Protein AF-A0A3D1DI20-F1 (afdb_monomer)

Secondary structure (DSSP, 8-state):
---SSSTTHHHHHHHHHHHTTS-------PPPPPPPPSS-EEEE-SSSSEEEEEEEEEEESSEEEEEE-TTS-EEEEETTTTEEEEEETTEE-SS-BTTPPP---SSTT-SEEEEEEETTEEEEEEEEEEEEEEETTEEEEEEEEEEEEEETTEEEEEEEEEE-SS-B-S-----EEE-TTSPEEEEE----GGGT-GGGGT-TTS-TTEEEEE-TTSPPPTT-TTTT-TTS-TTEEEE--S-EEEEEE-TTT-PEEEEE--SBS-EEEEEEPTT-B--TTTS-SPBPTTS-BS-S-S--TTSPPPSEEESS---EEEEEE---TT-GGGTT-EEEEES-STT-TT--EEEEEEE-TTS-EEEEEEESGGG-PPEEEEEE-TTS-EEEEE-STTEEEEEEEE--SSPPPTTS----S--SS-SSPPPPGGG--HHHHHHHHHH-TTS--HHHHHHHTTSHHHHHHHHHHHHIIIIISSS-HHHHHHHHHHHHHHTT-HHHHHHHHT-STT---HHHHHHHHH-S-TTS-HHHHHHHHHHHHHHHHSS--HHHHHHHHHH--HHHHHHHHHHHHHHHHHHHHHHHHTPPPPTT-GGGS--TTSPP----PPPPPPPSS-SSPPPSSSS-HHHHHHTTSHHHHHHHTSSTHHHH-HHHH---HHHHHHHHHHHHHHTT-HHHHHHHHTTTT-GGGGT--HHHHHHGGG-TT--HHHHHHHHHHHHHHHTSS--HHHHHHHHTTS-HHHHHHHHHHHHHHHHHHHHHHHHTPPPPTTS--PPP-TT-

Radius of gyration: 34.39 Å; Cα contacts (8 Å, |Δi|>4): 1717; chains: 1; bounding box: 82×86×96 Å

Foldseek 3Di:
DPPPPPPPPVVVVVVVVVVVVVVPPDPCPADDADDFDPAWAWDQWDPQGIWIKGFLDWQAAQWFEWEADPQGKIWIARFQVQFIWIQDPSDTDPDTAPDGDDADRPDPAFGWHYWYAQPVGRQWIKTKGFDWDADPNDIFTWIWIWIFGHDPRYTHPIDTLDTWDDTAPRHAHWDWDAAPVSKIKIQTARQDVVVVNQCVLVQQRTRYQFIFTAHPSRHADPPAQCCVPPSHDRRGFEGAHHHWAEWEAQPPPRWIWIWHFDAFWFTAIAGRHGHFHQCTPVATPDDHPVRHRSYPHNDDPRHDDGLDTDVGTQRWHYKYQACAPQCPVRHRWIKIWGQHGRPRQLQTFIKTFDADPVRHTDDIITHPRVSSFHWHYWDQDPNRWIWTWTRHSTITIMTMGRQPLAFAFALPDDDQDAQPDFLQWFADPVRDDPLLVVLCCVQPVVPDSAGLSSRQSVQSLRSLQQRLLVSCLCPPAPDQNQLLLLLLLLLLLSLVFLASNLVSLPDPRNPDDLVRSLVSQQADDPVDDPLSNLLSLLLLCCLGQLAHDPVSVVSCVVVDDPSVVLSSLLSSLSSLLSSLLCSARSRDHDPPSSVSRDHPPHDHDRDHDDHDPFDPDFLFFFADDDDDRLLRRCVVNVVSSCSNCRSVCQLVPCVNQVDDLQLLLLLLLLLLLNSVQFASNLCLVPDPSVNVVNVHDLLCSSSQPVRPPDDPLSNLLSQLLSCCRHNSYRDPVSLVVNCVPDPPSNSSSSSNSSSVSSSSSSSCRHRSRDDDPPGDGHDDDTHD

Structure (mmCIF, N/CA/C/O backbone):
data_AF-A0A3D1DI20-F1
#
_entry.id   AF-A0A3D1DI20-F1
#
loop_
_atom_site.group_PDB
_atom_site.id
_atom_site.type_symbol
_atom_site.label_atom_id
_atom_site.label_alt_id
_atom_site.label_comp_id
_atom_site.label_asym_id
_atom_site.label_entity_id
_atom_site.label_seq_id
_atom_site.pdbx_PDB_ins_code
_atom_site.Cartn_x
_atom_site.Cartn_y
_atom_site.Cartn_z
_atom_site.occupancy
_atom_site.B_iso_or_equiv
_atom_site.auth_seq_id
_atom_site.auth_comp_id
_atom_site.auth_asym_id
_atom_site.auth_atom_id
_atom_site.pdbx_PDB_model_num
ATOM 1 N N . MET A 1 1 ? 41.743 65.115 -45.110 1.00 44.12 1 MET A N 1
ATOM 2 C CA . MET A 1 1 ? 41.429 63.903 -45.901 1.00 44.12 1 MET A CA 1
ATOM 3 C C . MET A 1 1 ? 41.792 62.646 -45.101 1.00 44.12 1 MET A C 1
ATOM 5 O O . MET A 1 1 ? 42.600 61.843 -45.530 1.00 44.12 1 MET A O 1
ATOM 9 N N . ASN A 1 2 ? 41.222 62.527 -43.894 1.00 44.56 2 ASN A N 1
ATOM 10 C CA . ASN A 1 2 ? 41.562 61.512 -42.883 1.00 44.56 2 ASN A CA 1
ATOM 11 C C . ASN A 1 2 ? 40.300 61.101 -42.086 1.00 44.56 2 ASN A C 1
ATOM 13 O O . ASN A 1 2 ? 40.341 60.917 -40.876 1.00 44.56 2 ASN A O 1
ATOM 17 N N . HIS A 1 3 ? 39.143 61.034 -42.761 1.00 37.62 3 HIS A N 1
ATOM 18 C CA . HIS A 1 3 ? 37.835 60.875 -42.105 1.00 37.62 3 HIS A CA 1
ATOM 19 C C . HIS A 1 3 ? 36.893 59.829 -42.733 1.00 37.62 3 HIS A C 1
ATOM 21 O O . HIS A 1 3 ? 35.755 59.722 -42.297 1.00 37.62 3 HIS A O 1
ATOM 27 N N . LEU A 1 4 ? 37.345 59.008 -43.692 1.00 42.44 4 LEU A N 1
ATOM 28 C CA . LEU A 1 4 ? 36.479 58.023 -44.373 1.00 42.44 4 LEU A CA 1
ATOM 29 C C . LEU A 1 4 ? 36.834 56.540 -44.140 1.00 42.44 4 LEU A C 1
ATOM 31 O O . LEU A 1 4 ? 36.123 55.674 -44.633 1.00 42.44 4 LEU A O 1
ATOM 35 N N . LEU A 1 5 ? 37.855 56.222 -43.331 1.00 41.06 5 LEU A N 1
ATOM 36 C CA . LEU A 1 5 ? 38.215 54.828 -42.997 1.00 41.06 5 LEU A CA 1
ATOM 37 C C . LEU A 1 5 ? 37.898 54.391 -41.557 1.00 41.06 5 LEU A C 1
ATOM 39 O O . LEU A 1 5 ? 38.027 53.212 -41.246 1.00 41.06 5 LEU A O 1
ATOM 43 N N . ARG A 1 6 ? 37.423 55.287 -40.679 1.00 40.22 6 ARG A N 1
ATOM 44 C CA . ARG A 1 6 ? 37.055 54.920 -39.293 1.00 40.22 6 ARG A CA 1
ATOM 45 C C . ARG A 1 6 ? 35.578 54.559 -39.091 1.00 40.22 6 ARG A C 1
ATOM 47 O O . ARG A 1 6 ? 35.247 53.983 -38.063 1.00 40.22 6 ARG A O 1
ATOM 54 N N . SER A 1 7 ? 34.709 54.792 -40.077 1.00 42.09 7 SER A N 1
ATOM 55 C CA . SER A 1 7 ? 33.257 54.590 -39.918 1.00 42.09 7 SER A CA 1
ATOM 56 C C . SER A 1 7 ? 32.727 53.230 -40.396 1.00 42.09 7 SER A C 1
ATOM 58 O O . SER A 1 7 ? 31.540 52.969 -40.244 1.00 42.09 7 SER A O 1
ATOM 60 N N . ARG A 1 8 ? 33.570 52.337 -40.943 1.00 41.53 8 ARG A N 1
ATOM 61 C CA . ARG A 1 8 ? 33.153 50.975 -41.354 1.00 41.53 8 ARG A CA 1
ATOM 62 C C . ARG A 1 8 ? 33.627 49.842 -40.438 1.00 41.53 8 ARG A C 1
ATOM 64 O O . ARG A 1 8 ? 33.111 48.740 -40.552 1.00 41.53 8 ARG A O 1
ATOM 71 N N . VAL A 1 9 ? 34.528 50.108 -39.490 1.00 43.03 9 VAL A N 1
ATOM 72 C CA . VAL A 1 9 ? 35.001 49.086 -38.531 1.00 43.03 9 VAL A CA 1
ATOM 73 C C . VAL A 1 9 ? 34.168 49.077 -37.241 1.00 43.03 9 VAL A C 1
ATOM 75 O O . VAL A 1 9 ? 33.996 48.031 -36.627 1.00 43.03 9 VAL A O 1
ATOM 78 N N . VAL A 1 10 ? 33.548 50.201 -36.866 1.00 43.88 10 VAL A N 1
ATOM 79 C CA . VAL A 1 10 ? 32.717 50.280 -35.648 1.00 43.88 10 VAL A CA 1
ATOM 80 C C . VAL A 1 10 ? 31.307 49.704 -35.864 1.00 43.88 10 VAL A C 1
ATOM 82 O O . VAL A 1 10 ? 30.733 49.139 -34.940 1.00 43.88 10 VAL A O 1
ATOM 85 N N . ALA A 1 11 ? 30.771 49.747 -37.090 1.00 40.41 11 ALA A N 1
ATOM 86 C CA . ALA A 1 11 ? 29.442 49.205 -37.387 1.00 40.41 11 ALA A CA 1
ATOM 87 C C . ALA A 1 11 ? 29.400 47.664 -37.447 1.00 40.41 11 ALA A C 1
ATOM 89 O O . ALA A 1 11 ? 28.376 47.092 -37.100 1.00 40.41 11 ALA A O 1
ATOM 90 N N . LEU A 1 12 ? 30.501 46.988 -37.817 1.00 39.25 12 LEU A N 1
ATOM 91 C CA . LEU A 1 12 ? 30.545 45.517 -37.880 1.00 39.25 12 LEU A CA 1
ATOM 92 C C . LEU A 1 12 ? 30.776 44.866 -36.503 1.00 39.25 12 LEU A C 1
ATOM 94 O O . LEU A 1 12 ? 30.282 43.772 -36.244 1.00 39.25 12 LEU A O 1
ATOM 98 N N . ALA A 1 13 ? 31.480 45.553 -35.595 1.00 39.97 13 ALA A N 1
ATOM 99 C CA . ALA A 1 13 ? 31.712 45.071 -34.232 1.00 39.97 13 ALA A CA 1
ATOM 100 C C . ALA A 1 13 ? 30.465 45.207 -33.333 1.00 39.97 13 ALA A C 1
ATOM 102 O O . ALA A 1 13 ? 30.234 44.362 -32.472 1.00 39.97 13 ALA A O 1
ATOM 103 N N . LEU A 1 14 ? 29.619 46.219 -33.565 1.00 38.59 14 LEU A N 1
ATOM 104 C CA . LEU A 1 14 ? 28.371 46.422 -32.813 1.00 38.59 14 LEU A CA 1
ATOM 105 C C . LEU A 1 14 ? 27.227 45.492 -33.253 1.00 38.59 14 LEU A C 1
ATOM 107 O O . LEU A 1 14 ? 26.369 45.173 -32.434 1.00 38.59 14 LEU A O 1
ATOM 111 N N . SER A 1 15 ? 27.243 44.974 -34.485 1.00 38.16 15 SER A N 1
ATOM 112 C CA . SER A 1 15 ? 26.304 43.932 -34.931 1.00 38.16 15 SER A CA 1
ATOM 113 C C . SER A 1 15 ? 26.666 42.527 -34.427 1.00 38.16 15 SER A C 1
ATOM 115 O O . SER A 1 15 ? 25.765 41.733 -34.176 1.00 38.16 15 SER A O 1
ATOM 117 N N . CYS A 1 16 ? 27.947 42.222 -34.177 1.00 38.12 16 CYS A N 1
ATOM 118 C CA . CYS A 1 16 ? 28.342 40.948 -33.553 1.00 38.12 16 CYS A CA 1
ATOM 119 C C . CYS A 1 16 ? 28.128 40.924 -32.026 1.00 38.12 16 CYS A C 1
ATOM 121 O O . CYS A 1 16 ? 27.987 39.852 -31.445 1.00 38.12 16 CYS A O 1
ATOM 123 N N . LEU A 1 17 ? 28.039 42.090 -31.373 1.00 36.94 17 LEU A N 1
ATOM 124 C CA . LEU A 1 17 ? 27.764 42.204 -29.932 1.00 36.94 17 LEU A CA 1
ATOM 125 C C . LEU A 1 17 ? 26.266 42.204 -29.576 1.00 36.94 17 LEU A C 1
ATOM 127 O O . LEU A 1 17 ? 25.921 41.918 -28.429 1.00 36.94 17 LEU A O 1
ATOM 131 N N . PHE A 1 18 ? 25.373 42.454 -30.541 1.00 36.50 18 PHE A N 1
ATOM 132 C CA . PHE A 1 18 ? 23.921 42.352 -30.332 1.00 36.50 18 PHE A CA 1
ATOM 133 C C . PHE A 1 18 ? 23.324 40.983 -30.692 1.00 36.50 18 PHE A C 1
ATOM 135 O O . PHE A 1 18 ? 22.277 40.636 -30.155 1.00 36.50 18 PHE A O 1
ATOM 142 N N . VAL A 1 19 ? 24.003 40.157 -31.499 1.00 36.94 19 VAL A N 1
ATOM 143 C CA . VAL A 1 19 ? 23.597 38.749 -31.709 1.00 36.94 19 VAL A CA 1
ATOM 144 C C . VAL A 1 19 ? 24.068 37.849 -30.556 1.00 36.94 19 VAL A C 1
ATOM 146 O O . VAL A 1 19 ? 23.410 36.867 -30.231 1.00 36.94 19 VAL A O 1
ATOM 149 N N . ALA A 1 20 ? 25.137 38.230 -29.847 1.00 36.00 20 ALA A N 1
ATOM 150 C CA . ALA A 1 20 ? 25.608 37.503 -28.666 1.00 36.00 20 ALA A CA 1
ATOM 151 C C . ALA A 1 20 ? 24.758 37.733 -27.396 1.00 36.00 20 ALA A C 1
ATOM 153 O O . ALA A 1 20 ? 24.883 36.973 -26.443 1.00 36.00 20 ALA A O 1
ATOM 154 N N . ASN A 1 21 ? 23.881 38.748 -27.365 1.00 34.69 21 ASN A N 1
ATOM 155 C CA . ASN A 1 21 ? 23.138 39.136 -26.154 1.00 34.69 21 ASN A CA 1
ATOM 156 C C . ASN A 1 21 ? 21.649 38.753 -26.136 1.00 34.69 21 ASN A C 1
ATOM 158 O O . ASN A 1 21 ? 20.987 38.980 -25.129 1.00 34.69 21 ASN A O 1
ATOM 162 N N . VAL A 1 22 ? 21.121 38.115 -27.186 1.00 35.81 22 VAL A N 1
ATOM 163 C CA . VAL A 1 22 ? 19.807 37.431 -27.114 1.00 35.81 22 VAL A CA 1
ATOM 164 C C . VAL A 1 22 ? 19.975 35.935 -26.797 1.00 35.81 22 VAL A C 1
ATOM 166 O O . VAL A 1 22 ? 19.027 35.266 -26.406 1.00 35.81 22 VAL A O 1
ATOM 169 N N . ALA A 1 23 ? 21.211 35.422 -26.848 1.00 37.50 23 ALA A N 1
ATOM 170 C CA . ALA A 1 23 ? 21.582 34.106 -26.326 1.00 37.50 23 ALA A CA 1
ATOM 171 C C . ALA A 1 23 ? 21.849 34.104 -24.807 1.00 37.50 23 ALA A C 1
ATOM 173 O O . ALA A 1 23 ? 22.234 33.079 -24.255 1.00 37.50 23 ALA A O 1
ATOM 174 N N . ALA A 1 24 ? 21.551 35.202 -24.101 1.00 38.09 24 ALA A N 1
ATOM 175 C CA . ALA A 1 24 ? 21.168 35.133 -22.691 1.00 38.09 24 ALA A CA 1
ATOM 176 C C . ALA A 1 24 ? 19.728 34.584 -22.584 1.00 38.09 24 ALA A C 1
ATOM 178 O O . ALA A 1 24 ? 18.853 35.180 -21.958 1.00 38.09 24 ALA A O 1
ATOM 179 N N . ALA A 1 25 ? 19.471 33.453 -23.247 1.00 37.66 25 ALA A N 1
ATOM 180 C CA . ALA A 1 25 ? 18.323 32.618 -22.961 1.00 37.66 25 ALA A CA 1
ATOM 181 C C . ALA A 1 25 ? 18.480 32.204 -21.501 1.00 37.66 25 ALA A C 1
ATOM 183 O O . ALA A 1 25 ? 19.489 31.587 -21.174 1.00 37.66 25 ALA A O 1
ATOM 184 N N . GLN A 1 26 ? 17.547 32.665 -20.660 1.00 41.59 26 GLN A N 1
ATOM 185 C CA . GLN A 1 26 ? 17.330 32.296 -19.259 1.00 41.59 26 GLN A CA 1
ATOM 186 C C . GLN A 1 26 ? 18.540 31.641 -18.591 1.00 41.59 26 GLN A C 1
ATOM 188 O O . GLN A 1 26 ? 18.824 30.469 -18.838 1.00 41.59 26 GLN A O 1
ATOM 193 N N . ARG A 1 27 ? 19.185 32.354 -17.657 1.00 38.81 27 ARG A N 1
ATOM 194 C CA . ARG A 1 27 ? 19.888 31.672 -16.563 1.00 38.81 27 ARG A CA 1
ATOM 195 C C . ARG A 1 27 ? 18.949 30.581 -16.052 1.00 38.81 27 ARG A C 1
ATOM 197 O O . ARG A 1 27 ? 17.922 30.885 -15.453 1.00 38.81 27 ARG A O 1
ATOM 204 N N . ARG A 1 28 ? 19.244 29.331 -16.404 1.00 49.53 28 ARG A N 1
ATOM 205 C CA . ARG A 1 28 ? 18.557 28.172 -15.863 1.00 49.53 28 ARG A CA 1
ATOM 206 C C . ARG A 1 28 ? 19.102 28.058 -14.456 1.00 49.53 28 ARG A C 1
ATOM 208 O O . ARG A 1 28 ? 20.153 27.461 -14.250 1.00 49.53 28 ARG A O 1
ATOM 215 N N . ASP A 1 29 ? 18.429 28.703 -13.516 1.00 45.91 29 ASP A N 1
ATOM 216 C CA . ASP A 1 29 ? 18.506 28.287 -12.127 1.00 45.91 29 ASP A CA 1
ATOM 217 C C . ASP A 1 29 ? 17.924 26.866 -12.122 1.00 45.91 29 ASP A C 1
ATOM 219 O O . ASP A 1 29 ? 16.711 26.666 -12.118 1.00 45.91 29 ASP A O 1
ATOM 223 N N . PHE A 1 30 ? 18.785 25.868 -12.334 1.00 56.38 30 PHE A N 1
ATOM 224 C CA . PHE A 1 30 ? 18.369 24.474 -12.334 1.00 56.38 30 PHE A CA 1
ATOM 225 C C . PHE A 1 30 ? 17.888 24.124 -10.926 1.00 56.38 30 PHE A C 1
ATOM 227 O O . PHE A 1 30 ? 18.507 24.522 -9.939 1.00 56.38 30 PHE A O 1
ATOM 234 N N . ILE A 1 31 ? 16.794 23.366 -10.837 1.00 59.44 31 ILE A N 1
ATOM 235 C CA . ILE A 1 31 ? 16.375 22.742 -9.580 1.00 59.44 31 ILE A CA 1
ATOM 236 C C . ILE A 1 31 ? 17.560 21.887 -9.096 1.00 59.44 31 ILE A C 1
ATOM 238 O O . ILE A 1 31 ? 18.041 21.056 -9.878 1.00 59.44 31 ILE A O 1
ATOM 242 N N . PRO A 1 32 ? 18.079 22.104 -7.871 1.00 61.34 32 PRO A N 1
ATOM 243 C CA . PRO A 1 32 ? 19.210 21.336 -7.367 1.00 61.34 32 PRO A CA 1
ATOM 244 C C . PRO A 1 32 ? 18.864 19.838 -7.331 1.00 61.34 32 PRO A C 1
ATOM 246 O O . PRO A 1 32 ? 17.700 19.492 -7.115 1.00 61.34 32 PRO A O 1
ATOM 249 N N . PRO A 1 33 ? 19.842 18.941 -7.564 1.00 62.22 33 PRO A N 1
ATOM 250 C CA . PRO A 1 33 ? 19.612 17.507 -7.439 1.00 62.22 33 PRO A CA 1
ATOM 251 C C . PRO A 1 33 ? 19.156 17.180 -6.012 1.00 62.22 33 PRO A C 1
ATOM 253 O O . PRO A 1 33 ? 19.761 17.642 -5.045 1.00 62.22 33 PRO A O 1
ATOM 256 N N . VAL A 1 34 ? 18.079 16.404 -5.897 1.00 71.62 34 VAL A N 1
ATOM 257 C CA . VAL A 1 34 ? 17.616 15.840 -4.626 1.00 71.62 34 VAL A CA 1
ATOM 258 C C . VAL A 1 34 ? 18.154 14.414 -4.572 1.00 71.62 34 VAL A C 1
ATOM 260 O O . VAL A 1 34 ? 17.860 13.663 -5.503 1.00 71.62 34 VAL A O 1
ATOM 263 N N . PRO A 1 35 ? 18.948 14.043 -3.553 1.00 77.44 35 PRO A N 1
ATOM 264 C CA . PRO A 1 35 ? 19.383 12.664 -3.379 1.00 77.44 35 PRO A CA 1
ATOM 265 C C . PRO A 1 35 ? 18.182 11.722 -3.330 1.00 77.44 35 PRO A C 1
ATOM 267 O O . PRO A 1 35 ? 17.119 12.084 -2.818 1.00 77.44 35 PRO A O 1
ATOM 270 N N . ALA A 1 36 ? 18.353 10.512 -3.852 1.00 78.31 36 ALA A N 1
ATOM 271 C CA . ALA A 1 36 ? 17.376 9.460 -3.628 1.00 78.31 36 ALA A CA 1
ATOM 272 C C . ALA A 1 36 ? 17.195 9.212 -2.112 1.00 78.31 36 ALA A C 1
ATOM 274 O O . ALA A 1 36 ? 18.121 9.461 -1.335 1.00 78.31 36 ALA A O 1
ATOM 275 N N . PRO A 1 37 ? 16.012 8.742 -1.676 1.00 82.94 37 PRO A N 1
ATOM 276 C CA . PRO A 1 37 ? 15.775 8.447 -0.268 1.00 82.94 37 PRO A CA 1
ATOM 277 C C . PRO A 1 37 ? 16.760 7.379 0.230 1.00 82.94 37 PRO A C 1
ATOM 279 O O . PRO A 1 37 ? 16.959 6.357 -0.426 1.00 82.94 37 PRO A O 1
ATOM 282 N N . ASP A 1 38 ? 17.369 7.622 1.391 1.00 85.44 38 ASP A N 1
ATOM 283 C CA . ASP A 1 38 ? 18.313 6.726 2.076 1.00 85.44 38 ASP A CA 1
ATOM 284 C C . ASP A 1 38 ? 17.617 5.758 3.050 1.00 85.44 38 ASP A C 1
ATOM 286 O O . ASP A 1 38 ? 18.175 4.727 3.426 1.00 85.44 38 ASP A O 1
ATOM 290 N N . ALA A 1 39 ? 16.370 6.059 3.406 1.00 87.88 39 ALA A N 1
ATOM 291 C CA . ALA A 1 39 ? 15.469 5.223 4.184 1.00 87.88 39 ALA A CA 1
ATOM 292 C C . ALA A 1 39 ? 14.115 5.076 3.467 1.00 87.88 39 ALA A C 1
ATOM 294 O O . ALA A 1 39 ? 13.813 5.842 2.548 1.00 87.88 39 ALA A O 1
ATOM 295 N N . PRO A 1 40 ? 13.272 4.101 3.855 1.00 90.62 40 PRO A N 1
ATOM 296 C CA . PRO A 1 40 ? 11.938 3.985 3.287 1.00 90.62 40 PRO A CA 1
ATOM 297 C C . PRO A 1 40 ? 11.114 5.264 3.474 1.00 90.62 40 PRO A C 1
ATOM 299 O O . PRO A 1 40 ? 11.232 5.930 4.499 1.00 90.62 40 PRO A O 1
ATOM 302 N N . VAL A 1 41 ? 10.255 5.584 2.508 1.00 90.31 41 VAL A N 1
ATOM 303 C CA . VAL A 1 41 ? 9.333 6.729 2.586 1.00 90.31 41 VAL A CA 1
ATOM 304 C C . VAL A 1 41 ? 7.911 6.301 2.249 1.00 90.31 41 VAL A C 1
ATOM 306 O O . VAL A 1 41 ? 7.708 5.486 1.351 1.00 90.31 41 VAL A O 1
ATOM 309 N N . VAL A 1 42 ? 6.920 6.856 2.948 1.00 89.94 42 VAL A N 1
ATOM 310 C CA . VAL A 1 42 ? 5.502 6.667 2.614 1.00 89.94 42 VAL A CA 1
ATOM 311 C C . VAL A 1 42 ? 5.049 7.784 1.685 1.00 89.94 42 VAL A C 1
ATOM 313 O O . VAL A 1 42 ? 5.200 8.962 2.004 1.00 89.94 42 VAL A O 1
ATOM 316 N N . LEU A 1 43 ? 4.478 7.408 0.544 1.00 90.06 43 LEU A N 1
ATOM 317 C CA . LEU A 1 43 ? 3.899 8.321 -0.436 1.00 90.06 43 LEU A CA 1
ATOM 318 C C . LEU A 1 43 ? 2.414 8.017 -0.621 1.00 90.06 43 LEU A C 1
ATOM 320 O O . LEU A 1 43 ? 1.977 6.878 -0.450 1.00 90.06 43 LEU A O 1
ATOM 324 N N . TYR A 1 44 ? 1.646 9.040 -0.983 1.00 85.88 44 TYR A N 1
ATOM 325 C CA . TYR A 1 44 ? 0.208 8.926 -1.207 1.00 85.88 44 TYR A CA 1
ATOM 326 C C . TYR A 1 44 ? -0.099 8.670 -2.682 1.00 85.88 44 TYR A C 1
ATOM 328 O O . TYR A 1 44 ? 0.612 9.159 -3.559 1.00 85.88 44 TYR A O 1
ATOM 336 N N . THR A 1 45 ? -1.167 7.920 -2.952 1.00 87.69 45 THR A N 1
ATOM 337 C CA . THR A 1 45 ? -1.684 7.696 -4.315 1.00 87.69 45 THR A CA 1
ATOM 338 C C . THR A 1 45 ? -3.199 7.919 -4.345 1.00 87.69 45 THR A C 1
ATOM 340 O O . THR A 1 45 ? -3.844 8.060 -3.306 1.00 87.69 45 THR A O 1
ATOM 343 N N . GLY A 1 46 ? -3.783 7.975 -5.536 1.00 80.44 46 GLY A N 1
ATOM 344 C CA . GLY A 1 46 ? -5.186 8.276 -5.781 1.00 80.44 46 GLY A CA 1
ATOM 345 C C . GLY A 1 46 ? -6.142 7.107 -5.547 1.00 80.44 46 GLY A C 1
ATOM 346 O O . GLY A 1 46 ? -7.319 7.354 -5.307 1.00 80.44 46 GLY A O 1
ATOM 347 N N . GLU A 1 47 ? -5.679 5.851 -5.605 1.00 74.81 47 GLU A N 1
ATOM 348 C CA . GLU A 1 47 ? -6.521 4.665 -5.322 1.00 74.81 47 GLU A CA 1
ATOM 349 C C . GLU A 1 47 ? -5.999 3.811 -4.166 1.00 74.81 47 GLU A C 1
ATOM 351 O O . GLU A 1 47 ? -6.787 3.319 -3.363 1.00 74.81 47 GLU A O 1
ATOM 356 N N . VAL A 1 48 ? -4.681 3.640 -4.054 1.00 75.00 48 VAL A N 1
ATOM 357 C CA . VAL A 1 48 ? -4.059 3.003 -2.888 1.00 75.00 48 VAL A CA 1
ATOM 358 C C . VAL A 1 48 ? -3.588 4.127 -1.980 1.00 75.00 48 VAL A C 1
ATOM 360 O O . VAL A 1 48 ? -2.604 4.785 -2.303 1.00 75.00 48 VAL A O 1
ATOM 363 N N . GLN A 1 49 ? -4.286 4.373 -0.869 1.00 71.81 49 GLN A N 1
ATOM 364 C CA . GLN A 1 49 ? -4.059 5.564 -0.036 1.00 71.81 49 GLN A CA 1
ATOM 365 C C . GLN A 1 49 ? -2.575 5.848 0.212 1.00 71.81 49 GLN A C 1
ATOM 367 O O . GLN A 1 49 ? -2.140 6.988 0.064 1.00 71.81 49 GLN A O 1
ATOM 372 N N . ARG A 1 50 ? -1.799 4.808 0.553 1.00 87.38 50 ARG A N 1
ATOM 373 C CA . ARG A 1 50 ? -0.379 4.915 0.889 1.00 87.38 50 ARG A CA 1
ATOM 374 C C . ARG A 1 50 ? 0.430 3.745 0.329 1.00 87.38 50 ARG A C 1
ATOM 376 O O . ARG A 1 50 ? 0.052 2.583 0.475 1.00 87.38 50 ARG A O 1
ATOM 383 N N . ILE A 1 51 ? 1.580 4.066 -0.252 1.00 92.00 51 ILE A N 1
ATOM 384 C CA . ILE A 1 51 ? 2.624 3.115 -0.645 1.00 92.00 51 ILE A CA 1
ATOM 385 C C . ILE A 1 51 ? 3.906 3.425 0.116 1.00 92.00 51 ILE A C 1
ATOM 387 O O . ILE A 1 51 ? 4.207 4.583 0.394 1.00 92.00 51 ILE A O 1
ATOM 391 N N . ARG A 1 52 ? 4.684 2.395 0.425 1.00 92.06 52 ARG A N 1
ATOM 392 C CA . ARG A 1 52 ? 6.025 2.517 0.983 1.00 92.06 52 ARG A CA 1
ATOM 393 C C . ARG A 1 52 ? 7.045 2.296 -0.123 1.00 92.06 52 ARG A C 1
ATOM 395 O O . ARG A 1 52 ? 7.038 1.269 -0.796 1.00 92.06 52 ARG A O 1
ATOM 402 N N . VAL A 1 53 ? 7.941 3.252 -0.302 1.00 94.50 53 VAL A N 1
ATOM 403 C CA . VAL A 1 53 ? 9.039 3.186 -1.267 1.00 94.50 53 VAL A CA 1
ATOM 404 C C . VAL A 1 53 ? 10.313 2.893 -0.502 1.00 94.50 53 VAL A C 1
ATOM 406 O O . VAL A 1 53 ? 10.776 3.716 0.282 1.00 94.50 53 VAL A O 1
ATOM 409 N N . VAL A 1 54 ? 10.861 1.702 -0.707 1.00 94.62 54 VAL A N 1
ATOM 410 C CA . VAL A 1 54 ? 12.011 1.174 0.025 1.00 94.62 54 VAL A CA 1
ATOM 411 C C . VAL A 1 54 ? 13.255 1.254 -0.864 1.00 94.62 54 VAL A C 1
ATOM 413 O O . VAL A 1 54 ? 13.288 0.568 -1.890 1.00 94.62 54 VAL A O 1
ATOM 416 N N . PRO A 1 55 ? 14.294 2.029 -0.502 1.00 95.56 55 PRO A N 1
ATOM 417 C CA . PRO A 1 55 ? 15.590 1.910 -1.156 1.00 95.56 55 PRO A CA 1
ATOM 418 C C . PRO A 1 55 ? 16.201 0.546 -0.821 1.00 95.56 55 PRO A C 1
ATOM 420 O O . PRO A 1 55 ? 16.364 0.188 0.343 1.00 95.56 55 PRO A O 1
ATOM 423 N N . VAL A 1 56 ? 16.490 -0.250 -1.851 1.00 96.75 56 VAL A N 1
ATOM 424 C CA . VAL A 1 56 ? 17.080 -1.588 -1.705 1.00 96.75 56 VAL A CA 1
ATOM 425 C C . VAL A 1 56 ? 18.600 -1.483 -1.730 1.00 96.75 56 VAL A C 1
ATOM 427 O O . VAL A 1 56 ? 19.263 -1.959 -0.816 1.00 96.75 56 VAL A O 1
ATOM 430 N N . VAL A 1 57 ? 19.150 -0.853 -2.770 1.00 96.88 57 VAL A N 1
ATOM 431 C CA . VAL A 1 57 ? 20.585 -0.558 -2.906 1.00 96.88 57 VAL A CA 1
ATOM 432 C C . VAL A 1 57 ? 20.776 0.767 -3.645 1.00 96.88 57 VAL A C 1
ATOM 434 O O . VAL A 1 57 ? 19.951 1.119 -4.489 1.00 96.88 57 VAL A O 1
ATOM 437 N N . GLY A 1 58 ? 21.866 1.476 -3.348 1.00 95.25 58 GLY A N 1
ATOM 438 C CA . GLY A 1 58 ? 22.301 2.676 -4.069 1.00 95.25 58 GLY A CA 1
ATOM 439 C C . GLY A 1 58 ? 23.664 2.503 -4.736 1.00 95.25 58 GLY A C 1
ATOM 440 O O . GLY A 1 58 ? 24.127 1.375 -4.922 1.00 95.25 58 GLY A O 1
ATOM 441 N N . ASP A 1 59 ? 24.296 3.628 -5.078 1.00 93.00 59 ASP A N 1
ATOM 442 C CA . ASP A 1 59 ? 25.619 3.707 -5.717 1.00 93.00 59 ASP A CA 1
ATOM 443 C C . ASP A 1 59 ? 25.721 2.954 -7.061 1.00 93.00 59 ASP A C 1
ATOM 445 O O . ASP A 1 59 ? 26.775 2.409 -7.422 1.00 93.00 59 ASP A O 1
ATOM 449 N N . LEU A 1 60 ? 24.621 2.918 -7.820 1.00 96.00 60 LEU A N 1
ATOM 450 C CA . LEU A 1 60 ? 24.585 2.373 -9.176 1.00 96.00 60 LEU A CA 1
ATOM 451 C C . LEU A 1 60 ? 24.826 3.492 -10.195 1.00 96.00 60 LEU A C 1
ATOM 453 O O . LEU A 1 60 ? 24.105 4.480 -10.220 1.00 96.00 60 LEU A O 1
ATOM 457 N N . SER A 1 61 ? 25.799 3.327 -11.087 1.00 94.19 61 SER A N 1
ATOM 458 C CA . SER A 1 61 ? 26.100 4.327 -12.116 1.00 94.19 61 SER A CA 1
ATOM 459 C C . SER A 1 61 ? 25.198 4.146 -13.333 1.00 94.19 61 SER A C 1
ATOM 461 O O . SER A 1 61 ? 25.408 3.226 -14.129 1.00 94.19 61 SER A O 1
ATOM 463 N N . HIS A 1 62 ? 24.185 5.011 -13.456 1.00 95.88 62 HIS A N 1
ATOM 464 C CA . HIS A 1 62 ? 23.176 4.983 -14.518 1.00 95.88 62 HIS A CA 1
ATOM 465 C C . HIS A 1 62 ? 22.673 3.556 -14.817 1.00 95.88 62 HIS A C 1
ATOM 467 O O . HIS A 1 62 ? 22.883 3.041 -15.926 1.00 95.88 62 HIS A O 1
ATOM 473 N N . PRO A 1 63 ? 22.064 2.870 -13.828 1.00 97.88 63 PRO A N 1
ATOM 474 C CA . PRO A 1 63 ? 21.616 1.497 -14.005 1.00 97.88 63 PRO A CA 1
ATOM 475 C C . PRO A 1 63 ? 20.554 1.423 -15.103 1.00 97.88 63 PRO A C 1
ATOM 477 O O . PRO A 1 63 ? 19.623 2.219 -15.070 1.00 97.88 63 PRO A O 1
ATOM 480 N N . TRP A 1 64 ? 20.667 0.497 -16.064 1.00 98.12 64 TRP A N 1
ATOM 481 C CA . TRP A 1 64 ? 19.839 0.506 -17.284 1.00 98.12 64 TRP A CA 1
ATOM 482 C C . TRP A 1 64 ? 18.782 -0.599 -17.360 1.00 98.12 64 TRP A C 1
ATOM 484 O O . TRP A 1 64 ? 17.629 -0.346 -17.721 1.00 98.12 64 TRP A O 1
ATOM 494 N N . GLY A 1 65 ? 19.159 -1.834 -17.046 1.00 98.06 65 GLY A N 1
ATOM 495 C CA . GLY A 1 65 ? 18.269 -2.990 -17.064 1.00 98.06 65 GLY A CA 1
ATOM 496 C C . GLY A 1 65 ? 18.446 -3.860 -15.834 1.00 98.06 65 GLY A C 1
ATOM 497 O O . GLY A 1 65 ? 19.514 -3.875 -15.218 1.00 98.06 65 GLY A O 1
ATOM 498 N N . MET A 1 66 ? 17.389 -4.596 -15.490 1.00 98.62 66 MET A N 1
ATOM 499 C CA . MET A 1 66 ? 17.420 -5.591 -14.423 1.00 98.62 66 MET A CA 1
ATOM 500 C C . MET A 1 66 ? 16.790 -6.922 -14.831 1.00 98.62 66 MET A C 1
ATOM 502 O O . MET A 1 66 ? 15.806 -6.955 -15.571 1.00 98.62 66 MET A O 1
ATOM 506 N N . ALA A 1 67 ? 17.322 -8.017 -14.285 1.00 98.44 67 ALA A N 1
ATOM 507 C CA . ALA A 1 67 ? 16.773 -9.360 -14.453 1.00 98.44 67 ALA A CA 1
ATOM 508 C C . ALA A 1 67 ? 16.765 -10.132 -13.128 1.00 98.44 67 ALA A C 1
ATOM 510 O O . ALA A 1 67 ? 17.787 -10.230 -12.445 1.00 98.44 67 ALA A O 1
ATOM 511 N N . PHE A 1 68 ? 15.617 -10.720 -12.789 1.00 98.25 68 PHE A N 1
ATOM 512 C CA . PHE A 1 68 ? 15.465 -11.586 -11.621 1.00 98.25 68 PHE A CA 1
ATOM 513 C C . PHE A 1 68 ? 15.926 -13.007 -11.939 1.00 98.25 68 PHE A C 1
ATOM 515 O O . PHE A 1 68 ? 15.532 -13.591 -12.950 1.00 98.25 68 PHE A O 1
ATOM 522 N N . ARG A 1 69 ? 16.741 -13.578 -11.054 1.00 97.06 69 ARG A N 1
ATOM 523 C CA . ARG A 1 69 ? 17.193 -14.969 -11.128 1.00 97.06 69 ARG A CA 1
ATOM 524 C C . ARG A 1 69 ? 16.324 -15.869 -10.254 1.00 97.06 69 ARG A C 1
ATOM 526 O O . ARG A 1 69 ? 15.734 -15.427 -9.270 1.00 97.06 69 ARG A O 1
ATOM 533 N N . GLN A 1 70 ? 16.287 -17.159 -10.576 1.00 94.88 70 GLN A N 1
ATOM 534 C CA . GLN A 1 70 ? 15.492 -18.162 -9.858 1.00 94.88 70 GLN A CA 1
ATOM 535 C C . GLN A 1 70 ? 15.971 -18.357 -8.413 1.00 94.88 70 GLN A C 1
ATOM 537 O O . GLN A 1 70 ? 15.207 -18.790 -7.557 1.00 94.88 70 GLN A O 1
ATOM 542 N N . ASN A 1 71 ? 17.232 -18.022 -8.126 1.00 93.69 71 ASN A N 1
ATOM 543 C CA . ASN A 1 71 ? 17.798 -18.062 -6.778 1.00 93.69 71 ASN A CA 1
ATOM 544 C C . ASN A 1 71 ? 17.504 -16.803 -5.934 1.00 93.69 71 ASN A C 1
ATOM 546 O O . ASN A 1 71 ? 18.002 -16.717 -4.813 1.00 93.69 71 ASN A O 1
ATOM 550 N N . GLY A 1 72 ? 16.749 -15.834 -6.465 1.00 94.81 72 GLY A N 1
ATOM 551 C CA . GLY A 1 72 ? 16.414 -14.572 -5.799 1.00 94.81 72 GLY A CA 1
ATOM 552 C C . GLY A 1 72 ? 17.429 -13.438 -5.991 1.00 94.81 72 GLY A C 1
ATOM 553 O O . GLY A 1 72 ? 17.188 -12.336 -5.502 1.00 94.81 72 GLY A O 1
ATOM 554 N N . ASP A 1 73 ? 18.541 -13.668 -6.701 1.00 97.50 73 ASP A N 1
ATOM 555 C CA . ASP A 1 73 ? 19.465 -12.589 -7.069 1.00 97.50 73 ASP A CA 1
ATOM 556 C C . ASP A 1 73 ? 18.834 -11.673 -8.135 1.00 97.50 73 ASP A C 1
ATOM 558 O O . ASP A 1 73 ? 18.108 -12.134 -9.021 1.00 97.50 73 ASP A O 1
ATOM 562 N N . ILE A 1 74 ? 19.183 -10.386 -8.108 1.00 98.62 74 ILE A N 1
ATOM 563 C CA . ILE A 1 74 ? 18.844 -9.421 -9.163 1.00 98.62 74 ILE A CA 1
ATOM 564 C C . ILE A 1 74 ? 20.133 -9.034 -9.886 1.00 98.62 74 ILE A C 1
ATOM 566 O O . ILE A 1 74 ? 21.085 -8.571 -9.255 1.00 98.62 74 ILE A O 1
ATOM 570 N N . LEU A 1 75 ? 20.176 -9.231 -11.203 1.00 98.75 75 LEU A N 1
ATOM 571 C CA . LEU A 1 75 ? 21.238 -8.708 -12.062 1.00 98.75 75 LEU A CA 1
ATOM 572 C C . LEU A 1 75 ? 20.892 -7.282 -12.483 1.00 98.75 75 LEU A C 1
ATOM 574 O O . LEU A 1 75 ? 19.746 -7.046 -12.854 1.00 98.75 75 LEU A O 1
ATOM 578 N N . ILE A 1 76 ? 21.861 -6.365 -12.453 1.00 98.88 76 ILE A N 1
ATOM 579 C CA . ILE A 1 76 ? 21.687 -4.964 -12.874 1.00 98.88 76 ILE A CA 1
ATOM 580 C C . ILE A 1 76 ? 22.853 -4.551 -13.770 1.00 98.88 76 ILE A C 1
ATOM 582 O O . ILE A 1 76 ? 24.008 -4.760 -13.403 1.00 98.88 76 ILE A O 1
ATOM 586 N N . THR A 1 77 ? 22.577 -3.946 -14.919 1.00 98.75 77 THR A N 1
ATOM 587 C CA . THR A 1 77 ? 23.600 -3.336 -15.783 1.00 98.75 77 THR A CA 1
ATOM 588 C C . THR A 1 77 ? 23.835 -1.879 -15.395 1.00 98.75 77 THR A C 1
ATOM 590 O O . THR A 1 77 ? 22.877 -1.130 -15.240 1.00 98.75 77 THR A O 1
ATOM 593 N N . GLU A 1 78 ? 25.092 -1.457 -15.249 1.00 97.69 78 GLU A N 1
ATOM 594 C CA . GLU A 1 78 ? 25.483 -0.042 -15.131 1.00 97.69 78 GLU A CA 1
ATOM 595 C C . GLU A 1 78 ? 25.944 0.451 -16.510 1.00 97.69 78 GLU A C 1
ATOM 597 O O . GLU A 1 78 ? 26.960 -0.030 -17.027 1.00 97.69 78 GLU A O 1
ATOM 602 N N . ARG A 1 79 ? 25.204 1.393 -17.113 1.00 96.94 79 ARG A N 1
ATOM 603 C CA . ARG A 1 79 ? 25.412 1.802 -18.512 1.00 96.94 79 ARG A CA 1
ATOM 604 C C . ARG A 1 79 ? 26.816 2.335 -18.748 1.00 96.94 79 ARG A C 1
ATOM 606 O O . ARG A 1 79 ? 27.560 1.775 -19.550 1.00 96.94 79 ARG A O 1
ATOM 613 N N . ASP A 1 80 ? 27.172 3.381 -18.016 1.00 91.56 80 ASP A N 1
ATOM 614 C CA . ASP A 1 80 ? 28.359 4.185 -18.302 1.00 91.56 80 ASP A CA 1
ATOM 615 C C . ASP A 1 80 ? 29.654 3.478 -17.873 1.00 91.56 80 ASP A C 1
ATOM 617 O O . ASP A 1 80 ? 30.700 3.638 -18.499 1.00 91.56 80 ASP A O 1
ATOM 621 N N . LYS A 1 81 ? 29.589 2.649 -16.821 1.00 93.81 81 LYS A N 1
ATOM 622 C CA . LYS A 1 81 ? 30.723 1.816 -16.386 1.00 93.81 81 LYS A CA 1
ATOM 623 C C . LYS A 1 81 ? 30.889 0.549 -17.221 1.00 93.81 81 LYS A C 1
ATOM 625 O O . LYS A 1 81 ? 31.962 -0.051 -17.195 1.00 93.81 81 LYS A O 1
ATOM 630 N N . GLY A 1 82 ? 29.841 0.120 -17.922 1.00 96.06 82 GLY A N 1
ATOM 631 C CA . GLY A 1 82 ? 29.840 -1.133 -18.665 1.00 96.06 82 GLY A CA 1
ATOM 632 C C . GLY A 1 82 ? 29.883 -2.377 -17.774 1.00 96.06 82 GLY A C 1
ATOM 633 O O . GLY A 1 82 ? 30.393 -3.405 -18.208 1.00 96.06 82 GLY A O 1
ATOM 634 N N . THR A 1 83 ? 29.400 -2.296 -16.531 1.00 97.31 83 THR A N 1
ATOM 635 C CA . THR A 1 83 ? 29.524 -3.359 -15.517 1.00 97.31 83 THR A CA 1
ATOM 636 C C . THR A 1 83 ? 28.201 -4.077 -15.265 1.00 97.31 83 THR A C 1
ATOM 638 O O . THR A 1 83 ? 27.121 -3.493 -15.347 1.00 97.31 83 THR A O 1
ATOM 641 N N . LEU A 1 84 ? 28.279 -5.364 -14.911 1.00 98.62 84 LEU A N 1
ATOM 642 C CA . LEU A 1 84 ? 27.131 -6.169 -14.489 1.00 98.62 84 LEU A CA 1
ATOM 643 C C . LEU A 1 84 ? 27.206 -6.422 -12.978 1.00 98.62 84 LEU A C 1
ATOM 645 O O . LEU A 1 84 ? 28.153 -7.035 -12.484 1.00 98.62 84 LEU A O 1
ATOM 649 N N . ARG A 1 85 ? 26.207 -5.954 -12.237 1.00 98.38 85 ARG A N 1
ATOM 650 C CA . ARG A 1 85 ? 26.121 -6.022 -10.774 1.00 98.38 85 ARG A CA 1
ATOM 651 C C . ARG A 1 85 ? 25.122 -7.072 -10.311 1.00 98.38 85 ARG A C 1
ATOM 653 O O . ARG A 1 85 ? 24.249 -7.497 -11.064 1.00 98.38 85 ARG A O 1
ATOM 660 N N . VAL A 1 86 ? 25.262 -7.481 -9.050 1.00 98.38 86 VAL A N 1
ATOM 661 C CA . VAL A 1 86 ? 24.382 -8.452 -8.394 1.00 98.38 86 VAL A CA 1
ATOM 662 C C . VAL A 1 86 ? 23.879 -7.872 -7.085 1.00 98.38 86 VAL A C 1
ATOM 664 O O . VAL A 1 86 ? 24.680 -7.494 -6.228 1.00 98.38 86 VAL A O 1
ATOM 667 N N . VAL A 1 87 ? 22.562 -7.868 -6.912 1.00 98.50 87 VAL A N 1
ATOM 668 C CA . VAL A 1 87 ? 21.915 -7.664 -5.617 1.00 98.50 87 VAL A CA 1
ATOM 669 C C . VAL A 1 87 ? 21.499 -9.024 -5.077 1.00 98.50 87 VAL A C 1
ATOM 671 O O . VAL A 1 87 ? 20.766 -9.761 -5.736 1.00 98.50 87 VAL A O 1
ATOM 674 N N . ARG A 1 88 ? 21.964 -9.357 -3.873 1.00 96.56 88 ARG A N 1
ATOM 675 C CA . ARG A 1 88 ? 21.657 -10.606 -3.172 1.00 96.56 88 ARG A CA 1
ATOM 676 C C . ARG A 1 88 ? 21.149 -10.288 -1.781 1.00 96.56 88 ARG A C 1
ATOM 678 O O . ARG A 1 88 ? 21.816 -9.580 -1.036 1.00 96.56 88 ARG A O 1
ATOM 685 N N . ASN A 1 89 ? 19.988 -10.830 -1.416 1.00 93.75 89 ASN A N 1
ATOM 686 C CA . ASN A 1 89 ? 19.372 -10.602 -0.102 1.00 93.75 89 ASN A CA 1
ATOM 687 C C . ASN A 1 89 ? 19.259 -9.105 0.258 1.00 93.75 89 ASN A C 1
ATOM 689 O O . ASN A 1 89 ? 19.479 -8.718 1.402 1.00 93.75 89 ASN A O 1
ATOM 693 N N . GLY A 1 90 ? 18.960 -8.259 -0.734 1.00 93.75 90 GLY A N 1
ATOM 694 C CA . GLY A 1 90 ? 18.862 -6.807 -0.557 1.00 93.75 90 GLY A CA 1
ATOM 695 C C . GLY A 1 90 ? 20.200 -6.075 -0.417 1.00 93.75 90 GLY A C 1
ATOM 696 O O . GLY A 1 90 ? 20.197 -4.907 -0.061 1.00 93.75 90 GLY A O 1
ATOM 697 N N . GLN A 1 91 ? 21.335 -6.725 -0.686 1.00 96.56 91 GLN A N 1
ATOM 698 C CA . GLN A 1 91 ? 22.661 -6.105 -0.628 1.00 96.56 91 GLN A CA 1
ATOM 699 C C . GLN A 1 91 ? 23.355 -6.159 -1.986 1.00 96.56 91 GLN A C 1
ATOM 701 O O . GLN A 1 91 ? 23.342 -7.190 -2.661 1.00 96.56 91 GLN A O 1
ATOM 706 N N . LEU A 1 92 ? 23.992 -5.055 -2.373 1.00 97.31 92 LEU A N 1
ATOM 707 C CA . LEU A 1 92 ? 24.822 -4.980 -3.570 1.00 97.31 92 LEU A CA 1
ATOM 708 C C . LEU A 1 92 ? 26.156 -5.675 -3.292 1.00 97.31 92 LEU A C 1
ATOM 710 O O . LEU A 1 92 ? 26.842 -5.341 -2.326 1.00 97.31 92 LEU A O 1
ATOM 714 N N . LEU A 1 93 ? 26.539 -6.638 -4.130 1.00 96.81 93 LEU A N 1
ATOM 715 C CA . LEU A 1 93 ? 27.851 -7.265 -3.996 1.00 96.81 93 LEU A CA 1
ATOM 716 C C . LEU A 1 93 ? 28.965 -6.259 -4.333 1.00 96.81 93 LEU A C 1
ATOM 718 O O . LEU A 1 93 ? 28.853 -5.464 -5.272 1.00 96.81 93 LEU A O 1
ATOM 722 N N . GLU A 1 94 ? 30.056 -6.329 -3.565 1.00 94.75 94 GLU A N 1
ATOM 723 C CA . GLU A 1 94 ? 31.217 -5.440 -3.706 1.00 94.75 94 GLU A CA 1
ATOM 724 C C . GLU A 1 94 ? 31.861 -5.565 -5.092 1.00 94.75 94 GLU A C 1
ATOM 726 O O . GLU A 1 94 ? 32.173 -4.561 -5.728 1.00 94.75 94 GLU A O 1
ATOM 731 N N . ARG A 1 95 ? 32.014 -6.801 -5.585 1.00 95.44 95 ARG A N 1
ATOM 732 C CA . ARG A 1 95 ? 32.581 -7.084 -6.907 1.00 95.44 95 ARG A CA 1
ATOM 733 C C . ARG A 1 95 ? 31.486 -7.172 -7.966 1.00 95.44 95 ARG A C 1
ATOM 735 O O . ARG A 1 95 ? 30.486 -7.866 -7.774 1.00 95.44 95 ARG A O 1
ATOM 742 N N . ASP A 1 96 ? 31.718 -6.532 -9.102 1.00 96.50 96 ASP A N 1
ATOM 743 C CA . ASP A 1 96 ? 30.977 -6.757 -10.338 1.00 96.50 96 ASP A CA 1
ATOM 744 C C . ASP A 1 96 ? 31.267 -8.150 -10.938 1.00 96.50 96 ASP A C 1
ATOM 746 O O . ASP A 1 96 ? 32.181 -8.878 -10.523 1.00 96.50 96 ASP A O 1
ATOM 750 N N . ILE A 1 97 ? 30.437 -8.561 -11.899 1.00 97.88 97 ILE A N 1
ATOM 751 C CA . ILE A 1 97 ? 30.626 -9.790 -12.669 1.00 97.88 97 ILE A CA 1
ATOM 752 C C . ILE A 1 97 ? 31.602 -9.489 -13.819 1.00 97.88 97 ILE A C 1
ATOM 754 O O . ILE A 1 97 ? 31.226 -8.795 -14.766 1.00 97.88 97 ILE A O 1
ATOM 758 N N . PRO A 1 98 ? 32.830 -10.041 -13.803 1.00 97.44 98 PRO A N 1
ATOM 759 C CA . PRO A 1 98 ? 33.764 -9.882 -14.909 1.00 97.44 98 PRO A CA 1
ATOM 760 C C . PRO A 1 98 ? 33.351 -10.738 -16.112 1.00 97.44 98 PRO A C 1
ATOM 762 O O . PRO A 1 98 ? 32.617 -11.720 -15.979 1.00 97.44 98 PRO A O 1
ATOM 765 N N . GLY A 1 99 ? 33.896 -10.399 -17.282 1.00 96.50 99 GLY A N 1
ATOM 766 C CA . GLY A 1 99 ? 33.661 -11.116 -18.541 1.00 96.50 99 GLY A CA 1
ATOM 767 C C . GLY A 1 99 ? 32.587 -10.493 -19.433 1.00 96.50 99 GLY A C 1
ATOM 768 O O . GLY A 1 99 ? 32.334 -11.011 -20.515 1.00 96.50 99 GLY A O 1
ATOM 769 N N . VAL A 1 100 ? 31.981 -9.378 -19.016 1.00 97.00 100 VAL A N 1
ATOM 770 C CA . VAL A 1 100 ? 31.118 -8.551 -19.875 1.00 97.00 100 VAL A CA 1
ATOM 771 C C . VAL A 1 100 ? 31.861 -8.082 -21.145 1.00 97.00 100 VAL A C 1
ATOM 773 O O . VAL A 1 100 ? 33.086 -7.917 -21.103 1.00 97.00 100 VAL A O 1
ATOM 776 N N . PRO A 1 101 ? 31.165 -7.890 -22.286 1.00 96.44 101 PRO A N 1
ATOM 777 C CA . PRO A 1 101 ? 31.780 -7.400 -23.521 1.00 96.44 101 PRO A CA 1
ATOM 778 C C . PRO A 1 101 ? 32.434 -6.021 -23.368 1.00 96.44 101 PRO A C 1
ATOM 780 O O . PRO A 1 101 ? 32.056 -5.232 -22.506 1.00 96.44 101 PRO A O 1
ATOM 783 N N . VAL A 1 102 ? 33.379 -5.701 -24.256 1.00 94.50 102 VAL A N 1
ATOM 784 C CA . VAL A 1 102 ? 33.913 -4.335 -24.368 1.00 94.50 102 VAL A CA 1
ATOM 785 C C . VAL A 1 102 ? 32.827 -3.429 -24.942 1.00 94.50 102 VAL A C 1
ATOM 787 O O . VAL A 1 102 ? 32.363 -3.658 -26.061 1.00 94.50 102 VAL A O 1
ATOM 790 N N . VAL A 1 103 ? 32.451 -2.397 -24.190 1.00 95.00 103 VAL A N 1
ATOM 791 C CA . VAL A 1 103 ? 31.404 -1.443 -24.571 1.00 95.00 103 VAL A CA 1
ATOM 792 C C . VAL A 1 103 ? 32.000 -0.105 -25.009 1.00 95.00 103 VAL A C 1
ATOM 794 O O . VAL A 1 103 ? 33.020 0.333 -24.479 1.00 95.00 103 VAL A O 1
ATOM 797 N N . ALA A 1 104 ? 31.352 0.542 -25.974 1.00 93.31 104 ALA A N 1
ATOM 798 C CA . ALA A 1 104 ? 31.535 1.954 -26.280 1.00 93.31 104 ALA A CA 1
ATOM 799 C C . ALA A 1 104 ? 30.688 2.765 -25.289 1.00 93.31 104 ALA A C 1
ATOM 801 O O . ALA A 1 104 ? 29.490 2.515 -25.160 1.00 93.31 104 ALA A O 1
ATOM 802 N N . ALA A 1 105 ? 31.308 3.701 -24.578 1.00 86.00 105 ALA A N 1
ATOM 803 C CA . ALA A 1 105 ? 30.683 4.492 -23.509 1.00 86.00 105 ALA A CA 1
ATOM 804 C C . ALA A 1 105 ? 31.058 5.984 -23.603 1.00 86.00 105 ALA A C 1
ATOM 806 O O . ALA A 1 105 ? 30.994 6.729 -22.630 1.00 86.00 105 ALA A O 1
ATOM 807 N N . GLU A 1 106 ? 31.494 6.435 -24.781 1.00 80.31 106 GLU A N 1
ATOM 808 C CA . GLU A 1 106 ? 31.930 7.813 -25.019 1.00 80.31 106 GLU A CA 1
ATOM 809 C C . GLU A 1 106 ? 30.755 8.805 -25.125 1.00 80.31 106 GLU A C 1
ATOM 811 O O . GLU A 1 106 ? 30.957 10.011 -24.982 1.00 80.31 106 GLU A O 1
ATOM 816 N N . SER A 1 107 ? 29.536 8.310 -25.375 1.00 81.62 107 SER A N 1
ATOM 817 C CA . SER A 1 107 ? 28.293 9.094 -25.381 1.00 81.62 107 SER A CA 1
ATOM 818 C C . SER A 1 107 ? 27.499 8.865 -24.097 1.00 81.62 107 SER A C 1
ATOM 820 O O . SER A 1 107 ? 27.445 7.749 -23.594 1.00 81.62 107 SER A O 1
ATOM 822 N N . ASP A 1 108 ? 26.762 9.884 -23.654 1.00 80.69 108 ASP A N 1
ATOM 823 C CA . ASP A 1 108 ? 25.902 9.899 -22.452 1.00 80.69 108 ASP A CA 1
ATOM 824 C C . ASP A 1 108 ? 24.730 8.889 -22.456 1.00 80.69 108 ASP A C 1
ATOM 826 O O . ASP A 1 108 ? 23.941 8.830 -21.514 1.00 80.69 108 ASP A O 1
ATOM 830 N N . ARG A 1 109 ? 24.572 8.110 -23.529 1.00 87.69 109 ARG A N 1
ATOM 831 C CA . ARG A 1 109 ? 23.523 7.089 -23.700 1.00 87.69 109 ARG A CA 1
ATOM 832 C C . ARG A 1 109 ? 24.053 5.781 -24.285 1.00 87.69 109 ARG A C 1
ATOM 834 O O . ARG A 1 109 ? 23.250 4.881 -24.524 1.00 87.69 109 ARG A O 1
ATOM 841 N N . ALA A 1 110 ? 25.361 5.693 -24.517 1.00 93.19 110 ALA A N 1
ATOM 842 C CA . ALA A 1 110 ? 26.028 4.482 -24.966 1.00 93.19 110 ALA A CA 1
ATOM 843 C C . ALA A 1 110 ? 26.517 3.693 -23.751 1.00 93.19 110 ALA A C 1
ATOM 845 O O . ALA A 1 110 ? 26.820 4.279 -22.714 1.00 93.19 110 ALA A O 1
ATOM 846 N N . GLY A 1 111 ? 26.618 2.374 -23.878 1.00 96.75 111 GLY A N 1
ATOM 847 C CA . GLY A 1 111 ? 27.225 1.542 -22.843 1.00 96.75 111 GLY A CA 1
ATOM 848 C C . GLY A 1 111 ? 26.650 0.137 -22.789 1.00 96.75 111 GLY A C 1
ATOM 849 O O . GLY A 1 111 ? 26.204 -0.404 -23.805 1.00 96.75 111 GLY A O 1
ATOM 850 N N . LEU A 1 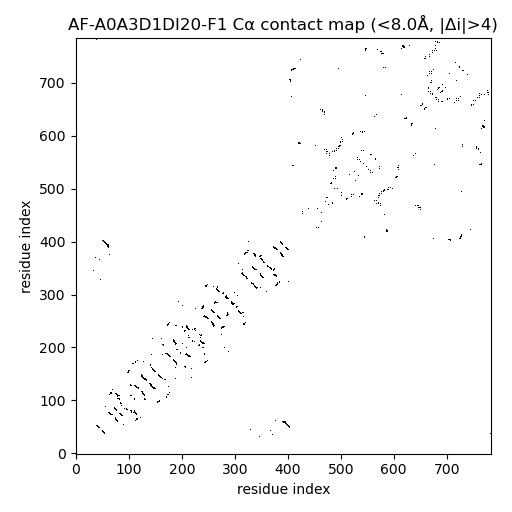112 ? 26.667 -0.458 -21.595 1.00 98.00 112 LEU A N 1
ATOM 851 C CA . LEU A 1 112 ? 25.987 -1.726 -21.326 1.00 98.00 112 LEU A CA 1
ATOM 852 C C . LEU A 1 112 ? 24.502 -1.462 -21.054 1.00 98.00 112 LEU A C 1
ATOM 854 O O . LEU A 1 112 ? 24.149 -0.792 -20.089 1.00 98.00 112 LEU A O 1
ATOM 858 N N . MET A 1 113 ? 23.632 -1.975 -21.915 1.00 97.88 113 MET A N 1
ATOM 859 C CA . MET A 1 113 ? 22.216 -1.625 -21.929 1.00 97.88 113 MET A CA 1
ATOM 860 C C . MET A 1 113 ? 21.415 -2.664 -21.150 1.00 97.88 113 MET A C 1
ATOM 862 O O . MET A 1 113 ? 21.398 -2.623 -19.925 1.00 97.88 113 MET A O 1
ATOM 866 N N . ASP A 1 114 ? 20.734 -3.598 -21.805 1.00 98.69 114 ASP A N 1
ATOM 867 C CA . ASP A 1 114 ? 19.837 -4.524 -21.123 1.00 98.69 114 ASP A CA 1
ATOM 868 C C . ASP A 1 114 ? 20.508 -5.806 -20.646 1.00 98.69 114 ASP A C 1
ATOM 870 O O . ASP A 1 114 ? 21.535 -6.232 -21.177 1.00 98.69 114 ASP A O 1
ATOM 874 N N . VAL A 1 115 ? 19.845 -6.466 -19.698 1.00 98.75 115 VAL A N 1
ATOM 875 C CA . VAL A 1 115 ? 20.130 -7.831 -19.273 1.00 98.75 115 VAL A CA 1
ATOM 876 C C . VAL A 1 115 ? 18.855 -8.670 -19.278 1.00 98.75 115 VAL A C 1
ATOM 878 O O . VAL A 1 115 ? 17.821 -8.271 -18.752 1.00 98.75 115 VAL A O 1
ATOM 881 N N . ALA A 1 116 ? 18.945 -9.878 -19.828 1.00 98.56 116 ALA A N 1
ATOM 882 C CA . ALA A 1 116 ? 17.918 -10.906 -19.691 1.00 98.56 116 ALA A CA 1
ATOM 883 C C . ALA A 1 116 ? 18.562 -12.254 -19.350 1.00 98.56 116 ALA A C 1
ATOM 885 O O . ALA A 1 116 ? 19.691 -12.540 -19.748 1.00 98.56 116 ALA A O 1
ATOM 886 N N . VAL A 1 117 ? 17.838 -13.108 -18.629 1.00 98.44 117 VAL A N 1
ATOM 887 C CA . VAL A 1 117 ? 18.249 -14.494 -18.357 1.00 98.44 117 VAL A CA 1
ATOM 888 C C . VAL A 1 117 ? 17.423 -15.455 -19.202 1.00 98.44 117 VAL A C 1
ATOM 890 O O . VAL A 1 117 ? 16.270 -15.163 -19.518 1.00 98.44 117 VAL A O 1
ATOM 893 N N . HIS A 1 118 ? 17.997 -16.586 -19.603 1.00 98.12 118 HIS A N 1
ATOM 894 C CA . HIS A 1 118 ? 17.262 -17.593 -20.367 1.00 98.12 118 HIS A CA 1
ATOM 895 C C . HIS A 1 118 ? 16.132 -18.209 -19.516 1.00 98.12 118 HIS A C 1
ATOM 897 O O . HIS A 1 118 ? 16.393 -18.576 -18.366 1.00 98.12 118 HIS A O 1
ATOM 903 N N . PRO A 1 119 ? 14.913 -18.418 -20.056 1.00 95.81 119 PRO A N 1
ATOM 904 C CA . PRO A 1 119 ? 13.765 -18.880 -19.268 1.00 95.81 119 PRO A CA 1
ATOM 905 C C . PRO A 1 119 ? 13.965 -20.248 -18.599 1.00 95.81 119 PRO A C 1
ATOM 907 O O . PRO A 1 119 ? 13.422 -20.504 -17.528 1.00 95.81 119 PRO A O 1
ATOM 910 N N . THR A 1 120 ? 14.753 -21.135 -19.219 1.00 95.56 120 THR A N 1
ATOM 911 C CA . THR A 1 120 ? 14.963 -22.516 -18.737 1.00 95.56 120 THR A CA 1
ATOM 912 C C . THR A 1 120 ? 16.300 -22.760 -18.027 1.00 95.56 120 THR A C 1
ATOM 914 O O . THR A 1 120 ? 16.471 -23.813 -17.421 1.00 95.56 120 THR A O 1
ATOM 917 N N . ASP A 1 121 ? 17.266 -21.841 -18.121 1.00 97.00 121 ASP A N 1
ATOM 918 C CA . ASP A 1 121 ? 18.564 -21.931 -17.429 1.00 97.00 121 ASP A CA 1
ATOM 919 C C . ASP A 1 121 ? 19.057 -20.511 -17.153 1.00 97.00 121 ASP A C 1
ATOM 921 O O . ASP A 1 121 ? 19.719 -19.901 -17.991 1.00 97.00 121 ASP A O 1
ATOM 925 N N . ASP A 1 122 ? 18.751 -19.988 -15.966 1.00 96.75 122 ASP A N 1
ATOM 926 C CA . ASP A 1 122 ? 19.035 -18.597 -15.585 1.00 96.75 122 ASP A CA 1
ATOM 927 C C . ASP A 1 122 ? 20.536 -18.256 -15.452 1.00 96.75 122 ASP A C 1
ATOM 929 O O . ASP A 1 122 ? 20.907 -17.133 -15.094 1.00 96.75 122 ASP A O 1
ATOM 933 N N . ARG A 1 123 ? 21.408 -19.238 -15.716 1.00 97.50 123 ARG A N 1
ATOM 934 C CA . ARG A 1 123 ? 22.853 -19.056 -15.884 1.00 97.50 123 ARG A CA 1
ATOM 935 C C . ARG A 1 123 ? 23.212 -18.591 -17.284 1.00 97.50 123 ARG A C 1
ATOM 937 O O . ARG A 1 123 ? 24.317 -18.105 -17.474 1.00 97.50 123 ARG A O 1
ATOM 944 N N . ILE A 1 124 ? 22.349 -18.769 -18.277 1.00 98.50 124 ILE A N 1
ATOM 945 C CA . ILE A 1 124 ? 22.565 -18.214 -19.612 1.00 98.50 124 ILE A CA 1
ATOM 946 C C . ILE A 1 124 ? 22.047 -16.775 -19.584 1.00 98.50 124 ILE A C 1
ATOM 948 O O . ILE A 1 124 ? 20.856 -16.545 -19.377 1.00 98.50 124 ILE A O 1
ATOM 952 N N . VAL A 1 125 ? 22.953 -15.819 -19.771 1.00 98.62 125 VAL A N 1
ATOM 953 C CA . VAL A 1 125 ? 22.690 -14.380 -19.665 1.00 98.62 125 VAL A CA 1
ATOM 954 C C . VAL A 1 125 ? 22.880 -13.728 -21.028 1.00 98.62 125 VAL A C 1
ATOM 956 O O . VAL A 1 125 ? 23.833 -14.034 -21.748 1.00 98.62 125 VAL A O 1
ATOM 959 N N . TYR A 1 126 ? 21.972 -12.819 -21.356 1.00 98.88 126 TYR A N 1
ATOM 960 C CA . TYR A 1 126 ? 21.941 -12.025 -22.574 1.00 98.88 126 TYR A CA 1
ATOM 961 C C . TYR A 1 126 ? 22.175 -10.567 -22.210 1.00 98.88 126 TYR A C 1
ATOM 963 O O . TYR A 1 126 ? 21.564 -10.077 -21.261 1.00 98.88 126 TYR A O 1
ATOM 971 N N . LEU A 1 127 ? 23.056 -9.896 -22.947 1.00 98.88 127 LEU A N 1
ATOM 972 C CA . LEU A 1 127 ? 23.421 -8.501 -22.721 1.00 98.88 127 LEU A CA 1
ATOM 973 C C . LEU A 1 127 ? 23.349 -7.733 -24.034 1.00 98.88 127 LEU A C 1
ATOM 975 O O . LEU A 1 127 ? 23.999 -8.129 -25.005 1.00 98.88 127 LEU A O 1
ATOM 979 N N . THR A 1 128 ? 22.607 -6.630 -24.063 1.00 98.81 128 THR A N 1
ATOM 980 C CA . THR A 1 128 ? 22.700 -5.670 -25.170 1.00 98.81 128 THR A CA 1
ATOM 981 C C . THR A 1 128 ? 23.676 -4.564 -24.817 1.00 98.81 128 THR A C 1
ATOM 983 O O . THR A 1 128 ? 23.811 -4.179 -23.656 1.00 98.81 128 THR A O 1
ATOM 986 N N . TYR A 1 129 ? 24.408 -4.065 -25.808 1.00 98.38 129 TYR A N 1
ATOM 987 C CA . TYR A 1 129 ? 25.398 -3.021 -25.576 1.00 98.38 129 TYR A CA 1
ATOM 988 C C . TYR A 1 129 ? 25.714 -2.225 -26.841 1.00 98.38 129 TYR A C 1
ATOM 990 O O . TYR A 1 129 ? 25.511 -2.690 -27.969 1.00 98.38 129 TYR A O 1
ATOM 998 N N . SER A 1 130 ? 26.244 -1.023 -26.635 1.00 97.81 130 SER A N 1
ATOM 999 C CA . SER A 1 130 ? 26.875 -0.215 -27.675 1.00 97.81 130 SER A CA 1
ATOM 1000 C C . SER A 1 130 ? 28.237 -0.817 -28.012 1.00 97.81 130 SER A C 1
ATOM 1002 O O . SER A 1 130 ? 29.188 -0.724 -27.238 1.00 97.81 130 SER A O 1
ATOM 1004 N N . LYS A 1 131 ? 28.332 -1.475 -29.162 1.00 97.12 131 LYS A N 1
ATOM 1005 C CA . LYS A 1 131 ? 29.530 -2.163 -29.627 1.00 97.12 131 LYS A CA 1
ATOM 1006 C C . LYS A 1 131 ? 30.416 -1.228 -30.455 1.00 97.12 131 LYS A C 1
ATOM 1008 O O . LYS A 1 131 ? 29.943 -0.724 -31.477 1.00 97.12 131 LYS A O 1
ATOM 1013 N N . PRO A 1 132 ? 31.704 -1.061 -30.104 1.00 95.38 132 PRO A N 1
ATOM 1014 C CA . PRO A 1 132 ? 32.656 -0.388 -30.976 1.00 95.38 132 PRO A CA 1
ATOM 1015 C C . PRO A 1 132 ? 32.955 -1.257 -32.207 1.00 95.38 132 PRO A C 1
ATOM 1017 O O . PRO A 1 132 ? 33.216 -2.459 -32.102 1.00 95.38 132 PRO A O 1
ATOM 1020 N N . ILE A 1 133 ? 32.926 -0.644 -33.385 1.00 94.56 133 ILE A N 1
ATOM 1021 C CA . ILE A 1 133 ? 33.209 -1.270 -34.681 1.00 94.56 133 ILE A CA 1
ATOM 1022 C C . ILE A 1 133 ? 34.128 -0.376 -35.516 1.00 94.56 133 ILE A C 1
ATOM 1024 O O . ILE A 1 133 ? 34.343 0.791 -35.201 1.00 94.56 133 ILE A O 1
ATOM 1028 N N . VAL A 1 134 ? 34.680 -0.931 -36.595 1.00 92.06 134 VAL A N 1
ATOM 1029 C CA . VAL A 1 134 ? 35.448 -0.176 -37.590 1.00 92.06 134 VAL A CA 1
ATOM 1030 C C . VAL A 1 134 ? 34.768 -0.345 -38.940 1.00 92.06 134 VAL A C 1
ATOM 1032 O O . VAL A 1 134 ? 34.592 -1.475 -39.397 1.00 92.06 134 VAL A O 1
ATOM 1035 N N . VAL A 1 135 ? 34.398 0.767 -39.572 1.00 86.81 135 VAL A N 1
ATOM 1036 C CA . VAL A 1 135 ? 33.782 0.794 -40.906 1.00 86.81 135 VAL A CA 1
ATOM 1037 C C . VAL A 1 135 ? 34.640 1.668 -41.803 1.00 86.81 135 VAL A C 1
ATOM 1039 O O . VAL A 1 135 ? 34.940 2.804 -41.459 1.00 86.81 135 VAL A O 1
ATOM 1042 N N . ASP A 1 136 ? 35.106 1.106 -42.919 1.00 89.12 136 ASP A N 1
ATOM 1043 C CA . ASP A 1 136 ? 35.992 1.781 -43.879 1.00 89.12 136 ASP A CA 1
ATOM 1044 C C . ASP A 1 136 ? 37.248 2.429 -43.257 1.00 89.12 136 ASP A C 1
ATOM 1046 O O . ASP A 1 136 ? 37.801 3.392 -43.780 1.00 89.12 136 ASP A O 1
ATOM 1050 N N . GLY A 1 137 ? 37.735 1.865 -42.147 1.00 88.50 137 GLY A N 1
ATOM 1051 C CA . GLY A 1 137 ? 38.909 2.355 -41.416 1.00 88.50 137 GLY A CA 1
ATOM 1052 C C . GLY A 1 137 ? 38.612 3.419 -40.355 1.00 88.50 137 GLY A C 1
ATOM 1053 O O . GLY A 1 137 ? 39.524 3.778 -39.614 1.00 88.50 137 GLY A O 1
ATOM 1054 N N . GLU A 1 138 ? 37.362 3.864 -40.232 1.00 88.81 138 GLU A N 1
ATOM 1055 C CA . GLU A 1 138 ? 36.910 4.828 -39.227 1.00 88.81 138 GLU A CA 1
ATOM 1056 C C . GLU A 1 138 ? 36.239 4.123 -38.042 1.00 88.81 138 GLU A C 1
ATOM 1058 O O . GLU A 1 138 ? 35.579 3.089 -38.195 1.00 88.81 138 GLU A O 1
ATOM 1063 N N . ALA A 1 139 ? 36.407 4.683 -36.843 1.00 89.88 139 ALA A N 1
ATOM 1064 C CA . ALA A 1 139 ? 35.736 4.186 -35.647 1.00 89.88 139 ALA A CA 1
ATOM 1065 C C . ALA A 1 139 ? 34.227 4.465 -35.728 1.00 89.88 139 ALA A C 1
ATOM 1067 O O . ALA A 1 139 ? 33.804 5.579 -36.035 1.00 89.88 139 ALA A O 1
ATOM 1068 N N . GLY A 1 140 ? 33.418 3.456 -35.423 1.00 91.12 140 GLY A N 1
ATOM 1069 C CA . GLY A 1 140 ? 31.964 3.543 -35.381 1.00 91.12 140 GLY A CA 1
ATOM 1070 C C . GLY A 1 140 ? 31.390 2.781 -34.193 1.00 91.12 140 GLY A C 1
ATOM 1071 O O . GLY A 1 140 ? 32.096 2.052 -33.495 1.00 91.12 140 GLY A O 1
ATOM 1072 N N . VAL A 1 141 ? 30.089 2.935 -33.976 1.00 94.31 141 VAL A N 1
ATOM 1073 C CA . VAL A 1 141 ? 29.342 2.226 -32.932 1.00 94.31 141 VAL A CA 1
ATOM 1074 C C . VAL A 1 141 ? 28.123 1.569 -33.572 1.00 94.31 141 VAL A C 1
ATOM 1076 O O . VAL A 1 141 ? 27.538 2.113 -34.504 1.00 94.31 141 VAL A O 1
ATOM 1079 N N . THR A 1 142 ? 27.742 0.389 -33.093 1.00 96.25 142 THR A N 1
ATOM 1080 C CA . THR A 1 142 ? 26.460 -0.251 -33.425 1.00 96.25 142 THR A CA 1
ATOM 1081 C C . THR A 1 142 ? 25.869 -0.929 -32.190 1.00 96.25 142 THR A C 1
ATOM 1083 O O . THR A 1 142 ? 26.521 -1.012 -31.153 1.00 96.25 142 THR A O 1
ATOM 1086 N N . VAL A 1 143 ? 24.639 -1.424 -32.278 1.00 97.94 143 VAL A N 1
ATOM 1087 C CA . VAL A 1 143 ? 24.018 -2.229 -31.219 1.00 97.94 143 VAL A CA 1
ATOM 1088 C C . VAL A 1 143 ? 24.397 -3.699 -31.411 1.00 97.94 143 VAL A C 1
ATOM 1090 O O . VAL A 1 143 ? 24.346 -4.222 -32.525 1.00 97.94 143 VAL A O 1
ATOM 1093 N N . ALA A 1 144 ? 24.750 -4.392 -30.332 1.00 98.50 144 ALA A N 1
ATOM 1094 C CA . ALA A 1 144 ? 24.989 -5.833 -30.349 1.00 98.50 144 ALA A CA 1
ATOM 1095 C C . ALA A 1 144 ? 24.273 -6.545 -29.199 1.00 98.50 144 ALA A C 1
ATOM 1097 O O . ALA A 1 144 ? 23.939 -5.933 -28.184 1.00 98.50 144 ALA A O 1
ATOM 1098 N N . LEU A 1 145 ? 24.063 -7.849 -29.377 1.00 98.81 145 LEU A N 1
ATOM 1099 C CA . LEU A 1 145 ? 23.557 -8.780 -28.376 1.00 98.81 145 LEU A CA 1
ATOM 1100 C C . LEU A 1 145 ? 24.611 -9.857 -28.130 1.00 98.81 145 LEU A C 1
ATOM 1102 O O . LEU A 1 145 ? 24.919 -10.661 -29.017 1.00 98.81 145 LEU A O 1
ATOM 1106 N N . ALA A 1 146 ? 25.125 -9.892 -26.909 1.00 98.75 146 ALA A N 1
ATOM 1107 C CA . ALA A 1 146 ? 26.007 -10.939 -26.429 1.00 98.75 146 ALA A CA 1
ATOM 1108 C C . ALA A 1 146 ? 25.234 -11.974 -25.612 1.00 98.75 146 ALA A C 1
ATOM 1110 O O . ALA A 1 146 ? 24.293 -11.649 -24.887 1.00 98.75 146 ALA A O 1
ATOM 1111 N N . ARG A 1 147 ? 25.686 -13.225 -25.687 1.00 98.62 147 ARG A N 1
ATOM 1112 C CA . ARG A 1 147 ? 25.256 -14.329 -24.826 1.00 98.62 147 ARG A CA 1
ATOM 1113 C C . ARG A 1 147 ? 26.464 -14.858 -24.069 1.00 98.62 147 ARG A C 1
ATOM 1115 O O . ARG A 1 147 ? 27.512 -15.077 -24.673 1.00 98.62 147 ARG A O 1
ATOM 1122 N N . GLY A 1 148 ? 26.298 -15.105 -22.777 1.00 98.44 148 GLY A N 1
ATOM 1123 C CA . GLY A 1 148 ? 27.310 -15.703 -21.912 1.00 98.44 148 GLY A CA 1
ATOM 1124 C C . GLY A 1 148 ? 26.705 -16.657 -20.889 1.00 98.44 148 GLY A C 1
ATOM 1125 O O . GLY A 1 148 ? 25.485 -16.771 -20.754 1.00 98.44 148 GLY A O 1
ATOM 1126 N N . ARG A 1 149 ? 27.571 -17.350 -20.155 1.00 98.38 149 ARG A N 1
ATOM 1127 C CA . ARG A 1 149 ? 27.210 -18.262 -19.073 1.00 98.38 149 ARG A CA 1
ATOM 1128 C C . ARG A 1 149 ? 27.775 -17.780 -17.746 1.00 98.38 149 ARG A C 1
ATOM 1130 O O . ARG A 1 149 ? 28.988 -17.683 -17.583 1.00 98.38 149 ARG A O 1
ATOM 1137 N N . LEU A 1 150 ? 26.896 -17.509 -16.792 1.00 97.44 150 LEU A N 1
ATOM 1138 C CA . LEU A 1 150 ? 27.245 -17.162 -15.428 1.00 97.44 150 LEU A CA 1
ATOM 1139 C C . LEU A 1 150 ? 27.693 -18.421 -14.675 1.00 97.44 150 LEU A C 1
ATOM 1141 O O . LEU A 1 150 ? 26.890 -19.316 -14.400 1.00 97.44 150 LEU A O 1
ATOM 1145 N N . ASP A 1 151 ? 28.977 -18.473 -14.336 1.00 93.19 151 ASP A N 1
ATOM 1146 C CA . ASP A 1 151 ? 29.591 -19.552 -13.569 1.00 93.19 151 ASP A CA 1
ATOM 1147 C C . ASP A 1 151 ? 30.540 -18.983 -12.510 1.00 93.19 151 ASP A C 1
ATOM 1149 O O . ASP A 1 151 ? 31.401 -18.144 -12.789 1.00 93.19 151 ASP A O 1
ATOM 1153 N N . SER A 1 152 ? 30.365 -19.433 -11.266 1.00 88.56 152 SER A N 1
ATOM 1154 C CA . SER A 1 152 ? 31.241 -19.096 -10.137 1.00 88.56 152 SER A CA 1
ATOM 1155 C C . SER A 1 152 ? 31.499 -17.585 -9.971 1.00 88.56 152 SER A C 1
ATOM 1157 O O . SER A 1 152 ? 32.595 -17.164 -9.607 1.00 88.56 152 SER A O 1
ATOM 1159 N N . GLY A 1 153 ? 30.485 -16.757 -10.260 1.00 91.06 153 GLY A N 1
ATOM 1160 C CA . GLY A 1 153 ? 30.559 -15.293 -10.164 1.00 91.06 153 GLY A CA 1
ATOM 1161 C C . GLY A 1 153 ? 31.260 -14.591 -11.334 1.00 91.06 153 GLY A C 1
ATOM 1162 O O . GLY A 1 153 ? 31.670 -13.442 -11.176 1.00 91.06 153 GLY A O 1
ATOM 1163 N N . ASN A 1 154 ? 31.421 -15.257 -12.482 1.00 96.69 154 ASN A N 1
ATOM 1164 C CA . ASN A 1 154 ? 31.981 -14.689 -13.712 1.00 96.69 154 ASN A CA 1
ATOM 1165 C C . ASN A 1 154 ? 31.070 -15.004 -14.901 1.00 96.69 154 ASN A C 1
ATOM 1167 O O . ASN A 1 154 ? 30.432 -16.059 -14.935 1.00 96.69 154 ASN A O 1
ATOM 1171 N N . LEU A 1 155 ? 31.048 -14.121 -15.895 1.00 97.88 155 LEU A N 1
ATOM 1172 C CA . LEU A 1 155 ? 30.418 -14.393 -17.176 1.00 97.88 155 LEU A CA 1
ATOM 1173 C C . LEU A 1 155 ? 31.453 -15.031 -18.114 1.00 97.88 155 LEU A C 1
ATOM 1175 O O . LEU A 1 155 ? 32.497 -14.457 -18.410 1.00 97.88 155 LEU A O 1
ATOM 1179 N N . THR A 1 156 ? 31.181 -16.256 -18.545 1.00 98.19 156 THR A N 1
ATOM 1180 C CA . THR A 1 156 ? 32.059 -17.084 -19.385 1.00 98.19 156 THR A CA 1
ATOM 1181 C C . THR A 1 156 ? 31.405 -17.363 -20.735 1.00 98.19 156 THR A C 1
ATOM 1183 O O . THR A 1 156 ? 30.226 -17.071 -20.923 1.00 98.19 156 THR A O 1
ATOM 1186 N N . GLU A 1 157 ? 32.162 -17.902 -21.696 1.00 97.00 157 GLU A N 1
ATOM 1187 C CA . GLU A 1 157 ? 31.650 -18.255 -23.036 1.00 97.00 157 GLU A CA 1
ATOM 1188 C C . GLU A 1 157 ? 30.954 -17.089 -23.764 1.00 97.00 157 GLU A C 1
ATOM 1190 O O . GLU A 1 157 ? 30.024 -17.287 -24.546 1.00 97.00 157 GLU A O 1
ATOM 1195 N N . VAL A 1 158 ? 31.404 -15.862 -23.487 1.00 98.25 158 VAL A N 1
ATOM 1196 C CA . VAL A 1 158 ? 30.774 -14.645 -23.993 1.00 98.25 158 VAL A CA 1
ATOM 1197 C C . VAL A 1 158 ? 31.065 -14.483 -25.474 1.00 98.25 158 VAL A C 1
ATOM 1199 O O . VAL A 1 158 ? 32.223 -14.452 -25.895 1.00 98.25 158 VAL A O 1
ATOM 1202 N N . ARG A 1 159 ? 30.002 -14.383 -26.269 1.00 98.12 159 ARG A N 1
ATOM 1203 C CA . ARG A 1 159 ? 30.079 -14.135 -27.709 1.00 98.12 159 ARG A CA 1
ATOM 1204 C C . ARG A 1 159 ? 28.897 -13.308 -28.176 1.00 98.12 159 ARG A C 1
ATOM 1206 O O . ARG A 1 159 ? 27.792 -13.458 -27.654 1.00 98.12 159 ARG A O 1
ATOM 1213 N N . ASP A 1 160 ? 29.125 -12.504 -29.202 1.00 98.62 160 ASP A N 1
ATOM 1214 C CA . ASP A 1 160 ? 28.034 -11.855 -29.914 1.00 98.62 160 ASP A CA 1
ATOM 1215 C C . ASP A 1 160 ? 27.258 -12.898 -30.706 1.00 98.62 160 ASP A C 1
ATOM 1217 O O . ASP A 1 160 ? 27.837 -13.691 -31.452 1.00 98.62 160 ASP A O 1
ATOM 1221 N N . ILE A 1 161 ? 25.946 -12.891 -30.518 1.00 98.62 161 ILE A N 1
ATOM 1222 C CA . ILE A 1 161 ? 25.006 -13.731 -31.260 1.00 98.62 161 ILE A CA 1
ATOM 1223 C C . ILE A 1 161 ? 24.203 -12.915 -32.276 1.00 98.62 161 ILE A C 1
ATOM 1225 O O . ILE A 1 161 ? 23.687 -13.474 -33.234 1.00 98.62 161 ILE A O 1
ATOM 1229 N N . PHE A 1 162 ? 24.159 -11.591 -32.111 1.00 98.69 162 PHE A N 1
ATOM 1230 C CA . PHE A 1 162 ? 23.598 -10.660 -33.083 1.00 98.69 162 PHE A CA 1
ATOM 1231 C C . PHE A 1 162 ? 24.373 -9.334 -33.048 1.00 98.69 162 PHE A C 1
ATOM 1233 O O . PHE A 1 162 ? 24.748 -8.844 -31.981 1.00 98.69 162 PHE A O 1
ATOM 1240 N N . VAL A 1 163 ? 24.625 -8.755 -34.223 1.00 98.19 163 VAL A N 1
ATOM 1241 C CA . VAL A 1 163 ? 25.255 -7.438 -34.396 1.00 98.19 163 VAL A CA 1
ATOM 1242 C C . VAL A 1 163 ? 24.438 -6.673 -35.428 1.00 98.19 163 VAL A C 1
ATOM 1244 O O . VAL A 1 163 ? 24.293 -7.130 -36.564 1.00 98.19 163 VAL A O 1
ATOM 1247 N N . ALA A 1 164 ? 23.905 -5.517 -35.042 1.00 97.75 164 ALA A N 1
ATOM 1248 C CA . ALA A 1 164 ? 23.037 -4.737 -35.906 1.00 97.75 164 ALA A CA 1
ATOM 1249 C C . ALA A 1 164 ? 23.798 -4.227 -37.141 1.00 97.75 164 ALA A C 1
ATOM 1251 O O . ALA A 1 164 ? 24.798 -3.516 -37.044 1.00 97.75 164 ALA A O 1
ATOM 1252 N N . GLN A 1 165 ? 23.289 -4.575 -38.323 1.00 94.81 165 GLN A N 1
ATOM 1253 C CA . GLN A 1 165 ? 23.600 -3.880 -39.574 1.00 94.81 165 GLN A CA 1
ATOM 1254 C C . GLN A 1 165 ? 23.143 -2.413 -39.512 1.00 94.81 165 GLN A C 1
ATOM 1256 O O . GLN A 1 165 ? 21.969 -2.141 -39.256 1.00 94.81 165 GLN A O 1
ATOM 1261 N N . GLY A 1 166 ? 24.084 -1.498 -39.754 1.00 89.62 166 GLY A N 1
ATOM 1262 C CA . GLY A 1 166 ? 23.911 -0.048 -39.652 1.00 89.62 166 GLY A CA 1
ATOM 1263 C C . GLY A 1 166 ? 24.903 0.588 -38.671 1.00 89.62 166 GLY A C 1
ATOM 1264 O O . GLY A 1 166 ? 25.617 -0.111 -37.954 1.00 89.62 166 GLY A O 1
ATOM 1265 N N . LEU A 1 167 ? 24.950 1.922 -38.660 1.00 89.50 167 LEU A N 1
ATOM 1266 C CA . LEU A 1 167 ? 25.755 2.714 -37.727 1.00 89.50 167 LEU A CA 1
ATOM 1267 C C . LEU A 1 167 ? 24.851 3.448 -36.735 1.00 89.50 167 LEU A C 1
ATOM 1269 O O . LEU A 1 167 ? 23.849 4.042 -37.136 1.00 89.50 167 LEU A O 1
ATOM 1273 N N . ASP A 1 168 ? 25.257 3.454 -35.469 1.00 86.62 168 ASP A N 1
ATOM 1274 C CA . ASP A 1 168 ? 24.704 4.292 -34.409 1.00 86.62 168 ASP A CA 1
ATOM 1275 C C . ASP A 1 168 ? 25.622 5.491 -34.135 1.00 86.62 168 ASP A C 1
ATOM 1277 O O . ASP A 1 168 ? 26.827 5.462 -34.394 1.00 86.62 168 ASP A O 1
ATOM 1281 N N . THR A 1 169 ? 25.060 6.522 -33.516 1.00 83.19 169 THR A N 1
ATOM 1282 C CA . THR A 1 169 ? 25.808 7.630 -32.913 1.00 83.19 169 THR A CA 1
ATOM 1283 C C . THR A 1 169 ? 25.967 7.460 -31.394 1.00 83.19 169 THR A C 1
ATOM 1285 O O . THR A 1 169 ? 26.162 8.446 -30.692 1.00 83.19 169 THR A O 1
ATOM 1288 N N . GLY A 1 170 ? 25.848 6.231 -30.873 1.00 85.00 170 GLY A N 1
ATOM 1289 C CA . GLY A 1 170 ? 25.973 5.910 -29.445 1.00 85.00 170 GLY A CA 1
ATOM 1290 C C . GLY A 1 170 ? 24.759 6.315 -28.602 1.00 85.00 170 GLY A C 1
ATOM 1291 O O . GLY A 1 170 ? 24.906 6.726 -27.455 1.00 85.00 170 GLY A O 1
ATOM 1292 N N . ILE A 1 171 ? 23.557 6.272 -29.172 1.00 88.00 171 ILE A N 1
ATOM 1293 C CA . ILE A 1 171 ? 22.337 6.757 -28.505 1.00 88.00 171 ILE A CA 1
ATOM 1294 C C . ILE A 1 171 ? 21.119 5.851 -28.738 1.00 88.00 171 ILE A C 1
ATOM 1296 O O . ILE A 1 171 ? 20.005 6.218 -28.346 1.00 88.00 171 ILE A O 1
ATOM 1300 N N . ALA A 1 172 ? 21.283 4.694 -29.385 1.00 93.25 172 ALA A N 1
ATOM 1301 C CA . ALA A 1 172 ? 20.201 3.736 -29.600 1.00 93.25 172 ALA A CA 1
ATOM 1302 C C . ALA A 1 172 ? 19.865 2.946 -28.321 1.00 93.25 172 ALA A C 1
ATOM 1304 O O . ALA A 1 172 ? 20.736 2.360 -27.681 1.00 93.25 172 ALA A O 1
ATOM 1305 N N . ALA A 1 173 ? 18.578 2.885 -27.969 1.00 94.19 173 ALA A N 1
ATOM 1306 C CA . ALA A 1 173 ? 18.084 1.961 -26.949 1.00 94.19 173 ALA A CA 1
ATOM 1307 C C . ALA A 1 173 ? 18.032 0.517 -27.484 1.00 94.19 173 ALA A C 1
ATOM 1309 O O . ALA A 1 173 ? 17.871 0.306 -28.690 1.00 94.19 173 ALA A O 1
ATOM 1310 N N . SER A 1 174 ? 18.169 -0.464 -26.583 1.00 97.19 174 SER A N 1
ATOM 1311 C CA . SER A 1 174 ? 18.179 -1.891 -26.938 1.00 97.19 174 SER A CA 1
ATOM 1312 C C . SER A 1 174 ? 17.622 -2.802 -25.834 1.00 97.19 174 SER A C 1
ATOM 1314 O O . SER A 1 174 ? 18.362 -3.495 -25.144 1.00 97.19 174 SER A O 1
ATOM 1316 N N . ARG A 1 175 ? 16.299 -2.787 -25.644 1.00 98.44 175 ARG A N 1
ATOM 1317 C CA . ARG A 1 175 ? 15.568 -3.584 -24.641 1.00 98.44 175 ARG A CA 1
ATOM 1318 C C . ARG A 1 175 ? 15.370 -5.028 -25.116 1.00 98.44 175 ARG A C 1
ATOM 1320 O O . ARG A 1 175 ? 15.128 -5.253 -26.297 1.00 98.44 175 ARG A O 1
ATOM 1327 N N . LEU A 1 176 ? 15.404 -5.977 -24.185 1.00 98.69 176 LEU A N 1
ATOM 1328 C CA . LEU A 1 176 ? 15.138 -7.401 -24.337 1.00 98.69 176 LEU A CA 1
ATOM 1329 C C . LEU A 1 176 ? 13.866 -7.828 -23.590 1.00 98.69 176 LEU A C 1
ATOM 1331 O O . LEU A 1 176 ? 13.596 -7.401 -22.461 1.00 98.69 176 LEU A O 1
ATOM 1335 N N . ILE A 1 177 ? 13.121 -8.755 -24.190 1.00 98.38 177 ILE A N 1
ATOM 1336 C CA . ILE A 1 177 ? 12.099 -9.547 -23.497 1.00 98.38 177 ILE A CA 1
ATOM 1337 C C . ILE A 1 177 ? 11.948 -10.923 -24.151 1.00 98.38 177 ILE A C 1
ATOM 1339 O O . ILE A 1 177 ? 12.029 -11.057 -25.371 1.00 98.38 177 ILE A O 1
ATOM 1343 N N . TRP A 1 178 ? 11.705 -11.954 -23.345 1.00 98.38 178 TRP A N 1
ATOM 1344 C CA . TRP A 1 178 ? 11.324 -13.268 -23.858 1.00 98.38 178 TRP A CA 1
ATOM 1345 C C . TRP A 1 178 ? 9.832 -13.312 -24.171 1.00 98.38 178 TRP A C 1
ATOM 1347 O O . TRP A 1 178 ? 9.012 -12.873 -23.367 1.00 98.38 178 TRP A O 1
ATOM 1357 N N . GLY A 1 179 ? 9.491 -13.836 -25.342 1.00 97.25 179 GLY A N 1
ATOM 1358 C CA . GLY A 1 179 ? 8.125 -14.110 -25.758 1.00 97.25 179 GLY A CA 1
ATOM 1359 C C . GLY A 1 179 ? 7.575 -15.410 -25.173 1.00 97.25 179 GLY A C 1
ATOM 1360 O O . GLY A 1 179 ? 8.344 -16.323 -24.851 1.00 97.25 179 GLY A O 1
ATOM 1361 N N . PRO A 1 180 ? 6.239 -15.542 -25.077 1.00 95.62 180 PRO A N 1
ATOM 1362 C CA . PRO A 1 180 ? 5.591 -16.792 -24.671 1.00 95.62 180 PRO A CA 1
ATOM 1363 C C . PRO A 1 180 ? 5.849 -17.946 -25.658 1.00 95.62 180 PRO A C 1
ATOM 1365 O O . PRO A 1 180 ? 5.694 -19.113 -25.310 1.00 95.62 180 PRO A O 1
ATOM 1368 N N . ASP A 1 181 ? 6.283 -17.629 -26.879 1.00 95.62 181 ASP A N 1
ATOM 1369 C CA . ASP A 1 181 ? 6.708 -18.563 -27.925 1.00 95.62 181 ASP A CA 1
ATOM 1370 C C . ASP A 1 181 ? 8.169 -19.042 -27.776 1.00 95.62 181 ASP A C 1
ATOM 1372 O O . ASP A 1 181 ? 8.676 -19.783 -28.624 1.00 95.62 181 ASP A O 1
ATOM 1376 N N . GLY A 1 182 ? 8.862 -18.618 -26.715 1.00 96.69 182 GLY A N 1
ATOM 1377 C CA . GLY A 1 182 ? 10.261 -18.954 -26.462 1.00 96.69 182 GLY A CA 1
ATOM 1378 C C . GLY A 1 182 ? 11.251 -18.219 -27.368 1.00 96.69 182 GLY A C 1
ATOM 1379 O O . GLY A 1 182 ? 12.396 -18.659 -27.485 1.00 96.69 182 GLY A O 1
ATOM 1380 N N . LYS A 1 183 ? 10.836 -17.132 -28.031 1.00 98.50 183 LYS A N 1
ATOM 1381 C CA . LYS A 1 183 ? 11.720 -16.270 -28.831 1.00 98.50 183 LYS A CA 1
ATOM 1382 C C . LYS A 1 183 ? 12.164 -15.046 -28.047 1.00 98.50 183 LYS A C 1
ATOM 1384 O O . LYS A 1 183 ? 11.486 -14.602 -27.124 1.00 98.50 183 LYS A O 1
ATOM 1389 N N . LEU A 1 184 ? 13.319 -14.506 -28.410 1.00 98.75 184 LEU A N 1
ATOM 1390 C CA . LEU A 1 184 ? 13.865 -13.296 -27.815 1.00 98.75 184 LEU A CA 1
ATOM 1391 C C . LEU A 1 184 ? 13.497 -12.096 -28.687 1.00 98.75 184 LEU A C 1
ATOM 1393 O O . LEU A 1 184 ? 13.834 -12.056 -29.868 1.00 98.75 184 LEU A O 1
ATOM 1397 N N . PHE A 1 185 ? 12.824 -11.115 -28.102 1.00 98.81 185 PHE A N 1
ATOM 1398 C CA . PHE A 1 185 ? 12.521 -9.847 -28.752 1.00 98.81 185 PHE A CA 1
ATOM 1399 C C . PHE A 1 185 ? 13.530 -8.797 -28.311 1.00 98.81 185 PHE A C 1
ATOM 1401 O O . PHE A 1 185 ? 13.858 -8.711 -27.126 1.00 98.81 185 PHE A O 1
ATOM 1408 N N . MET A 1 186 ? 14.020 -8.012 -29.267 1.00 98.69 186 MET A N 1
ATOM 1409 C CA . MET A 1 186 ? 15.073 -7.025 -29.038 1.00 98.69 186 MET A CA 1
ATOM 1410 C C . MET A 1 186 ? 14.772 -5.728 -29.783 1.00 98.69 186 MET A C 1
ATOM 1412 O O . MET A 1 186 ? 14.626 -5.745 -31.005 1.00 98.69 186 MET A O 1
ATOM 1416 N N . THR A 1 187 ? 14.711 -4.597 -29.077 1.00 98.56 187 THR A N 1
ATOM 1417 C CA . THR A 1 187 ? 14.616 -3.290 -29.742 1.00 98.56 187 THR A CA 1
ATOM 1418 C C . THR A 1 187 ? 15.969 -2.890 -30.317 1.00 98.56 187 THR A C 1
ATOM 1420 O O . THR A 1 187 ? 17.022 -3.172 -29.742 1.00 98.56 187 THR A O 1
ATOM 1423 N N . VAL A 1 188 ? 15.946 -2.207 -31.457 1.00 98.31 188 VAL A N 1
ATOM 1424 C CA . VAL A 1 188 ? 17.094 -1.462 -31.972 1.00 98.31 188 VAL A CA 1
ATOM 1425 C C . VAL A 1 188 ? 16.574 -0.084 -32.361 1.00 98.31 188 VAL A C 1
ATOM 1427 O O . VAL A 1 188 ? 15.949 0.103 -33.406 1.00 98.31 188 VAL A O 1
ATOM 1430 N N . GLY A 1 189 ? 16.776 0.882 -31.464 1.00 96.19 189 GLY A N 1
ATOM 1431 C CA . GLY A 1 189 ? 16.350 2.265 -31.662 1.00 96.19 189 GLY A CA 1
ATOM 1432 C C . GLY A 1 189 ? 17.232 3.024 -32.657 1.00 96.19 189 GLY A C 1
ATOM 1433 O O . GLY A 1 189 ? 17.644 2.485 -33.679 1.00 96.19 189 GLY A O 1
ATOM 1434 N N . GLY A 1 190 ? 17.545 4.285 -32.361 1.00 89.12 190 GLY A N 1
ATOM 1435 C CA . GLY A 1 190 ? 18.604 5.004 -33.080 1.00 89.12 190 GLY A CA 1
ATOM 1436 C C . GLY A 1 190 ? 18.205 5.749 -34.361 1.00 89.12 190 GLY A C 1
ATOM 1437 O O . GLY A 1 190 ? 19.075 6.297 -35.041 1.00 89.12 190 GLY A O 1
ATOM 1438 N N . SER A 1 191 ? 16.915 5.810 -34.708 1.00 92.12 191 SER A N 1
ATOM 1439 C CA . SER A 1 191 ? 16.466 6.501 -35.923 1.00 92.12 191 SER A CA 1
ATOM 1440 C C . SER A 1 191 ? 16.097 7.961 -35.636 1.00 92.12 191 SER A C 1
ATOM 1442 O O . SER A 1 191 ? 14.965 8.287 -35.294 1.00 92.12 191 SER A O 1
ATOM 1444 N N . TYR A 1 192 ? 17.051 8.884 -35.758 1.00 90.12 192 TYR A N 1
ATOM 1445 C CA . TYR A 1 192 ? 16.895 10.268 -35.311 1.00 90.12 192 TYR A CA 1
ATOM 1446 C C . TYR A 1 192 ? 17.006 11.278 -36.452 1.00 90.12 192 TYR A C 1
ATOM 1448 O O . TYR A 1 192 ? 18.019 11.352 -37.142 1.00 90.12 192 TYR A O 1
ATOM 1456 N N . VAL A 1 193 ? 16.007 12.153 -36.596 1.00 85.38 193 VAL A N 1
ATOM 1457 C CA . VAL A 1 193 ? 16.053 13.254 -37.578 1.00 85.38 193 VAL A CA 1
ATOM 1458 C C . VAL A 1 193 ? 17.223 14.206 -37.301 1.00 85.38 193 VAL A C 1
ATOM 1460 O O . VAL A 1 193 ? 17.968 14.538 -38.217 1.00 85.38 193 VAL A O 1
ATOM 1463 N N . PHE A 1 194 ? 17.467 14.566 -36.034 1.00 81.50 194 PHE A N 1
ATOM 1464 C CA . PHE A 1 194 ? 18.567 15.470 -35.661 1.00 81.50 194 PHE A CA 1
ATOM 1465 C C . PHE A 1 194 ? 19.968 14.883 -35.911 1.00 81.50 194 PHE A C 1
ATOM 1467 O O . PHE A 1 194 ? 20.930 15.641 -35.987 1.00 81.50 194 PHE A O 1
ATOM 1474 N N . ALA A 1 195 ? 20.083 13.555 -36.026 1.00 82.44 195 ALA A N 1
ATOM 1475 C CA . ALA A 1 195 ? 21.327 12.858 -36.355 1.00 82.44 195 ALA A CA 1
ATOM 1476 C C . ALA A 1 195 ? 21.386 12.437 -37.836 1.00 82.44 195 ALA A C 1
ATOM 1478 O O . ALA A 1 195 ? 22.277 11.690 -38.221 1.00 82.44 195 ALA A O 1
ATOM 1479 N N . ALA A 1 196 ? 20.431 12.886 -38.662 1.00 87.94 196 ALA A N 1
ATOM 1480 C CA . ALA A 1 196 ? 20.268 12.479 -40.059 1.00 87.94 196 ALA A CA 1
ATOM 1481 C C . ALA A 1 196 ? 20.088 10.957 -40.278 1.00 87.94 196 ALA A C 1
ATOM 1483 O O . ALA A 1 196 ? 20.266 10.471 -41.391 1.00 87.94 196 ALA A O 1
ATOM 1484 N N . THR A 1 197 ? 19.663 10.214 -39.249 1.00 90.31 197 THR A N 1
ATOM 1485 C CA . THR A 1 197 ? 19.367 8.767 -39.302 1.00 90.31 197 THR A CA 1
ATOM 1486 C C . THR A 1 197 ? 17.865 8.462 -39.258 1.00 90.31 197 THR A C 1
ATOM 1488 O O . THR A 1 197 ? 17.451 7.306 -39.167 1.00 90.31 197 THR A O 1
ATOM 1491 N N . GLY A 1 198 ? 17.008 9.487 -39.331 1.00 90.44 198 GLY A N 1
ATOM 1492 C CA . GLY A 1 198 ? 15.549 9.329 -39.287 1.00 90.44 198 GLY A CA 1
ATOM 1493 C C . GLY A 1 198 ? 14.998 8.405 -40.379 1.00 90.44 198 GLY A C 1
ATOM 1494 O O . GLY A 1 198 ? 14.049 7.676 -40.141 1.00 90.44 198 GLY A O 1
ATOM 1495 N N . SER A 1 199 ? 15.612 8.358 -41.563 1.00 94.94 199 SER A N 1
ATOM 1496 C CA . SER A 1 199 ? 15.173 7.451 -42.633 1.00 94.94 199 SER A CA 1
ATOM 1497 C C . SER A 1 199 ? 15.432 5.971 -42.335 1.00 94.94 199 SER A C 1
ATOM 1499 O O . SER A 1 199 ? 14.797 5.127 -42.962 1.00 94.94 199 SER A O 1
ATOM 1501 N N . TYR A 1 200 ? 16.310 5.638 -41.377 1.00 96.75 200 TYR A N 1
ATOM 1502 C CA . TYR A 1 200 ? 16.616 4.244 -41.038 1.00 96.75 200 TYR A CA 1
ATOM 1503 C C . TYR A 1 200 ? 15.381 3.466 -40.593 1.00 96.75 200 TYR A C 1
ATOM 1505 O O . TYR A 1 200 ? 15.245 2.306 -40.962 1.00 96.75 200 TYR A O 1
ATOM 1513 N N . ALA A 1 201 ? 14.433 4.100 -39.898 1.00 97.25 201 ALA A N 1
ATOM 1514 C CA . ALA A 1 201 ? 13.198 3.448 -39.471 1.00 97.25 201 ALA A CA 1
ATOM 1515 C C . ALA A 1 201 ? 12.382 2.867 -40.637 1.00 97.25 201 ALA A C 1
ATOM 1517 O O . ALA A 1 201 ? 11.754 1.820 -40.467 1.00 97.25 201 ALA A O 1
ATOM 1518 N N . GLN A 1 202 ? 12.467 3.476 -41.825 1.00 97.69 202 GLN A N 1
ATOM 1519 C CA . GLN A 1 202 ? 11.766 3.047 -43.040 1.00 97.69 202 GLN A CA 1
ATOM 1520 C C . GLN A 1 202 ? 12.631 2.209 -43.993 1.00 97.69 202 GLN A C 1
ATOM 1522 O O . GLN A 1 202 ? 12.097 1.546 -44.876 1.00 97.69 202 GLN A O 1
ATOM 1527 N N . ASP A 1 203 ? 13.952 2.221 -43.823 1.00 97.31 203 ASP A N 1
ATOM 1528 C CA . ASP A 1 203 ? 14.876 1.426 -44.631 1.00 97.31 203 ASP A CA 1
ATOM 1529 C C . ASP A 1 203 ? 14.869 -0.045 -44.155 1.00 97.31 203 ASP A C 1
ATOM 1531 O O . ASP A 1 203 ? 15.130 -0.301 -42.972 1.00 97.31 203 ASP A O 1
ATOM 1535 N N . PRO A 1 204 ? 14.536 -1.018 -45.027 1.00 96.12 204 PRO A N 1
ATOM 1536 C CA . PRO A 1 204 ? 14.492 -2.435 -44.668 1.00 96.12 204 PRO A CA 1
ATOM 1537 C C . PRO A 1 204 ? 15.884 -3.094 -44.604 1.00 96.12 204 PRO A C 1
ATOM 1539 O O . PRO A 1 204 ? 16.007 -4.184 -44.045 1.00 96.12 204 PRO A O 1
ATOM 1542 N N . GLY A 1 205 ? 16.929 -2.433 -45.124 1.00 95.75 205 GLY A N 1
ATOM 1543 C CA . GLY A 1 205 ? 18.318 -2.911 -45.142 1.00 95.75 205 GLY A CA 1
ATOM 1544 C C . GLY A 1 205 ? 19.137 -2.557 -43.895 1.00 95.75 205 GLY A C 1
ATOM 1545 O O . GLY A 1 205 ? 20.350 -2.758 -43.876 1.00 95.75 205 GLY A O 1
ATOM 1546 N N . THR A 1 206 ? 18.499 -2.018 -42.855 1.00 96.19 206 THR A N 1
ATOM 1547 C CA . THR A 1 206 ? 19.124 -1.653 -41.576 1.00 96.19 206 THR A CA 1
ATOM 1548 C C . THR A 1 206 ? 18.247 -2.088 -40.407 1.00 96.19 206 THR A C 1
ATOM 1550 O O . THR A 1 206 ? 1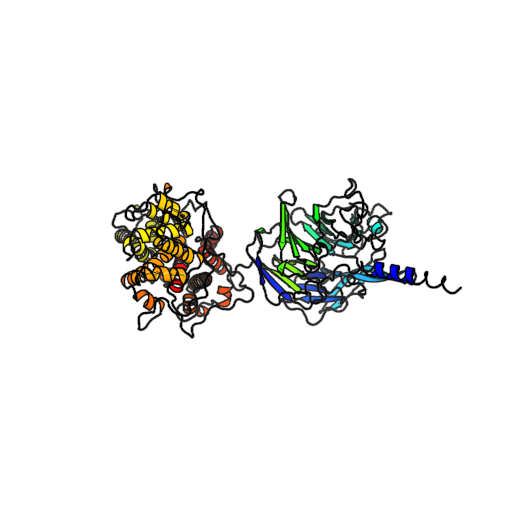7.017 -2.109 -40.503 1.00 96.19 206 THR A O 1
ATOM 1553 N N . HIS A 1 207 ? 18.870 -2.411 -39.273 1.00 97.81 207 HIS A N 1
ATOM 1554 C CA . HIS A 1 207 ? 18.135 -2.802 -38.066 1.00 97.81 207 HIS A CA 1
ATOM 1555 C C . HIS A 1 207 ? 17.677 -1.611 -37.220 1.00 97.81 207 HIS A C 1
ATOM 1557 O O . HIS A 1 207 ? 16.953 -1.802 -36.255 1.00 97.81 207 HIS A O 1
ATOM 1563 N N . PHE A 1 208 ? 18.078 -0.386 -37.550 1.00 97.81 208 PHE A N 1
ATOM 1564 C CA . PHE A 1 208 ? 17.745 0.791 -36.749 1.00 97.81 208 PHE A CA 1
ATOM 1565 C C . PHE A 1 208 ? 16.287 1.232 -36.948 1.00 97.81 208 PHE A C 1
ATOM 1567 O O . PHE A 1 208 ? 15.765 1.252 -38.068 1.00 97.81 208 PHE A O 1
ATOM 1574 N N . GLY A 1 209 ? 15.629 1.598 -35.845 1.00 97.88 209 GLY A N 1
ATOM 1575 C CA . GLY A 1 209 ? 14.204 1.939 -35.814 1.00 97.88 209 GLY A CA 1
ATOM 1576 C C . GLY A 1 209 ? 13.285 0.731 -36.006 1.00 97.88 209 GLY A C 1
ATOM 1577 O O . GLY A 1 209 ? 12.281 0.823 -36.721 1.00 97.88 209 GLY A O 1
ATOM 1578 N N . LYS A 1 210 ? 13.659 -0.415 -35.426 1.00 98.56 210 LYS A N 1
ATOM 1579 C CA . LYS A 1 210 ? 12.983 -1.705 -35.605 1.00 98.56 210 LYS A CA 1
ATOM 1580 C C . LYS A 1 210 ? 12.901 -2.495 -34.293 1.00 98.56 210 LYS A C 1
ATOM 1582 O O . LYS A 1 210 ? 13.741 -2.343 -33.404 1.00 98.56 210 LYS A O 1
ATOM 1587 N N . LEU A 1 211 ? 11.953 -3.428 -34.239 1.00 98.75 211 LEU A N 1
ATOM 1588 C CA . LEU A 1 211 ? 11.930 -4.505 -33.248 1.00 98.75 211 LEU A CA 1
ATOM 1589 C C . LEU A 1 211 ? 12.325 -5.820 -33.921 1.00 98.75 211 LEU A C 1
ATOM 1591 O O . LEU A 1 211 ? 11.746 -6.177 -34.947 1.00 98.75 211 LEU A O 1
ATOM 1595 N N . MET A 1 212 ? 13.283 -6.540 -33.342 1.00 98.75 212 MET A N 1
ATOM 1596 C CA . MET A 1 212 ? 13.716 -7.863 -33.793 1.00 98.75 212 MET A CA 1
ATOM 1597 C C . MET A 1 212 ? 12.974 -8.971 -33.053 1.00 98.75 212 MET A C 1
ATOM 1599 O O . MET A 1 212 ? 12.665 -8.820 -31.868 1.00 98.75 212 MET A O 1
ATOM 1603 N N . ARG A 1 213 ? 12.789 -10.114 -33.718 1.00 98.75 213 ARG A N 1
ATOM 1604 C CA . ARG A 1 213 ? 12.416 -11.393 -33.094 1.00 98.75 213 ARG A CA 1
ATOM 1605 C C . ARG A 1 213 ? 13.457 -12.440 -33.477 1.00 98.75 213 ARG A C 1
ATOM 1607 O O . ARG A 1 213 ? 13.681 -12.678 -34.662 1.00 98.75 213 ARG A O 1
ATOM 1614 N N . LEU A 1 214 ? 14.089 -13.039 -32.471 1.00 98.88 214 LEU A N 1
ATOM 1615 C CA . LEU A 1 214 ? 15.283 -13.878 -32.579 1.00 98.88 214 LEU A CA 1
ATOM 1616 C C . LEU A 1 214 ? 15.059 -15.246 -31.912 1.00 98.88 214 LEU A C 1
ATOM 1618 O O . LEU A 1 214 ? 14.322 -15.371 -30.932 1.00 98.88 214 LEU A O 1
ATOM 1622 N N . ASN A 1 215 ? 15.729 -16.281 -32.409 1.00 98.62 215 ASN A N 1
ATOM 1623 C CA . ASN A 1 215 ? 15.968 -17.510 -31.654 1.00 98.62 215 ASN A CA 1
ATOM 1624 C C . ASN A 1 215 ? 16.941 -17.238 -30.490 1.00 98.62 215 ASN A C 1
ATOM 1626 O O . ASN A 1 215 ? 17.586 -16.190 -30.420 1.00 98.62 215 ASN A O 1
ATOM 1630 N N . ASP A 1 216 ? 17.080 -18.197 -29.576 1.00 97.31 216 ASP A N 1
ATOM 1631 C CA . ASP A 1 216 ? 17.973 -18.087 -28.414 1.00 97.31 216 ASP A CA 1
ATOM 1632 C C . ASP A 1 216 ? 19.465 -17.983 -28.789 1.00 97.31 216 ASP A C 1
ATOM 1634 O O . ASP A 1 216 ? 20.283 -17.544 -27.972 1.00 97.31 216 ASP A O 1
ATOM 1638 N N . ASP A 1 217 ? 19.811 -18.367 -30.018 1.00 97.44 217 ASP A N 1
ATOM 1639 C CA . ASP A 1 217 ? 21.134 -18.264 -30.629 1.00 97.44 217 ASP A CA 1
ATOM 1640 C C . ASP A 1 217 ? 21.337 -17.006 -31.492 1.00 97.44 217 ASP A C 1
ATOM 1642 O O . ASP A 1 217 ? 22.400 -16.864 -32.095 1.00 97.44 217 ASP A O 1
ATOM 1646 N N . GLY A 1 218 ? 20.351 -16.102 -31.536 1.00 97.94 218 GLY A N 1
ATOM 1647 C CA . GLY A 1 218 ? 20.406 -14.835 -32.273 1.00 97.94 218 GLY A CA 1
ATOM 1648 C C . GLY A 1 218 ? 19.996 -14.915 -33.745 1.00 97.94 218 GLY A C 1
ATOM 1649 O O . GLY A 1 218 ? 19.968 -13.883 -34.408 1.00 97.94 218 GLY A O 1
ATOM 1650 N N . THR A 1 219 ? 19.653 -16.096 -34.268 1.00 98.25 219 THR A N 1
ATOM 1651 C CA . THR A 1 219 ? 19.188 -16.243 -35.660 1.00 98.25 219 THR A CA 1
ATOM 1652 C C . THR A 1 219 ? 17.716 -15.864 -35.830 1.00 98.25 219 THR A C 1
ATOM 1654 O O . THR A 1 219 ? 16.927 -15.968 -34.892 1.00 98.25 219 THR A O 1
ATOM 1657 N N . ALA A 1 220 ? 17.309 -15.471 -37.040 1.00 98.00 220 ALA A N 1
ATOM 1658 C CA . ALA A 1 220 ? 15.903 -15.227 -37.358 1.00 98.00 220 ALA A CA 1
ATOM 1659 C C . ALA A 1 220 ? 15.053 -16.519 -37.257 1.00 98.00 220 ALA A C 1
ATOM 1661 O O . ALA A 1 220 ? 15.397 -17.540 -37.866 1.00 98.00 220 ALA A O 1
ATOM 1662 N N . PRO A 1 221 ? 13.920 -16.509 -36.531 1.00 98.12 221 PRO A N 1
ATOM 1663 C CA . PRO A 1 221 ? 12.931 -17.577 -36.584 1.00 98.12 221 PRO A CA 1
ATOM 1664 C C . PRO A 1 221 ? 12.361 -17.787 -37.991 1.00 98.12 221 PRO A C 1
ATOM 1666 O O . PRO A 1 221 ? 12.177 -16.848 -38.764 1.00 98.12 221 PRO A O 1
ATOM 1669 N N . SER A 1 222 ? 12.026 -19.037 -38.312 1.00 96.69 222 SER A N 1
ATOM 1670 C CA . SER A 1 222 ? 11.537 -19.439 -39.640 1.00 96.69 222 SER A CA 1
ATOM 1671 C C . SER A 1 222 ? 10.152 -18.892 -40.008 1.00 96.69 222 SER A C 1
ATOM 1673 O O . SER A 1 222 ? 9.725 -19.018 -41.150 1.00 96.69 222 SER A O 1
ATOM 1675 N N . ASP A 1 223 ? 9.431 -18.351 -39.031 1.00 96.62 223 ASP A N 1
ATOM 1676 C CA . ASP A 1 223 ? 8.087 -17.782 -39.128 1.00 96.62 223 ASP A CA 1
ATOM 1677 C C . ASP A 1 223 ? 8.085 -16.248 -38.979 1.00 96.62 223 ASP A C 1
ATOM 1679 O O . ASP A 1 223 ? 7.029 -15.653 -38.772 1.00 96.62 223 ASP A O 1
ATOM 1683 N N . ASN A 1 224 ? 9.249 -15.590 -39.078 1.00 98.12 224 ASN A N 1
ATOM 1684 C CA . ASN A 1 224 ? 9.324 -14.130 -39.041 1.00 98.12 224 ASN A CA 1
ATOM 1685 C C . ASN A 1 224 ? 8.594 -13.477 -40.233 1.00 98.12 224 ASN A C 1
ATOM 1687 O O . ASN A 1 224 ? 8.636 -13.997 -41.353 1.00 98.12 224 ASN A O 1
ATOM 1691 N N . PRO A 1 225 ? 7.964 -12.304 -40.022 1.00 97.75 225 PRO A N 1
ATOM 1692 C CA . PRO A 1 225 ? 7.006 -11.727 -40.968 1.00 97.75 225 PRO A CA 1
ATOM 1693 C C . PRO A 1 225 ? 7.618 -11.319 -42.312 1.00 97.75 225 PRO A C 1
ATOM 1695 O O . PRO A 1 225 ? 6.925 -11.349 -43.326 1.00 97.75 225 PRO A O 1
ATOM 1698 N N . PHE A 1 226 ? 8.909 -10.978 -42.341 1.00 96.62 226 PHE A N 1
ATOM 1699 C CA . PHE A 1 226 ? 9.591 -10.512 -43.551 1.00 96.62 226 PHE A CA 1
ATOM 1700 C C . PHE A 1 226 ? 10.511 -11.553 -44.203 1.00 96.62 226 PHE A C 1
ATOM 1702 O O . PHE A 1 226 ? 11.142 -11.259 -45.211 1.00 96.62 226 PHE A O 1
ATOM 1709 N N . LEU A 1 227 ? 10.570 -12.790 -43.693 1.00 93.00 227 LEU A N 1
ATOM 1710 C CA . LEU A 1 227 ? 11.520 -13.804 -44.178 1.00 93.00 227 LEU A CA 1
ATOM 1711 C C . LEU A 1 227 ? 11.347 -14.145 -45.676 1.00 93.00 227 LEU A C 1
ATOM 1713 O O . LEU A 1 227 ? 12.293 -14.572 -46.336 1.00 93.00 227 LEU A O 1
ATOM 1717 N N . GLY A 1 228 ? 10.137 -13.963 -46.216 1.00 90.75 228 GLY A N 1
ATOM 1718 C CA . GLY A 1 228 ? 9.818 -14.183 -47.630 1.00 90.75 228 GLY A CA 1
ATOM 1719 C C . GLY A 1 228 ? 10.212 -13.041 -48.575 1.00 90.75 228 GLY A C 1
ATOM 1720 O O . GLY A 1 228 ? 10.100 -13.216 -49.789 1.00 90.75 228 GLY A O 1
ATOM 1721 N N . ASP A 1 229 ? 10.662 -11.897 -48.052 1.00 94.62 229 ASP A N 1
ATOM 1722 C CA . ASP A 1 229 ? 11.041 -10.719 -48.832 1.00 94.62 229 ASP A CA 1
ATOM 1723 C C . ASP A 1 229 ? 12.533 -10.404 -48.649 1.00 94.62 229 ASP A C 1
ATOM 1725 O O . ASP A 1 229 ? 12.971 -9.912 -47.614 1.00 94.62 229 ASP A O 1
ATOM 1729 N N . ALA A 1 230 ? 13.323 -10.655 -49.695 1.00 93.62 230 ALA A N 1
ATOM 1730 C CA . ALA A 1 230 ? 14.773 -10.463 -49.678 1.00 93.62 230 ALA A CA 1
ATOM 1731 C C . ALA A 1 230 ? 15.224 -8.994 -49.538 1.00 93.62 230 ALA A C 1
ATOM 1733 O O . ALA A 1 230 ? 16.423 -8.746 -49.414 1.00 93.62 230 ALA A O 1
ATOM 1734 N N . SER A 1 231 ? 14.304 -8.024 -49.604 1.00 94.88 231 SER A N 1
ATOM 1735 C CA . SER A 1 231 ? 14.614 -6.616 -49.332 1.00 94.88 231 SER A CA 1
ATOM 1736 C C . SER A 1 231 ? 14.720 -6.298 -47.839 1.00 94.88 231 SER A C 1
ATOM 1738 O O . SER A 1 231 ? 15.333 -5.291 -47.486 1.00 94.88 231 SER A O 1
ATOM 1740 N N . TYR A 1 232 ? 14.178 -7.161 -46.977 1.00 97.25 232 TYR A N 1
ATOM 1741 C CA . TYR A 1 232 ? 14.188 -7.003 -45.529 1.00 97.25 232 TYR A CA 1
ATOM 1742 C C . TYR A 1 232 ? 15.233 -7.895 -44.873 1.00 97.25 232 TYR A C 1
ATOM 1744 O O . TYR A 1 232 ? 15.466 -9.036 -45.278 1.00 97.25 232 TYR A O 1
ATOM 1752 N N . LEU A 1 233 ? 15.829 -7.383 -43.799 1.00 98.06 233 LEU A N 1
ATOM 1753 C CA . LEU A 1 233 ? 16.623 -8.211 -42.901 1.00 98.06 233 LEU A CA 1
ATOM 1754 C C . LEU A 1 233 ? 15.709 -9.209 -42.163 1.00 98.06 233 LEU A C 1
ATOM 1756 O O . LEU A 1 233 ? 14.649 -8.816 -41.664 1.00 98.06 233 LEU A O 1
ATOM 1760 N N . PRO A 1 234 ? 16.079 -10.501 -42.111 1.00 97.50 234 PRO A N 1
ATOM 1761 C CA . PRO A 1 234 ? 15.166 -11.576 -41.719 1.00 97.50 234 PRO A CA 1
ATOM 1762 C C . PRO A 1 234 ? 14.767 -11.541 -40.234 1.00 97.50 234 PRO A C 1
ATOM 1764 O O . PRO A 1 234 ? 13.733 -12.096 -39.856 1.00 97.50 234 PRO A O 1
ATOM 1767 N N . GLU A 1 235 ? 15.556 -10.885 -39.385 1.00 98.38 235 GLU A N 1
ATOM 1768 C CA . GLU A 1 235 ? 15.302 -10.721 -37.951 1.00 98.38 235 GLU A CA 1
ATOM 1769 C C . GLU A 1 235 ? 14.194 -9.702 -37.641 1.00 98.38 235 GLU A C 1
ATOM 1771 O O . GLU A 1 235 ? 13.648 -9.716 -36.532 1.00 98.38 235 GLU A O 1
ATOM 1776 N N . ILE A 1 236 ? 13.849 -8.828 -38.596 1.00 98.69 236 ILE A N 1
ATOM 1777 C CA . ILE A 1 236 ? 12.874 -7.753 -38.389 1.00 98.69 236 ILE A CA 1
ATOM 1778 C C . ILE A 1 236 ? 11.495 -8.354 -38.083 1.00 98.69 236 ILE A C 1
ATOM 1780 O O . ILE A 1 236 ? 10.966 -9.184 -38.823 1.00 98.69 236 ILE A O 1
ATOM 1784 N N . TYR A 1 237 ? 10.893 -7.896 -36.986 1.00 98.69 237 TYR A N 1
ATOM 1785 C CA . TYR A 1 237 ? 9.528 -8.229 -36.584 1.00 98.69 237 TYR A CA 1
ATOM 1786 C C . TYR A 1 237 ? 8.555 -7.082 -36.868 1.00 98.69 237 TYR A C 1
ATOM 1788 O O . TYR A 1 237 ? 7.473 -7.315 -37.397 1.00 98.69 237 TYR A O 1
ATOM 1796 N N . SER A 1 238 ? 8.941 -5.842 -36.563 1.00 98.75 238 SER A N 1
ATOM 1797 C CA . SER A 1 238 ? 8.193 -4.629 -36.920 1.00 98.75 238 SER A CA 1
ATOM 1798 C C . SER A 1 238 ? 9.140 -3.456 -37.183 1.00 98.75 238 SER A C 1
ATOM 1800 O O . SER A 1 238 ? 10.328 -3.508 -36.841 1.00 98.75 238 SER A O 1
ATOM 1802 N N . MET A 1 239 ? 8.629 -2.405 -37.826 1.00 98.44 239 MET A N 1
ATOM 1803 C CA . MET A 1 239 ? 9.432 -1.274 -38.299 1.00 98.44 239 MET A CA 1
ATOM 1804 C C . MET A 1 239 ? 8.758 0.083 -38.096 1.00 98.44 239 MET A C 1
ATOM 1806 O O . MET A 1 239 ? 7.618 0.151 -37.657 1.00 98.44 239 MET A O 1
ATOM 1810 N N . GLY A 1 240 ? 9.447 1.167 -38.458 1.00 98.06 240 GLY A N 1
ATOM 1811 C CA . GLY A 1 240 ? 8.893 2.515 -38.339 1.00 98.06 240 GLY A CA 1
ATOM 1812 C C . GLY A 1 240 ? 8.917 3.064 -36.918 1.00 98.06 240 GLY A C 1
ATOM 1813 O O . GLY A 1 240 ? 8.081 3.896 -36.597 1.00 98.06 240 GLY A O 1
ATOM 1814 N N . HIS A 1 241 ? 9.861 2.608 -36.094 1.00 98.19 241 HIS A N 1
ATOM 1815 C CA . HIS A 1 241 ? 10.038 3.056 -34.711 1.00 98.19 241 HIS A CA 1
ATOM 1816 C C . HIS A 1 241 ? 11.144 4.108 -34.617 1.00 98.19 241 HIS A C 1
ATOM 1818 O O . HIS A 1 241 ? 12.119 4.066 -35.376 1.00 98.19 241 HIS A O 1
ATOM 1824 N N . ARG A 1 242 ? 11.063 5.023 -33.647 1.00 96.81 242 ARG A N 1
ATOM 1825 C CA . ARG A 1 242 ? 12.144 5.983 -33.374 1.00 96.81 242 ARG A CA 1
ATOM 1826 C C . ARG A 1 242 ? 13.196 5.401 -32.438 1.00 96.81 242 ARG A C 1
ATOM 1828 O O . ARG A 1 242 ? 14.366 5.253 -32.807 1.00 96.81 242 ARG A O 1
ATOM 1835 N N . ASN A 1 243 ? 12.792 5.160 -31.192 1.00 96.31 243 ASN A N 1
ATOM 1836 C CA . ASN A 1 243 ? 13.667 4.696 -30.118 1.00 96.31 243 ASN A CA 1
ATOM 1837 C C . ASN A 1 243 ? 12.833 4.069 -28.993 1.00 96.31 243 ASN A C 1
ATOM 1839 O O . ASN A 1 243 ? 12.376 4.775 -28.093 1.00 96.31 243 ASN A O 1
ATOM 1843 N N . GLN A 1 244 ? 12.639 2.753 -29.067 1.00 97.25 244 GLN A N 1
ATOM 1844 C CA . GLN A 1 244 ? 11.861 1.976 -28.101 1.00 97.25 244 GLN A CA 1
ATOM 1845 C C . GLN A 1 244 ? 12.697 1.620 -26.867 1.00 97.25 244 GLN A C 1
ATOM 1847 O O . GLN A 1 244 ? 13.808 1.095 -27.003 1.00 97.25 244 GLN A O 1
ATOM 1852 N N . LEU A 1 245 ? 12.162 1.886 -25.672 1.00 96.69 245 LEU A N 1
ATOM 1853 C CA . LEU A 1 245 ? 12.865 1.691 -24.395 1.00 96.69 245 LEU A CA 1
ATOM 1854 C C . LEU A 1 245 ? 12.224 0.640 -23.487 1.00 96.69 245 LEU A C 1
ATOM 1856 O O . LEU A 1 245 ? 12.938 0.064 -22.671 1.00 96.69 245 LEU A O 1
ATOM 1860 N N . GLY A 1 246 ? 10.920 0.400 -23.597 1.00 97.56 246 GLY A N 1
ATOM 1861 C CA . GLY A 1 246 ? 10.196 -0.559 -22.767 1.00 97.56 246 GLY A CA 1
ATOM 1862 C C . GLY A 1 246 ? 9.507 -1.618 -23.613 1.00 97.56 246 GLY A C 1
ATOM 1863 O O . GLY A 1 246 ? 9.086 -1.335 -24.730 1.00 97.56 246 GLY A O 1
ATOM 1864 N N . LEU A 1 247 ? 9.404 -2.832 -23.069 1.00 98.69 247 LEU A N 1
ATOM 1865 C CA . LEU A 1 247 ? 8.649 -3.947 -23.637 1.00 98.69 247 LEU A CA 1
ATOM 1866 C C . LEU A 1 247 ? 7.958 -4.717 -22.505 1.00 98.69 247 LEU A C 1
ATOM 1868 O O . LEU A 1 247 ? 8.617 -5.038 -21.512 1.00 98.69 247 LEU A O 1
ATOM 1872 N N . ALA A 1 248 ? 6.682 -5.068 -22.669 1.00 98.50 248 ALA A N 1
ATOM 1873 C CA . ALA A 1 248 ? 6.002 -6.040 -21.810 1.00 98.50 248 ALA A CA 1
ATOM 1874 C C . ALA A 1 248 ? 4.890 -6.774 -22.554 1.00 98.50 248 ALA A C 1
ATOM 1876 O O . ALA A 1 248 ? 4.265 -6.231 -23.459 1.00 98.50 248 ALA A O 1
ATOM 1877 N N . TRP A 1 249 ? 4.615 -8.000 -22.126 1.00 98.00 249 TRP A N 1
ATOM 1878 C CA . TRP A 1 249 ? 3.456 -8.754 -22.584 1.00 98.00 249 TRP A CA 1
ATOM 1879 C C . TRP A 1 249 ? 2.248 -8.419 -21.719 1.00 98.00 249 TRP A C 1
ATOM 1881 O O . TRP A 1 249 ? 2.338 -8.463 -20.489 1.00 98.00 249 TRP A O 1
ATOM 1891 N N . HIS A 1 250 ? 1.120 -8.113 -22.352 1.00 96.50 250 HIS A N 1
ATOM 1892 C CA . HIS A 1 250 ? -0.144 -7.989 -21.646 1.00 96.50 250 HIS A CA 1
ATOM 1893 C C . HIS A 1 250 ? -0.563 -9.376 -21.122 1.00 96.50 250 HIS A C 1
ATOM 1895 O O . HIS A 1 250 ? -0.675 -10.314 -21.916 1.00 96.50 250 HIS A O 1
ATOM 1901 N N . PRO A 1 251 ? -0.822 -9.539 -19.812 1.00 94.50 251 PRO A N 1
ATOM 1902 C CA . PRO A 1 251 ? -0.985 -10.857 -19.194 1.00 94.50 251 PRO A CA 1
ATOM 1903 C C . PRO A 1 251 ? -2.235 -11.611 -19.669 1.00 94.50 251 PRO A C 1
ATOM 1905 O O . PRO A 1 251 ? -2.218 -12.836 -19.726 1.00 94.50 251 PRO A O 1
ATOM 1908 N N . GLU A 1 252 ? -3.308 -10.894 -20.019 1.00 92.81 252 GLU A N 1
ATOM 1909 C CA . GLU A 1 252 ? -4.563 -11.511 -20.476 1.00 92.81 252 GLU A CA 1
ATOM 1910 C C . GLU A 1 252 ? -4.652 -11.680 -22.000 1.00 92.81 252 GLU A C 1
ATOM 1912 O O . GLU A 1 252 ? -4.985 -12.764 -22.473 1.00 92.81 252 GLU A O 1
ATOM 1917 N N . THR A 1 253 ? -4.366 -10.631 -22.781 1.00 94.50 253 THR A N 1
ATOM 1918 C CA . THR A 1 253 ? -4.493 -10.682 -24.247 1.00 94.50 253 THR A CA 1
ATOM 1919 C C . THR A 1 253 ? -3.306 -11.359 -24.931 1.00 94.50 253 THR A C 1
ATOM 1921 O O . THR A 1 253 ? -3.458 -11.882 -26.032 1.00 94.50 253 THR A O 1
ATOM 1924 N N . GLY A 1 254 ? -2.133 -11.381 -24.287 1.00 95.31 254 GLY A N 1
ATOM 1925 C CA . GLY A 1 254 ? -0.892 -11.867 -24.888 1.00 95.31 254 GLY A CA 1
ATOM 1926 C C . GLY A 1 254 ? -0.263 -10.895 -25.890 1.00 95.31 254 GLY A C 1
ATOM 1927 O O . GLY A 1 254 ? 0.674 -11.279 -26.586 1.00 95.31 254 GLY A O 1
ATOM 1928 N N . ASP A 1 255 ? -0.746 -9.653 -25.966 1.00 96.75 255 ASP A N 1
ATOM 1929 C CA . ASP A 1 255 ? -0.198 -8.634 -26.864 1.00 96.75 255 ASP A CA 1
ATOM 1930 C C . ASP A 1 255 ? 1.150 -8.102 -26.362 1.00 96.75 255 ASP A C 1
ATOM 1932 O O . ASP A 1 255 ? 1.338 -7.879 -25.163 1.00 96.75 255 ASP A O 1
ATOM 1936 N N . LEU A 1 256 ? 2.088 -7.854 -27.280 1.00 98.56 256 LEU A N 1
ATOM 1937 C CA . LEU A 1 256 ? 3.350 -7.186 -26.962 1.00 98.56 256 LEU A CA 1
ATOM 1938 C C . LEU A 1 256 ? 3.141 -5.676 -26.953 1.00 98.56 256 LEU A C 1
ATOM 1940 O O . LEU A 1 256 ? 2.798 -5.107 -27.979 1.00 98.56 256 LEU A O 1
ATOM 1944 N N . TRP A 1 257 ? 3.418 -5.021 -25.837 1.00 98.44 257 TRP A N 1
ATOM 1945 C CA . TRP A 1 257 ? 3.419 -3.568 -25.720 1.00 98.44 257 TRP A CA 1
ATOM 1946 C C . TRP A 1 257 ? 4.843 -3.034 -25.744 1.00 98.44 257 TRP A C 1
ATOM 1948 O O . TRP A 1 257 ? 5.733 -3.620 -25.120 1.00 98.44 257 TRP A O 1
ATOM 1958 N N . ALA A 1 258 ? 5.050 -1.902 -26.413 1.00 98.56 258 ALA A N 1
ATOM 1959 C CA . ALA A 1 258 ? 6.316 -1.182 -26.402 1.00 98.56 258 ALA A CA 1
ATOM 1960 C C . ALA A 1 258 ? 6.109 0.305 -26.134 1.00 98.56 258 ALA A C 1
ATOM 1962 O O . ALA A 1 258 ? 5.190 0.901 -26.684 1.00 98.56 258 ALA A O 1
ATOM 1963 N N . THR A 1 259 ? 6.994 0.910 -25.344 1.00 98.31 259 THR A N 1
ATOM 1964 C CA . THR A 1 259 ? 7.093 2.370 -25.225 1.00 98.31 259 THR A CA 1
ATOM 1965 C C . THR A 1 259 ? 8.229 2.896 -26.078 1.00 98.31 259 THR A C 1
ATOM 1967 O O . THR A 1 259 ? 9.305 2.290 -26.154 1.00 98.31 259 THR A O 1
ATOM 1970 N N . GLU A 1 260 ? 8.037 4.076 -26.655 1.00 96.50 260 GLU A N 1
ATOM 1971 C CA . GLU A 1 260 ? 9.088 4.779 -27.376 1.00 96.50 260 GLU A CA 1
ATOM 1972 C C . GLU A 1 260 ? 9.096 6.280 -27.126 1.00 96.50 260 GLU A C 1
ATOM 1974 O O . GLU A 1 260 ? 8.110 6.901 -26.734 1.00 96.50 260 GLU A O 1
ATOM 1979 N N . ASN A 1 261 ? 10.270 6.876 -27.313 1.00 96.38 261 ASN A N 1
ATOM 1980 C CA . ASN A 1 261 ? 10.445 8.313 -27.152 1.00 96.38 261 ASN A CA 1
ATOM 1981 C C . ASN A 1 261 ? 10.218 9.013 -28.486 1.00 96.38 261 ASN A C 1
ATOM 1983 O O . ASN A 1 261 ? 10.928 8.708 -29.448 1.00 96.38 261 ASN A O 1
ATOM 1987 N N . GLY A 1 262 ? 9.386 10.048 -28.495 1.00 94.12 262 GLY A N 1
ATOM 1988 C CA . GLY A 1 262 ? 9.403 11.108 -29.493 1.00 94.12 262 GLY A CA 1
ATOM 1989 C C . GLY A 1 262 ? 10.536 12.118 -29.228 1.00 94.12 262 GLY A C 1
ATOM 1990 O O . GLY A 1 262 ? 11.302 12.001 -28.262 1.00 94.12 262 GLY A O 1
ATOM 1991 N N . PRO A 1 263 ? 10.743 13.109 -30.115 1.00 92.06 263 PRO A N 1
ATOM 1992 C CA . PRO A 1 263 ? 11.618 14.243 -29.825 1.00 92.06 263 PRO A CA 1
ATOM 1993 C C . PRO A 1 263 ? 11.019 15.240 -28.809 1.00 92.06 263 PRO A C 1
ATOM 1995 O O . PRO A 1 263 ? 11.420 15.216 -27.646 1.00 92.06 263 PRO A O 1
ATOM 1998 N N . GLN A 1 264 ? 10.125 16.152 -29.210 1.00 91.25 264 GLN A N 1
ATOM 1999 C CA . GLN A 1 264 ? 9.385 17.041 -28.298 1.00 91.25 264 GLN A CA 1
ATOM 2000 C C . GLN A 1 264 ? 7.880 16.795 -28.412 1.00 91.25 264 GLN A C 1
ATOM 2002 O O . GLN A 1 264 ? 7.259 17.233 -29.385 1.00 91.25 264 GLN A O 1
ATOM 2007 N N . GLY A 1 265 ? 7.310 16.135 -27.401 1.00 92.50 265 GLY A N 1
ATOM 2008 C CA . GLY A 1 265 ? 5.955 15.590 -27.466 1.00 92.50 265 GLY A CA 1
ATOM 2009 C C . GLY A 1 265 ? 5.901 14.347 -28.353 1.00 92.50 265 GLY A C 1
ATOM 2010 O O . GLY A 1 265 ? 6.839 14.077 -29.105 1.00 92.50 265 GLY A O 1
ATOM 2011 N N . GLY A 1 266 ? 4.793 13.615 -28.295 1.00 95.00 266 GLY A N 1
ATOM 2012 C CA . GLY A 1 266 ? 4.570 12.439 -29.134 1.00 95.00 266 GLY A CA 1
ATOM 2013 C C . GLY A 1 266 ? 5.426 11.249 -28.721 1.00 95.00 266 GLY A C 1
ATOM 2014 O O . GLY A 1 266 ? 5.953 10.560 -29.584 1.00 95.00 266 GLY A O 1
ATOM 2015 N N . ASP A 1 267 ? 5.627 11.064 -27.414 1.00 98.06 267 ASP A N 1
ATOM 2016 C CA . ASP A 1 267 ? 6.028 9.743 -26.931 1.00 98.06 267 ASP A CA 1
ATOM 2017 C C . ASP A 1 267 ? 4.813 8.821 -26.995 1.00 98.06 267 ASP A C 1
ATOM 2019 O O . ASP A 1 267 ? 3.681 9.292 -26.835 1.00 98.06 267 ASP A O 1
ATOM 2023 N N . GLU A 1 268 ? 5.049 7.528 -27.189 1.00 97.81 268 GLU A N 1
ATOM 2024 C CA . GLU A 1 268 ? 3.989 6.564 -27.488 1.00 97.81 268 GLU A CA 1
ATOM 2025 C C . GLU A 1 268 ? 4.140 5.279 -26.673 1.00 97.81 268 GLU A C 1
ATOM 2027 O O . GLU A 1 268 ? 5.257 4.886 -26.310 1.00 97.81 268 GLU A O 1
ATOM 2032 N N . ALA A 1 269 ? 3.012 4.629 -26.381 1.00 97.81 269 ALA A N 1
ATOM 2033 C CA . ALA A 1 269 ? 2.962 3.204 -26.088 1.00 97.81 269 ALA A CA 1
ATOM 2034 C C . ALA A 1 269 ? 2.042 2.518 -27.099 1.00 97.81 269 ALA A C 1
ATOM 2036 O O . ALA A 1 269 ? 0.921 2.974 -27.326 1.00 97.81 269 ALA A O 1
ATOM 2037 N N . ASN A 1 270 ? 2.549 1.435 -27.679 1.00 97.62 270 ASN A N 1
ATOM 2038 C CA . ASN A 1 270 ? 2.019 0.814 -28.885 1.00 97.62 270 ASN A CA 1
ATOM 2039 C C . ASN A 1 270 ? 1.872 -0.700 -28.686 1.00 97.62 270 ASN A C 1
ATOM 2041 O O . ASN A 1 270 ? 2.810 -1.354 -28.212 1.00 97.62 270 ASN A O 1
ATOM 2045 N N . ILE A 1 271 ? 0.746 -1.271 -29.117 1.00 97.75 271 ILE A N 1
ATOM 2046 C CA . ILE A 1 271 ? 0.588 -2.715 -29.317 1.00 97.75 271 ILE A CA 1
ATOM 2047 C C . ILE A 1 271 ? 1.345 -3.123 -30.586 1.00 97.75 271 ILE A C 1
ATOM 2049 O O . ILE A 1 271 ? 1.038 -2.687 -31.700 1.00 97.75 271 ILE A O 1
ATOM 2053 N N . ILE A 1 272 ? 2.343 -3.990 -30.428 1.00 98.44 272 ILE A N 1
ATOM 2054 C CA . ILE A 1 272 ? 3.259 -4.402 -31.486 1.00 98.44 272 ILE A CA 1
ATOM 2055 C C . ILE A 1 272 ? 2.716 -5.575 -32.301 1.00 98.44 272 ILE A C 1
ATOM 2057 O O . ILE A 1 272 ? 2.602 -6.700 -31.813 1.00 98.44 272 ILE A O 1
ATOM 2061 N N . LYS A 1 273 ? 2.471 -5.326 -33.590 1.00 98.38 273 LYS A N 1
ATOM 2062 C CA . LYS A 1 273 ? 1.963 -6.307 -34.555 1.00 98.38 273 LYS A CA 1
ATOM 2063 C C . LYS A 1 273 ? 3.081 -6.832 -35.470 1.00 98.38 273 LYS A C 1
ATOM 2065 O O . LYS A 1 273 ? 3.955 -6.060 -35.878 1.00 98.38 273 LYS A O 1
ATOM 2070 N N . PRO A 1 274 ? 3.065 -8.130 -35.828 1.00 98.19 274 PRO A N 1
ATOM 2071 C CA . PRO A 1 274 ? 4.039 -8.704 -36.752 1.00 98.19 274 PRO A CA 1
ATOM 2072 C C . PRO A 1 274 ? 3.911 -8.065 -38.139 1.00 98.19 274 PRO A C 1
ATOM 2074 O O . PRO A 1 274 ? 2.819 -7.989 -38.698 1.00 98.19 274 PRO A O 1
ATOM 2077 N N . GLY A 1 275 ? 5.030 -7.627 -38.710 1.00 98.12 275 GLY A N 1
ATOM 2078 C CA . GLY A 1 275 ? 5.098 -7.041 -40.049 1.00 98.12 275 GLY A CA 1
ATOM 2079 C C . GLY A 1 275 ? 4.608 -5.593 -40.152 1.00 98.12 275 GLY A C 1
ATOM 2080 O O . GLY A 1 275 ? 4.629 -5.024 -41.241 1.00 98.12 275 GLY A O 1
ATOM 2081 N N . ALA A 1 276 ? 4.165 -4.990 -39.047 1.00 98.44 276 ALA A N 1
ATOM 2082 C CA . ALA A 1 276 ? 3.578 -3.657 -39.054 1.00 98.44 276 ALA A CA 1
ATOM 2083 C C . ALA A 1 276 ? 4.624 -2.528 -39.098 1.00 98.44 276 ALA A C 1
ATOM 2085 O O . ALA A 1 276 ? 5.793 -2.709 -38.731 1.00 98.44 276 ALA A O 1
ATOM 2086 N N . ASN A 1 277 ? 4.173 -1.351 -39.541 1.00 98.50 277 ASN A N 1
ATOM 2087 C CA . ASN A 1 277 ? 4.960 -0.125 -39.642 1.00 98.50 277 ASN A CA 1
ATOM 2088 C C . ASN A 1 277 ? 4.313 0.989 -38.802 1.00 98.50 277 ASN A C 1
ATOM 2090 O O . ASN A 1 277 ? 3.154 1.327 -39.027 1.00 98.50 277 ASN A O 1
ATOM 2094 N N . TYR A 1 278 ? 5.077 1.565 -37.875 1.00 98.06 278 TYR A N 1
ATOM 2095 C CA . TYR A 1 278 ? 4.632 2.593 -36.918 1.00 98.06 278 TYR A CA 1
ATOM 2096 C C . TYR A 1 278 ? 4.918 4.025 -37.403 1.00 98.06 278 TYR A C 1
ATOM 2098 O O . TYR A 1 278 ? 4.715 5.011 -36.706 1.00 98.06 278 TYR A O 1
ATOM 2106 N N . GLY A 1 279 ? 5.362 4.162 -38.654 1.00 97.25 279 GLY A N 1
ATOM 2107 C CA . GLY A 1 279 ? 5.295 5.415 -39.394 1.00 97.25 279 GLY A CA 1
ATOM 2108 C C . GLY A 1 279 ? 6.429 6.406 -39.162 1.00 97.25 279 GLY A C 1
ATOM 2109 O O . GLY A 1 279 ? 6.596 7.290 -40.004 1.00 97.25 279 GLY A O 1
ATOM 2110 N N . TRP A 1 280 ? 7.265 6.280 -38.127 1.00 97.69 280 TRP A N 1
ATOM 2111 C CA . TRP A 1 280 ? 8.368 7.225 -37.914 1.00 97.69 280 TRP A CA 1
ATOM 2112 C C . TRP A 1 280 ? 9.356 7.235 -39.101 1.00 97.69 280 TRP A C 1
ATOM 2114 O O . TRP A 1 280 ? 9.730 6.164 -39.593 1.00 97.69 280 TRP A O 1
ATOM 2124 N N . PRO A 1 281 ? 9.828 8.409 -39.580 1.00 95.81 281 PRO A N 1
ATOM 2125 C CA . PRO A 1 281 ? 9.431 9.778 -39.224 1.00 95.81 281 PRO A CA 1
ATOM 2126 C C . PRO A 1 281 ? 8.354 10.355 -40.167 1.00 95.81 281 PRO A C 1
ATOM 2128 O O . PRO A 1 281 ? 8.092 11.557 -40.154 1.00 95.81 281 PRO A O 1
ATOM 2131 N N . LEU A 1 282 ? 7.773 9.533 -41.046 1.00 96.81 282 LEU A N 1
ATOM 2132 C CA . LEU A 1 282 ? 6.774 9.937 -42.042 1.00 96.81 282 LEU A CA 1
ATOM 2133 C C . LEU A 1 282 ? 5.439 10.360 -41.403 1.00 96.81 282 LEU A C 1
ATOM 2135 O O . LEU A 1 282 ? 4.757 11.242 -41.948 1.00 96.81 282 LEU A O 1
ATOM 2139 N N . ALA A 1 283 ? 5.107 9.747 -40.266 1.00 95.81 283 ALA A N 1
ATOM 2140 C CA . ALA A 1 283 ? 4.059 10.111 -39.321 1.00 95.81 283 ALA A CA 1
ATOM 2141 C C . ALA A 1 283 ? 4.691 10.317 -37.934 1.00 95.81 283 ALA A C 1
ATOM 2143 O O . ALA A 1 283 ? 5.596 9.584 -37.540 1.00 95.81 283 ALA A O 1
ATOM 2144 N N . SER A 1 284 ? 4.284 11.380 -37.245 1.00 95.06 284 SER A N 1
ATOM 2145 C CA . SER A 1 284 ? 4.709 11.690 -35.881 1.00 95.06 284 SER A CA 1
ATOM 2146 C C . SER A 1 284 ? 3.908 12.874 -35.360 1.00 95.06 284 SER A C 1
ATOM 2148 O O . SER A 1 284 ? 3.773 13.896 -36.042 1.00 95.06 284 SER A O 1
ATOM 2150 N N . TYR A 1 285 ? 3.448 12.785 -34.117 1.00 93.94 285 TYR A N 1
ATOM 2151 C CA . TYR A 1 285 ? 2.862 13.934 -33.434 1.00 93.94 285 TYR A CA 1
ATOM 2152 C C . TYR A 1 285 ? 3.918 14.997 -33.096 1.00 93.94 285 TYR A C 1
ATOM 2154 O O . TYR A 1 285 ? 3.591 16.178 -32.977 1.00 93.94 285 TYR A O 1
ATOM 2162 N N . SER A 1 286 ? 5.184 14.599 -32.966 1.00 94.56 286 SER A N 1
ATOM 2163 C CA . SER A 1 286 ? 6.263 15.361 -32.344 1.00 94.56 286 SER A CA 1
ATOM 2164 C C . SER A 1 286 ? 6.743 16.597 -33.109 1.00 94.56 286 SER A C 1
ATOM 2166 O O . SER A 1 286 ? 6.625 16.747 -34.330 1.00 94.56 286 SER A O 1
ATOM 2168 N N . ARG A 1 287 ? 7.419 17.474 -32.362 1.00 93.25 287 ARG A N 1
ATOM 2169 C CA . ARG A 1 287 ? 8.315 18.503 -32.905 1.00 93.25 287 ARG A CA 1
ATOM 2170 C C . ARG A 1 287 ? 9.773 18.096 -32.742 1.00 93.25 287 ARG A C 1
ATOM 2172 O O . ARG A 1 287 ? 10.137 17.426 -31.779 1.00 93.25 287 ARG A O 1
ATOM 2179 N N . GLU A 1 288 ? 10.626 18.540 -33.656 1.00 91.00 288 GLU A N 1
ATOM 2180 C CA . GLU A 1 288 ? 12.069 18.546 -33.441 1.00 91.00 288 GLU A CA 1
ATOM 2181 C C . GLU A 1 288 ? 12.451 19.481 -32.288 1.00 91.00 288 GLU A C 1
ATOM 2183 O O . GLU A 1 288 ? 11.698 20.374 -31.906 1.00 91.00 288 GLU A O 1
ATOM 2188 N N . TYR A 1 289 ? 13.671 19.340 -31.766 1.00 88.62 289 TYR A N 1
ATOM 2189 C CA . TYR A 1 289 ? 14.156 20.160 -30.651 1.00 88.62 289 TYR A CA 1
ATOM 2190 C C . TYR A 1 289 ? 14.296 21.657 -30.967 1.00 88.62 289 TYR A C 1
ATOM 2192 O O . TYR A 1 289 ? 14.370 22.464 -30.042 1.00 88.62 289 TYR A O 1
ATOM 2200 N N . SER A 1 290 ? 14.325 22.027 -32.249 1.00 89.19 290 SER A N 1
ATOM 2201 C CA . SER A 1 290 ? 14.263 23.416 -32.721 1.00 89.19 290 SER A CA 1
ATOM 2202 C C . SER A 1 290 ? 12.843 24.003 -32.680 1.00 89.19 290 SER A C 1
ATOM 2204 O O . SER A 1 290 ? 12.677 25.211 -32.832 1.00 89.19 290 SER A O 1
ATOM 2206 N N . GLY A 1 291 ? 11.822 23.163 -32.477 1.00 87.88 291 GLY A N 1
ATOM 2207 C CA . GLY A 1 291 ? 10.409 23.528 -32.431 1.00 87.88 291 GLY A CA 1
ATOM 2208 C C . GLY A 1 291 ? 9.649 23.334 -33.748 1.00 87.88 291 GLY A C 1
ATOM 2209 O O . GLY A 1 291 ? 8.423 23.468 -33.752 1.00 87.88 291 GLY A O 1
ATOM 2210 N N . VAL A 1 292 ? 10.313 23.001 -34.861 1.00 92.75 292 VAL A N 1
ATOM 2211 C CA . VAL A 1 292 ? 9.618 22.656 -36.119 1.00 92.75 292 VAL A CA 1
ATOM 2212 C C . VAL A 1 292 ? 8.924 21.300 -35.998 1.00 92.75 292 VAL A C 1
ATOM 2214 O O . VAL A 1 292 ? 9.340 20.460 -35.205 1.00 92.75 292 VAL A O 1
ATOM 2217 N N . ARG A 1 293 ? 7.836 21.081 -36.742 1.00 93.62 293 ARG A N 1
ATOM 2218 C CA . ARG A 1 293 ? 7.191 19.760 -36.785 1.00 93.62 293 ARG A CA 1
ATOM 2219 C C . ARG A 1 293 ? 8.111 18.754 -37.472 1.00 93.62 293 ARG A C 1
ATOM 2221 O O . ARG A 1 293 ? 8.763 19.117 -38.444 1.00 93.62 293 ARG A O 1
ATOM 2228 N N . VAL A 1 294 ? 8.113 17.509 -36.993 1.00 94.31 294 VAL A N 1
ATOM 2229 C CA . VAL A 1 294 ? 8.801 16.403 -37.684 1.00 94.31 294 VAL A CA 1
ATOM 2230 C C . VAL A 1 294 ? 8.149 16.144 -39.048 1.00 94.31 294 VAL A C 1
ATOM 2232 O O . VAL A 1 294 ? 8.831 15.956 -40.049 1.00 94.31 294 VAL A O 1
ATOM 2235 N N . THR A 1 295 ? 6.817 16.184 -39.092 1.00 93.88 295 THR A N 1
ATOM 2236 C CA . THR A 1 295 ? 6.002 16.035 -40.300 1.00 93.88 295 THR A CA 1
ATOM 2237 C C . THR A 1 295 ? 4.732 16.874 -40.165 1.00 93.88 295 THR A C 1
ATOM 2239 O O . THR A 1 295 ? 4.241 17.114 -39.062 1.00 93.88 295 THR A O 1
ATOM 2242 N N . GLU A 1 296 ? 4.175 17.337 -41.284 1.00 92.81 296 GLU A N 1
ATOM 2243 C CA . GLU A 1 296 ? 2.880 18.037 -41.288 1.00 92.81 296 GLU A CA 1
ATOM 2244 C C . GLU A 1 296 ? 1.688 17.072 -41.184 1.00 92.81 296 GLU A C 1
ATOM 2246 O O . GLU A 1 296 ? 0.549 17.505 -41.023 1.00 92.81 296 GLU A O 1
ATOM 2251 N N . THR A 1 297 ? 1.932 15.763 -41.290 1.00 89.94 297 THR A N 1
ATOM 2252 C CA . THR A 1 297 ? 0.906 14.716 -41.262 1.00 89.94 297 THR A CA 1
ATOM 2253 C C . THR A 1 297 ? 1.175 13.779 -40.083 1.00 89.94 297 THR A C 1
ATOM 2255 O O . THR A 1 297 ? 2.001 12.877 -40.220 1.00 89.94 297 THR A O 1
ATOM 2258 N N . PRO A 1 298 ? 0.538 14.006 -38.917 1.00 90.56 298 PRO A N 1
ATOM 2259 C CA . PRO A 1 298 ? 0.877 13.290 -37.690 1.00 90.56 298 PRO A CA 1
ATOM 2260 C C . PRO A 1 298 ? 0.456 11.815 -37.686 1.00 90.56 298 PRO A C 1
ATOM 2262 O O . PRO A 1 298 ? 1.070 11.045 -36.965 1.00 90.56 298 PRO A O 1
ATOM 2265 N N . TRP A 1 299 ? -0.519 11.419 -38.513 1.00 92.69 299 TRP A N 1
ATOM 2266 C CA . TRP A 1 299 ? -0.973 10.034 -38.684 1.00 92.69 299 TRP A CA 1
ATOM 2267 C C . TRP A 1 299 ? -1.268 9.746 -40.161 1.00 92.69 299 TRP A C 1
ATOM 2269 O O . TRP A 1 299 ? -1.592 10.671 -40.917 1.00 92.69 299 TRP A O 1
ATOM 2279 N N . ARG A 1 300 ? -1.172 8.479 -40.581 1.00 95.19 300 ARG A N 1
ATOM 2280 C CA . ARG A 1 300 ? -1.562 8.025 -41.927 1.00 95.19 300 ARG A CA 1
ATOM 2281 C C . ARG A 1 300 ? -2.185 6.627 -41.869 1.00 95.19 300 ARG A C 1
ATOM 2283 O O . ARG A 1 300 ? -1.715 5.824 -41.074 1.00 95.19 300 ARG A O 1
ATOM 2290 N N . PRO A 1 301 ? -3.184 6.310 -42.714 1.00 93.88 301 PRO A N 1
ATOM 2291 C CA . PRO A 1 301 ? -3.927 5.049 -42.634 1.00 93.88 301 PRO A CA 1
ATOM 2292 C C . PRO A 1 301 ? -3.092 3.793 -42.930 1.00 93.88 301 PRO A C 1
ATOM 2294 O O . PRO A 1 301 ? -3.538 2.690 -42.634 1.00 93.88 301 PRO A O 1
ATOM 2297 N N . GLU A 1 302 ? -1.924 3.932 -43.561 1.00 95.75 302 GLU A N 1
ATOM 2298 C CA . GLU A 1 302 ? -0.987 2.831 -43.806 1.00 95.75 302 GLU A CA 1
ATOM 2299 C C . GLU A 1 302 ? -0.097 2.466 -42.604 1.00 95.75 302 GLU A C 1
ATOM 2301 O O . GLU A 1 302 ? 0.618 1.465 -42.678 1.00 95.75 302 GLU A O 1
ATOM 2306 N N . PHE A 1 303 ? -0.107 3.269 -41.536 1.00 97.62 303 PHE A N 1
ATOM 2307 C CA . PHE A 1 303 ? 0.684 3.044 -40.328 1.00 97.62 303 PHE A CA 1
ATOM 2308 C C . PHE A 1 303 ? -0.213 2.706 -39.141 1.00 97.62 303 PHE A C 1
ATOM 2310 O O . PHE A 1 303 ? -1.389 3.063 -39.114 1.00 97.62 303 PHE A O 1
ATOM 2317 N N . GLU A 1 304 ? 0.358 2.007 -38.167 1.00 97.50 304 GLU A N 1
ATOM 2318 C CA . GLU A 1 304 ? -0.313 1.758 -36.895 1.00 97.50 304 GLU A CA 1
ATOM 2319 C C . GLU A 1 304 ? -0.376 3.046 -36.063 1.00 97.50 304 GLU A C 1
ATOM 2321 O O . GLU A 1 304 ? 0.599 3.795 -35.997 1.00 97.50 304 GLU A O 1
ATOM 2326 N N . ASP A 1 305 ? -1.530 3.290 -35.442 1.00 92.94 305 ASP A N 1
ATOM 2327 C CA . ASP A 1 305 ? -1.742 4.409 -34.522 1.00 92.94 305 ASP A CA 1
ATOM 2328 C C . ASP A 1 305 ? -1.275 4.048 -33.104 1.00 92.94 305 ASP A C 1
ATOM 2330 O O . ASP A 1 305 ? -1.243 2.876 -32.725 1.00 92.94 305 ASP A O 1
ATOM 2334 N N . ALA A 1 306 ? -0.964 5.070 -32.303 1.00 93.50 306 ALA A N 1
ATOM 2335 C CA . ALA A 1 306 ? -0.573 4.882 -30.914 1.00 93.50 306 ALA A CA 1
ATOM 2336 C C . ALA A 1 306 ? -1.762 4.611 -29.985 1.00 93.50 306 ALA A C 1
ATOM 2338 O O . ALA A 1 306 ? -2.762 5.333 -30.023 1.00 93.50 306 ALA A O 1
ATOM 2339 N N . ASP A 1 307 ? -1.617 3.624 -29.096 1.00 95.06 307 ASP A N 1
ATOM 2340 C CA . ASP A 1 307 ? -2.626 3.290 -28.081 1.00 95.06 307 ASP A CA 1
ATOM 2341 C C . ASP A 1 307 ? -2.594 4.285 -26.913 1.00 95.06 307 ASP A C 1
ATOM 2343 O O . ASP A 1 307 ? -3.631 4.651 -26.357 1.00 95.06 307 ASP A O 1
ATOM 2347 N N . VAL A 1 308 ? -1.396 4.762 -26.560 1.00 96.75 308 VAL A N 1
ATOM 2348 C CA . VAL A 1 308 ? -1.180 5.829 -25.577 1.00 96.75 308 VAL A CA 1
ATOM 2349 C C . VAL A 1 308 ? -0.239 6.869 -26.166 1.00 96.75 308 VAL A C 1
ATOM 2351 O O . VAL A 1 308 ? 0.831 6.531 -26.661 1.00 96.75 308 VAL A O 1
ATOM 2354 N N . LEU A 1 309 ? -0.609 8.145 -26.052 1.00 95.94 309 LEU A N 1
ATOM 2355 C CA . LEU A 1 309 ? 0.193 9.283 -26.502 1.00 95.94 309 LEU A CA 1
ATOM 2356 C C . LEU A 1 309 ? 0.506 10.219 -25.325 1.00 95.94 309 LEU A C 1
ATOM 2358 O O . LEU A 1 309 ? -0.387 10.572 -24.547 1.00 95.94 309 LEU A O 1
ATOM 2362 N N . TRP A 1 310 ? 1.752 10.687 -25.223 1.00 96.75 310 TRP A N 1
ATOM 2363 C CA . TRP A 1 310 ? 2.148 11.726 -24.265 1.00 96.75 310 TRP A CA 1
ATOM 2364 C C . TRP A 1 310 ? 2.515 13.043 -24.956 1.00 96.75 310 TRP A C 1
ATOM 2366 O O . TRP A 1 310 ? 3.414 13.127 -25.802 1.00 96.75 310 TRP A O 1
ATOM 2376 N N . TRP A 1 311 ? 1.819 14.108 -24.549 1.00 92.06 311 TRP A N 1
ATOM 2377 C CA . TRP A 1 311 ? 2.075 15.486 -24.957 1.00 92.06 311 TRP A CA 1
ATOM 2378 C C . TRP A 1 311 ? 1.819 16.445 -23.777 1.00 92.06 311 TRP A C 1
ATOM 2380 O O . TRP A 1 311 ? 0.661 16.770 -23.515 1.00 92.06 311 TRP A O 1
ATOM 2390 N N . PRO A 1 312 ? 2.856 16.945 -23.076 1.00 92.94 312 PRO A N 1
ATOM 2391 C CA . PRO A 1 312 ? 4.283 16.852 -23.400 1.00 92.94 312 PRO A CA 1
ATOM 2392 C C . PRO A 1 312 ? 4.870 15.434 -23.262 1.00 92.94 312 PRO A C 1
ATOM 2394 O O . PRO A 1 312 ? 4.293 14.580 -22.605 1.00 92.94 312 PRO A O 1
ATOM 2397 N N . SER A 1 313 ? 6.035 15.202 -23.884 1.00 95.75 313 SER A N 1
ATOM 2398 C CA . SER A 1 313 ? 6.820 13.965 -23.715 1.00 95.75 313 SER A CA 1
ATOM 2399 C C . SER A 1 313 ? 7.172 13.737 -22.247 1.00 95.75 313 SER A C 1
ATOM 2401 O O . SER A 1 313 ? 7.588 14.690 -21.587 1.00 95.75 313 SER A O 1
ATOM 2403 N N . ILE A 1 314 ? 7.095 12.491 -21.787 1.00 97.06 314 ILE A N 1
ATOM 2404 C CA . ILE A 1 314 ? 7.541 12.046 -20.455 1.00 97.06 314 ILE A CA 1
ATOM 2405 C C . ILE A 1 314 ? 8.890 11.300 -20.506 1.00 97.06 314 ILE A C 1
ATOM 2407 O O . ILE A 1 314 ? 9.465 10.926 -19.482 1.00 97.06 314 ILE A O 1
ATOM 2411 N N . GLY A 1 315 ? 9.419 11.070 -21.711 1.00 96.81 315 GLY A N 1
ATOM 2412 C CA . GLY A 1 315 ? 10.577 10.214 -21.929 1.00 96.81 315 GLY A CA 1
ATOM 2413 C C . GLY A 1 315 ? 10.332 8.826 -21.340 1.00 96.81 315 GLY A C 1
ATOM 2414 O O . GLY A 1 315 ? 11.054 8.463 -20.404 1.00 96.81 315 GLY A O 1
ATOM 2415 N N . PRO A 1 316 ? 9.317 8.080 -21.826 1.00 98.00 316 PRO A N 1
ATOM 2416 C CA . PRO A 1 316 ? 8.970 6.795 -21.253 1.00 98.00 316 PRO A CA 1
ATOM 2417 C C . PRO A 1 316 ? 10.152 5.834 -21.367 1.00 98.00 316 PRO A C 1
ATOM 2419 O O . PRO A 1 316 ? 10.947 5.891 -22.311 1.00 98.00 316 PRO A O 1
ATOM 2422 N N . SER A 1 317 ? 10.289 4.969 -20.378 1.00 97.56 317 SER A N 1
ATOM 2423 C CA . SER A 1 317 ? 11.407 4.048 -20.249 1.00 97.56 317 SER A CA 1
ATOM 2424 C C . SER A 1 317 ? 10.883 2.617 -20.101 1.00 97.56 317 SER A C 1
ATOM 2426 O O . SER A 1 317 ? 10.057 2.209 -20.920 1.00 97.56 317 SER A O 1
ATOM 2428 N N . GLY A 1 318 ? 11.353 1.834 -19.126 1.00 97.94 318 GLY A N 1
ATOM 2429 C CA . GLY A 1 318 ? 10.804 0.501 -18.866 1.00 97.94 318 GLY A CA 1
ATOM 2430 C C . GLY A 1 318 ? 9.295 0.523 -18.598 1.00 97.94 318 GLY A C 1
ATOM 2431 O O . GLY A 1 318 ? 8.752 1.526 -18.137 1.00 97.94 318 GLY A O 1
ATOM 2432 N N . LEU A 1 319 ? 8.617 -0.586 -18.895 1.00 98.25 319 LEU A N 1
ATOM 2433 C CA . LEU A 1 319 ? 7.186 -0.752 -18.649 1.00 98.25 319 LEU A CA 1
ATOM 2434 C C . LEU A 1 319 ? 6.875 -2.174 -18.171 1.00 98.25 319 LEU A C 1
ATOM 2436 O O . LEU A 1 319 ? 7.587 -3.119 -18.518 1.00 98.25 319 LEU A O 1
ATOM 2440 N N . THR A 1 320 ? 5.797 -2.331 -17.406 1.00 98.62 320 THR A N 1
ATOM 2441 C CA . THR A 1 320 ? 5.255 -3.634 -16.994 1.00 98.62 320 THR A CA 1
ATOM 2442 C C . THR A 1 320 ? 3.751 -3.539 -16.755 1.00 98.62 320 THR A C 1
ATOM 2444 O O . THR A 1 320 ? 3.255 -2.496 -16.340 1.00 98.62 320 THR A O 1
ATOM 2447 N N . PHE A 1 321 ? 3.025 -4.638 -16.947 1.00 98.25 321 PHE A N 1
ATOM 2448 C CA . PHE A 1 321 ? 1.677 -4.782 -16.394 1.00 98.25 321 PHE A CA 1
ATOM 2449 C C . PHE A 1 321 ? 1.764 -5.318 -14.968 1.00 98.25 321 PHE A C 1
ATOM 2451 O O . PHE A 1 321 ? 2.587 -6.197 -14.692 1.00 98.25 321 PHE A O 1
ATOM 2458 N N . TYR A 1 322 ? 0.940 -4.792 -14.063 1.00 97.81 322 TYR A N 1
ATOM 2459 C CA . TYR A 1 322 ? 0.901 -5.269 -12.684 1.00 97.81 322 TYR A CA 1
ATOM 2460 C C . TYR A 1 322 ? -0.080 -6.435 -12.518 1.00 97.81 322 TYR A C 1
ATOM 2462 O O . TYR A 1 322 ? -1.246 -6.351 -12.894 1.00 97.81 322 TYR A O 1
ATOM 2470 N N . THR A 1 323 ? 0.405 -7.525 -11.930 1.00 97.31 323 THR A N 1
ATOM 2471 C CA . THR A 1 323 ? -0.346 -8.761 -11.644 1.00 97.31 323 THR A CA 1
ATOM 2472 C C . THR A 1 323 ? -0.106 -9.278 -10.220 1.00 97.31 323 THR A C 1
ATOM 2474 O O . THR A 1 323 ? -0.645 -10.311 -9.827 1.00 97.31 323 THR A O 1
ATOM 2477 N N . GLY A 1 324 ? 0.712 -8.582 -9.424 1.00 95.25 324 GLY A N 1
ATOM 2478 C CA . GLY A 1 324 ? 1.104 -9.014 -8.082 1.00 95.25 324 GLY A CA 1
ATOM 2479 C C . GLY A 1 324 ? -0.018 -8.895 -7.037 1.00 95.25 324 GLY A C 1
ATOM 2480 O O . GLY A 1 324 ? -0.893 -8.043 -7.148 1.00 95.25 324 GLY A O 1
ATOM 2481 N N . PRO A 1 325 ? -0.008 -9.708 -5.971 1.00 91.19 325 PRO A N 1
ATOM 2482 C CA . PRO A 1 325 ? -1.096 -9.723 -4.991 1.00 91.19 325 PRO A CA 1
ATOM 2483 C C . PRO A 1 325 ? -1.109 -8.503 -4.055 1.00 91.19 325 PRO A C 1
ATOM 2485 O O . PRO A 1 325 ? -2.115 -8.257 -3.400 1.00 91.19 325 PRO A O 1
ATOM 2488 N N . HIS A 1 326 ? -0.010 -7.744 -3.975 1.00 88.88 326 HIS A N 1
ATOM 2489 C CA . HIS A 1 326 ? 0.172 -6.695 -2.962 1.00 88.88 326 HIS A CA 1
ATOM 2490 C C . HIS A 1 326 ? -0.639 -5.425 -3.229 1.00 88.88 326 HIS A C 1
ATOM 2492 O O . HIS A 1 326 ? -0.976 -4.717 -2.287 1.00 88.88 326 HIS A O 1
ATOM 2498 N N . PHE A 1 327 ? -0.994 -5.147 -4.487 1.00 92.06 327 PHE A N 1
ATOM 2499 C CA . PHE A 1 327 ? -1.855 -4.019 -4.856 1.00 92.06 327 PHE A CA 1
ATOM 2500 C C . PHE A 1 327 ? -3.085 -4.501 -5.643 1.00 92.06 327 PHE A C 1
ATOM 2502 O O . PHE A 1 327 ? -3.117 -4.370 -6.869 1.00 92.06 327 PHE A O 1
ATOM 2509 N N . PRO A 1 328 ? -4.128 -5.044 -4.985 1.00 89.38 328 PRO A N 1
ATOM 2510 C CA . PRO A 1 328 ? -5.318 -5.555 -5.673 1.00 89.38 328 PRO A CA 1
ATOM 2511 C C . PRO A 1 328 ? -5.992 -4.524 -6.591 1.00 89.38 328 PRO A C 1
ATOM 2513 O O . PRO A 1 328 ? -6.405 -4.856 -7.699 1.00 89.38 328 PRO A O 1
ATOM 2516 N N . ALA A 1 329 ? -6.022 -3.251 -6.181 1.00 90.25 329 ALA A N 1
ATOM 2517 C CA . ALA A 1 329 ? -6.560 -2.151 -6.986 1.00 90.25 329 ALA A CA 1
ATOM 2518 C C . ALA A 1 329 ? -5.740 -1.850 -8.257 1.00 90.25 329 ALA A C 1
ATOM 2520 O O . ALA A 1 329 ? -6.195 -1.106 -9.124 1.00 90.25 329 ALA A O 1
ATOM 2521 N N . TRP A 1 330 ? -4.521 -2.387 -8.374 1.00 95.00 330 TRP A N 1
ATOM 2522 C CA . TRP A 1 330 ? -3.629 -2.142 -9.508 1.00 95.00 330 TRP A CA 1
ATOM 2523 C C . TRP A 1 330 ? -3.587 -3.278 -10.531 1.00 95.00 330 TRP A C 1
ATOM 2525 O O . TRP A 1 330 ? -2.863 -3.172 -11.519 1.00 95.00 330 TRP A O 1
ATOM 2535 N N . GLN A 1 331 ? -4.343 -4.352 -10.313 1.00 94.38 331 GLN A N 1
ATOM 2536 C CA . GLN A 1 331 ? -4.391 -5.509 -11.207 1.00 94.38 331 GLN A CA 1
ATOM 2537 C C . GLN A 1 331 ? -4.728 -5.106 -12.649 1.00 94.38 331 GLN A C 1
ATOM 2539 O O . GLN A 1 331 ? -5.728 -4.435 -12.898 1.00 94.38 331 GLN A O 1
ATOM 2544 N N . GLY A 1 332 ? -3.878 -5.512 -13.596 1.00 94.75 332 GLY A N 1
ATOM 2545 C CA . GLY A 1 332 ? -4.030 -5.224 -15.025 1.00 94.75 332 GLY A CA 1
ATOM 2546 C C . GLY A 1 332 ? -3.617 -3.811 -15.453 1.00 94.75 332 GLY A C 1
ATOM 2547 O O . GLY A 1 332 ? -3.633 -3.516 -16.646 1.00 94.75 332 GLY A O 1
ATOM 2548 N N . ASN A 1 333 ? -3.207 -2.938 -14.529 1.00 97.00 333 ASN A N 1
ATOM 2549 C CA . ASN A 1 333 ? -2.740 -1.600 -14.893 1.00 97.00 333 ASN A CA 1
ATOM 2550 C C . ASN A 1 333 ? -1.360 -1.653 -15.550 1.00 97.00 333 ASN A C 1
ATOM 2552 O O . ASN A 1 333 ? -0.491 -2.440 -15.157 1.00 97.00 333 ASN A O 1
ATOM 2556 N N . LEU A 1 334 ? -1.145 -0.759 -16.513 1.00 98.44 334 LEU A N 1
ATOM 2557 C CA . LEU A 1 334 ? 0.160 -0.537 -17.119 1.00 98.44 334 LEU A CA 1
ATOM 2558 C C . LEU A 1 334 ? 0.956 0.450 -16.263 1.00 98.44 334 LEU A C 1
ATOM 2560 O O . LEU A 1 334 ? 0.470 1.529 -15.932 1.00 98.44 334 LEU A O 1
ATOM 2564 N N . ILE A 1 335 ? 2.184 0.075 -15.928 1.00 98.56 335 ILE A N 1
ATOM 2565 C CA . ILE A 1 335 ? 3.133 0.873 -15.156 1.00 98.56 335 ILE A CA 1
ATOM 2566 C C . ILE A 1 335 ? 4.296 1.235 -16.075 1.00 98.56 335 ILE A C 1
ATOM 2568 O O . ILE A 1 335 ? 4.960 0.343 -16.603 1.00 98.56 335 ILE A O 1
ATOM 2572 N N . VAL A 1 336 ? 4.549 2.528 -16.268 1.00 98.75 336 VAL A N 1
ATOM 2573 C CA . VAL A 1 336 ? 5.567 3.049 -17.192 1.00 98.75 336 VAL A CA 1
ATOM 2574 C C . VAL A 1 336 ? 6.539 3.946 -16.435 1.00 98.75 336 VAL A C 1
ATOM 2576 O O . VAL A 1 336 ? 6.131 4.880 -15.752 1.00 98.75 336 VAL A O 1
ATOM 2579 N N . GLY A 1 337 ? 7.838 3.691 -16.555 1.00 98.50 337 GLY A N 1
ATOM 2580 C CA . GLY A 1 337 ? 8.860 4.607 -16.059 1.00 98.50 337 GLY A CA 1
ATOM 2581 C C . GLY A 1 337 ? 8.912 5.883 -16.900 1.00 98.50 337 GLY A C 1
ATOM 2582 O O . GLY A 1 337 ? 8.823 5.829 -18.124 1.00 98.50 337 GLY A O 1
ATOM 2583 N N . SER A 1 338 ? 9.079 7.033 -16.255 1.00 98.06 338 SER A N 1
ATOM 2584 C CA . SER A 1 338 ? 9.207 8.347 -16.886 1.00 98.06 338 SER A CA 1
ATOM 2585 C C . SER A 1 338 ? 10.535 8.989 -16.500 1.00 98.06 338 SER A C 1
ATOM 2587 O O . SER A 1 338 ? 10.854 9.187 -15.321 1.00 98.06 338 SER A O 1
ATOM 2589 N N . MET A 1 339 ? 11.337 9.328 -17.506 1.00 96.31 339 MET A N 1
ATOM 2590 C CA . MET A 1 339 ? 12.625 9.977 -17.288 1.00 96.31 339 MET A CA 1
ATOM 2591 C C . MET A 1 339 ? 12.487 11.482 -17.039 1.00 96.31 339 MET A C 1
ATOM 2593 O O . MET A 1 339 ? 13.319 12.052 -16.335 1.00 96.31 339 MET A O 1
ATOM 2597 N N . MET A 1 340 ? 11.524 12.155 -17.673 1.00 93.88 340 MET A N 1
ATOM 2598 C CA . MET A 1 340 ? 11.317 13.605 -17.559 1.00 93.88 340 MET A CA 1
ATOM 2599 C C . MET A 1 340 ? 10.065 14.054 -18.303 1.00 93.88 340 MET A C 1
ATOM 2601 O O . MET A 1 340 ? 9.894 13.735 -19.470 1.00 93.88 340 MET A O 1
ATOM 2605 N N . GLU A 1 341 ? 9.289 14.951 -17.723 1.00 94.12 341 GLU A N 1
ATOM 2606 C CA . GLU A 1 341 ? 8.190 15.618 -18.414 1.00 94.12 341 GLU A CA 1
ATOM 2607 C C . GLU A 1 341 ? 8.647 16.900 -19.132 1.00 94.12 341 GLU A C 1
ATOM 2609 O O . GLU A 1 341 ? 9.339 17.748 -18.564 1.00 94.12 341 GLU A O 1
ATOM 2614 N N . GLY A 1 342 ? 8.285 17.061 -20.406 1.00 90.56 342 GLY A N 1
ATOM 2615 C CA . GLY A 1 342 ? 8.519 18.280 -21.188 1.00 90.56 342 GLY A CA 1
ATOM 2616 C C . GLY A 1 342 ? 9.992 18.649 -21.380 1.00 90.56 342 GLY A C 1
ATOM 2617 O O . GLY A 1 342 ? 10.306 19.816 -21.621 1.00 90.56 342 GLY A O 1
ATOM 2618 N N . ARG A 1 343 ? 10.906 17.673 -21.268 1.00 86.88 343 ARG A N 1
ATOM 2619 C CA . ARG A 1 343 ? 12.370 17.873 -21.178 1.00 86.88 343 ARG A CA 1
ATOM 2620 C C . ARG A 1 343 ? 12.819 18.696 -19.966 1.00 86.88 343 ARG A C 1
ATOM 2622 O O . ARG A 1 343 ? 13.942 19.209 -19.969 1.00 86.88 343 ARG A O 1
ATOM 2629 N N . MET A 1 344 ? 11.969 18.858 -18.959 1.00 88.62 344 MET A N 1
ATOM 2630 C CA . MET A 1 344 ? 12.361 19.483 -17.705 1.00 88.62 344 MET A CA 1
ATOM 2631 C C . MET A 1 344 ? 13.125 18.457 -16.868 1.00 88.62 344 MET A C 1
ATOM 2633 O O . MET A 1 344 ? 12.601 17.383 -16.595 1.00 88.62 344 MET A O 1
ATOM 2637 N N . PRO A 1 345 ? 14.379 18.731 -16.474 1.00 87.06 345 PRO A N 1
ATOM 2638 C CA . PRO A 1 345 ? 15.068 17.869 -15.525 1.00 87.06 345 PRO A CA 1
ATOM 2639 C C . PRO A 1 345 ? 14.272 17.774 -14.219 1.00 87.06 345 PRO A C 1
ATOM 2641 O O . PRO A 1 345 ? 13.562 18.714 -13.863 1.00 87.06 345 PRO A O 1
ATOM 2644 N N . ARG A 1 346 ? 14.457 16.679 -13.472 1.00 89.31 346 ARG A N 1
ATOM 2645 C CA . ARG A 1 346 ? 13.886 16.505 -12.122 1.00 89.31 346 ARG A CA 1
ATOM 2646 C C . ARG A 1 346 ? 12.351 16.414 -12.074 1.00 89.31 346 ARG A C 1
ATOM 2648 O O . ARG A 1 346 ? 11.750 16.651 -11.031 1.00 89.31 346 ARG A O 1
ATOM 2655 N N . THR A 1 347 ? 11.720 16.033 -13.183 1.00 93.75 347 THR A N 1
ATOM 2656 C CA . THR A 1 347 ? 10.277 15.734 -13.272 1.00 93.75 347 THR A CA 1
ATOM 2657 C C . THR A 1 347 ? 9.995 14.268 -13.617 1.00 93.75 347 THR A C 1
ATOM 2659 O O . THR A 1 347 ? 8.887 13.937 -14.028 1.00 93.75 347 THR A O 1
ATOM 2662 N N . GLY A 1 348 ? 10.990 13.384 -13.478 1.00 95.19 348 GLY A N 1
ATOM 2663 C CA . GLY A 1 348 ? 10.792 11.943 -13.645 1.00 95.19 348 GLY A CA 1
ATOM 2664 C C . GLY A 1 348 ? 9.849 11.368 -12.584 1.00 95.19 348 GLY A C 1
ATOM 2665 O O . GLY A 1 348 ? 9.700 11.933 -11.497 1.00 95.19 348 GLY A O 1
ATOM 2666 N N . HIS A 1 349 ? 9.158 10.293 -12.953 1.00 97.38 349 HIS A N 1
ATOM 2667 C CA . HIS A 1 349 ? 8.075 9.681 -12.180 1.00 97.38 349 HIS A CA 1
ATOM 2668 C C . HIS A 1 349 ? 7.755 8.276 -12.721 1.00 97.38 349 HIS A C 1
ATOM 2670 O O . HIS A 1 349 ? 8.420 7.777 -13.630 1.00 97.38 349 HIS A O 1
ATOM 2676 N N . ILE A 1 350 ? 6.733 7.629 -12.174 1.00 98.00 350 ILE A N 1
ATOM 2677 C CA . ILE A 1 350 ? 6.074 6.467 -12.777 1.00 98.00 350 ILE A CA 1
ATOM 2678 C C . ILE A 1 350 ? 4.688 6.896 -13.249 1.00 98.00 350 ILE A C 1
ATOM 2680 O O . ILE A 1 350 ? 3.987 7.574 -12.514 1.00 98.00 350 ILE A O 1
ATOM 2684 N N . GLU A 1 351 ? 4.281 6.492 -14.444 1.00 97.50 351 GLU A N 1
ATOM 2685 C CA . GLU A 1 351 ? 2.907 6.617 -14.928 1.00 97.50 351 GLU A CA 1
ATOM 2686 C C . GLU A 1 351 ? 2.159 5.300 -14.727 1.00 97.50 351 GLU A C 1
ATOM 2688 O O . GLU A 1 351 ? 2.574 4.259 -15.242 1.00 97.50 351 GLU A O 1
ATOM 2693 N N . ARG A 1 352 ? 1.050 5.340 -13.988 1.00 97.56 352 ARG A N 1
ATOM 2694 C CA . ARG A 1 352 ? 0.104 4.230 -13.848 1.00 97.56 352 ARG A CA 1
ATOM 2695 C C . ARG A 1 352 ? -1.120 4.513 -14.706 1.00 97.56 352 ARG A C 1
ATOM 2697 O O . ARG A 1 352 ? -1.836 5.483 -14.470 1.00 97.56 352 ARG A O 1
ATOM 2704 N N . ILE A 1 353 ? -1.384 3.642 -15.670 1.00 97.62 353 ILE A N 1
ATOM 2705 C CA . ILE A 1 353 ? -2.483 3.776 -16.626 1.00 97.62 353 ILE A CA 1
ATOM 2706 C C . ILE A 1 353 ? -3.508 2.675 -16.373 1.00 97.62 353 ILE A C 1
ATOM 2708 O O . ILE A 1 353 ? -3.168 1.493 -16.271 1.00 97.62 353 ILE A O 1
ATOM 2712 N N . VAL A 1 354 ? -4.770 3.086 -16.276 1.00 96.25 354 VAL A N 1
ATOM 2713 C CA . VAL A 1 354 ? -5.922 2.209 -16.069 1.00 96.25 354 VAL A CA 1
ATOM 2714 C C . VAL A 1 354 ? -6.700 2.108 -17.372 1.00 96.25 354 VAL A C 1
ATOM 2716 O O . VAL A 1 354 ? -7.140 3.122 -17.924 1.00 96.25 354 VAL A O 1
ATOM 2719 N N . PHE A 1 355 ? -6.928 0.877 -17.815 1.00 94.38 355 PHE A N 1
ATOM 2720 C CA . PHE A 1 355 ? -7.738 0.572 -18.988 1.00 94.38 355 PHE A CA 1
ATOM 2721 C C . PHE A 1 355 ? -9.120 0.056 -18.583 1.00 94.38 355 PHE A C 1
ATOM 2723 O O . PHE A 1 355 ? -9.309 -0.538 -17.519 1.00 94.38 355 PHE A O 1
ATOM 2730 N N . ASN A 1 356 ? -10.117 0.277 -19.434 1.00 90.88 356 ASN A N 1
ATOM 2731 C CA . ASN A 1 356 ? -11.391 -0.424 -19.319 1.00 90.88 356 ASN A CA 1
ATOM 2732 C C . ASN A 1 356 ? -11.305 -1.832 -19.940 1.00 90.88 356 ASN A C 1
ATOM 2734 O O . ASN A 1 356 ? -10.313 -2.210 -20.555 1.00 90.88 356 ASN A O 1
ATOM 2738 N N . ARG A 1 357 ? -12.390 -2.612 -19.847 1.00 86.12 357 ARG A N 1
ATOM 2739 C CA . ARG A 1 357 ? -12.457 -3.982 -20.402 1.00 86.12 357 ARG A CA 1
ATOM 2740 C C . ARG A 1 357 ? -12.311 -4.075 -21.929 1.00 86.12 357 ARG A C 1
ATOM 2742 O O . ARG A 1 357 ? -12.223 -5.181 -22.447 1.00 86.12 357 ARG A O 1
ATOM 2749 N N . ARG A 1 358 ? -12.362 -2.953 -22.654 1.00 85.00 358 ARG A N 1
ATOM 2750 C CA . ARG A 1 358 ? -12.104 -2.885 -24.102 1.00 85.00 358 ARG A CA 1
ATOM 2751 C C . ARG A 1 358 ? -10.646 -2.531 -24.422 1.00 85.00 358 ARG A C 1
ATOM 2753 O O . ARG A 1 358 ? -10.326 -2.423 -25.596 1.00 85.00 358 ARG A O 1
ATOM 2760 N N . GLY A 1 359 ? -9.791 -2.343 -23.412 1.00 84.50 359 GLY A N 1
ATOM 2761 C CA . GLY A 1 359 ? -8.402 -1.917 -23.595 1.00 84.50 359 GLY A CA 1
ATOM 2762 C C . GLY A 1 359 ? -8.239 -0.414 -23.832 1.00 84.50 359 GLY A C 1
ATOM 2763 O O . GLY A 1 359 ? -7.168 0.021 -24.228 1.00 84.50 359 GLY A O 1
ATOM 2764 N N . GLU A 1 360 ? -9.275 0.398 -23.596 1.00 90.12 360 GLU A N 1
ATOM 2765 C CA . GLU A 1 360 ? -9.198 1.855 -23.778 1.00 90.12 360 GLU A CA 1
ATOM 2766 C C . GLU A 1 360 ? -8.774 2.530 -22.466 1.00 90.12 360 GLU A C 1
ATOM 2768 O O . GLU A 1 360 ? -9.304 2.195 -21.400 1.00 90.12 360 GLU A O 1
ATOM 2773 N N . GLU A 1 361 ? -7.850 3.492 -22.537 1.00 94.25 361 GLU A N 1
ATOM 2774 C CA . GLU A 1 361 ? -7.421 4.285 -21.379 1.00 94.25 361 GLU A CA 1
ATOM 2775 C C . GLU A 1 361 ? -8.616 5.040 -20.773 1.00 94.25 361 GLU A C 1
ATOM 2777 O O . GLU A 1 361 ? -9.365 5.722 -21.475 1.00 94.25 361 GLU A O 1
ATOM 2782 N N . ILE A 1 362 ? -8.787 4.941 -19.451 1.00 95.56 362 ILE A N 1
ATOM 2783 C CA . ILE A 1 362 ? -9.831 5.678 -18.721 1.00 95.56 362 ILE A CA 1
ATOM 2784 C C . ILE A 1 362 ? -9.284 6.599 -17.638 1.00 95.56 362 ILE A C 1
ATOM 2786 O O . ILE A 1 362 ? -9.946 7.583 -17.303 1.00 95.56 362 ILE A O 1
ATOM 2790 N N . ARG A 1 363 ? -8.124 6.279 -17.055 1.00 94.56 363 ARG A N 1
ATOM 2791 C CA . ARG A 1 363 ? -7.497 7.046 -15.971 1.00 94.56 363 ARG A CA 1
ATOM 2792 C C . ARG A 1 363 ? -5.983 6.888 -16.020 1.00 94.56 363 ARG A C 1
ATOM 2794 O O . ARG A 1 363 ? -5.475 5.859 -16.461 1.00 94.56 363 ARG A O 1
ATOM 2801 N N . ARG A 1 364 ? -5.294 7.902 -15.507 1.00 93.81 364 ARG A N 1
ATOM 2802 C CA . ARG A 1 364 ? -3.840 7.973 -15.439 1.00 93.81 364 ARG A CA 1
ATOM 2803 C C . ARG A 1 364 ? -3.407 8.682 -14.160 1.00 93.81 364 ARG A C 1
ATOM 2805 O O . ARG A 1 364 ? -4.079 9.618 -13.726 1.00 93.81 364 ARG A O 1
ATOM 2812 N N . GLU A 1 365 ? -2.313 8.226 -13.570 1.00 94.88 365 GLU A N 1
ATOM 2813 C CA . GLU A 1 365 ? -1.753 8.760 -12.334 1.00 94.88 365 GLU A CA 1
ATOM 2814 C C . GLU A 1 365 ? -0.219 8.763 -12.367 1.00 94.88 365 GLU A C 1
ATOM 2816 O O . GLU A 1 365 ? 0.399 7.727 -12.614 1.00 94.88 365 GLU A O 1
ATOM 2821 N N . SER A 1 366 ? 0.386 9.900 -12.013 1.00 95.69 366 SER A N 1
ATOM 2822 C CA . SER A 1 366 ? 1.831 10.013 -11.815 1.00 95.69 366 SER A CA 1
ATOM 2823 C C . SER A 1 366 ? 2.212 9.688 -10.362 1.00 95.69 366 SER A C 1
ATOM 2825 O O . SER A 1 366 ? 1.751 10.335 -9.424 1.00 95.69 366 SER A O 1
ATOM 2827 N N . LEU A 1 367 ? 3.098 8.713 -10.175 1.00 96.12 367 LEU A N 1
ATOM 2828 C CA . LEU A 1 367 ? 3.621 8.244 -8.892 1.00 96.12 367 LEU A CA 1
ATOM 2829 C C . LEU A 1 367 ? 5.096 8.638 -8.723 1.00 96.12 367 LEU A C 1
ATOM 2831 O O . LEU A 1 367 ? 5.822 8.801 -9.702 1.00 96.12 367 LEU A O 1
ATOM 2835 N N . LEU A 1 368 ? 5.574 8.716 -7.477 1.00 94.81 368 LEU A N 1
ATOM 2836 C CA . LEU A 1 368 ? 6.978 9.001 -7.124 1.00 94.81 368 LEU A CA 1
ATOM 2837 C C . LEU A 1 368 ? 7.496 10.381 -7.570 1.00 94.81 368 LEU A C 1
ATOM 2839 O O . LEU A 1 368 ? 8.709 10.607 -7.620 1.00 94.81 368 LEU A O 1
ATOM 2843 N N . THR A 1 369 ? 6.604 11.320 -7.887 1.00 93.25 369 THR A N 1
ATOM 2844 C CA . THR A 1 369 ? 6.987 12.661 -8.359 1.00 93.25 369 THR A CA 1
ATOM 2845 C C . THR A 1 369 ? 7.790 13.442 -7.313 1.00 93.25 369 THR A C 1
ATOM 2847 O O . THR A 1 369 ? 8.555 14.349 -7.656 1.00 93.25 369 THR A O 1
ATOM 2850 N N . GLU A 1 370 ? 7.633 13.101 -6.036 1.00 90.31 370 GLU A N 1
ATOM 2851 C CA . GLU A 1 370 ? 8.316 13.662 -4.873 1.00 90.31 370 GLU A CA 1
ATOM 2852 C C . GLU A 1 370 ? 9.811 13.351 -4.882 1.00 90.31 370 GLU A C 1
ATOM 2854 O O . GLU A 1 370 ? 10.593 14.159 -4.385 1.00 90.31 370 GLU A O 1
ATOM 2859 N N . LEU A 1 371 ? 10.217 12.232 -5.494 1.00 91.06 371 LEU A N 1
ATOM 2860 C CA . LEU A 1 371 ? 11.617 11.809 -5.528 1.00 91.06 371 LEU A CA 1
ATOM 2861 C C . LEU A 1 371 ? 12.467 12.700 -6.442 1.00 91.06 371 LEU A C 1
ATOM 2863 O O . LEU A 1 371 ? 13.667 12.832 -6.225 1.00 91.06 371 LEU A O 1
ATOM 2867 N N . LYS A 1 372 ? 11.863 13.326 -7.465 1.00 91.44 372 LYS A N 1
ATOM 2868 C CA . LYS A 1 372 ? 12.567 14.161 -8.465 1.00 91.44 372 LYS A CA 1
ATOM 2869 C C . LYS A 1 372 ? 13.692 13.418 -9.209 1.00 91.44 372 LYS A C 1
ATOM 2871 O O . LYS A 1 372 ? 14.617 14.042 -9.738 1.00 91.44 372 LYS A O 1
ATOM 2876 N N . GLN A 1 373 ? 13.578 12.094 -9.278 1.00 92.31 373 GLN A N 1
ATOM 2877 C CA . GLN A 1 373 ? 14.518 11.169 -9.906 1.00 92.31 373 GLN A CA 1
ATOM 2878 C C . GLN A 1 373 ? 14.038 10.790 -11.307 1.00 92.31 373 GLN A C 1
ATOM 2880 O O . GLN A 1 373 ? 12.839 10.626 -11.538 1.00 92.31 373 GLN A O 1
ATOM 2885 N N . ARG A 1 374 ? 14.961 10.619 -12.252 1.00 95.62 374 ARG A N 1
ATOM 2886 C CA . ARG A 1 374 ? 14.646 10.046 -13.569 1.00 95.62 374 ARG A CA 1
ATOM 2887 C C . ARG A 1 374 ? 14.383 8.548 -13.409 1.00 95.62 374 ARG A C 1
ATOM 2889 O O . ARG A 1 374 ? 15.235 7.861 -12.860 1.00 95.62 374 ARG A O 1
ATOM 2896 N N . ILE A 1 375 ? 13.268 8.012 -13.907 1.00 97.75 375 ILE A N 1
ATOM 2897 C CA . ILE A 1 375 ? 12.997 6.566 -13.826 1.00 97.75 375 ILE A CA 1
ATOM 2898 C C . ILE A 1 375 ? 13.440 5.863 -15.114 1.00 97.75 375 ILE A C 1
ATOM 2900 O O . ILE A 1 375 ? 12.994 6.210 -16.211 1.00 97.75 375 ILE A O 1
ATOM 2904 N N . ARG A 1 376 ? 14.327 4.869 -14.988 1.00 97.81 376 ARG A N 1
ATOM 2905 C CA . ARG A 1 376 ? 14.903 4.092 -16.099 1.00 97.81 376 ARG A CA 1
ATOM 2906 C C . ARG A 1 376 ? 14.146 2.807 -16.393 1.00 97.81 376 ARG A C 1
ATOM 2908 O O . ARG A 1 376 ? 13.905 2.488 -17.554 1.00 97.81 376 ARG A O 1
ATOM 2915 N N . ASP A 1 377 ? 13.832 2.039 -15.366 1.00 98.50 377 ASP A N 1
ATOM 2916 C CA . ASP A 1 377 ? 13.194 0.741 -15.544 1.00 98.50 377 ASP A CA 1
ATOM 2917 C C . ASP A 1 377 ? 12.210 0.486 -14.414 1.00 98.50 377 ASP A C 1
ATOM 2919 O O . ASP A 1 377 ? 12.432 0.920 -13.282 1.00 98.50 377 ASP A O 1
ATOM 2923 N N . VAL A 1 378 ? 11.134 -0.223 -14.734 1.00 98.50 378 VAL A N 1
ATOM 2924 C CA . VAL A 1 378 ? 10.144 -0.693 -13.771 1.00 98.50 378 VAL A CA 1
ATOM 2925 C C . VAL A 1 378 ? 9.759 -2.121 -14.126 1.00 98.50 378 VAL A C 1
ATOM 2927 O O . VAL A 1 378 ? 9.388 -2.421 -15.261 1.00 98.50 378 VAL A O 1
ATOM 2930 N N . ARG A 1 379 ? 9.880 -3.027 -13.157 1.00 98.06 379 ARG A N 1
ATOM 2931 C CA . ARG A 1 379 ? 9.606 -4.457 -13.331 1.00 98.06 379 ARG A CA 1
ATOM 2932 C C . ARG A 1 379 ? 8.839 -4.987 -12.130 1.00 98.06 379 ARG A C 1
ATOM 2934 O O . ARG A 1 379 ? 9.092 -4.572 -11.003 1.00 98.06 379 ARG A O 1
ATOM 2941 N N . GLN A 1 380 ? 7.945 -5.943 -12.355 1.00 98.19 380 GLN A N 1
ATOM 2942 C CA . GLN A 1 380 ? 7.389 -6.738 -11.265 1.00 98.19 380 GLN A CA 1
ATOM 2943 C C . GLN A 1 380 ? 8.376 -7.850 -10.884 1.00 98.19 380 GLN A C 1
ATOM 2945 O O . GLN A 1 380 ? 8.821 -8.611 -11.746 1.00 98.19 380 GLN A O 1
ATOM 2950 N N . GLY A 1 381 ? 8.718 -7.939 -9.599 1.00 96.88 381 GLY A N 1
ATOM 2951 C CA . GLY A 1 381 ? 9.519 -9.030 -9.050 1.00 96.88 381 GLY A CA 1
ATOM 2952 C C . GLY A 1 381 ? 8.723 -10.336 -8.927 1.00 96.88 381 GLY A C 1
ATOM 2953 O O . GLY A 1 381 ? 7.489 -10.317 -8.914 1.00 96.88 381 GLY A O 1
ATOM 2954 N N . PRO A 1 382 ? 9.401 -11.492 -8.796 1.00 96.00 382 PRO A N 1
ATOM 2955 C CA . PRO A 1 382 ? 8.736 -12.782 -8.581 1.00 96.00 382 PRO A CA 1
ATOM 2956 C C . PRO A 1 382 ? 7.977 -12.857 -7.244 1.00 96.00 382 PRO A C 1
ATOM 2958 O O . PRO A 1 382 ? 7.131 -13.726 -7.063 1.00 96.00 382 PRO A O 1
ATOM 2961 N N . ASP A 1 383 ? 8.266 -11.944 -6.317 1.00 94.69 383 ASP A N 1
ATOM 2962 C CA . ASP A 1 383 ? 7.562 -11.749 -5.047 1.00 94.69 383 ASP A CA 1
ATOM 2963 C C . ASP A 1 383 ? 6.310 -10.859 -5.171 1.00 94.69 383 ASP A C 1
ATOM 2965 O O . ASP A 1 383 ? 5.594 -10.668 -4.188 1.00 94.69 383 ASP A O 1
ATOM 2969 N N . GLY A 1 384 ? 6.024 -10.332 -6.367 1.00 95.81 384 GLY A N 1
ATOM 2970 C CA . GLY A 1 384 ? 4.836 -9.537 -6.673 1.00 95.81 384 GLY A CA 1
ATOM 2971 C C . GLY A 1 384 ? 4.950 -8.039 -6.375 1.00 95.81 384 GLY A C 1
ATOM 2972 O O . GLY A 1 384 ? 3.964 -7.321 -6.567 1.00 95.81 384 GLY A O 1
ATOM 2973 N N . TYR A 1 385 ? 6.102 -7.549 -5.908 1.00 97.44 385 TYR A N 1
ATOM 2974 C CA . TYR A 1 385 ? 6.345 -6.112 -5.732 1.00 97.44 385 TYR A CA 1
ATOM 2975 C C . TYR A 1 385 ? 6.818 -5.455 -7.032 1.00 97.44 385 TYR A C 1
ATOM 2977 O O . TYR A 1 385 ? 7.290 -6.126 -7.951 1.00 97.44 385 TYR A O 1
ATOM 2985 N N . LEU A 1 386 ? 6.721 -4.126 -7.106 1.00 98.31 386 LEU A N 1
ATOM 2986 C CA . LEU A 1 386 ? 7.328 -3.348 -8.187 1.00 98.31 386 LEU A CA 1
ATOM 2987 C C . LEU A 1 386 ? 8.741 -2.919 -7.787 1.00 98.31 386 LEU A C 1
ATOM 2989 O O . LEU A 1 386 ? 8.948 -2.385 -6.699 1.00 98.31 386 LEU A O 1
ATOM 2993 N N . TYR A 1 387 ? 9.693 -3.126 -8.686 1.00 98.69 387 TYR A N 1
ATOM 2994 C CA . TYR A 1 387 ? 11.082 -2.704 -8.567 1.00 98.69 387 TYR A CA 1
ATOM 2995 C C . TYR A 1 387 ? 11.378 -1.622 -9.594 1.00 98.69 387 TYR A C 1
ATOM 2997 O O . TYR A 1 387 ? 10.950 -1.730 -10.744 1.00 98.69 387 TYR A O 1
ATOM 3005 N N . VAL A 1 388 ? 12.114 -0.595 -9.181 1.00 98.62 388 VAL A N 1
ATOM 3006 C CA . VAL A 1 388 ? 12.337 0.622 -9.966 1.00 98.62 388 VAL A CA 1
ATOM 3007 C C . VAL A 1 388 ? 13.821 0.963 -9.975 1.00 98.62 388 VAL A C 1
ATOM 3009 O O . VAL A 1 388 ? 14.444 0.996 -8.917 1.00 98.62 388 VAL A O 1
ATOM 3012 N N . LEU A 1 389 ? 14.379 1.239 -11.152 1.00 98.62 389 LEU A N 1
ATOM 3013 C CA . LEU A 1 389 ? 15.729 1.787 -11.307 1.00 98.62 389 LEU A CA 1
ATOM 3014 C C . LEU A 1 389 ? 15.662 3.279 -11.632 1.00 98.62 389 LEU A C 1
ATOM 3016 O O . LEU A 1 389 ? 14.890 3.678 -12.511 1.00 98.62 389 LEU A O 1
ATOM 3020 N N . THR A 1 390 ? 16.493 4.091 -10.977 1.00 97.38 390 THR A N 1
ATOM 3021 C CA . THR A 1 390 ? 16.667 5.511 -11.327 1.00 97.38 390 THR A CA 1
ATOM 3022 C C . THR A 1 390 ? 17.853 5.725 -12.280 1.00 97.38 390 THR A C 1
ATOM 3024 O O . THR A 1 390 ? 18.865 5.042 -12.188 1.00 97.38 390 THR A O 1
ATOM 3027 N N . ASP A 1 391 ? 17.730 6.657 -13.229 1.00 95.31 391 ASP A N 1
ATOM 3028 C CA . ASP A 1 391 ? 18.739 6.990 -14.256 1.00 95.31 391 ASP A CA 1
ATOM 3029 C C . ASP A 1 391 ? 19.630 8.157 -13.795 1.00 95.31 391 ASP A C 1
ATOM 3031 O O . ASP A 1 391 ? 19.577 9.237 -14.388 1.00 95.31 391 ASP A O 1
ATOM 3035 N N . GLU A 1 392 ? 20.416 7.958 -12.736 1.00 92.62 392 GLU A N 1
ATOM 3036 C CA . GLU A 1 392 ? 21.318 8.975 -12.167 1.00 92.62 392 GLU A CA 1
ATOM 3037 C C . GLU A 1 392 ? 22.747 8.437 -11.955 1.00 92.62 392 GLU A C 1
ATOM 3039 O O . GLU A 1 392 ? 22.983 7.228 -12.026 1.00 92.62 392 GLU A O 1
ATOM 3044 N N . ASP A 1 393 ? 23.694 9.336 -11.659 1.00 90.50 393 ASP A N 1
ATOM 3045 C CA . ASP A 1 393 ? 25.079 8.990 -11.297 1.00 90.50 393 ASP A CA 1
ATOM 3046 C C . ASP A 1 393 ? 25.148 8.129 -10.019 1.00 90.50 393 ASP A C 1
ATOM 3048 O O . ASP A 1 393 ? 25.964 7.208 -9.926 1.00 90.50 393 ASP A O 1
ATOM 3052 N N . ASP A 1 394 ? 24.279 8.433 -9.053 1.00 91.50 394 ASP A N 1
ATOM 3053 C CA . ASP A 1 394 ? 24.043 7.747 -7.779 1.00 91.50 394 ASP A CA 1
ATOM 3054 C C . ASP A 1 394 ? 22.704 6.989 -7.799 1.00 91.50 394 ASP A C 1
ATOM 3056 O O . ASP A 1 394 ? 21.913 7.026 -6.855 1.00 91.50 394 ASP A O 1
ATOM 3060 N N . GLY A 1 395 ? 22.439 6.303 -8.911 1.00 95.12 395 GLY A N 1
ATOM 3061 C CA . GLY A 1 395 ? 21.214 5.555 -9.147 1.00 95.12 395 GLY A CA 1
ATOM 3062 C C . GLY A 1 395 ? 20.904 4.529 -8.055 1.00 95.12 395 GLY A C 1
ATOM 3063 O O . GLY A 1 395 ? 21.788 3.922 -7.440 1.00 95.12 395 GLY A O 1
ATOM 3064 N N . VAL A 1 396 ? 19.609 4.306 -7.844 1.00 97.12 396 VAL A N 1
ATOM 3065 C CA . VAL A 1 396 ? 19.080 3.415 -6.810 1.00 97.12 396 VAL A CA 1
ATOM 3066 C C . VAL A 1 396 ? 18.167 2.351 -7.405 1.00 97.12 396 VAL A C 1
ATOM 3068 O O . VAL A 1 396 ? 17.438 2.593 -8.371 1.00 97.12 396 VAL A O 1
ATOM 3071 N N . LEU A 1 397 ? 18.181 1.173 -6.783 1.00 98.50 397 LEU A N 1
ATOM 3072 C CA . LEU A 1 397 ? 17.109 0.193 -6.903 1.00 98.50 397 LEU A CA 1
ATOM 3073 C C . LEU A 1 397 ? 16.107 0.446 -5.776 1.00 98.50 397 LEU A C 1
ATOM 3075 O O . LEU A 1 397 ? 16.437 0.269 -4.603 1.00 98.50 397 LEU A O 1
ATOM 3079 N N . LEU A 1 398 ? 14.881 0.810 -6.132 1.00 98.19 398 LEU A N 1
ATOM 3080 C CA . LEU A 1 398 ? 13.764 0.965 -5.204 1.00 98.19 398 LEU A CA 1
ATOM 3081 C C . LEU A 1 398 ? 12.820 -0.237 -5.308 1.00 98.19 398 LEU A C 1
ATOM 3083 O O . LEU A 1 398 ? 12.691 -0.843 -6.373 1.00 98.19 398 LEU A O 1
ATOM 3087 N N . ARG A 1 399 ? 12.112 -0.541 -4.219 1.00 97.62 399 ARG A N 1
ATOM 3088 C CA . ARG A 1 399 ? 10.966 -1.459 -4.188 1.00 97.62 399 ARG A CA 1
ATOM 3089 C C . ARG A 1 399 ? 9.736 -0.722 -3.665 1.00 97.62 399 ARG A C 1
ATOM 3091 O O . ARG A 1 399 ? 9.829 -0.025 -2.659 1.00 97.62 399 ARG A O 1
ATOM 3098 N N . ILE A 1 400 ? 8.599 -0.876 -4.334 1.00 96.62 400 ILE A N 1
ATOM 3099 C CA . ILE A 1 400 ? 7.314 -0.310 -3.913 1.00 96.62 400 ILE A CA 1
ATOM 3100 C C . ILE A 1 400 ? 6.509 -1.398 -3.200 1.00 96.62 400 ILE A C 1
ATOM 3102 O O . ILE A 1 400 ? 6.219 -2.442 -3.786 1.00 96.62 400 ILE A O 1
ATOM 3106 N N . GLU A 1 401 ? 6.144 -1.132 -1.950 1.00 92.62 401 GLU A N 1
ATOM 3107 C CA . GLU A 1 401 ? 5.378 -1.998 -1.050 1.00 92.62 401 GLU A CA 1
ATOM 3108 C C . GLU A 1 401 ? 4.080 -1.290 -0.606 1.00 92.62 401 GLU A C 1
ATOM 3110 O O . GLU A 1 401 ? 4.010 -0.058 -0.643 1.00 92.62 401 GLU A O 1
ATOM 3115 N N . PRO A 1 402 ? 3.028 -2.015 -0.193 1.00 88.25 402 PRO A N 1
ATOM 3116 C CA . PRO A 1 402 ? 1.925 -1.422 0.556 1.00 88.25 402 PRO A CA 1
ATOM 3117 C C . PRO A 1 402 ? 2.435 -0.778 1.847 1.00 88.25 402 PRO A C 1
ATOM 3119 O O . PRO A 1 402 ? 3.404 -1.248 2.438 1.00 88.25 402 PRO A O 1
ATOM 3122 N N . ALA A 1 403 ? 1.784 0.297 2.285 1.00 88.00 403 ALA A N 1
ATOM 3123 C CA . ALA A 1 403 ? 2.045 0.908 3.586 1.00 88.00 403 ALA A CA 1
ATOM 3124 C C . ALA A 1 403 ? 0.831 0.698 4.500 1.00 88.00 403 ALA A C 1
ATOM 3126 O O . ALA A 1 403 ? -0.002 1.595 4.642 1.00 88.00 403 ALA A O 1
ATOM 3127 N N . THR A 1 404 ? 0.719 -0.488 5.102 1.00 82.44 404 THR A N 1
ATOM 3128 C CA . THR A 1 404 ? -0.415 -0.873 5.968 1.00 82.44 404 THR A CA 1
ATOM 3129 C C . THR A 1 404 ? -0.126 -0.734 7.465 1.00 82.44 404 THR A C 1
ATOM 3131 O O . THR A 1 404 ? -1.044 -0.828 8.276 1.00 82.44 404 THR A O 1
ATOM 3134 N N . ALA A 1 405 ? 1.117 -0.435 7.863 1.00 85.38 405 ALA A N 1
ATOM 3135 C CA . ALA A 1 405 ? 1.503 -0.318 9.274 1.00 85.38 405 ALA A CA 1
ATOM 3136 C C . ALA A 1 405 ? 0.697 0.727 10.055 1.00 85.38 405 ALA A C 1
ATOM 3138 O O . ALA A 1 405 ? 0.486 0.572 11.258 1.00 85.38 405 ALA A O 1
ATOM 3139 N N . ILE A 1 406 ? 0.234 1.777 9.381 1.00 83.94 406 ILE A N 1
ATOM 3140 C CA . ILE A 1 406 ? -0.652 2.793 9.947 1.00 83.94 406 ILE A CA 1
ATOM 3141 C C . ILE A 1 406 ? -2.037 2.575 9.319 1.00 83.94 406 ILE A C 1
ATOM 3143 O O . ILE A 1 406 ? -2.126 2.607 8.093 1.00 83.94 406 ILE A O 1
ATOM 3147 N N . PRO A 1 407 ? -3.113 2.328 10.083 1.00 88.12 407 PRO A N 1
ATOM 3148 C CA . PRO A 1 407 ? -4.461 2.282 9.521 1.00 88.12 407 PRO A CA 1
ATOM 3149 C C . PRO A 1 407 ? -4.965 3.692 9.193 1.00 88.12 407 PRO A C 1
ATOM 3151 O O . PRO A 1 407 ? -4.464 4.686 9.726 1.00 88.12 407 PRO A O 1
ATOM 3154 N N . ASP A 1 408 ? -5.978 3.792 8.335 1.00 86.44 408 ASP A N 1
ATOM 3155 C CA . ASP A 1 408 ? -6.621 5.081 8.084 1.00 86.44 408 ASP A CA 1
ATOM 3156 C C . ASP A 1 408 ? -7.286 5.608 9.369 1.00 86.44 408 ASP A C 1
ATOM 3158 O O . ASP A 1 408 ? -7.779 4.825 10.191 1.00 86.44 408 ASP A O 1
ATOM 3162 N N . PRO A 1 409 ? -7.326 6.935 9.585 1.00 90.25 409 PRO A N 1
ATOM 3163 C CA . PRO A 1 409 ? -7.961 7.469 10.777 1.00 90.25 409 PRO A CA 1
ATOM 3164 C C . PRO A 1 409 ? -9.469 7.146 10.795 1.00 90.25 409 PRO A C 1
ATOM 3166 O O . PRO A 1 409 ? -10.103 7.160 9.733 1.00 90.25 409 PRO A O 1
ATOM 3169 N N . PRO A 1 410 ? -10.079 6.936 11.974 1.00 94.31 410 PRO A N 1
ATOM 3170 C CA . PRO A 1 410 ? -11.498 6.626 12.106 1.00 94.31 410 PRO A CA 1
ATOM 3171 C C . PRO A 1 410 ? -12.397 7.624 11.374 1.00 94.31 410 PRO A C 1
ATOM 3173 O O . PRO A 1 410 ? -12.171 8.838 11.419 1.00 94.31 410 PRO A O 1
ATOM 3176 N N . GLY A 1 411 ? -13.410 7.116 10.674 1.00 90.56 411 GLY A N 1
ATOM 3177 C CA . GLY A 1 411 ? -14.334 7.942 9.890 1.00 90.56 411 GLY A CA 1
ATOM 3178 C C . GLY A 1 411 ? -13.793 8.413 8.537 1.00 90.56 411 GLY A C 1
ATOM 3179 O O . GLY A 1 411 ? -14.358 9.340 7.963 1.00 90.56 411 GLY A O 1
ATOM 3180 N N . SER A 1 412 ? -12.705 7.814 8.037 1.00 86.19 412 SER A N 1
ATOM 3181 C CA . SER A 1 412 ? -12.220 8.046 6.663 1.00 86.19 412 SER A CA 1
ATOM 3182 C C . SER A 1 412 ? -13.041 7.300 5.603 1.00 86.19 412 SER A C 1
ATOM 3184 O O . SER A 1 412 ? -13.053 7.716 4.447 1.00 86.19 412 SER A O 1
ATOM 3186 N N . ALA A 1 413 ? -13.757 6.242 5.995 1.00 79.75 413 ALA A N 1
ATOM 3187 C CA . ALA A 1 413 ? -14.660 5.479 5.141 1.00 79.75 413 ALA A CA 1
ATOM 3188 C C . ALA A 1 413 ? -16.110 5.553 5.652 1.00 79.75 413 ALA A C 1
ATOM 3190 O O . ALA A 1 413 ? -16.366 5.582 6.857 1.00 79.75 413 ALA A O 1
ATOM 3191 N N . ILE A 1 414 ? -17.066 5.558 4.719 1.00 81.69 414 ILE A N 1
ATOM 3192 C CA . ILE A 1 414 ? -18.508 5.526 4.996 1.00 81.69 414 ILE A CA 1
ATOM 3193 C C . ILE A 1 414 ? -19.074 4.265 4.346 1.00 81.69 414 ILE A C 1
ATOM 3195 O O . ILE A 1 414 ? -18.899 4.071 3.144 1.00 81.69 414 ILE A O 1
ATOM 3199 N N . PHE A 1 415 ? -19.773 3.430 5.112 1.00 79.12 415 PHE A N 1
ATOM 3200 C CA . PHE A 1 415 ? -20.455 2.242 4.603 1.00 79.12 415 PHE A CA 1
ATOM 3201 C C . PHE A 1 415 ? -21.963 2.395 4.812 1.00 79.12 415 PHE A C 1
ATOM 3203 O O . PHE A 1 415 ? -22.535 2.108 5.861 1.00 79.12 415 PHE A O 1
ATOM 3210 N N . ILE A 1 416 ? -22.611 2.885 3.755 1.00 62.25 416 ILE A N 1
ATOM 3211 C CA . ILE A 1 416 ? -24.055 3.148 3.728 1.00 62.25 416 ILE A CA 1
ATOM 3212 C C . ILE A 1 416 ? -24.845 1.828 3.794 1.00 62.25 416 I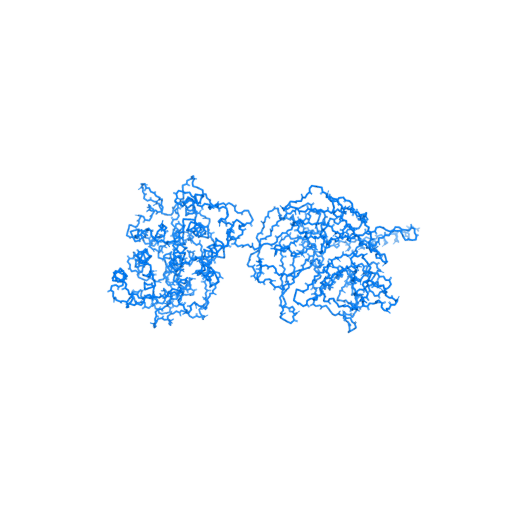LE A C 1
ATOM 3214 O O . ILE A 1 416 ? -25.902 1.765 4.425 1.00 62.25 416 ILE A O 1
ATOM 3218 N N . ASP A 1 417 ? -24.293 0.760 3.216 1.00 67.31 417 ASP A N 1
ATOM 3219 C CA . ASP A 1 417 ? -24.873 -0.581 3.213 1.00 67.31 417 ASP A CA 1
ATOM 3220 C C . ASP A 1 417 ? -24.466 -1.344 4.478 1.00 67.31 417 ASP A C 1
ATOM 3222 O O . ASP A 1 417 ? -23.571 -2.190 4.479 1.00 67.31 417 ASP A O 1
ATOM 3226 N N . ARG A 1 418 ? -25.115 -1.013 5.598 1.00 76.88 418 ARG A N 1
ATOM 3227 C CA . ARG A 1 418 ? -24.935 -1.746 6.859 1.00 76.88 418 ARG A CA 1
ATOM 3228 C C . ARG A 1 418 ? -25.253 -3.227 6.680 1.00 76.88 418 ARG A C 1
ATOM 3230 O O . ARG A 1 418 ? -26.120 -3.589 5.884 1.00 76.88 418 ARG A O 1
ATOM 3237 N N . LEU A 1 419 ? -24.630 -4.066 7.510 1.00 86.94 419 LEU A N 1
ATOM 3238 C CA . LEU A 1 419 ? -25.015 -5.471 7.621 1.00 86.94 419 LEU A CA 1
ATOM 3239 C C . LEU A 1 419 ? -26.518 -5.568 7.884 1.00 86.94 419 LEU A C 1
ATOM 3241 O O . LEU A 1 419 ? -27.009 -5.046 8.884 1.00 86.94 419 LEU A O 1
ATOM 3245 N N . THR A 1 420 ? -27.228 -6.229 6.979 1.00 85.62 420 THR A N 1
ATOM 3246 C CA . THR A 1 420 ? -28.674 -6.470 7.076 1.00 85.62 420 THR A CA 1
ATOM 3247 C C . THR A 1 420 ? -28.986 -7.750 7.847 1.00 85.62 420 THR A C 1
ATOM 3249 O O . THR A 1 420 ? -30.061 -7.870 8.431 1.00 85.62 420 THR A O 1
ATOM 3252 N N . ASP A 1 421 ? -28.015 -8.663 7.921 1.00 89.88 421 ASP A N 1
ATOM 3253 C CA . ASP A 1 421 ? -28.081 -9.901 8.685 1.00 89.88 421 ASP A CA 1
ATOM 3254 C C . ASP A 1 421 ? -27.135 -9.865 9.891 1.00 89.88 421 ASP A C 1
ATOM 3256 O O . ASP A 1 421 ? -26.023 -9.330 9.843 1.00 89.88 421 ASP A O 1
ATOM 3260 N N . ALA A 1 422 ? -27.568 -10.472 10.997 1.00 94.44 422 ALA A N 1
ATOM 3261 C CA . ALA A 1 422 ? -26.733 -10.611 12.181 1.00 94.44 422 ALA A CA 1
ATOM 3262 C C . ALA A 1 422 ? -25.696 -11.723 11.997 1.00 94.44 422 ALA A C 1
ATOM 3264 O O . ALA A 1 422 ? -26.056 -12.889 11.829 1.00 94.44 422 ALA A O 1
ATOM 3265 N N . ARG A 1 423 ? -24.407 -11.384 12.130 1.00 96.00 423 ARG A N 1
ATOM 3266 C CA . ARG A 1 423 ? -23.315 -12.374 12.166 1.00 96.00 423 ARG A CA 1
ATOM 3267 C C . ARG A 1 423 ? -23.431 -13.285 13.386 1.00 96.00 423 ARG A C 1
ATOM 3269 O O . ARG A 1 423 ? -23.159 -14.480 13.297 1.00 96.00 423 ARG A O 1
ATOM 3276 N N . VAL A 1 424 ? -23.867 -12.732 14.522 1.00 96.81 424 VAL A N 1
ATOM 3277 C CA . VAL A 1 424 ? -24.238 -13.504 15.714 1.00 96.81 424 VAL A CA 1
ATOM 3278 C C . VAL A 1 424 ? -25.697 -13.206 16.068 1.00 96.81 424 VAL A C 1
ATOM 3280 O O . VAL A 1 424 ? -25.987 -12.125 16.576 1.00 96.81 424 VAL A O 1
ATOM 3283 N N . PRO A 1 425 ? -26.635 -14.143 15.839 1.00 95.31 425 PRO A N 1
ATOM 3284 C CA . PRO A 1 425 ? -28.048 -13.879 16.063 1.00 95.31 425 PRO A CA 1
ATOM 3285 C C . PRO A 1 425 ? -28.398 -13.828 17.563 1.00 95.31 425 PRO A C 1
ATOM 3287 O O . PRO A 1 425 ? -27.842 -14.615 18.355 1.00 95.31 425 PRO A O 1
ATOM 3290 N N . PRO A 1 426 ? -29.363 -12.971 17.958 1.00 95.94 426 PRO A N 1
ATOM 3291 C CA . PRO A 1 426 ? -29.845 -12.885 19.332 1.00 95.94 426 PRO A CA 1
ATOM 3292 C C . PRO A 1 426 ? -30.439 -14.220 19.783 1.00 95.94 426 PRO A C 1
ATOM 3294 O O . PRO A 1 426 ? -31.158 -14.875 19.029 1.00 95.94 426 PRO A O 1
ATOM 3297 N N . VAL A 1 427 ? -30.172 -14.624 21.028 1.00 96.44 427 VAL A N 1
ATOM 3298 C CA . VAL A 1 427 ? -30.726 -15.866 21.580 1.00 96.44 427 VAL A CA 1
ATOM 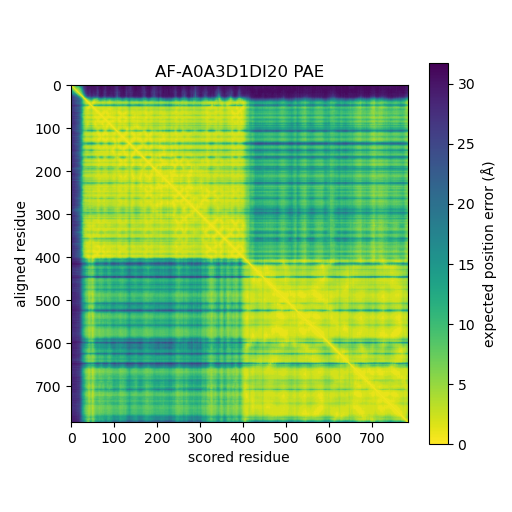3299 C C . VAL A 1 427 ? -32.251 -15.713 21.736 1.00 96.44 427 VAL A C 1
ATOM 3301 O O . VAL A 1 427 ? -32.709 -14.754 22.381 1.00 96.44 427 VAL A O 1
ATOM 3304 N N . PRO A 1 428 ? -33.061 -16.613 21.150 1.00 95.06 428 PRO A N 1
ATOM 3305 C CA . PRO A 1 428 ? -34.506 -16.650 21.364 1.00 95.06 428 PRO A CA 1
ATOM 3306 C C . PRO A 1 428 ? -34.861 -16.841 22.844 1.00 95.06 428 PRO A C 1
ATOM 3308 O O . PRO A 1 428 ? -34.203 -17.592 23.555 1.00 95.06 428 PRO A O 1
ATOM 3311 N N . GLU A 1 429 ? -35.911 -16.172 23.323 1.00 93.00 429 GLU A N 1
ATOM 3312 C CA . GLU A 1 429 ? -36.295 -16.198 24.746 1.00 93.00 429 GLU A CA 1
ATOM 3313 C C . GLU A 1 429 ? -36.618 -17.609 25.263 1.00 93.00 429 GLU A C 1
ATOM 3315 O O . GLU A 1 429 ? -36.252 -17.984 26.379 1.00 93.00 429 GLU A O 1
ATOM 3320 N N . ASN A 1 430 ? -37.236 -18.436 24.419 1.00 95.00 430 ASN A N 1
ATOM 3321 C CA . ASN A 1 430 ? -37.535 -19.837 24.714 1.00 95.00 430 ASN A CA 1
ATOM 3322 C C . ASN A 1 430 ? -36.281 -20.719 24.864 1.00 95.00 430 ASN A C 1
ATOM 3324 O O . ASN A 1 430 ? -36.393 -21.832 25.377 1.00 95.00 430 ASN A O 1
ATOM 3328 N N . GLU A 1 431 ? -35.110 -20.237 24.447 1.00 96.06 431 GLU A N 1
ATOM 3329 C CA . GLU A 1 431 ? -33.829 -20.944 24.534 1.00 96.06 431 GLU A CA 1
ATOM 3330 C C . GLU A 1 431 ? -32.961 -20.473 25.712 1.00 96.06 431 GLU A C 1
ATOM 3332 O O . GLU A 1 431 ? -31.902 -21.050 25.960 1.00 96.06 431 GLU A O 1
ATOM 3337 N N . TRP A 1 432 ? -33.390 -19.457 26.473 1.00 96.19 432 TRP A N 1
ATOM 3338 C CA . TRP A 1 432 ? -32.569 -18.917 27.557 1.00 96.19 432 TRP A CA 1
ATOM 3339 C C . TRP A 1 432 ? -32.367 -19.912 28.702 1.00 96.19 432 TRP A C 1
ATOM 3341 O O . TRP A 1 432 ? -33.329 -20.408 29.312 1.00 96.19 432 TRP A O 1
ATOM 3351 N N . THR A 1 433 ? -31.098 -20.106 29.068 1.00 97.19 433 THR A N 1
ATOM 3352 C CA . THR A 1 433 ? -30.689 -20.808 30.290 1.00 97.19 433 THR A CA 1
ATOM 3353 C C . THR A 1 433 ? -31.056 -20.002 31.542 1.00 97.19 433 THR A C 1
ATOM 3355 O O . THR A 1 433 ? -31.366 -18.813 31.474 1.00 97.19 433 THR A O 1
ATOM 3358 N N . ALA A 1 434 ? -31.005 -20.630 32.722 1.00 96.81 434 ALA A N 1
ATOM 3359 C CA . ALA A 1 434 ? -31.278 -19.938 33.986 1.00 96.81 434 ALA A CA 1
ATOM 3360 C C . ALA A 1 434 ? -30.315 -18.759 34.239 1.00 96.81 434 ALA A C 1
ATOM 3362 O O . ALA A 1 434 ? -30.739 -17.710 34.713 1.00 96.81 434 ALA A O 1
ATOM 3363 N N . GLU A 1 435 ? -29.039 -18.913 33.875 1.00 95.44 435 GLU A N 1
ATOM 3364 C CA . GLU A 1 435 ? -28.030 -17.852 33.983 1.00 95.44 435 GLU A CA 1
ATOM 3365 C C . GLU A 1 435 ? -28.337 -16.682 33.037 1.00 95.44 435 GLU A C 1
ATOM 3367 O O . GLU A 1 435 ? -28.303 -15.523 33.444 1.00 95.44 435 GLU A O 1
ATOM 3372 N N . GLN A 1 436 ? -28.710 -16.976 31.789 1.00 96.25 436 GLN A N 1
ATOM 3373 C CA . GLN A 1 436 ? -29.082 -15.958 30.805 1.00 96.25 436 GLN A CA 1
ATOM 3374 C C 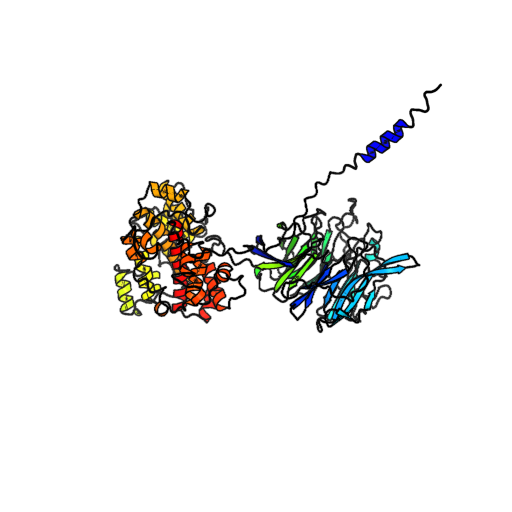. GLN A 1 436 ? -30.337 -15.185 31.226 1.00 96.25 436 GLN A C 1
ATOM 3376 O O . GLN A 1 436 ? -30.358 -13.960 31.126 1.00 96.25 436 GLN A O 1
ATOM 3381 N N . ARG A 1 437 ? -31.353 -15.874 31.769 1.00 95.50 437 ARG A N 1
ATOM 3382 C CA . ARG A 1 437 ? -32.554 -15.226 32.329 1.00 95.50 437 ARG A CA 1
ATOM 3383 C C . ARG A 1 437 ? -32.209 -14.279 33.471 1.00 95.50 437 ARG A C 1
ATOM 3385 O O . ARG A 1 437 ? -32.716 -13.165 33.489 1.00 95.50 437 ARG A O 1
ATOM 3392 N N . ALA A 1 438 ? -31.323 -14.692 34.378 1.00 94.94 438 ALA A N 1
ATOM 3393 C CA . ALA A 1 438 ? -30.887 -13.847 35.487 1.00 94.94 438 ALA A CA 1
ATOM 3394 C C . ALA A 1 438 ? -30.164 -12.578 34.999 1.00 94.94 438 ALA A C 1
ATOM 3396 O O . ALA A 1 438 ? -30.348 -11.504 35.568 1.00 94.94 438 ALA A O 1
ATOM 3397 N N . LEU A 1 439 ? -29.376 -12.671 33.921 1.00 94.00 439 LEU A N 1
ATOM 3398 C CA . LEU A 1 439 ? -28.751 -11.498 33.301 1.00 94.00 439 LEU A CA 1
ATOM 3399 C C . LEU A 1 439 ? -29.776 -10.578 32.631 1.00 94.00 439 LEU A C 1
ATOM 3401 O O . LEU A 1 439 ? -29.665 -9.359 32.759 1.00 94.00 439 LEU A O 1
ATOM 3405 N N . VAL A 1 440 ? -30.778 -11.138 31.951 1.00 94.94 440 VAL A N 1
ATOM 3406 C CA . VAL A 1 440 ? -31.867 -10.345 31.362 1.00 94.94 440 VAL A CA 1
ATOM 3407 C C . VAL A 1 440 ? -32.672 -9.630 32.444 1.00 94.94 440 VAL A C 1
ATOM 3409 O O . VAL A 1 440 ? -32.898 -8.432 32.327 1.00 94.94 440 VAL A O 1
ATOM 3412 N N . GLU A 1 441 ? -33.034 -10.313 33.528 1.00 94.19 441 GLU A N 1
ATOM 3413 C CA . GLU A 1 441 ? -33.732 -9.702 34.665 1.00 94.19 441 GLU A CA 1
ATOM 3414 C C . GLU A 1 441 ? -32.903 -8.576 35.306 1.00 94.19 441 GLU A C 1
ATOM 3416 O O . GLU A 1 441 ? -33.437 -7.520 35.644 1.00 94.19 441 GLU A O 1
ATOM 3421 N N . LYS A 1 442 ? -31.581 -8.768 35.408 1.00 92.94 442 LYS A N 1
ATOM 3422 C CA . LYS A 1 442 ? -30.646 -7.780 35.961 1.00 92.94 442 LYS A CA 1
ATOM 3423 C C . LYS A 1 442 ? -30.524 -6.519 35.100 1.00 92.94 442 LYS A C 1
ATOM 3425 O O . LYS A 1 442 ? -30.504 -5.424 35.653 1.00 92.94 442 LYS A O 1
ATOM 3430 N N . TYR A 1 443 ? -30.398 -6.658 33.779 1.00 92.56 443 TYR A N 1
ATOM 3431 C CA . TYR A 1 443 ? -30.065 -5.537 32.883 1.00 92.56 443 TYR A CA 1
ATOM 3432 C C . TYR A 1 443 ? -31.247 -4.994 32.071 1.00 92.56 443 TYR A C 1
ATOM 3434 O O . TYR A 1 443 ? -31.154 -3.897 31.524 1.00 92.56 443 TYR A O 1
ATOM 3442 N N . ALA A 1 444 ? -32.362 -5.719 32.016 1.00 90.75 444 ALA A N 1
ATOM 3443 C CA . ALA A 1 444 ? -33.600 -5.309 31.363 1.00 90.75 444 ALA A CA 1
ATOM 3444 C C . ALA A 1 444 ? -34.829 -5.613 32.248 1.00 90.75 444 ALA A C 1
ATOM 3446 O O . ALA A 1 444 ? -35.741 -6.329 31.826 1.00 90.75 444 ALA A O 1
ATOM 3447 N N . PRO A 1 445 ? -34.910 -5.046 33.470 1.00 84.00 445 PRO A N 1
ATOM 3448 C CA . PRO A 1 445 ? -35.976 -5.355 34.431 1.00 84.00 445 PRO A CA 1
ATOM 3449 C C . PRO A 1 445 ? -37.382 -4.957 33.949 1.00 84.00 445 PRO A C 1
ATOM 3451 O O . PRO A 1 445 ? -38.378 -5.460 34.460 1.00 84.00 445 PRO A O 1
ATOM 3454 N N . ALA A 1 446 ? -37.479 -4.075 32.948 1.00 80.25 446 ALA A N 1
ATOM 3455 C CA . ALA A 1 446 ? -38.736 -3.701 32.297 1.00 80.25 446 ALA A CA 1
ATOM 3456 C C . ALA A 1 446 ? -39.256 -4.755 31.291 1.00 80.25 446 ALA A C 1
ATOM 3458 O O . ALA A 1 446 ? -40.333 -4.576 30.726 1.00 80.25 446 ALA A O 1
ATOM 3459 N N . GLY A 1 447 ? -38.511 -5.843 31.059 1.00 74.06 447 GLY A N 1
ATOM 3460 C CA . GLY A 1 447 ? -38.937 -7.001 30.265 1.00 74.06 447 GLY A CA 1
ATOM 3461 C C . GLY A 1 447 ? -38.568 -6.971 28.778 1.00 74.06 447 GLY A C 1
ATOM 3462 O O . GLY A 1 447 ? -38.733 -7.985 28.109 1.00 74.06 447 GLY A O 1
ATOM 3463 N N . ASN A 1 448 ? -38.032 -5.866 28.248 1.00 82.69 448 ASN A N 1
ATOM 3464 C CA . ASN A 1 448 ? -37.530 -5.809 26.872 1.00 82.69 448 ASN A CA 1
ATOM 3465 C C . ASN A 1 448 ? -35.995 -5.832 26.853 1.00 82.69 448 ASN A C 1
ATOM 3467 O O . ASN A 1 448 ? -35.353 -4.810 27.079 1.00 82.69 448 ASN A O 1
ATOM 3471 N N . ALA A 1 449 ? -35.410 -7.004 26.601 1.00 86.62 449 ALA A N 1
ATOM 3472 C CA . ALA A 1 449 ? -33.958 -7.186 26.575 1.00 86.62 449 ALA A CA 1
ATOM 3473 C C . ALA A 1 449 ? -33.270 -6.510 25.373 1.00 86.62 449 ALA A C 1
ATOM 3475 O O . ALA A 1 449 ? -32.081 -6.210 25.449 1.00 86.62 449 ALA A O 1
ATOM 3476 N N . GLY A 1 450 ? -33.988 -6.276 24.271 1.00 93.06 450 GLY A N 1
ATOM 3477 C CA . GLY A 1 450 ? -33.401 -5.819 23.010 1.00 93.06 450 GLY A CA 1
ATOM 3478 C C . GLY A 1 450 ? -32.390 -6.801 22.393 1.00 93.06 450 GLY A C 1
ATOM 3479 O O . GLY A 1 450 ? -31.938 -7.774 23.009 1.00 93.06 450 GLY A O 1
ATOM 3480 N N . ASN A 1 451 ? -32.020 -6.568 21.141 1.00 95.69 451 ASN A N 1
ATOM 3481 C CA . ASN A 1 451 ? -31.149 -7.429 20.351 1.00 95.69 451 ASN A CA 1
ATOM 3482 C C . ASN A 1 451 ? -29.714 -7.453 20.883 1.00 95.69 451 ASN A C 1
ATOM 3484 O O . ASN A 1 451 ? -29.085 -8.513 20.845 1.00 95.69 451 ASN A O 1
ATOM 3488 N N . ALA A 1 452 ? -29.195 -6.347 21.432 1.00 95.62 452 ALA A N 1
ATOM 3489 C CA . ALA A 1 452 ? -27.831 -6.322 21.960 1.00 95.62 452 ALA A CA 1
ATOM 3490 C C . ALA A 1 452 ? -27.662 -7.261 23.162 1.00 95.62 452 ALA A C 1
ATOM 3492 O O . ALA A 1 452 ? -26.822 -8.161 23.117 1.00 95.62 452 ALA A O 1
ATOM 3493 N N . LEU A 1 453 ? -28.490 -7.128 24.207 1.00 96.50 453 LEU A N 1
ATOM 3494 C CA . LEU A 1 453 ? -28.398 -8.005 25.380 1.00 96.50 453 LEU A CA 1
ATOM 3495 C C . LEU A 1 453 ? -28.652 -9.460 24.985 1.00 96.50 453 LEU A C 1
ATOM 3497 O O . LEU A 1 453 ? -27.880 -10.336 25.368 1.00 96.50 453 LEU A O 1
ATOM 3501 N N . ARG A 1 454 ? -29.675 -9.715 24.155 1.00 96.81 454 ARG A N 1
ATOM 3502 C CA . ARG A 1 454 ? -30.002 -11.062 23.656 1.00 96.81 454 ARG A CA 1
ATOM 3503 C C . ARG A 1 454 ? -28.872 -11.703 22.859 1.00 96.81 454 ARG A C 1
ATOM 3505 O O . ARG A 1 454 ? -28.755 -12.926 22.860 1.00 96.81 454 ARG A O 1
ATOM 3512 N N . THR A 1 455 ? -28.045 -10.910 22.190 1.00 97.44 455 THR A N 1
ATOM 3513 C CA . THR A 1 455 ? -26.855 -11.400 21.485 1.00 97.44 455 THR A CA 1
ATOM 3514 C C . THR A 1 455 ? -25.720 -11.675 22.467 1.00 97.44 455 THR A C 1
ATOM 3516 O O . THR A 1 455 ? -25.144 -12.764 22.458 1.00 97.44 455 THR A O 1
ATOM 3519 N N . LEU A 1 456 ? -25.433 -10.738 23.376 1.00 96.50 456 LEU A N 1
ATOM 3520 C CA . LEU A 1 456 ? -24.321 -10.856 24.322 1.00 96.50 456 LEU A CA 1
ATOM 3521 C C . LEU A 1 456 ? -24.499 -11.998 25.330 1.00 96.50 456 LEU A C 1
ATOM 3523 O O . LEU A 1 456 ? -23.512 -12.640 25.683 1.00 96.50 456 LEU A O 1
ATOM 3527 N N . ILE A 1 457 ? -25.727 -12.314 25.761 1.00 96.00 457 ILE A N 1
ATOM 3528 C CA . ILE A 1 457 ? -25.987 -13.430 26.694 1.00 96.00 457 ILE A CA 1
ATOM 3529 C C . ILE A 1 457 ? -25.650 -14.808 26.107 1.00 96.00 457 ILE A C 1
ATOM 3531 O O . ILE A 1 457 ? -25.573 -15.779 26.861 1.00 96.00 457 ILE A O 1
ATOM 3535 N N . ARG A 1 458 ? -25.384 -14.919 24.795 1.00 95.50 458 ARG A N 1
ATOM 3536 C CA . ARG A 1 458 ? -24.775 -16.125 24.206 1.00 95.50 458 ARG A CA 1
ATOM 3537 C C . ARG A 1 458 ? -23.447 -16.468 24.889 1.00 95.50 458 ARG A C 1
ATOM 3539 O O . ARG A 1 458 ? -23.113 -17.642 25.017 1.00 95.50 458 ARG A O 1
ATOM 3546 N N . VAL A 1 459 ? -22.749 -15.451 25.398 1.00 94.75 459 VAL A N 1
ATOM 3547 C CA . VAL A 1 459 ? -21.617 -15.591 26.312 1.00 94.75 459 VAL A CA 1
ATOM 3548 C C . VAL A 1 459 ? -21.929 -14.812 27.602 1.00 94.75 459 VAL A C 1
ATOM 3550 O O . VAL A 1 459 ? -21.585 -13.635 27.708 1.00 94.75 459 VAL A O 1
ATOM 3553 N N . PRO A 1 460 ? -22.565 -15.436 28.616 1.00 93.44 460 PRO A N 1
ATOM 3554 C CA . PRO A 1 460 ? -23.024 -14.753 29.835 1.00 93.44 460 PRO A CA 1
ATOM 3555 C C . PRO A 1 460 ? -21.956 -13.883 30.513 1.00 93.44 460 PRO A C 1
ATOM 3557 O O . PRO A 1 460 ? -22.213 -12.740 30.887 1.00 93.44 460 PRO A O 1
ATOM 3560 N N . ALA A 1 461 ? -20.719 -14.382 30.589 1.00 91.81 461 ALA A N 1
ATOM 3561 C CA . ALA A 1 461 ? -19.597 -13.655 31.175 1.00 91.81 461 ALA A CA 1
ATOM 3562 C C . ALA A 1 461 ? -19.159 -12.415 30.364 1.00 91.81 461 ALA A C 1
ATOM 3564 O O . ALA A 1 461 ? -18.569 -11.501 30.939 1.00 91.81 461 ALA A O 1
ATOM 3565 N N . LEU A 1 462 ? -19.438 -12.371 29.056 1.00 92.50 462 LEU A N 1
ATOM 3566 C CA . LEU A 1 462 ? -19.235 -11.185 28.221 1.00 92.50 462 LEU A CA 1
ATOM 3567 C C . LEU A 1 462 ? -20.331 -10.149 28.491 1.00 92.50 462 LEU A C 1
ATOM 3569 O O . LEU A 1 462 ? -20.016 -8.981 28.718 1.00 92.50 462 LEU A O 1
ATOM 3573 N N . ALA A 1 463 ? -21.599 -10.574 28.528 1.00 93.88 463 ALA A N 1
ATOM 3574 C CA . ALA A 1 463 ? -22.717 -9.693 28.869 1.00 93.88 463 ALA A CA 1
ATOM 3575 C C . ALA A 1 463 ? -22.512 -9.045 30.249 1.00 93.88 463 ALA A C 1
ATOM 3577 O O . ALA A 1 463 ? -22.570 -7.825 30.377 1.00 93.88 463 ALA A O 1
ATOM 3578 N N . ASP A 1 464 ? -22.154 -9.839 31.262 1.00 90.69 464 ASP A N 1
ATOM 3579 C CA . ASP A 1 464 ? -21.919 -9.350 32.627 1.00 90.69 464 ASP A CA 1
ATOM 3580 C C . ASP A 1 464 ? -20.653 -8.479 32.768 1.00 90.69 464 ASP A C 1
ATOM 3582 O O . ASP A 1 464 ? -20.437 -7.858 33.812 1.00 90.69 464 ASP A O 1
ATOM 3586 N N . ARG A 1 465 ? -19.821 -8.417 31.719 1.00 89.31 465 ARG A N 1
ATOM 3587 C CA . ARG A 1 465 ? -18.666 -7.519 31.620 1.00 89.31 465 ARG A CA 1
ATOM 3588 C C . ARG A 1 465 ? -18.994 -6.192 30.926 1.00 89.31 465 ARG A C 1
ATOM 3590 O O . ARG A 1 465 ? -18.420 -5.177 31.314 1.00 89.31 465 ARG A O 1
ATOM 3597 N N . PHE A 1 466 ? -19.839 -6.199 29.895 1.00 90.31 466 PHE A N 1
ATOM 3598 C CA . PHE A 1 466 ? -20.152 -5.008 29.088 1.00 90.31 466 PHE A CA 1
ATOM 3599 C C . PHE A 1 466 ? -21.334 -4.208 29.640 1.00 90.31 466 PHE A C 1
ATOM 3601 O O . PHE A 1 466 ? -21.257 -2.987 29.748 1.00 90.31 466 PHE A O 1
ATOM 3608 N N . MET A 1 467 ? -22.407 -4.891 30.042 1.00 93.25 467 MET A N 1
ATOM 3609 C CA . MET A 1 467 ? -23.663 -4.232 30.401 1.00 93.25 467 MET A CA 1
ATOM 3610 C C . MET A 1 467 ? -23.571 -3.234 31.569 1.00 93.25 467 MET A C 1
ATOM 3612 O O . MET A 1 467 ? -24.199 -2.186 31.448 1.00 93.25 467 MET A O 1
ATOM 3616 N N . PRO A 1 468 ? -22.797 -3.460 32.656 1.00 94.75 468 PRO A N 1
ATOM 3617 C CA . PRO A 1 468 ? -22.751 -2.518 33.780 1.00 94.75 468 PRO A CA 1
ATOM 3618 C C . PRO A 1 468 ? -22.410 -1.081 33.374 1.00 94.75 468 PRO A C 1
ATOM 3620 O O . PRO A 1 468 ? -23.120 -0.143 33.736 1.00 94.75 468 PRO A O 1
ATOM 3623 N N . LEU A 1 469 ? -21.343 -0.903 32.588 1.00 94.88 469 LEU A N 1
ATOM 3624 C CA . LEU A 1 469 ? -20.896 0.428 32.193 1.00 94.88 469 LEU A CA 1
ATOM 3625 C C . LEU A 1 469 ? -21.804 1.034 31.120 1.00 94.88 469 LEU A C 1
ATOM 3627 O O . LEU A 1 469 ? -22.127 2.214 31.219 1.00 94.88 469 LEU A O 1
ATOM 3631 N N . LEU A 1 470 ? -22.269 0.235 30.154 1.00 95.00 470 LEU A N 1
ATOM 3632 C CA . LEU A 1 470 ? -23.214 0.687 29.131 1.00 95.00 470 LEU A CA 1
ATOM 3633 C C . LEU A 1 470 ? -24.528 1.198 29.750 1.00 95.00 470 LEU A C 1
ATOM 3635 O O . LEU A 1 470 ? -25.016 2.272 29.390 1.00 95.00 470 LEU A O 1
ATOM 3639 N N . THR A 1 471 ? -25.087 0.464 30.717 1.00 94.50 471 THR A N 1
ATOM 3640 C CA . THR A 1 471 ? -26.292 0.882 31.446 1.00 94.50 471 THR A CA 1
ATOM 3641 C C . THR A 1 471 ? -26.035 2.160 32.246 1.00 94.50 471 THR A C 1
ATOM 3643 O O . THR A 1 471 ? -26.860 3.076 32.196 1.00 94.50 471 THR A O 1
ATOM 3646 N N . TYR A 1 472 ? -24.877 2.263 32.906 1.00 96.56 472 TYR A N 1
ATOM 3647 C CA . TYR A 1 472 ? -24.484 3.448 33.667 1.00 96.56 472 TYR A CA 1
ATOM 3648 C C . TYR A 1 472 ? -24.370 4.704 32.796 1.00 96.56 472 TYR A C 1
ATOM 3650 O O . TYR A 1 472 ? -25.006 5.715 33.097 1.00 96.56 472 TYR A O 1
ATOM 3658 N N . VAL A 1 473 ? -23.620 4.658 31.686 1.00 96.56 473 VAL A N 1
ATOM 3659 C CA . VAL A 1 473 ? -23.470 5.831 30.801 1.00 96.56 473 VAL A CA 1
ATOM 3660 C C . VAL A 1 473 ? -24.789 6.219 30.134 1.00 96.56 473 VAL A C 1
ATOM 3662 O O . VAL A 1 473 ? -25.003 7.389 29.839 1.00 96.56 473 VAL A O 1
ATOM 3665 N N . SER A 1 474 ? -25.710 5.270 29.957 1.00 94.19 474 SER A N 1
ATOM 3666 C CA . SER A 1 474 ? -27.029 5.547 29.381 1.00 94.19 474 SER A CA 1
ATOM 3667 C C . SER A 1 474 ? -27.972 6.243 30.368 1.00 94.19 474 SER A C 1
ATOM 3669 O O . SER A 1 474 ? -28.744 7.124 29.974 1.00 94.19 474 SER A O 1
ATOM 3671 N N . ASN A 1 475 ? -27.926 5.865 31.650 1.00 92.88 475 ASN A N 1
ATOM 3672 C CA . ASN A 1 475 ? -28.987 6.202 32.606 1.00 92.88 475 ASN A CA 1
ATOM 3673 C C . ASN A 1 475 ? -28.495 6.927 33.867 1.00 92.88 475 ASN A C 1
ATOM 3675 O O . ASN A 1 475 ? -29.128 7.901 34.281 1.00 92.88 475 ASN A O 1
ATOM 3679 N N . ASP A 1 476 ? -27.365 6.503 34.430 1.00 94.25 476 ASP A N 1
ATOM 3680 C CA . ASP A 1 476 ? -26.993 6.769 35.828 1.00 94.25 476 ASP A CA 1
ATOM 3681 C C . ASP A 1 476 ? -25.758 7.668 35.997 1.00 94.25 476 ASP A C 1
ATOM 3683 O O . ASP A 1 476 ? -25.394 8.018 37.123 1.00 94.25 476 ASP A O 1
ATOM 3687 N N . SER A 1 477 ? -25.088 8.039 34.902 1.00 95.69 477 SER A N 1
ATOM 3688 C CA . SER A 1 477 ? -23.945 8.953 34.973 1.00 95.69 477 SER A CA 1
ATOM 3689 C C . SER A 1 477 ? -24.340 10.348 35.467 1.00 95.69 477 SER A C 1
ATOM 3691 O O . SER A 1 477 ? -25.504 10.753 35.416 1.00 95.69 477 SER A O 1
ATOM 3693 N N . THR A 1 478 ? -23.349 11.108 35.933 1.00 97.25 478 THR A N 1
ATOM 3694 C CA . THR A 1 478 ? -23.531 12.456 36.501 1.00 97.25 478 THR A CA 1
ATOM 3695 C C . THR A 1 478 ? -23.975 13.504 35.476 1.00 97.25 478 THR A C 1
ATOM 3697 O O . THR A 1 478 ? -24.358 14.613 35.849 1.00 97.25 478 THR A O 1
ATOM 3700 N N . LEU A 1 479 ? -23.929 13.170 34.186 1.00 97.94 479 LEU A N 1
ATOM 3701 C CA . LEU A 1 479 ? -24.350 14.039 33.096 1.00 97.94 479 LEU A CA 1
ATOM 3702 C C . LEU A 1 479 ? -25.876 14.151 33.015 1.00 97.94 479 LEU A C 1
ATOM 3704 O O . LEU A 1 479 ? -26.606 13.184 33.249 1.00 97.94 479 LEU A O 1
ATOM 3708 N N . SER A 1 480 ? -26.361 15.316 32.576 1.00 97.56 480 SER A N 1
ATOM 3709 C CA . SER A 1 480 ? -27.778 15.499 32.249 1.00 97.56 480 SER A CA 1
ATOM 3710 C C . SER A 1 480 ? -28.207 14.547 31.125 1.00 97.56 480 SER A C 1
ATOM 3712 O O . SER A 1 480 ? -27.417 14.235 30.231 1.00 97.56 480 SER A O 1
ATOM 3714 N N . ALA A 1 481 ? -29.477 14.123 31.122 1.00 97.88 481 ALA A N 1
ATOM 3715 C CA . ALA A 1 481 ? -30.016 13.258 30.067 1.00 97.88 481 ALA A CA 1
ATOM 3716 C C . ALA A 1 481 ? -29.782 13.846 28.662 1.00 97.88 481 ALA A C 1
ATOM 3718 O O . ALA A 1 481 ? -29.430 13.118 27.736 1.00 97.88 481 ALA A O 1
ATOM 3719 N N . ARG A 1 482 ? -29.884 15.176 28.531 1.00 97.56 482 ARG A N 1
ATOM 3720 C CA . ARG A 1 482 ? -29.619 15.905 27.288 1.00 97.56 482 ARG A CA 1
ATOM 3721 C C . ARG A 1 482 ? -28.163 15.809 26.837 1.00 97.56 482 ARG A C 1
ATOM 3723 O O . ARG A 1 482 ? -27.910 15.438 25.696 1.00 97.56 482 ARG A O 1
ATOM 3730 N N . HIS A 1 483 ? -27.205 16.086 27.721 1.00 98.19 483 HIS A N 1
ATOM 3731 C CA . HIS A 1 483 ? -25.783 16.024 27.368 1.00 98.19 483 HIS A CA 1
ATOM 3732 C C . HIS A 1 483 ? -25.335 14.593 27.043 1.00 98.19 483 HIS A C 1
ATOM 3734 O O . HIS A 1 483 ? -24.556 14.400 26.112 1.00 98.19 483 HIS A O 1
ATOM 3740 N N . ARG A 1 484 ? -25.870 13.579 27.741 1.00 97.75 484 ARG A N 1
ATOM 3741 C CA . ARG A 1 484 ? -25.621 12.169 27.391 1.00 97.75 484 ARG A CA 1
ATOM 3742 C C . ARG A 1 484 ? -26.162 11.819 26.021 1.00 97.75 484 ARG A C 1
ATOM 3744 O O . ARG A 1 484 ? -25.444 11.210 25.242 1.00 97.75 484 ARG A O 1
ATOM 3751 N N . ALA A 1 485 ? -27.400 12.210 25.719 1.00 98.06 485 ALA A N 1
ATOM 3752 C CA . ALA A 1 485 ? -27.999 11.933 24.420 1.00 98.06 485 ALA A CA 1
ATOM 3753 C C . ALA A 1 485 ? -27.191 12.567 23.278 1.00 98.06 485 ALA A C 1
ATOM 3755 O O . ALA A 1 485 ? -26.953 11.895 22.284 1.00 98.06 485 ALA A O 1
ATOM 3756 N N . ILE A 1 486 ? -26.697 13.801 23.449 1.00 98.44 486 ILE A N 1
ATOM 3757 C CA . ILE A 1 486 ? -25.821 14.465 22.467 1.00 98.44 486 ILE A CA 1
ATOM 3758 C C . ILE A 1 486 ? -24.551 13.646 22.211 1.00 98.44 486 ILE A C 1
ATOM 3760 O O . ILE A 1 486 ? -24.266 13.318 21.060 1.00 98.44 486 ILE A O 1
ATOM 3764 N N . LEU A 1 487 ? -23.823 13.272 23.271 1.00 98.69 487 LEU A N 1
ATOM 3765 C CA . LEU A 1 487 ? -22.592 12.484 23.146 1.00 98.69 487 LEU A CA 1
ATOM 3766 C C . LEU A 1 487 ? -22.863 11.113 22.510 1.00 98.69 487 LEU A C 1
ATOM 3768 O O . LEU A 1 487 ? -22.170 10.720 21.578 1.00 98.69 487 LEU A O 1
ATOM 3772 N N . ILE A 1 488 ? -23.894 10.401 22.974 1.00 98.62 488 ILE A N 1
ATOM 3773 C CA . ILE A 1 488 ? -24.208 9.048 22.503 1.00 98.62 488 ILE A CA 1
ATOM 3774 C C . ILE A 1 488 ? -24.658 9.062 21.041 1.00 98.62 488 ILE A C 1
ATOM 3776 O O . ILE A 1 488 ? -24.133 8.290 20.242 1.00 98.62 488 ILE A O 1
ATOM 3780 N N . LEU A 1 489 ? -25.599 9.936 20.671 1.00 97.94 489 LEU A N 1
ATOM 3781 C CA . LEU A 1 489 ? -26.097 10.023 19.298 1.00 97.94 489 LEU A CA 1
ATOM 3782 C C . LEU A 1 489 ? -24.972 10.426 18.346 1.00 97.94 489 LEU A C 1
ATOM 3784 O O . LEU A 1 489 ? -24.746 9.735 17.354 1.00 97.94 489 LEU A O 1
ATOM 3788 N N . ARG A 1 490 ? -24.205 11.477 18.671 1.00 97.62 490 ARG A N 1
ATOM 3789 C CA . ARG A 1 490 ? -23.097 11.909 17.811 1.00 97.62 490 ARG A CA 1
ATOM 3790 C C . ARG A 1 490 ? -22.080 10.788 17.607 1.00 97.62 490 ARG A C 1
ATOM 3792 O O . ARG A 1 490 ? -21.763 10.459 16.467 1.00 97.62 490 ARG A O 1
ATOM 3799 N N . THR A 1 491 ? -21.624 10.147 18.684 1.00 98.38 491 THR A N 1
ATOM 3800 C CA . THR A 1 491 ? -20.665 9.039 18.590 1.00 98.38 491 THR A CA 1
ATOM 3801 C C . THR A 1 491 ? -21.237 7.827 17.848 1.00 98.38 491 THR A C 1
ATOM 3803 O O . THR A 1 491 ? -20.525 7.227 17.044 1.00 98.38 491 THR A O 1
ATOM 3806 N N . ALA A 1 492 ? -22.509 7.472 18.059 1.00 97.12 492 ALA A N 1
ATOM 3807 C CA . ALA A 1 492 ? -23.151 6.370 17.342 1.00 97.12 492 ALA A CA 1
ATOM 3808 C C . ALA A 1 492 ? -23.247 6.644 15.833 1.00 97.12 492 ALA A C 1
ATOM 3810 O O . ALA A 1 492 ? -23.059 5.723 15.041 1.00 97.12 492 ALA A O 1
ATOM 3811 N N . TRP A 1 493 ? -23.486 7.894 15.421 1.00 95.56 493 TRP A N 1
ATOM 3812 C CA . TRP A 1 493 ? -23.465 8.276 14.006 1.00 95.56 493 TRP A CA 1
ATOM 3813 C C . TRP A 1 493 ? -22.070 8.205 13.392 1.00 95.56 493 TRP A C 1
ATOM 3815 O O . TRP A 1 493 ? -21.915 7.626 12.319 1.00 95.56 493 TRP A O 1
ATOM 3825 N N . LEU A 1 494 ? -21.057 8.735 14.083 1.00 95.88 494 LEU A N 1
ATOM 3826 C CA . LEU A 1 494 ? -19.663 8.661 13.635 1.00 95.88 494 LEU A CA 1
ATOM 3827 C C . LEU A 1 494 ? -19.203 7.209 13.454 1.00 95.88 494 LEU A C 1
ATOM 3829 O O . LEU A 1 494 ? -18.590 6.863 12.449 1.00 95.88 494 LEU A O 1
ATOM 3833 N N . ALA A 1 495 ? -19.584 6.336 14.387 1.00 95.88 495 ALA A N 1
ATOM 3834 C CA . ALA A 1 495 ? -19.339 4.901 14.301 1.00 95.88 495 ALA A CA 1
ATOM 3835 C C . ALA A 1 495 ? -20.371 4.144 13.441 1.00 95.88 495 ALA A C 1
ATOM 3837 O O . ALA A 1 495 ? -20.411 2.918 13.466 1.00 95.88 495 ALA A O 1
ATOM 3838 N N . GLN A 1 496 ? -21.256 4.851 12.729 1.00 94.25 496 GLN A N 1
ATOM 3839 C CA . GLN A 1 496 ? -22.278 4.301 11.829 1.00 94.25 496 GLN A CA 1
ATOM 3840 C C . GLN A 1 496 ? -23.164 3.199 12.449 1.00 94.25 496 GLN A C 1
ATOM 3842 O O . GLN A 1 496 ? -23.729 2.355 11.747 1.00 94.25 496 GLN A O 1
ATOM 3847 N N . ASN A 1 497 ? -23.349 3.231 13.771 1.00 95.19 497 ASN A N 1
ATOM 3848 C CA . ASN A 1 497 ? -24.083 2.226 14.523 1.00 95.19 497 ASN A CA 1
ATOM 3849 C C . ASN A 1 497 ? -25.580 2.553 14.598 1.00 95.19 497 ASN A C 1
ATOM 3851 O O . ASN A 1 497 ? -26.037 3.362 15.408 1.00 95.19 497 ASN A O 1
ATOM 3855 N N . GLY A 1 498 ? -26.371 1.872 13.767 1.00 93.62 498 GLY A N 1
ATOM 3856 C CA . GLY A 1 498 ? -27.822 2.062 13.718 1.00 93.62 498 GLY A CA 1
ATOM 3857 C C . GLY A 1 498 ? -28.561 1.653 14.998 1.00 93.62 498 GLY A C 1
ATOM 3858 O O . GLY A 1 498 ? -29.584 2.256 15.323 1.00 93.62 498 GLY A O 1
ATOM 3859 N N . TYR A 1 499 ? -28.061 0.649 15.728 1.00 95.31 499 TYR A N 1
ATOM 3860 C CA . TYR A 1 499 ? -28.708 0.139 16.941 1.00 95.31 499 TYR A CA 1
ATOM 3861 C C . TYR A 1 499 ? -28.697 1.177 18.070 1.00 95.31 499 TYR A C 1
ATOM 3863 O O . TYR A 1 499 ? -29.754 1.557 18.566 1.00 95.31 499 TYR A O 1
ATOM 3871 N N . LEU A 1 500 ? -27.519 1.681 18.449 1.00 96.00 500 LEU A N 1
ATOM 3872 C CA . LEU A 1 500 ? -27.378 2.683 19.506 1.00 96.00 500 LEU A CA 1
ATOM 3873 C C . LEU A 1 500 ? -28.001 4.012 19.095 1.00 96.00 500 LEU A C 1
ATOM 3875 O O . LEU A 1 500 ? -28.652 4.643 19.923 1.00 96.00 500 LEU A O 1
ATOM 3879 N N . TRP A 1 501 ? -27.865 4.414 17.825 1.00 96.25 501 TRP A N 1
ATOM 3880 C CA . TRP A 1 501 ? -28.533 5.622 17.351 1.00 96.25 501 TRP A CA 1
ATOM 3881 C C . TRP A 1 501 ? -30.047 5.537 17.567 1.00 96.25 501 TRP A C 1
ATOM 3883 O O . TRP A 1 501 ? -30.617 6.379 18.255 1.00 96.25 501 TRP A O 1
ATOM 3893 N N . SER A 1 502 ? -30.701 4.511 17.012 1.00 95.44 502 SER A N 1
ATOM 3894 C CA . SER A 1 502 ? -32.162 4.373 17.096 1.00 95.44 502 SER A CA 1
ATOM 3895 C C . SER A 1 502 ? -32.648 4.206 18.538 1.00 95.44 502 SER A C 1
ATOM 3897 O O . SER A 1 502 ? -33.596 4.877 18.935 1.00 95.44 502 SER A O 1
ATOM 3899 N N . ALA A 1 503 ? -31.951 3.404 19.351 1.00 94.44 503 ALA A N 1
ATOM 3900 C CA . ALA A 1 503 ? -32.299 3.189 20.755 1.00 94.44 503 ALA A CA 1
ATOM 3901 C C . ALA A 1 503 ? -32.233 4.469 21.605 1.00 94.44 503 ALA A C 1
ATOM 3903 O O . ALA A 1 503 ? -32.988 4.602 22.567 1.00 94.44 503 ALA A O 1
ATOM 3904 N N . HIS A 1 504 ? -31.336 5.405 21.278 1.00 95.69 504 HIS A N 1
ATOM 3905 C CA . HIS A 1 504 ? -31.225 6.676 21.995 1.00 95.69 504 HIS A CA 1
ATOM 3906 C C . HIS A 1 504 ? -32.072 7.793 21.383 1.00 95.69 504 HIS A C 1
ATOM 3908 O O . HIS A 1 504 ? -32.550 8.635 22.136 1.00 95.69 504 HIS A O 1
ATOM 3914 N N . ALA A 1 505 ? -32.298 7.787 20.067 1.00 96.06 505 ALA A N 1
ATOM 3915 C CA . ALA A 1 505 ? -33.145 8.763 19.380 1.00 96.06 505 ALA A CA 1
ATOM 3916 C C . ALA A 1 505 ? -34.634 8.596 19.724 1.00 96.06 505 ALA A C 1
ATOM 3918 O O . ALA A 1 505 ? -35.374 9.575 19.714 1.00 96.06 505 ALA A O 1
ATOM 3919 N N . ASP A 1 506 ? -35.066 7.371 20.039 1.00 94.31 506 ASP A N 1
ATOM 3920 C CA . ASP A 1 506 ? -36.449 7.060 20.434 1.00 94.31 506 ASP A CA 1
ATOM 3921 C C . ASP A 1 506 ? -36.798 7.541 21.856 1.00 94.31 506 ASP A C 1
ATOM 3923 O O . ASP A 1 506 ? -37.959 7.579 22.270 1.00 94.31 506 ASP A O 1
ATOM 3927 N N . ARG A 1 507 ? -35.794 7.926 22.650 1.00 92.62 507 ARG A N 1
ATOM 3928 C CA . ARG A 1 507 ? -36.017 8.324 24.038 1.00 92.62 507 ARG A CA 1
ATOM 3929 C C . ARG A 1 507 ? -36.640 9.717 24.118 1.00 92.62 507 ARG A C 1
ATOM 3931 O O . ARG A 1 507 ? -36.305 10.633 23.381 1.00 92.62 507 ARG A O 1
ATOM 3938 N N . SER A 1 508 ? -37.526 9.920 25.090 1.00 89.81 508 SER A N 1
ATOM 3939 C CA . SER A 1 508 ? -38.148 11.231 25.330 1.00 89.81 508 SER A CA 1
ATOM 3940 C C . SER A 1 508 ? -37.544 11.995 26.514 1.00 89.81 508 SER A C 1
ATOM 3942 O O . SER A 1 508 ? -37.855 13.168 26.713 1.00 89.81 508 SER A O 1
ATOM 3944 N N . ASP A 1 509 ? -36.714 11.349 27.338 1.00 93.50 509 ASP A N 1
ATOM 3945 C CA . ASP A 1 509 ? -36.217 11.892 28.612 1.00 93.50 509 ASP A CA 1
ATOM 3946 C C . ASP A 1 509 ? -35.138 12.975 28.453 1.00 93.50 509 ASP A C 1
ATOM 3948 O O . ASP A 1 509 ? -34.928 13.777 29.363 1.00 93.50 509 ASP A O 1
ATOM 3952 N N . HIS A 1 510 ? -34.478 13.039 27.296 1.00 95.44 510 HIS A N 1
ATOM 3953 C CA . HIS A 1 510 ? -33.406 13.999 27.026 1.00 95.44 510 HIS A CA 1
ATOM 3954 C C . HIS A 1 510 ? -33.884 15.354 26.476 1.00 95.44 510 HIS A C 1
ATOM 3956 O O . HIS A 1 510 ? -33.105 16.305 26.446 1.00 95.44 510 HIS A O 1
ATOM 3962 N N . GLY A 1 511 ? -35.140 15.467 26.027 1.00 95.00 511 GLY A N 1
ATOM 3963 C CA . GLY A 1 511 ? -35.706 16.733 25.543 1.00 95.00 511 GLY A CA 1
ATOM 3964 C C . GLY A 1 511 ? -35.024 17.319 24.296 1.00 95.00 511 GLY A C 1
ATOM 3965 O O . GLY A 1 511 ? -34.949 18.539 24.171 1.00 95.00 511 GLY A O 1
ATOM 3966 N N . LEU A 1 512 ? -34.505 16.474 23.396 1.00 95.50 512 LEU A N 1
ATOM 3967 C CA . LEU A 1 512 ? -34.049 16.893 22.061 1.00 95.50 512 LEU A CA 1
ATOM 3968 C C . LEU A 1 512 ? -35.237 16.768 21.106 1.00 95.50 512 LEU A C 1
ATOM 3970 O O . LEU A 1 512 ? -35.977 15.786 21.155 1.00 95.50 512 LEU A O 1
ATOM 3974 N N . SER A 1 513 ? -35.423 17.753 20.241 1.00 94.00 513 SER A N 1
ATOM 3975 C CA . SER A 1 513 ? -36.376 17.693 19.136 1.00 94.00 513 SER A CA 1
ATOM 3976 C C . SER A 1 513 ? -35.880 16.764 18.025 1.00 94.00 513 SER A C 1
ATOM 3978 O O . SER A 1 513 ? -34.682 16.532 17.877 1.00 94.00 513 SER A O 1
ATOM 3980 N N . ALA A 1 514 ? -36.793 16.286 17.173 1.00 91.38 514 ALA A N 1
ATOM 3981 C CA . ALA A 1 514 ? -36.429 15.495 15.994 1.00 91.38 514 ALA A CA 1
ATOM 3982 C C . ALA A 1 514 ? -35.453 16.240 15.059 1.00 91.38 514 ALA A C 1
ATOM 3984 O O . ALA A 1 514 ? -34.579 15.624 14.453 1.00 91.38 514 ALA A O 1
ATOM 3985 N N . THR A 1 515 ? -35.570 17.571 14.975 1.00 91.88 515 THR A N 1
ATOM 3986 C CA . THR A 1 515 ? -34.646 18.419 14.212 1.00 91.88 515 THR A CA 1
ATOM 3987 C C . THR A 1 515 ? -33.247 18.406 14.818 1.00 91.88 515 THR A C 1
ATOM 3989 O O . THR A 1 515 ? -32.287 18.198 14.085 1.00 91.88 515 THR A O 1
ATOM 3992 N N . GLU A 1 516 ? -33.120 18.576 16.138 1.00 94.56 516 GLU A N 1
ATOM 3993 C CA . GLU A 1 516 ? -31.818 18.516 16.822 1.00 94.56 516 GLU A CA 1
ATOM 3994 C C . GLU A 1 516 ? -31.190 17.121 16.698 1.00 94.56 516 GLU A C 1
ATOM 3996 O O . GLU A 1 516 ? -30.014 17.015 16.366 1.00 94.56 516 GLU A O 1
ATOM 4001 N N . ILE A 1 517 ? -31.969 16.046 16.883 1.00 93.94 517 ILE A N 1
ATOM 4002 C CA . ILE A 1 517 ? -31.485 14.664 16.702 1.00 93.94 517 ILE A CA 1
ATOM 4003 C C . ILE A 1 517 ? -30.908 14.482 15.296 1.00 93.94 517 ILE A C 1
ATOM 4005 O O . ILE A 1 517 ? -29.806 13.963 15.144 1.00 93.94 517 ILE A O 1
ATOM 4009 N N . ARG A 1 518 ? -31.616 14.950 14.263 1.00 91.06 518 ARG A N 1
ATOM 4010 C CA . ARG A 1 518 ? -31.119 14.886 12.886 1.00 91.06 518 ARG A CA 1
ATOM 4011 C C . ARG A 1 518 ? -29.869 15.749 12.681 1.00 91.06 518 ARG A C 1
ATOM 4013 O O . ARG A 1 518 ? -28.941 15.299 12.019 1.00 91.06 518 ARG A O 1
ATOM 4020 N N . GLN A 1 519 ? -29.818 16.948 13.260 1.00 92.00 519 GLN A N 1
ATOM 4021 C CA . GLN A 1 519 ? -28.654 17.838 13.169 1.00 92.00 519 GLN A CA 1
ATOM 4022 C C . GLN A 1 519 ? -27.395 17.237 13.811 1.00 92.00 519 GLN A C 1
ATOM 4024 O O . GLN A 1 519 ? -26.306 17.461 13.293 1.00 92.00 519 GLN A O 1
ATOM 4029 N N . LEU A 1 520 ? -27.510 16.409 14.860 1.00 94.00 520 LEU A N 1
ATOM 4030 C CA . LEU A 1 520 ? -26.348 15.719 15.452 1.00 94.00 520 LEU A CA 1
ATOM 4031 C C . LEU A 1 520 ? -25.603 14.822 14.450 1.00 94.00 520 LEU A C 1
ATOM 4033 O O . LEU A 1 520 ? -24.392 14.634 14.572 1.00 94.00 520 LEU A O 1
ATOM 4037 N N . ALA A 1 521 ? -26.286 14.292 13.434 1.00 91.94 521 ALA A N 1
ATOM 4038 C CA . ALA A 1 521 ? -25.628 13.538 12.370 1.00 91.94 521 ALA A CA 1
ATOM 4039 C C . ALA A 1 521 ? -24.774 14.447 11.455 1.00 91.94 521 ALA A C 1
ATOM 4041 O O . ALA A 1 521 ? -23.714 14.047 10.973 1.00 91.94 521 ALA A O 1
ATOM 4042 N N . GLU A 1 522 ? -25.161 15.709 11.279 1.00 88.69 522 GLU A N 1
ATOM 4043 C CA . GLU A 1 522 ? -24.401 16.690 10.490 1.00 88.69 522 GLU A CA 1
ATOM 4044 C C . GLU A 1 522 ? -23.239 17.326 11.274 1.00 88.69 522 GLU A C 1
ATOM 4046 O O . GLU A 1 522 ? -22.294 17.818 10.657 1.00 88.69 522 GLU A O 1
ATOM 4051 N N . GLY A 1 523 ? -23.288 17.294 12.610 1.00 87.19 523 GLY A N 1
ATOM 4052 C CA . GLY A 1 523 ? -22.274 17.856 13.509 1.00 87.19 523 GLY A CA 1
ATOM 4053 C C . GLY A 1 523 ? -22.741 19.127 14.224 1.00 87.19 523 GLY A C 1
ATOM 4054 O O . GLY A 1 523 ? -23.940 19.373 14.371 1.00 87.19 523 GLY A O 1
ATOM 4055 N N . ALA A 1 524 ? -21.791 19.930 14.712 1.00 81.88 524 ALA A N 1
ATOM 4056 C CA . ALA A 1 524 ? -22.096 21.182 15.400 1.00 81.88 524 ALA A CA 1
ATOM 4057 C C . ALA A 1 524 ? -22.818 22.167 14.459 1.00 81.88 524 ALA A C 1
ATOM 4059 O O . ALA A 1 524 ? -22.439 22.347 13.301 1.00 81.88 524 ALA A O 1
ATOM 4060 N N . GLY A 1 525 ? -23.865 22.823 14.964 1.00 81.69 525 GLY A N 1
ATOM 4061 C CA . GLY A 1 525 ? -24.669 23.779 14.205 1.00 81.69 525 GLY A CA 1
ATOM 4062 C C . GLY A 1 525 ? -25.475 24.712 15.108 1.00 81.69 525 GLY A C 1
ATOM 4063 O O . GLY A 1 525 ? -25.495 24.548 16.329 1.00 81.69 525 GLY A O 1
ATOM 4064 N N . ASP A 1 526 ? -26.173 25.673 14.500 1.00 83.94 526 ASP A N 1
ATOM 4065 C CA . ASP A 1 526 ? -26.882 26.763 15.197 1.00 83.94 526 ASP A CA 1
ATOM 4066 C C . ASP A 1 526 ? -27.989 26.294 16.164 1.00 83.94 526 ASP A C 1
ATOM 4068 O O . ASP A 1 526 ? -28.471 27.076 16.984 1.00 83.94 526 ASP A O 1
ATOM 4072 N N . GLY A 1 527 ? -28.405 25.025 16.078 1.00 87.00 527 GLY A N 1
ATOM 4073 C CA . GLY A 1 527 ? -29.390 24.409 16.971 1.00 87.00 527 GLY A CA 1
ATOM 4074 C C . GLY A 1 527 ? -28.871 24.085 18.377 1.00 87.00 527 GLY A C 1
ATOM 4075 O O . GLY A 1 527 ? -29.675 23.777 19.253 1.00 87.00 527 GLY A O 1
ATOM 4076 N N . PHE A 1 528 ? -27.559 24.174 18.614 1.00 95.06 528 PHE A N 1
ATOM 4077 C CA . PHE A 1 528 ? -26.926 23.802 19.881 1.00 95.06 528 PHE A CA 1
ATOM 4078 C C . PHE A 1 528 ? -26.298 25.003 20.584 1.00 95.06 528 PHE A C 1
ATOM 4080 O O . PHE A 1 528 ? -25.723 25.895 19.955 1.00 95.06 528 PHE A O 1
ATOM 4087 N N . THR A 1 529 ? -26.358 25.011 21.914 1.00 95.81 529 THR A N 1
ATOM 4088 C CA . THR A 1 529 ? -25.646 25.996 22.738 1.00 95.81 529 THR A CA 1
ATOM 4089 C C . THR A 1 529 ? -24.133 25.871 22.560 1.00 95.81 529 THR A C 1
ATOM 4091 O O . THR A 1 529 ? -23.622 24.819 22.188 1.00 95.81 529 THR A O 1
ATOM 4094 N N . THR A 1 530 ? -23.383 26.921 22.909 1.00 95.00 530 THR A N 1
ATOM 4095 C CA . THR A 1 530 ? -21.912 26.890 22.855 1.00 95.00 530 THR A CA 1
ATOM 4096 C C . THR A 1 530 ? -21.326 25.707 23.625 1.00 95.00 530 THR A C 1
ATOM 4098 O O . THR A 1 530 ? -20.374 25.094 23.165 1.00 95.00 530 THR A O 1
ATOM 4101 N N . PHE A 1 531 ? -21.903 25.349 24.775 1.00 96.94 531 PHE A N 1
ATOM 4102 C CA . PHE A 1 531 ? -21.410 24.215 25.550 1.00 96.94 531 PHE A CA 1
ATOM 4103 C C . PHE A 1 531 ? -21.724 22.863 24.898 1.00 96.94 531 PHE A C 1
ATOM 4105 O O . PHE A 1 531 ? -20.889 21.967 24.897 1.00 96.94 531 PHE A O 1
ATOM 4112 N N . GLU A 1 532 ? -22.906 22.717 24.305 1.00 97.75 532 GLU A N 1
ATOM 4113 C CA . GLU A 1 532 ? -23.272 21.502 23.571 1.00 97.75 532 GLU A CA 1
ATOM 4114 C C . GLU A 1 532 ? -22.423 21.312 22.316 1.00 97.75 532 GLU A C 1
ATOM 4116 O O . GLU A 1 532 ? -22.071 20.182 21.997 1.00 97.75 532 GLU A O 1
ATOM 4121 N N . GLN A 1 533 ? -22.025 22.399 21.654 1.00 96.69 533 GLN A N 1
ATOM 4122 C CA . GLN A 1 533 ? -21.052 22.338 20.562 1.00 96.69 533 GLN A CA 1
ATOM 4123 C C . GLN A 1 533 ? -19.702 21.796 21.053 1.00 96.69 533 GLN A C 1
ATOM 4125 O O . GLN A 1 533 ? -19.161 20.901 20.421 1.00 96.69 533 GLN A O 1
ATOM 4130 N N . VAL A 1 534 ? -19.223 22.208 22.234 1.00 97.25 534 VAL A N 1
ATOM 4131 C CA . VAL A 1 534 ? -17.998 21.641 22.840 1.00 97.25 534 VAL A CA 1
ATOM 4132 C C . VAL A 1 534 ? -18.154 20.145 23.178 1.00 97.25 534 VAL A C 1
ATOM 4134 O O . VAL A 1 534 ? -17.189 19.389 23.100 1.00 97.25 534 VAL A O 1
ATOM 4137 N N . LEU A 1 535 ? -19.356 19.678 23.537 1.00 98.38 535 LEU A N 1
ATOM 4138 C CA . LEU A 1 535 ? -19.625 18.241 23.712 1.00 98.38 535 LEU A CA 1
ATOM 4139 C C . LEU A 1 535 ? -19.604 17.483 22.376 1.00 98.38 535 LEU A C 1
ATOM 4141 O O . LEU A 1 535 ? -19.138 16.347 22.331 1.00 98.38 535 LEU A O 1
ATOM 4145 N N . ILE A 1 536 ? -20.092 18.098 21.298 1.00 98.00 536 ILE A N 1
ATOM 4146 C CA . ILE A 1 536 ? -19.992 17.536 19.945 1.00 98.00 536 ILE A CA 1
ATOM 4147 C C . ILE A 1 536 ? -18.518 17.469 19.521 1.00 98.00 536 ILE A C 1
ATOM 4149 O O . ILE A 1 536 ? -18.075 16.406 19.098 1.00 98.00 536 ILE A O 1
ATOM 4153 N N . ASP A 1 537 ? -17.737 18.530 19.750 1.00 97.19 537 ASP A N 1
ATOM 4154 C CA . ASP A 1 537 ? -16.289 18.552 19.495 1.00 97.19 537 ASP A CA 1
ATOM 4155 C C . ASP A 1 537 ? -15.564 17.450 20.289 1.00 97.19 537 ASP A C 1
ATOM 4157 O O . ASP A 1 537 ? -14.709 16.753 19.749 1.00 97.19 537 ASP A O 1
ATOM 4161 N N . LEU A 1 538 ? -15.945 17.215 21.555 1.00 98.31 538 LEU A N 1
ATOM 4162 C CA . LEU A 1 538 ? -15.419 16.101 22.354 1.00 98.31 538 LEU A CA 1
ATOM 4163 C C . LEU A 1 538 ? -15.686 14.745 21.687 1.00 98.31 538 LEU A C 1
ATOM 4165 O O . LEU A 1 538 ? -14.786 13.905 21.640 1.00 98.31 538 LEU A O 1
ATOM 4169 N N . ALA A 1 539 ? -16.910 14.513 21.206 1.00 98.50 539 ALA A N 1
ATOM 4170 C CA . ALA A 1 539 ? -17.274 13.268 20.535 1.00 98.50 539 ALA A CA 1
ATOM 4171 C C . ALA A 1 539 ? -16.480 13.079 19.232 1.00 98.50 539 ALA A C 1
ATOM 4173 O O . ALA A 1 539 ? -15.941 11.993 19.007 1.00 98.50 539 ALA A O 1
ATOM 4174 N N . ASP A 1 540 ? -16.371 14.133 18.425 1.00 98.19 540 ASP A N 1
ATOM 4175 C CA . ASP A 1 540 ? -15.677 14.142 17.136 1.00 98.19 540 ASP A CA 1
ATOM 4176 C C . ASP A 1 540 ? -14.170 13.912 17.309 1.00 98.19 540 ASP A C 1
ATOM 4178 O O . ASP A 1 540 ? -13.600 12.998 16.703 1.00 98.19 540 ASP A O 1
ATOM 4182 N N . GLU A 1 541 ? -13.527 14.693 18.182 1.00 97.94 541 GLU A N 1
ATOM 4183 C CA . GLU A 1 541 ? -12.091 14.601 18.448 1.00 97.94 541 GLU A CA 1
ATOM 4184 C C . GLU A 1 541 ? -11.726 13.248 19.059 1.00 97.94 541 GLU A C 1
ATOM 4186 O O . GLU A 1 541 ? -10.819 12.580 18.563 1.00 97.94 541 GLU A O 1
ATOM 4191 N N . MET A 1 542 ? -12.450 12.782 20.083 1.00 98.25 542 MET A N 1
ATOM 4192 C CA . MET A 1 542 ? -12.152 11.481 20.685 1.00 98.25 542 MET A CA 1
ATOM 4193 C C . MET A 1 542 ? -12.355 10.339 19.685 1.00 98.25 542 MET A C 1
ATOM 4195 O O . MET A 1 542 ? -11.533 9.420 19.649 1.00 98.25 542 MET A O 1
ATOM 4199 N N . PHE A 1 543 ? -13.415 10.382 18.871 1.00 98.00 543 PHE A N 1
ATOM 4200 C CA . PHE A 1 543 ? -13.661 9.367 17.850 1.00 98.00 543 PHE A CA 1
ATOM 4201 C C . PHE A 1 543 ? -12.529 9.314 16.816 1.00 98.00 543 PHE A C 1
ATOM 4203 O O . PHE A 1 543 ? -11.984 8.232 16.582 1.00 98.00 543 PHE A O 1
ATOM 4210 N N . ARG A 1 544 ? -12.136 10.463 16.247 1.00 96.62 544 ARG A N 1
ATOM 4211 C CA . ARG A 1 544 ? -11.093 10.554 15.212 1.00 96.62 544 ARG A CA 1
ATOM 4212 C C . ARG A 1 544 ? -9.687 10.338 15.768 1.00 96.62 544 ARG A C 1
ATOM 4214 O O . ARG A 1 544 ? -8.935 9.525 15.247 1.00 96.62 544 ARG A O 1
ATOM 4221 N N . ASN A 1 545 ? -9.326 11.059 16.822 1.00 96.12 545 ASN A N 1
ATOM 4222 C CA . ASN A 1 545 ? -7.944 11.188 17.288 1.00 96.12 545 ASN A CA 1
ATOM 4223 C C . ASN A 1 545 ? -7.621 10.281 18.476 1.00 96.12 545 ASN A C 1
ATOM 4225 O O . ASN A 1 545 ? -6.493 10.277 18.957 1.00 96.12 545 ASN A O 1
ATOM 4229 N N . ALA A 1 546 ? -8.597 9.534 18.999 1.00 96.69 546 ALA A N 1
ATOM 4230 C CA . ALA A 1 546 ? -8.442 8.802 20.256 1.00 96.69 546 ALA A CA 1
ATOM 4231 C C . ALA A 1 546 ? -8.088 9.683 21.466 1.00 96.69 546 ALA A C 1
ATOM 4233 O O . ALA A 1 546 ? -7.619 9.177 22.484 1.00 96.69 546 ALA A O 1
ATOM 4234 N N . ALA A 1 547 ? -8.241 10.994 21.344 1.00 96.50 547 ALA A N 1
ATOM 4235 C CA . ALA A 1 547 ? -7.793 11.997 22.292 1.00 96.50 547 ALA A CA 1
ATOM 4236 C C . ALA A 1 547 ? -8.603 13.274 22.060 1.00 96.50 547 ALA A C 1
ATOM 4238 O O . ALA A 1 547 ? -9.306 13.397 21.062 1.00 96.50 547 ALA A O 1
ATOM 4239 N N . VAL A 1 548 ? -8.481 14.229 22.972 1.00 96.50 548 VAL A N 1
ATOM 4240 C CA . VAL A 1 548 ? -9.116 15.544 22.854 1.00 96.50 548 VAL A CA 1
ATOM 4241 C C . VAL A 1 548 ? -8.057 16.623 23.022 1.00 96.50 548 VAL A C 1
ATOM 4243 O O . VAL A 1 548 ? -7.159 16.482 23.863 1.00 96.50 548 VAL A O 1
ATOM 4246 N N . THR A 1 549 ? -8.174 17.686 22.241 1.00 96.44 549 THR A N 1
ATOM 4247 C CA . THR A 1 549 ? -7.291 18.848 22.245 1.00 96.44 549 THR A CA 1
ATOM 4248 C C . THR A 1 549 ? -7.318 19.579 23.583 1.00 96.44 549 THR A C 1
ATOM 4250 O O . THR A 1 549 ? -8.306 19.538 24.330 1.00 96.44 549 THR A O 1
ATOM 4253 N N . ASP A 1 550 ? -6.237 20.293 23.894 1.00 96.06 550 ASP A N 1
ATOM 4254 C CA . ASP A 1 550 ? -6.169 21.148 25.085 1.00 96.06 550 ASP A CA 1
ATOM 4255 C C . ASP A 1 550 ? -7.250 22.234 25.081 1.00 96.06 550 ASP A C 1
ATOM 4257 O O . ASP A 1 550 ? -7.773 22.595 26.143 1.00 96.06 550 ASP A O 1
ATOM 4261 N N . ARG A 1 551 ? -7.639 22.719 23.895 1.00 96.00 551 ARG A N 1
ATOM 4262 C CA . ARG A 1 551 ? -8.745 23.671 23.735 1.00 96.00 551 ARG A CA 1
ATOM 4263 C C . ARG A 1 551 ? -10.055 23.074 24.243 1.00 96.00 551 ARG A C 1
ATOM 4265 O O . ARG A 1 551 ? -10.664 23.644 25.149 1.00 96.00 551 ARG A O 1
ATOM 4272 N N . THR A 1 552 ? -10.473 21.945 23.680 1.00 96.88 552 THR A N 1
ATOM 4273 C CA . THR A 1 552 ? -11.757 21.316 24.012 1.00 96.88 552 THR A CA 1
ATOM 4274 C C . THR A 1 552 ? -11.773 20.865 25.475 1.00 96.88 552 THR A C 1
ATOM 4276 O O . THR A 1 552 ? -12.732 21.146 26.198 1.00 96.88 552 THR A O 1
ATOM 4279 N N . TRP A 1 553 ? -10.665 20.308 25.982 1.00 97.56 553 TRP A N 1
ATOM 4280 C CA . TRP A 1 553 ? -10.524 19.985 27.408 1.00 97.56 553 TRP A CA 1
ATOM 4281 C C . TRP A 1 553 ? -10.674 21.207 28.327 1.00 97.56 553 TRP A C 1
ATOM 4283 O O . TRP A 1 553 ? -11.359 21.140 29.355 1.00 97.56 553 TRP A O 1
ATOM 4293 N N . THR A 1 554 ? -10.045 22.331 27.974 1.00 97.25 554 THR A N 1
ATOM 4294 C CA . THR A 1 554 ? -10.104 23.565 28.771 1.00 97.25 554 THR A CA 1
ATOM 4295 C C . THR A 1 554 ? -11.520 24.123 28.840 1.00 97.25 554 THR A C 1
ATOM 4297 O O . THR A 1 554 ? -11.959 24.522 29.919 1.00 97.25 554 THR A O 1
ATOM 4300 N N . GLU A 1 555 ? -12.248 24.145 27.722 1.00 97.56 555 GLU A N 1
ATOM 4301 C CA . GLU A 1 555 ? -13.628 24.639 27.704 1.00 97.56 555 GLU A CA 1
ATOM 4302 C C . GLU A 1 555 ? -14.573 23.728 28.497 1.00 97.56 555 GLU A C 1
ATOM 4304 O O . GLU A 1 555 ? -15.368 24.225 29.299 1.00 97.56 555 GLU A O 1
ATOM 4309 N N . LEU A 1 556 ? -14.430 22.402 28.378 1.00 97.62 556 LEU A N 1
ATOM 4310 C CA . LEU A 1 556 ? -15.183 21.457 29.211 1.00 97.62 556 LEU A CA 1
ATOM 4311 C C . LEU A 1 556 ? -14.915 21.686 30.703 1.00 97.62 556 LEU A C 1
ATOM 4313 O O . LEU A 1 556 ? -15.851 21.747 31.497 1.00 97.62 556 LEU A O 1
ATOM 4317 N N . SER A 1 557 ? -13.650 21.884 31.082 1.00 97.00 557 SER A N 1
ATOM 4318 C CA . SER A 1 557 ? -13.231 22.056 32.483 1.00 97.00 557 SER A CA 1
ATOM 4319 C C . SER A 1 557 ? -13.721 23.358 33.127 1.00 97.00 557 SER A C 1
ATOM 4321 O O . SER A 1 557 ? -13.677 23.497 34.349 1.00 97.00 557 SER A O 1
ATOM 4323 N N . ARG A 1 558 ? -14.191 24.330 32.335 1.00 96.75 558 ARG A N 1
ATOM 4324 C CA . ARG A 1 558 ? -14.849 25.542 32.859 1.00 96.75 558 ARG A CA 1
ATOM 4325 C C . ARG A 1 558 ? -16.295 25.293 33.274 1.00 96.75 558 ARG A C 1
ATOM 4327 O O . ARG A 1 558 ? -16.826 26.046 34.087 1.00 96.75 558 ARG A O 1
ATOM 4334 N N . MET A 1 559 ? -16.924 24.281 32.687 1.00 94.69 559 MET A N 1
ATOM 4335 C CA . MET A 1 559 ? -18.357 24.013 32.803 1.00 94.69 559 MET A CA 1
ATOM 4336 C C . MET A 1 559 ? -18.652 22.774 33.645 1.00 94.69 559 MET A C 1
ATOM 4338 O O . MET A 1 559 ? -19.697 22.707 34.291 1.00 94.69 559 MET A O 1
ATOM 4342 N N . TYR A 1 560 ? -17.736 21.810 33.647 1.00 97.94 560 TYR A N 1
ATOM 4343 C CA . TYR A 1 560 ? -17.851 20.546 34.356 1.00 97.94 560 TYR A CA 1
ATOM 4344 C C . TYR A 1 560 ? -16.819 20.412 35.465 1.00 97.94 560 TYR A C 1
ATOM 4346 O O . TYR A 1 560 ? -15.658 20.794 35.321 1.00 97.94 560 TYR A O 1
ATOM 4354 N N . ASP A 1 561 ? -17.260 19.812 36.570 1.00 97.31 561 ASP A N 1
ATOM 4355 C CA . ASP A 1 561 ? -16.365 19.287 37.587 1.00 97.31 561 ASP A CA 1
ATOM 4356 C C . ASP A 1 561 ? -15.765 17.939 37.150 1.00 97.31 561 ASP A C 1
ATOM 4358 O O . ASP A 1 561 ? -16.061 17.402 36.080 1.00 97.31 561 ASP A O 1
ATOM 4362 N N . LEU A 1 562 ? -14.875 17.384 37.972 1.00 96.50 562 LEU A N 1
ATOM 4363 C CA . LEU A 1 562 ? -14.147 16.171 37.614 1.00 96.50 562 LEU A CA 1
ATOM 4364 C C . LEU A 1 562 ? -15.055 14.943 37.371 1.00 96.50 562 LEU A C 1
ATOM 4366 O O . LEU A 1 562 ? -14.821 14.256 36.375 1.00 96.50 562 LEU A O 1
ATOM 4370 N N . PRO A 1 563 ? -16.073 14.639 38.206 1.00 97.31 563 PRO A N 1
ATOM 4371 C CA . PRO A 1 563 ? -17.045 13.590 37.893 1.00 97.31 563 PRO A CA 1
ATOM 4372 C C . PRO A 1 563 ? -17.749 13.791 36.545 1.00 97.31 563 PRO A C 1
ATOM 4374 O O . PRO A 1 563 ? -17.803 12.847 35.755 1.00 97.31 563 PRO A O 1
ATOM 4377 N N . ASN A 1 564 ? -18.213 15.010 36.240 1.00 98.25 564 ASN A N 1
ATOM 4378 C CA . ASN A 1 564 ? -18.849 15.296 34.954 1.00 98.25 564 ASN A CA 1
ATOM 4379 C C . ASN A 1 564 ? -17.877 15.152 33.770 1.00 98.25 564 ASN A C 1
ATOM 4381 O O . ASN A 1 564 ? -18.243 14.568 32.750 1.00 98.25 564 ASN A O 1
ATOM 4385 N N . LEU A 1 565 ? -16.633 15.626 33.899 1.00 98.12 565 LEU A N 1
ATOM 4386 C CA . LEU A 1 565 ? -15.594 15.438 32.879 1.00 98.12 565 LEU A CA 1
ATOM 4387 C C . LEU A 1 565 ? -15.319 13.953 32.628 1.00 98.12 565 LEU A C 1
ATOM 4389 O O . LEU A 1 565 ? -15.296 13.511 31.480 1.00 98.12 565 LEU A O 1
ATOM 4393 N N . ALA A 1 566 ? -15.137 13.175 33.697 1.00 97.69 566 ALA A N 1
ATOM 4394 C CA . ALA A 1 566 ? -14.883 11.745 33.597 1.00 97.69 566 ALA A CA 1
ATOM 4395 C C . ALA A 1 566 ? -16.051 11.013 32.917 1.00 97.69 566 ALA A C 1
ATOM 4397 O O . ALA A 1 566 ? -15.815 10.194 32.030 1.00 97.69 566 ALA A O 1
ATOM 4398 N N . ASP A 1 567 ? -17.296 11.347 33.263 1.00 98.44 567 ASP A N 1
ATOM 4399 C CA . ASP A 1 567 ? -18.472 10.744 32.634 1.00 98.44 567 ASP A CA 1
ATOM 4400 C C . ASP A 1 567 ? -18.649 11.163 31.172 1.00 98.44 567 ASP A C 1
ATOM 4402 O O . ASP A 1 567 ? -19.065 10.332 30.367 1.00 98.44 567 ASP A O 1
ATOM 4406 N N . ALA A 1 568 ? -18.292 12.391 30.780 1.00 98.69 568 ALA A N 1
ATOM 4407 C CA . ALA A 1 568 ? -18.316 12.811 29.374 1.00 98.69 568 ALA A CA 1
ATOM 4408 C C . ALA A 1 568 ? -17.344 11.981 28.523 1.00 98.69 568 ALA A C 1
ATOM 4410 O O . ALA A 1 568 ? -17.736 11.399 27.510 1.00 98.69 568 ALA A O 1
ATOM 4411 N N . VAL A 1 569 ? -16.105 11.834 28.996 1.00 98.62 569 VAL A N 1
ATOM 4412 C CA . VAL A 1 569 ? -15.062 11.023 28.347 1.00 98.62 569 VAL A CA 1
ATOM 4413 C C . VAL A 1 569 ? -15.469 9.547 28.278 1.00 98.62 569 VAL A C 1
ATOM 4415 O O . VAL A 1 569 ? -15.323 8.885 27.244 1.00 98.62 569 VAL A O 1
ATOM 4418 N N . VAL A 1 570 ? -15.996 9.004 29.376 1.00 98.38 570 VAL A N 1
ATOM 4419 C CA . VAL A 1 570 ? -16.410 7.597 29.449 1.00 98.38 570 VAL A CA 1
ATOM 4420 C C . VAL A 1 570 ? -17.657 7.336 28.605 1.00 98.38 570 VAL A C 1
ATOM 4422 O O . VAL A 1 570 ? -17.732 6.286 27.977 1.00 98.38 570 VAL A O 1
ATOM 4425 N N . THR A 1 571 ? -18.580 8.293 28.487 1.00 98.75 571 THR A N 1
ATOM 4426 C CA . THR A 1 571 ? -19.755 8.177 27.605 1.00 98.75 571 THR A CA 1
ATOM 4427 C C . THR A 1 571 ? -19.336 8.034 26.143 1.00 98.75 571 THR A C 1
ATOM 4429 O O . THR A 1 571 ? -19.777 7.099 25.475 1.00 98.75 571 THR A O 1
ATOM 4432 N N . VAL A 1 572 ? -18.438 8.894 25.650 1.00 98.81 572 VAL A N 1
ATOM 4433 C CA . VAL A 1 572 ? -17.947 8.820 24.260 1.00 98.81 572 VAL A CA 1
ATOM 4434 C C . VAL A 1 572 ? -17.178 7.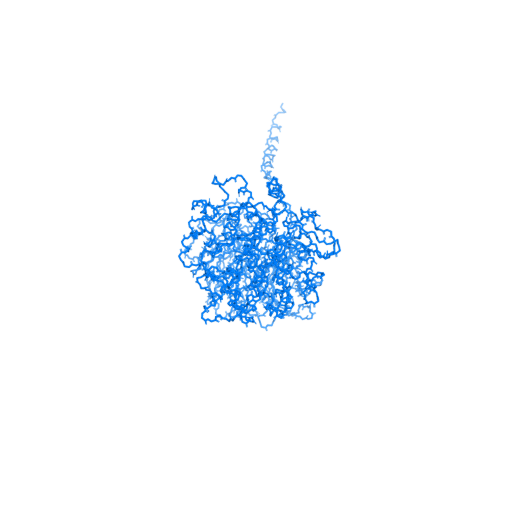522 24.012 1.00 98.81 572 VAL A C 1
ATOM 4436 O O . VAL A 1 572 ? -17.439 6.798 23.048 1.00 98.81 572 VAL A O 1
ATOM 4439 N N . SER A 1 573 ? -16.241 7.183 24.897 1.00 98.56 573 SER A N 1
ATOM 4440 C CA . SER A 1 573 ? -15.396 5.996 24.717 1.00 98.56 573 SER A CA 1
ATOM 4441 C C . SER A 1 573 ? -16.170 4.675 24.872 1.00 98.56 573 SER A C 1
ATOM 4443 O O . SER A 1 573 ? -15.945 3.747 24.093 1.00 98.56 573 SER A O 1
ATOM 4445 N N . GLU A 1 574 ? -17.139 4.582 25.790 1.00 98.31 574 GLU A N 1
ATOM 4446 C CA . GLU A 1 574 ? -18.030 3.416 25.915 1.00 98.31 574 GLU A CA 1
ATOM 4447 C C . GLU A 1 574 ? -18.992 3.292 24.731 1.00 98.31 574 GLU A C 1
ATOM 4449 O O . GLU A 1 574 ? -19.193 2.181 24.235 1.00 98.31 574 GLU A O 1
ATOM 4454 N N . THR A 1 575 ? -19.537 4.406 24.231 1.00 98.69 575 THR A N 1
ATOM 4455 C CA . THR A 1 575 ? -20.392 4.398 23.031 1.00 98.69 575 THR A CA 1
ATOM 4456 C C . THR A 1 575 ? -19.601 3.960 21.802 1.00 98.69 575 THR A C 1
ATOM 4458 O O . THR A 1 575 ? -20.095 3.154 21.015 1.00 98.69 575 THR A O 1
ATOM 4461 N N . THR A 1 576 ? -18.347 4.405 21.669 1.00 98.62 576 THR A N 1
ATOM 4462 C CA . THR A 1 576 ? -17.440 3.966 20.595 1.00 98.62 576 THR A CA 1
ATOM 4463 C C . THR A 1 576 ? -17.183 2.460 20.682 1.00 98.62 576 THR A C 1
ATOM 4465 O O . THR A 1 576 ? -17.394 1.737 19.713 1.00 98.62 576 THR A O 1
ATOM 4468 N N . SER A 1 577 ? -16.807 1.955 21.863 1.00 98.19 577 SER A N 1
ATOM 4469 C CA . SER A 1 577 ? -16.596 0.517 22.097 1.00 98.19 577 SER A CA 1
ATOM 4470 C C . SER A 1 577 ? -17.851 -0.313 21.809 1.00 98.19 577 SER A C 1
ATOM 4472 O O . SER A 1 577 ? -17.787 -1.342 21.137 1.00 98.19 577 SER A O 1
ATOM 4474 N N . SER A 1 578 ? -19.011 0.130 22.286 1.00 98.25 578 SER A N 1
ATOM 4475 C CA . SER A 1 578 ? -20.273 -0.578 22.059 1.00 98.25 578 SER A CA 1
ATOM 4476 C C . SER A 1 578 ? -20.658 -0.574 20.581 1.00 98.25 578 SER A C 1
ATOM 4478 O O . SER A 1 578 ? -21.039 -1.615 20.058 1.00 98.25 578 SER A O 1
ATOM 4480 N N . SER A 1 579 ? -20.465 0.549 19.883 1.00 98.25 579 SER A N 1
ATOM 4481 C CA . SER A 1 579 ? -20.702 0.658 18.439 1.00 98.25 579 SER A CA 1
ATOM 4482 C C . SER A 1 579 ? -19.840 -0.324 17.650 1.00 98.25 579 SER A C 1
ATOM 4484 O O . SER A 1 579 ? -20.373 -1.096 16.857 1.00 98.25 579 SER A O 1
ATOM 4486 N N . ILE A 1 580 ? -18.534 -0.369 17.934 1.00 98.12 580 ILE A N 1
ATOM 4487 C CA . ILE A 1 580 ? -17.589 -1.285 17.281 1.00 98.12 580 ILE A CA 1
ATOM 4488 C C . ILE A 1 580 ? -17.995 -2.746 17.500 1.00 98.12 580 ILE A C 1
ATOM 4490 O O . ILE A 1 580 ? -18.037 -3.537 16.554 1.00 98.12 580 ILE A O 1
ATOM 4494 N N . LEU A 1 581 ? -18.320 -3.110 18.747 1.00 98.06 581 LEU A N 1
ATOM 4495 C CA . LEU A 1 581 ? -18.765 -4.462 19.083 1.00 98.06 581 LEU A CA 1
ATOM 4496 C C . LEU A 1 581 ? -20.065 -4.810 18.349 1.00 98.06 581 LEU A C 1
ATOM 4498 O O . LEU A 1 581 ? -20.172 -5.879 17.757 1.00 98.06 581 LEU A O 1
ATOM 4502 N N . PHE A 1 582 ? -21.051 -3.916 18.369 1.00 97.88 582 PHE A N 1
ATOM 4503 C CA . PHE A 1 582 ? -22.376 -4.182 17.817 1.00 97.88 582 PHE A CA 1
ATOM 4504 C C . PHE A 1 582 ? -22.367 -4.244 16.293 1.00 97.88 582 PHE A C 1
ATOM 4506 O O . PHE A 1 582 ? -22.958 -5.169 15.737 1.00 97.88 582 PHE A O 1
ATOM 4513 N N . ASN A 1 583 ? -21.644 -3.337 15.632 1.00 97.31 583 ASN A N 1
ATOM 4514 C CA . ASN A 1 583 ? -21.416 -3.388 14.189 1.00 97.31 583 ASN A CA 1
ATOM 4515 C C . ASN A 1 583 ? -20.751 -4.711 13.800 1.00 97.31 583 ASN A C 1
ATOM 4517 O O . ASN A 1 583 ? -21.236 -5.420 12.925 1.00 97.31 583 ASN A O 1
ATOM 4521 N N . THR A 1 584 ? -19.681 -5.083 14.508 1.00 97.50 584 THR A N 1
ATOM 4522 C CA . THR A 1 584 ? -18.907 -6.302 14.230 1.00 97.50 584 THR A CA 1
ATOM 4523 C C . THR A 1 584 ? -19.729 -7.577 14.391 1.00 97.50 584 THR A C 1
ATOM 4525 O O . THR A 1 584 ? -19.577 -8.499 13.592 1.00 97.50 584 THR A O 1
ATOM 4528 N N . LEU A 1 585 ? -20.617 -7.635 15.387 1.00 97.88 585 LEU A N 1
ATOM 4529 C CA . LEU A 1 585 ? -21.529 -8.764 15.597 1.00 97.88 585 LEU A CA 1
ATOM 4530 C C . LEU A 1 585 ? -22.765 -8.730 14.677 1.00 97.88 585 LEU A C 1
ATOM 4532 O O . LEU A 1 585 ? -23.532 -9.696 14.654 1.00 97.88 585 LEU A O 1
ATOM 4536 N N . GLY A 1 586 ? -22.969 -7.642 13.928 1.00 96.38 586 GLY A N 1
ATOM 4537 C CA . GLY A 1 586 ? -24.152 -7.422 13.096 1.00 96.38 586 GLY A CA 1
ATOM 4538 C C . GLY A 1 586 ? -25.440 -7.240 13.906 1.00 96.38 586 GLY A C 1
ATOM 4539 O O . GLY A 1 586 ? -26.503 -7.679 13.470 1.00 96.38 586 GLY A O 1
ATOM 4540 N N . ILE A 1 587 ? -25.373 -6.646 15.103 1.00 96.19 587 ILE A N 1
ATOM 4541 C CA . ILE A 1 587 ? -26.566 -6.414 15.932 1.00 96.19 587 ILE A CA 1
ATOM 4542 C C . ILE A 1 587 ? -27.495 -5.422 15.222 1.00 96.19 587 ILE A C 1
ATOM 4544 O O . ILE A 1 587 ? -27.141 -4.266 14.992 1.00 96.19 587 ILE A O 1
ATOM 4548 N N . GLN A 1 588 ? -28.706 -5.885 14.919 1.00 94.94 588 GLN A N 1
ATOM 4549 C CA . GLN A 1 588 ? -29.710 -5.117 14.188 1.00 94.94 588 GLN A CA 1
ATOM 4550 C C . GLN A 1 588 ? -30.503 -4.179 15.111 1.00 94.94 588 GLN A C 1
ATOM 4552 O O . GLN A 1 588 ? -30.828 -4.589 16.234 1.00 94.94 588 GLN A O 1
ATOM 4557 N N . PRO A 1 589 ? -30.865 -2.962 14.647 1.00 94.31 589 PRO A N 1
ATOM 4558 C CA . PRO A 1 589 ? -31.815 -2.083 15.332 1.00 94.31 589 PRO A CA 1
ATOM 4559 C C . PRO A 1 589 ? -33.130 -2.787 15.687 1.00 94.31 589 PRO A C 1
ATOM 4561 O O . PRO A 1 589 ? -33.529 -3.755 15.037 1.00 94.31 589 PRO A O 1
ATOM 4564 N N . GLU A 1 590 ? -33.829 -2.279 16.702 1.00 93.19 590 GLU A N 1
ATOM 4565 C CA . GLU A 1 590 ? -35.156 -2.793 17.048 1.00 93.19 590 GLU A CA 1
ATOM 4566 C C . GLU A 1 590 ? -36.182 -2.488 15.948 1.00 93.19 590 GLU A C 1
ATOM 4568 O O . GLU A 1 590 ? -36.116 -1.469 15.252 1.00 93.19 590 GLU A O 1
ATOM 4573 N N . ALA A 1 591 ? -37.168 -3.373 15.801 1.00 89.88 591 ALA A N 1
ATOM 4574 C CA . ALA A 1 591 ? -38.259 -3.156 14.860 1.00 89.88 591 ALA A CA 1
ATOM 4575 C C . ALA A 1 591 ? -39.095 -1.929 15.269 1.00 89.88 591 ALA A C 1
ATOM 4577 O O . ALA A 1 591 ? -39.481 -1.799 16.429 1.00 89.88 591 ALA A O 1
ATOM 4578 N N . GLY A 1 592 ? -39.415 -1.063 14.302 1.00 89.81 592 GLY A N 1
ATOM 4579 C CA . GLY A 1 592 ? -40.259 0.122 14.513 1.00 89.81 592 GLY A CA 1
ATOM 4580 C C . GLY A 1 592 ? -39.528 1.378 14.997 1.00 89.81 592 GLY A C 1
ATOM 4581 O O . GLY A 1 592 ? -40.190 2.360 15.300 1.00 89.81 592 GLY A O 1
ATOM 4582 N N . VAL A 1 593 ? -38.193 1.352 15.083 1.00 91.19 593 VAL A N 1
ATOM 4583 C CA . VAL A 1 593 ? -37.360 2.548 15.339 1.00 91.19 593 VAL A CA 1
ATOM 4584 C C . VAL A 1 593 ? -36.277 2.745 14.273 1.00 91.19 593 VAL A C 1
ATOM 4586 O O . VAL A 1 593 ? -35.449 3.653 14.356 1.00 91.19 593 VAL A O 1
ATOM 4589 N N . THR A 1 594 ? -36.268 1.903 13.238 1.00 89.31 594 THR A N 1
ATOM 4590 C CA . THR A 1 594 ? -35.310 1.967 12.125 1.00 89.31 594 THR A CA 1
ATOM 4591 C C . THR A 1 594 ? -35.436 3.253 11.314 1.00 89.31 594 THR A C 1
ATOM 4593 O O . THR A 1 594 ? -34.437 3.745 10.798 1.00 89.31 594 THR A O 1
ATOM 4596 N N . GLU A 1 595 ? -36.638 3.827 11.229 1.00 89.75 595 GLU A N 1
ATOM 4597 C CA . GLU A 1 595 ? -36.897 5.098 10.548 1.00 89.75 595 GLU A CA 1
ATOM 4598 C C . GLU A 1 595 ? -36.270 6.314 11.247 1.00 89.75 595 GLU A C 1
ATOM 4600 O O . GLU A 1 595 ? -36.151 7.373 10.632 1.00 89.75 595 GLU A O 1
ATOM 4605 N N . LEU A 1 596 ? -35.855 6.176 12.514 1.00 91.06 596 LEU A N 1
ATOM 4606 C CA . LEU A 1 596 ? -35.165 7.234 13.261 1.00 91.06 596 LEU A CA 1
ATOM 4607 C C . LEU A 1 596 ? -33.697 7.373 12.855 1.00 91.06 596 LEU A C 1
ATOM 4609 O O . LEU A 1 596 ? -33.033 8.347 13.216 1.00 91.06 596 LEU A O 1
ATOM 4613 N N . ILE A 1 597 ? -33.167 6.384 12.139 1.00 90.25 597 ILE A N 1
ATOM 4614 C CA . ILE A 1 597 ? -31.793 6.387 11.668 1.00 90.25 597 ILE A CA 1
ATOM 4615 C C . ILE A 1 597 ? -31.699 7.325 10.453 1.00 90.25 597 ILE A C 1
ATOM 4617 O O . ILE A 1 597 ? -32.447 7.137 9.491 1.00 90.25 597 ILE A O 1
ATOM 4621 N N . PRO A 1 598 ? -30.776 8.306 10.450 1.00 86.75 598 PRO A N 1
ATOM 4622 C CA . PRO A 1 598 ? -30.596 9.189 9.314 1.00 86.75 598 PRO A CA 1
ATOM 4623 C C . PRO A 1 598 ? -30.267 8.397 8.048 1.00 86.75 598 PRO A C 1
ATOM 4625 O O . PRO A 1 598 ? -29.537 7.403 8.091 1.00 86.75 598 PRO A O 1
ATOM 4628 N N . SER A 1 599 ? -30.834 8.844 6.928 1.00 79.94 599 SER A N 1
ATOM 4629 C CA . SER A 1 599 ? -30.648 8.206 5.627 1.00 79.94 599 SER A CA 1
ATOM 4630 C C . SER A 1 599 ? -29.420 8.771 4.903 1.00 79.94 599 SER A C 1
ATOM 4632 O O . SER A 1 599 ? -28.767 9.692 5.394 1.00 79.94 599 SER A O 1
ATOM 4634 N N . ALA A 1 600 ? -29.109 8.242 3.715 1.00 74.19 600 ALA A N 1
ATOM 4635 C CA . ALA A 1 600 ? -27.981 8.691 2.889 1.00 74.19 600 ALA A CA 1
ATOM 4636 C C . ALA A 1 600 ? -28.069 10.169 2.442 1.00 74.19 600 ALA A C 1
ATOM 4638 O O . ALA A 1 600 ? -27.134 10.694 1.845 1.00 74.19 600 ALA A O 1
ATOM 4639 N N . ASP A 1 601 ? -29.191 10.841 2.709 1.00 83.38 601 ASP A N 1
ATOM 4640 C CA . ASP A 1 601 ? -29.386 12.268 2.460 1.00 83.38 601 ASP A CA 1
ATOM 4641 C C . ASP A 1 601 ? -28.705 13.183 3.493 1.00 83.38 601 ASP A C 1
ATOM 4643 O O . ASP A 1 601 ? -28.612 14.391 3.266 1.00 83.38 601 ASP A O 1
ATOM 4647 N N . VAL A 1 602 ? -28.219 12.637 4.612 1.00 85.81 602 VAL A N 1
ATOM 4648 C CA . VAL A 1 602 ? -27.453 13.388 5.611 1.00 85.81 602 VAL A CA 1
ATOM 4649 C C . VAL A 1 602 ? -25.959 13.293 5.313 1.00 85.81 602 VAL A C 1
ATOM 4651 O O . VAL A 1 602 ? -25.383 12.208 5.266 1.00 85.81 602 VAL A O 1
ATOM 4654 N N . ALA A 1 603 ? -25.315 14.447 5.127 1.00 84.31 603 ALA A N 1
ATOM 4655 C CA . ALA A 1 603 ? -23.884 14.510 4.857 1.00 84.31 603 ALA A CA 1
ATOM 4656 C C . ALA A 1 603 ? -23.074 14.084 6.090 1.00 84.31 603 ALA A C 1
ATOM 4658 O O . ALA A 1 603 ? -23.157 14.716 7.144 1.00 84.31 603 ALA A O 1
ATOM 4659 N N . TYR A 1 604 ? -22.238 13.058 5.938 1.00 89.38 604 TYR A N 1
ATOM 4660 C CA . TYR A 1 604 ? -21.253 12.693 6.950 1.00 89.38 604 TYR A CA 1
ATOM 4661 C C . TYR A 1 604 ? -20.158 13.766 7.007 1.00 89.38 604 TYR A C 1
ATOM 4663 O O . TYR A 1 604 ? -19.455 14.002 6.023 1.00 89.38 604 TYR A O 1
ATOM 4671 N N . ARG A 1 605 ? -20.029 14.439 8.153 1.00 87.75 605 ARG A N 1
ATOM 4672 C CA . ARG A 1 605 ? -19.010 15.467 8.395 1.00 87.75 605 ARG A CA 1
ATOM 4673 C C . ARG A 1 605 ? -18.238 15.129 9.654 1.00 87.75 605 ARG A C 1
ATOM 4675 O O . ARG A 1 605 ? -18.841 14.882 10.696 1.00 87.75 605 ARG A O 1
ATOM 4682 N N . LEU A 1 606 ? -16.920 15.161 9.538 1.00 91.38 606 LEU A N 1
ATOM 4683 C CA . LEU A 1 606 ? -15.987 15.004 10.640 1.00 91.38 606 LEU A CA 1
ATOM 4684 C C . LEU A 1 606 ? -14.789 15.904 10.343 1.00 91.38 606 LEU A C 1
ATOM 4686 O O . LEU A 1 606 ? -13.882 15.517 9.609 1.00 91.38 606 LEU A O 1
ATOM 4690 N N . ASP A 1 607 ? -14.849 17.128 10.853 1.00 88.81 607 ASP A N 1
ATOM 4691 C CA . ASP A 1 607 ? -13.766 18.103 10.752 1.00 88.81 607 ASP A CA 1
ATOM 4692 C C . ASP A 1 607 ? -13.198 18.302 12.150 1.00 88.81 607 ASP A C 1
ATOM 4694 O O . ASP A 1 607 ? -13.875 18.826 13.032 1.00 88.81 607 ASP A O 1
ATOM 4698 N N . VAL A 1 608 ? -11.981 17.812 12.369 1.00 92.81 608 VAL A N 1
ATOM 4699 C CA . VAL A 1 608 ? -11.315 17.908 13.665 1.00 92.81 608 VAL A CA 1
ATOM 4700 C C . VAL A 1 608 ? -9.892 18.419 13.487 1.00 92.81 608 VAL A C 1
ATOM 4702 O O . VAL A 1 608 ? -9.262 18.150 12.458 1.00 92.81 608 VAL A O 1
ATOM 4705 N N . PRO A 1 609 ? -9.337 19.104 14.499 1.00 90.44 609 PRO A N 1
ATOM 4706 C CA . PRO A 1 609 ? -7.929 19.460 14.503 1.00 90.44 609 PRO A CA 1
ATOM 4707 C C . PRO A 1 609 ? -7.028 18.227 14.363 1.00 90.44 609 PRO A C 1
ATOM 4709 O O . PRO A 1 609 ? -7.363 17.131 14.827 1.00 90.44 609 PRO A O 1
ATOM 4712 N N . SER A 1 610 ? -5.846 18.426 13.773 1.00 84.88 610 SER A N 1
ATOM 4713 C CA . SER A 1 610 ? -4.780 17.425 13.796 1.00 84.88 610 SER A CA 1
ATOM 4714 C C . SER A 1 610 ? -4.473 16.998 15.231 1.00 84.88 610 SER A C 1
ATOM 4716 O O . SER A 1 610 ? -4.526 17.814 16.152 1.00 84.88 610 SER A O 1
ATOM 4718 N N . ILE A 1 611 ? -4.117 15.726 15.406 1.00 85.88 611 ILE A N 1
ATOM 4719 C CA . ILE A 1 611 ? -3.760 15.177 16.712 1.00 85.88 611 ILE A CA 1
ATOM 4720 C C . ILE A 1 611 ? -2.613 15.970 17.358 1.00 85.88 611 ILE A C 1
ATOM 4722 O O . ILE A 1 611 ? -1.597 16.267 16.727 1.00 85.88 611 ILE A O 1
ATOM 4726 N N . GLU A 1 612 ? -2.794 16.337 18.625 1.00 89.25 612 GLU A N 1
ATOM 4727 C CA . GLU A 1 612 ? -1.752 16.971 19.431 1.00 89.25 612 GLU A CA 1
ATOM 4728 C C . GLU A 1 612 ? -0.728 15.919 19.899 1.00 89.25 612 GLU A C 1
ATOM 4730 O O . GLU A 1 612 ? -1.077 14.743 20.048 1.00 89.25 612 GLU A O 1
ATOM 4735 N N . PRO A 1 613 ? 0.536 16.303 20.169 1.00 89.12 613 PRO A N 1
ATOM 4736 C CA . PRO A 1 613 ? 1.508 15.389 20.760 1.00 89.12 613 PRO A CA 1
ATOM 4737 C C . PRO A 1 613 ? 0.987 14.762 22.065 1.00 89.12 613 PRO A C 1
ATOM 4739 O O . PRO A 1 613 ? 0.277 15.435 22.819 1.00 89.12 613 PRO A O 1
ATOM 4742 N N . PRO A 1 614 ? 1.378 13.514 22.394 1.00 87.81 614 PRO A N 1
ATOM 4743 C CA . PRO A 1 614 ? 0.963 12.880 23.637 1.00 87.81 614 PRO A CA 1
ATOM 4744 C C . PRO A 1 614 ? 1.263 13.753 24.859 1.00 87.81 614 PRO A C 1
ATOM 4746 O O . PRO A 1 614 ? 2.370 14.274 25.019 1.00 87.81 614 PRO A O 1
ATOM 4749 N N . LEU A 1 615 ? 0.277 13.872 25.749 1.00 91.25 615 LEU A N 1
ATOM 4750 C CA . LEU A 1 615 ? 0.416 14.627 26.990 1.00 91.25 615 LEU A CA 1
ATOM 4751 C C . LEU A 1 615 ? 1.595 14.095 27.810 1.00 91.25 615 LEU A C 1
ATOM 4753 O O . LEU A 1 615 ? 1.743 12.886 27.981 1.00 91.25 615 LEU A O 1
ATOM 4757 N N . THR A 1 616 ? 2.388 15.004 28.375 1.00 90.06 616 THR A N 1
ATOM 4758 C CA . THR A 1 616 ? 3.491 14.686 29.304 1.00 90.06 616 THR A CA 1
ATOM 4759 C C . THR A 1 616 ? 3.119 14.924 30.767 1.00 90.06 616 THR A C 1
ATOM 4761 O O . THR A 1 616 ? 3.804 14.459 31.677 1.00 90.06 616 THR A O 1
ATOM 4764 N N . THR A 1 617 ? 2.015 15.636 31.000 1.00 92.06 617 THR A N 1
ATOM 4765 C CA . THR A 1 617 ? 1.448 15.933 32.319 1.00 92.06 617 THR A CA 1
ATOM 4766 C C . THR A 1 617 ? 0.009 15.421 32.352 1.00 92.06 617 THR A C 1
ATOM 4768 O O . THR A 1 617 ? -0.720 15.627 31.379 1.00 92.06 617 THR A O 1
ATOM 4771 N N . PRO A 1 618 ? -0.423 14.736 33.425 1.00 95.38 618 PRO A N 1
ATOM 4772 C CA . PRO A 1 618 ? -1.791 14.255 33.509 1.00 95.38 618 PRO A CA 1
ATOM 4773 C C . PRO A 1 618 ? -2.792 15.403 33.612 1.00 95.38 618 PRO A C 1
ATOM 4775 O O . PRO A 1 618 ? -2.577 16.362 34.348 1.00 95.38 618 PRO A O 1
ATOM 4778 N N . ARG A 1 619 ? -3.923 15.268 32.912 1.00 95.75 619 ARG A N 1
ATOM 4779 C CA . ARG A 1 619 ? -5.088 16.141 33.114 1.00 95.75 619 ARG A CA 1
ATOM 4780 C C . ARG A 1 619 ? -5.851 15.757 34.378 1.00 95.75 619 ARG A C 1
ATOM 4782 O O . ARG A 1 619 ? -6.422 16.617 35.040 1.00 95.75 619 ARG A O 1
ATOM 4789 N N . VAL A 1 620 ? -5.838 14.467 34.724 1.00 96.56 620 VAL A N 1
ATOM 4790 C CA . VAL A 1 620 ? -6.399 13.945 35.973 1.00 96.56 620 VAL A CA 1
ATOM 4791 C C . VAL A 1 620 ? -5.342 13.153 36.730 1.00 96.56 620 VAL A C 1
ATOM 4793 O O . VAL A 1 620 ? -4.979 12.035 36.351 1.00 96.56 620 VAL A O 1
ATOM 4796 N N . ASP A 1 621 ? -4.880 13.718 37.844 1.00 95.06 621 ASP A N 1
ATOM 4797 C CA . ASP A 1 621 ? -3.927 13.047 38.718 1.00 95.06 621 ASP A CA 1
ATOM 4798 C C . ASP A 1 621 ? -4.519 11.765 39.326 1.00 95.06 621 ASP A C 1
ATOM 4800 O O . ASP A 1 621 ? -5.648 11.772 39.842 1.00 95.06 621 ASP A O 1
ATOM 4804 N N . PRO A 1 622 ? -3.759 10.656 39.351 1.00 95.38 622 PRO A N 1
ATOM 4805 C CA . PRO A 1 622 ? -4.188 9.457 40.056 1.00 95.38 622 PRO A CA 1
ATOM 4806 C C . PRO A 1 622 ? -4.377 9.748 41.553 1.00 95.38 622 PRO A C 1
ATOM 4808 O O . PRO A 1 622 ? -3.719 10.624 42.115 1.00 95.38 622 PRO A O 1
ATOM 4811 N N . VAL A 1 623 ? -5.274 9.023 42.228 1.00 95.69 623 VAL A N 1
ATOM 4812 C CA . VAL A 1 623 ? -5.284 9.020 43.705 1.00 95.69 623 VAL A CA 1
ATOM 4813 C C . VAL A 1 623 ? -3.984 8.414 44.233 1.00 95.69 623 VAL A C 1
ATOM 4815 O O . VAL A 1 623 ? -3.426 7.519 43.597 1.00 95.69 623 VAL A O 1
ATOM 4818 N N . ASP A 1 624 ? -3.494 8.865 45.385 1.00 92.56 624 ASP A N 1
ATOM 4819 C CA . ASP A 1 624 ? -2.293 8.290 46.000 1.00 92.56 624 ASP A CA 1
ATOM 4820 C C . ASP A 1 624 ? -2.503 6.823 46.406 1.00 92.56 624 ASP A C 1
ATOM 4822 O O . ASP A 1 624 ? -3.611 6.408 46.756 1.00 92.56 624 ASP A O 1
ATOM 4826 N N . GLY A 1 625 ? -1.427 6.035 46.362 1.00 89.38 625 GLY A N 1
ATOM 4827 C CA . GLY A 1 625 ? -1.413 4.640 46.804 1.00 89.38 625 GLY A CA 1
ATOM 4828 C C . GLY A 1 625 ? -0.890 3.648 45.767 1.00 89.38 625 GLY A C 1
ATOM 4829 O O . GLY A 1 625 ? -0.384 4.022 44.704 1.00 89.38 625 GLY A O 1
ATOM 4830 N N . ASP A 1 626 ? -1.030 2.368 46.108 1.00 82.00 626 ASP A N 1
ATOM 4831 C CA . ASP A 1 626 ? -0.527 1.243 45.323 1.00 82.00 626 ASP A CA 1
ATOM 4832 C C . ASP A 1 626 ? -1.438 0.892 44.136 1.00 82.00 626 ASP A C 1
ATOM 4834 O O . ASP A 1 626 ? -2.633 1.197 44.105 1.00 82.00 626 ASP A O 1
ATOM 4838 N N . GLY A 1 627 ? -0.864 0.206 43.146 1.00 85.56 627 GLY A N 1
ATOM 4839 C CA . GLY A 1 627 ? -1.557 -0.231 41.935 1.00 85.56 627 GLY A CA 1
ATOM 4840 C C . GLY A 1 627 ? -1.320 0.665 40.715 1.00 85.56 627 GLY A C 1
ATOM 4841 O O . GLY A 1 627 ? -0.706 1.738 40.777 1.00 85.56 627 GLY A O 1
ATOM 4842 N N . ILE A 1 628 ? -1.799 0.191 39.563 1.00 90.56 628 ILE A N 1
ATOM 4843 C CA . ILE A 1 628 ? -1.579 0.849 38.272 1.00 90.56 628 ILE A CA 1
ATOM 4844 C C . ILE A 1 628 ? -2.318 2.193 38.189 1.00 90.56 628 ILE A C 1
ATOM 4846 O O . ILE A 1 628 ? -3.442 2.343 38.674 1.00 90.56 628 ILE A O 1
ATOM 4850 N N . ARG A 1 629 ? -1.670 3.183 37.563 1.00 93.25 629 ARG A N 1
ATOM 4851 C CA . ARG A 1 629 ? -2.163 4.569 37.477 1.00 93.25 629 ARG A CA 1
ATOM 4852 C C . ARG A 1 629 ? -3.559 4.675 36.865 1.00 93.25 629 ARG A C 1
ATOM 4854 O O . ARG A 1 629 ? -4.350 5.423 37.414 1.00 93.25 629 ARG A O 1
ATOM 4861 N N . VAL A 1 630 ? -3.904 3.882 35.845 1.00 92.88 630 VAL A N 1
ATOM 4862 C CA . VAL A 1 630 ? -5.271 3.868 35.283 1.00 92.88 630 VAL A CA 1
ATOM 4863 C C . VAL A 1 630 ? -6.344 3.618 36.350 1.00 92.88 630 VAL A C 1
ATOM 4865 O O . VAL A 1 630 ? -7.304 4.376 36.454 1.00 92.88 630 VAL A O 1
ATOM 4868 N N . GLY A 1 631 ? -6.165 2.608 37.207 1.00 91.69 631 GLY A N 1
ATOM 4869 C CA . GLY A 1 631 ? -7.108 2.316 38.289 1.00 91.69 631 GLY A CA 1
ATOM 4870 C C . GLY A 1 631 ? -7.210 3.455 39.294 1.00 91.69 631 GLY A C 1
ATOM 4871 O O . GLY A 1 631 ? -8.305 3.811 39.724 1.00 91.69 631 GLY A O 1
ATOM 4872 N N . ARG A 1 632 ? -6.075 4.073 39.623 1.00 95.25 632 ARG A N 1
ATOM 4873 C CA . ARG A 1 632 ? -6.023 5.201 40.558 1.00 95.25 632 ARG A CA 1
ATOM 4874 C C . ARG A 1 632 ? -6.601 6.493 39.970 1.00 95.25 632 ARG A C 1
ATOM 4876 O O . ARG A 1 632 ? -7.208 7.259 40.710 1.00 95.25 632 ARG A O 1
ATOM 4883 N N . THR A 1 633 ? -6.465 6.730 38.670 1.00 96.25 633 THR A N 1
ATOM 4884 C CA . THR A 1 633 ? -7.089 7.869 37.982 1.00 96.25 633 THR A CA 1
ATOM 4885 C C . THR A 1 633 ? -8.604 7.706 37.943 1.00 96.25 633 THR A C 1
ATOM 4887 O O . THR A 1 633 ? -9.314 8.608 38.378 1.00 96.25 633 THR A O 1
ATOM 4890 N N . LEU A 1 634 ? -9.119 6.541 37.530 1.00 95.00 634 LEU A N 1
ATOM 4891 C CA . LEU A 1 634 ? -10.570 6.317 37.461 1.00 95.00 634 LEU A CA 1
ATOM 4892 C C . LEU A 1 634 ? -11.243 6.400 38.840 1.00 95.00 634 LEU A C 1
ATOM 4894 O O . LEU A 1 634 ? -12.351 6.915 38.945 1.00 95.00 634 LEU A O 1
ATOM 4898 N N . ARG A 1 635 ? -10.559 6.004 39.924 1.00 95.94 635 ARG A N 1
ATOM 4899 C CA . ARG A 1 635 ? -11.072 6.146 41.302 1.00 95.94 635 ARG A CA 1
ATOM 4900 C C . ARG A 1 635 ? -11.283 7.587 41.777 1.00 95.94 635 ARG A C 1
ATOM 4902 O O . ARG A 1 635 ? -11.853 7.775 42.850 1.00 95.94 635 ARG A O 1
ATOM 4909 N N . ARG A 1 636 ? -10.882 8.601 41.004 1.00 95.69 636 ARG A N 1
ATOM 4910 C CA . ARG A 1 636 ? -11.324 9.986 41.234 1.00 95.69 636 ARG A CA 1
ATOM 4911 C C . ARG A 1 636 ? -12.839 10.153 41.053 1.00 95.69 636 ARG A C 1
ATOM 4913 O O . ARG A 1 636 ? -13.395 11.098 41.602 1.00 95.69 636 ARG A O 1
ATOM 4920 N N . HIS A 1 637 ? -13.494 9.216 40.364 1.00 96.81 637 HIS A N 1
ATOM 4921 C CA . HIS A 1 637 ? -14.948 9.091 40.263 1.00 96.81 637 HIS A CA 1
ATOM 4922 C C . HIS A 1 637 ? -15.387 7.658 40.635 1.00 96.81 637 HIS A C 1
ATOM 4924 O O . HIS A 1 637 ? -15.515 6.799 39.760 1.00 96.81 637 HIS A O 1
ATOM 4930 N N . PRO A 1 638 ? -15.573 7.357 41.938 1.00 95.44 638 PRO A N 1
ATOM 4931 C CA . PRO A 1 638 ? -15.797 5.991 42.419 1.00 95.44 638 PRO A CA 1
ATOM 4932 C C . PRO A 1 638 ? -17.012 5.290 41.805 1.00 95.44 638 PRO A C 1
ATOM 4934 O O . PRO A 1 638 ? -16.912 4.121 41.454 1.00 95.44 638 PRO A O 1
ATOM 4937 N N . LEU A 1 639 ? -18.130 6.005 41.620 1.00 95.06 639 LEU A N 1
ATOM 4938 C CA . LEU A 1 639 ? -19.356 5.415 41.071 1.00 95.06 639 LEU A CA 1
ATOM 4939 C C . LEU A 1 639 ? -19.140 4.893 39.649 1.00 95.06 639 LEU A C 1
ATOM 4941 O O . LEU A 1 639 ? -19.510 3.759 39.358 1.00 95.06 639 LEU A O 1
ATOM 4945 N N . MET A 1 640 ? -18.499 5.685 38.787 1.00 96.56 640 MET A N 1
ATOM 4946 C CA . MET A 1 640 ? -18.144 5.250 37.436 1.00 96.56 640 MET A CA 1
ATOM 4947 C C . MET A 1 640 ? -17.080 4.146 37.469 1.00 96.56 640 MET A C 1
ATOM 4949 O O . MET A 1 640 ? -17.200 3.151 36.752 1.00 96.56 640 MET A O 1
ATOM 4953 N N . ALA A 1 641 ? -16.065 4.275 38.332 1.00 95.31 641 ALA A N 1
ATOM 4954 C CA . ALA A 1 641 ? -14.994 3.287 38.451 1.00 95.31 641 ALA A CA 1
ATOM 4955 C C . ALA A 1 641 ? -15.517 1.895 38.845 1.00 95.31 641 ALA A C 1
ATOM 4957 O O . ALA A 1 641 ? -15.042 0.892 38.304 1.00 95.31 641 ALA A O 1
ATOM 4958 N N . ASP A 1 642 ? -16.507 1.821 39.735 1.00 94.62 642 ASP A N 1
ATOM 4959 C CA . ASP A 1 642 ? -17.131 0.560 40.142 1.00 94.62 642 ASP A CA 1
ATOM 4960 C C . ASP A 1 642 ? -17.800 -0.144 38.949 1.00 94.62 642 ASP A C 1
ATOM 4962 O O . ASP A 1 642 ? -17.647 -1.357 38.785 1.00 94.62 642 ASP A O 1
ATOM 4966 N N . GLN A 1 643 ? -18.449 0.610 38.053 1.00 94.69 643 GLN A N 1
ATOM 4967 C CA . GLN A 1 643 ? -19.032 0.057 36.822 1.00 94.69 643 GLN A CA 1
ATOM 4968 C C . GLN A 1 643 ? -17.954 -0.324 35.803 1.00 94.69 643 GLN A C 1
ATOM 4970 O O . GLN A 1 643 ? -18.015 -1.391 35.189 1.00 94.69 643 GLN A O 1
ATOM 4975 N N . TRP A 1 644 ? -16.909 0.498 35.662 1.00 92.25 644 TRP A N 1
ATOM 4976 C CA . TRP A 1 644 ? -15.778 0.220 34.774 1.00 92.25 644 TRP A CA 1
ATOM 4977 C C . TRP A 1 644 ? -15.074 -1.093 35.120 1.00 92.25 644 TRP A C 1
ATOM 4979 O O . TRP A 1 644 ? -14.675 -1.847 34.223 1.00 92.25 644 TRP A O 1
ATOM 4989 N N . TYR A 1 645 ? -14.920 -1.384 36.412 1.00 88.56 645 TYR A N 1
ATOM 4990 C CA . TYR A 1 645 ? -14.255 -2.585 36.915 1.00 88.56 645 TYR A CA 1
ATOM 4991 C C . TYR A 1 645 ? -15.212 -3.723 37.272 1.00 88.56 645 TYR A C 1
ATOM 4993 O O . TYR A 1 645 ? -14.738 -4.763 37.727 1.00 88.56 645 TYR A O 1
ATOM 5001 N N . ALA A 1 646 ? -16.514 -3.594 37.009 1.00 85.44 646 ALA A N 1
ATOM 5002 C CA . ALA A 1 646 ? -17.469 -4.674 37.227 1.00 85.44 646 ALA A CA 1
ATOM 5003 C C . ALA A 1 646 ? -17.064 -5.931 36.430 1.00 85.44 646 ALA A C 1
ATOM 5005 O O . ALA A 1 646 ? -16.911 -5.895 35.206 1.00 85.44 646 ALA A O 1
ATOM 5006 N N . ASN A 1 647 ? -16.853 -7.047 37.134 1.00 77.06 647 ASN A N 1
ATOM 5007 C CA . ASN A 1 647 ? -16.524 -8.358 36.557 1.00 77.06 647 ASN A CA 1
ATOM 5008 C C . ASN A 1 647 ? -15.371 -8.330 35.526 1.00 77.06 647 ASN A C 1
ATOM 5010 O O . ASN A 1 647 ? -15.538 -8.759 34.381 1.00 77.06 647 ASN A O 1
ATOM 5014 N N . PRO A 1 648 ? -14.168 -7.844 35.886 1.00 66.75 648 PRO A N 1
ATOM 5015 C CA . PRO A 1 648 ? -13.159 -7.419 34.913 1.00 66.75 648 PRO A CA 1
ATOM 5016 C C . PRO A 1 648 ? -12.523 -8.582 34.138 1.00 66.75 648 PRO A C 1
ATOM 5018 O O . PRO A 1 648 ? -11.888 -8.362 33.101 1.00 66.75 648 PRO A O 1
ATOM 5021 N N . SER A 1 649 ? -12.706 -9.809 34.627 1.00 71.31 649 SER A N 1
ATOM 5022 C CA . SER A 1 649 ? -11.937 -10.984 34.241 1.00 71.31 649 SER A CA 1
ATOM 5023 C C . SER A 1 649 ? -12.307 -11.586 32.893 1.00 71.31 649 SER A C 1
ATOM 5025 O O . SER A 1 649 ? -11.560 -12.445 32.463 1.00 71.31 649 SER A O 1
ATOM 5027 N N . TYR A 1 650 ? -13.375 -11.175 32.193 1.00 84.81 650 TYR A N 1
ATOM 5028 C CA . TYR A 1 650 ? -13.709 -11.803 30.901 1.00 84.81 650 TYR A CA 1
ATOM 5029 C C . TYR A 1 650 ? -12.562 -11.694 29.884 1.00 84.81 650 TYR A C 1
ATOM 5031 O O . TYR A 1 650 ? -11.956 -12.693 29.520 1.00 84.81 650 TYR A O 1
ATOM 5039 N N . VAL A 1 651 ? -12.215 -10.468 29.484 1.00 77.31 651 VAL A N 1
ATOM 5040 C CA . VAL A 1 651 ? -11.166 -10.221 28.479 1.00 77.31 651 VAL A CA 1
ATOM 5041 C C . VAL A 1 651 ? -9.783 -10.663 28.979 1.00 77.31 651 VAL A C 1
ATOM 5043 O O . VAL A 1 651 ? -8.980 -11.189 28.219 1.00 77.31 651 VAL A O 1
ATOM 5046 N N . GLN A 1 652 ? -9.509 -10.496 30.274 1.00 76.06 652 GLN A N 1
ATOM 5047 C CA . GLN A 1 652 ? -8.202 -10.802 30.864 1.00 76.06 652 GLN A CA 1
ATOM 5048 C C . GLN A 1 652 ? -8.013 -12.287 31.227 1.00 76.06 652 GLN A C 1
ATOM 5050 O O . GLN A 1 652 ? -6.900 -12.685 31.566 1.00 76.06 652 GLN A O 1
ATOM 5055 N N . SER A 1 653 ? -9.057 -13.116 31.160 1.00 82.88 653 SER A N 1
ATOM 5056 C CA . SER A 1 653 ? -8.987 -14.546 31.479 1.00 82.88 653 SER A CA 1
ATOM 5057 C C . SER A 1 653 ? -9.050 -15.373 30.197 1.00 82.88 653 SER A C 1
ATOM 5059 O O . SER A 1 653 ? -10.109 -15.401 29.567 1.00 82.88 653 SER A O 1
ATOM 5061 N N . PRO A 1 654 ? -7.975 -16.102 29.843 1.00 82.00 654 PRO A N 1
ATOM 5062 C CA . PRO A 1 654 ? -7.990 -17.041 28.720 1.00 82.00 654 PRO A CA 1
ATOM 5063 C C . PRO A 1 654 ? -9.139 -18.055 28.805 1.00 82.00 654 PRO A C 1
ATOM 5065 O O . PRO A 1 654 ? -9.775 -18.365 27.805 1.00 82.00 654 PRO A O 1
ATOM 5068 N N . GLU A 1 655 ? -9.484 -18.514 30.012 1.00 84.62 655 GLU A N 1
ATOM 5069 C CA . GLU A 1 655 ? -10.591 -19.455 30.234 1.00 84.62 655 GLU A CA 1
ATOM 5070 C C . GLU A 1 655 ? -11.963 -18.847 29.905 1.00 84.62 655 GLU A C 1
ATOM 5072 O O . GLU A 1 655 ? -12.867 -19.546 29.435 1.00 84.62 655 GLU A O 1
ATOM 5077 N N . ARG A 1 656 ? -12.144 -17.542 30.153 1.00 86.31 656 ARG A N 1
ATOM 5078 C CA . ARG A 1 656 ? -13.413 -16.843 29.899 1.00 86.31 656 ARG A CA 1
ATOM 5079 C C . ARG A 1 656 ? -13.516 -16.330 28.467 1.00 86.31 656 ARG A C 1
ATOM 5081 O O . ARG A 1 656 ? -14.584 -16.483 27.879 1.00 86.31 656 ARG A O 1
ATOM 5088 N N . SER A 1 657 ? -12.452 -15.774 27.897 1.00 87.94 657 SER A N 1
ATOM 5089 C CA . SER A 1 657 ? -12.464 -15.301 26.509 1.00 87.94 657 SER A CA 1
ATOM 5090 C C . SER A 1 657 ? -12.319 -16.437 25.491 1.00 87.94 657 SER A C 1
ATOM 5092 O O . SER A 1 657 ? -12.797 -16.307 24.368 1.00 87.94 657 SER A O 1
ATOM 5094 N N . GLY A 1 658 ? -11.685 -17.551 25.864 1.00 91.44 658 GLY A N 1
ATOM 5095 C CA . GLY A 1 658 ? -11.290 -18.602 24.921 1.00 91.44 658 GLY A CA 1
ATOM 5096 C C . GLY A 1 658 ? -10.099 -18.212 24.035 1.00 91.44 658 GLY A C 1
ATOM 5097 O O . GLY A 1 658 ? -9.738 -18.975 23.145 1.00 91.44 658 GLY A O 1
ATOM 5098 N N . MET A 1 659 ? -9.491 -17.042 24.263 1.00 94.00 659 MET A N 1
ATOM 5099 C CA . MET A 1 659 ? -8.342 -16.553 23.497 1.00 94.00 659 MET A CA 1
ATOM 5100 C C . MET A 1 659 ? -7.034 -16.970 24.165 1.00 94.00 659 MET A C 1
ATOM 5102 O O . MET A 1 659 ? -6.916 -16.943 25.396 1.00 94.00 659 MET A O 1
ATOM 5106 N N . THR A 1 660 ? -6.027 -17.303 23.359 1.00 95.12 660 THR A N 1
ATOM 5107 C CA . THR A 1 660 ? -4.667 -17.504 23.869 1.00 95.12 660 THR A CA 1
ATOM 5108 C C . THR A 1 660 ? -4.105 -16.174 24.397 1.00 95.12 660 THR A C 1
ATOM 5110 O O . THR A 1 660 ? -4.532 -15.104 23.952 1.00 95.12 660 THR A O 1
ATOM 5113 N N . PRO A 1 661 ? -3.151 -16.191 25.350 1.00 94.44 661 PRO A N 1
ATOM 5114 C CA . PRO A 1 661 ? -2.466 -14.968 25.767 1.00 94.44 661 PRO A CA 1
ATOM 5115 C C . PRO A 1 661 ? -1.810 -14.231 24.594 1.00 94.44 661 PRO A C 1
ATOM 5117 O O . PRO A 1 661 ? -1.919 -13.016 24.522 1.00 94.44 661 PRO A O 1
ATOM 5120 N N . HIS A 1 662 ? -1.210 -14.966 23.656 1.00 96.12 662 HIS A N 1
ATOM 5121 C CA . HIS A 1 662 ? -0.588 -14.417 22.454 1.00 96.12 662 HIS A CA 1
ATOM 5122 C C . HIS A 1 662 ? -1.577 -13.615 21.595 1.00 96.12 662 HIS A C 1
ATOM 5124 O O . HIS A 1 662 ? -1.418 -12.406 21.446 1.00 96.12 662 HIS A O 1
ATOM 5130 N N . ASP A 1 663 ? -2.648 -14.249 21.117 1.00 97.06 663 ASP A N 1
ATOM 5131 C CA . ASP A 1 663 ? -3.617 -13.614 20.213 1.00 97.06 663 ASP A CA 1
ATOM 5132 C C . ASP A 1 663 ? -4.323 -12.435 20.890 1.00 97.06 663 ASP A C 1
ATOM 5134 O O . ASP A 1 663 ? -4.589 -11.399 20.280 1.00 97.06 663 ASP A O 1
ATOM 5138 N N . ARG A 1 664 ? -4.609 -12.578 22.190 1.00 95.69 664 ARG A N 1
ATOM 5139 C CA . ARG A 1 664 ? -5.194 -11.505 22.989 1.00 95.69 664 ARG A CA 1
ATOM 5140 C C . ARG A 1 664 ? -4.259 -10.301 23.055 1.00 95.69 664 ARG A C 1
ATOM 5142 O O . ARG A 1 664 ? -4.709 -9.190 22.797 1.00 95.69 664 ARG A O 1
ATOM 5149 N N . GLU A 1 665 ? -3.004 -10.497 23.451 1.00 96.50 665 GLU A N 1
ATOM 5150 C CA . GLU A 1 665 ? -2.055 -9.389 23.587 1.00 96.50 665 GLU A CA 1
ATOM 5151 C C . GLU A 1 665 ? -1.731 -8.747 22.233 1.00 96.50 665 GLU A C 1
ATOM 5153 O O . GLU A 1 665 ? -1.580 -7.528 22.186 1.00 96.50 665 GLU A O 1
ATOM 5158 N N . LEU A 1 666 ? -1.733 -9.510 21.132 1.00 97.94 666 LEU A N 1
ATOM 5159 C CA . LEU A 1 666 ? -1.600 -8.966 19.778 1.00 97.94 666 LEU A CA 1
ATOM 5160 C C . LEU A 1 666 ? -2.715 -7.956 19.472 1.00 97.94 666 LEU A C 1
ATOM 5162 O O . LEU A 1 666 ? -2.427 -6.811 19.126 1.00 97.94 666 LEU A O 1
ATOM 5166 N N . LEU A 1 667 ? -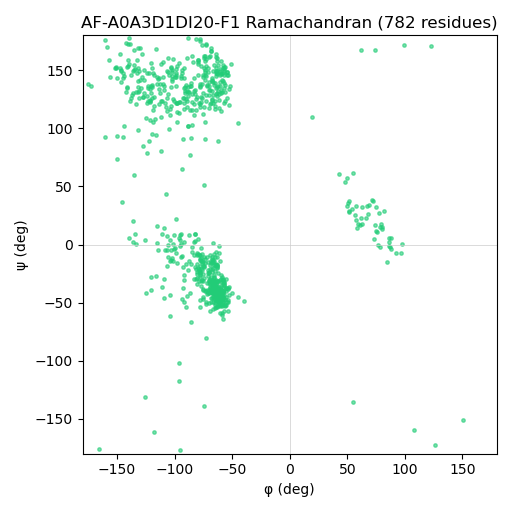3.981 -8.343 19.676 1.00 98.12 667 LEU A N 1
ATOM 5167 C CA . LEU A 1 667 ? -5.132 -7.452 19.473 1.00 98.12 667 LEU A CA 1
ATOM 5168 C C . LEU A 1 667 ? -5.063 -6.212 20.373 1.00 98.12 667 LEU A C 1
ATOM 5170 O O . LEU A 1 667 ? -5.362 -5.103 19.925 1.00 98.12 667 LEU A O 1
ATOM 5174 N N . ILE A 1 668 ? -4.666 -6.384 21.638 1.00 97.38 668 ILE A N 1
ATOM 5175 C CA . ILE A 1 668 ? -4.552 -5.283 22.602 1.00 97.38 668 ILE A CA 1
ATOM 5176 C C . ILE A 1 668 ? -3.485 -4.282 22.165 1.00 97.38 668 ILE A C 1
ATOM 5178 O O . ILE A 1 668 ? -3.765 -3.086 22.065 1.00 97.38 668 ILE A O 1
ATOM 5182 N N . LEU A 1 669 ? -2.270 -4.766 21.911 1.00 97.56 669 LEU A N 1
ATOM 5183 C CA . LEU A 1 669 ? -1.126 -3.929 21.572 1.00 97.56 669 LEU A CA 1
ATOM 5184 C C . LEU A 1 669 ? -1.327 -3.239 20.229 1.00 97.56 669 LEU A C 1
ATOM 5186 O O . LEU A 1 669 ? -1.044 -2.046 20.129 1.00 97.56 669 LEU A O 1
ATOM 5190 N N . ARG A 1 670 ? -1.884 -3.942 19.233 1.00 97.75 670 ARG A N 1
ATOM 5191 C CA . ARG A 1 670 ? -2.198 -3.344 17.933 1.00 97.75 670 ARG A CA 1
ATOM 5192 C C . ARG A 1 670 ? -3.260 -2.254 18.059 1.00 97.75 670 ARG A C 1
ATOM 5194 O O . ARG A 1 670 ? -3.063 -1.150 17.565 1.00 97.75 670 ARG A O 1
ATOM 5201 N N . THR A 1 671 ? -4.328 -2.498 18.820 1.00 97.81 671 THR A N 1
ATOM 5202 C CA . THR A 1 671 ? -5.355 -1.472 19.082 1.00 97.81 671 THR A CA 1
ATOM 5203 C C . THR A 1 671 ? -4.781 -0.265 19.837 1.00 97.81 671 THR A C 1
ATOM 5205 O O . THR A 1 671 ? -5.118 0.878 19.527 1.00 97.81 671 THR A O 1
ATOM 5208 N N . GLY A 1 672 ? -3.908 -0.503 20.823 1.00 96.56 672 GLY A N 1
ATOM 5209 C CA . GLY A 1 672 ? -3.235 0.548 21.591 1.00 96.56 672 GLY A CA 1
ATOM 5210 C C . GLY A 1 672 ? -2.269 1.381 20.746 1.00 96.56 672 GLY A C 1
ATOM 5211 O O . GLY A 1 672 ? -2.238 2.603 20.897 1.00 96.56 672 GLY A O 1
ATOM 5212 N N . TRP A 1 673 ? -1.540 0.739 19.827 1.00 96.31 673 TRP A N 1
ATOM 5213 C CA . TRP A 1 673 ? -0.711 1.395 18.813 1.00 96.31 673 TRP A CA 1
ATOM 5214 C C . TRP A 1 673 ? -1.550 2.288 17.899 1.00 96.31 673 TRP A C 1
ATOM 5216 O O . TRP A 1 673 ? -1.282 3.484 17.804 1.00 96.31 673 TRP A O 1
ATOM 5226 N N . ASN A 1 674 ? -2.617 1.738 17.312 1.00 95.81 674 ASN A N 1
ATOM 5227 C CA . ASN A 1 674 ? -3.503 2.469 16.403 1.00 95.81 674 ASN A CA 1
ATOM 5228 C C . ASN A 1 674 ? -4.115 3.699 17.086 1.00 95.81 674 ASN A C 1
ATOM 5230 O O . ASN A 1 674 ? -4.174 4.777 16.506 1.00 95.81 674 ASN A O 1
ATOM 5234 N N . ALA A 1 675 ? -4.505 3.564 18.356 1.00 95.75 675 ALA A N 1
ATOM 5235 C CA . ALA A 1 675 ? -5.033 4.654 19.171 1.00 95.75 675 ALA A CA 1
ATOM 5236 C C . ALA A 1 675 ? -3.962 5.589 19.759 1.00 95.75 675 ALA A C 1
ATOM 5238 O O . ALA A 1 675 ? -4.306 6.443 20.576 1.00 95.75 675 ALA A O 1
ATOM 5239 N N . GLN A 1 676 ? -2.685 5.404 19.418 1.00 94.25 676 GLN A N 1
ATOM 5240 C CA . GLN A 1 676 ? -1.544 6.152 19.956 1.00 94.25 676 GLN A CA 1
ATOM 5241 C C . GLN A 1 676 ? -1.522 6.229 21.494 1.00 94.25 676 GLN A C 1
ATOM 5243 O O . GLN A 1 676 ? -1.067 7.210 22.089 1.00 94.25 676 GLN A O 1
ATOM 5248 N N . SER A 1 677 ? -2.000 5.180 22.172 1.00 95.56 677 SER A N 1
ATOM 5249 C CA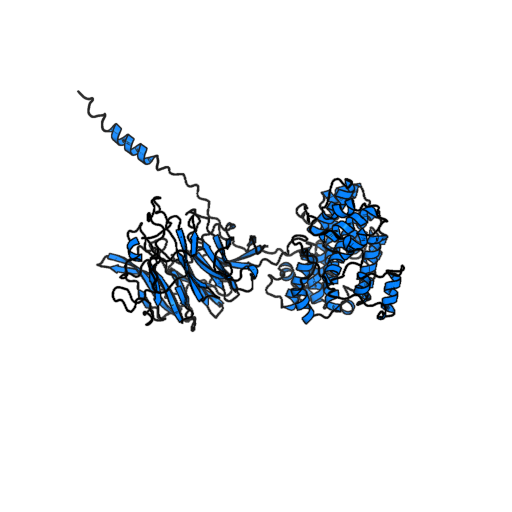 . SER A 1 677 ? -2.041 5.147 23.630 1.00 95.56 677 SER A CA 1
ATOM 5250 C C . SER A 1 677 ? -0.738 4.658 24.240 1.00 95.56 677 SER A C 1
ATOM 5252 O O . SER A 1 677 ? -0.529 3.470 24.491 1.00 95.56 677 SER A O 1
ATOM 5254 N N . VAL A 1 678 ? 0.132 5.623 24.538 1.00 94.50 678 VAL A N 1
ATOM 5255 C CA . VAL A 1 678 ? 1.458 5.384 25.124 1.00 94.50 678 VAL A CA 1
ATOM 5256 C C . VAL A 1 678 ? 1.370 4.616 26.449 1.00 94.50 678 VAL A C 1
ATOM 5258 O O . VAL A 1 678 ? 2.242 3.804 26.748 1.00 94.50 678 VAL A O 1
ATOM 5261 N N . TYR A 1 679 ? 0.326 4.854 27.253 1.00 95.50 679 TYR A N 1
ATOM 5262 C CA . TYR A 1 679 ? 0.137 4.143 28.519 1.00 95.50 679 TYR A CA 1
ATOM 5263 C C . TYR A 1 679 ? -0.235 2.675 28.318 1.00 95.50 679 TYR A C 1
ATOM 5265 O O . TYR A 1 679 ? 0.387 1.807 28.933 1.00 95.50 679 TYR A O 1
ATOM 5273 N N . GLU A 1 680 ? -1.239 2.395 27.480 1.00 94.81 680 GLU A N 1
ATOM 5274 C CA . GLU A 1 680 ? -1.666 1.016 27.217 1.00 94.81 680 GLU A CA 1
ATOM 5275 C C . GLU A 1 680 ? -0.524 0.212 26.608 1.00 94.81 680 GLU A C 1
ATOM 5277 O O . GLU A 1 680 ? -0.231 -0.881 27.092 1.00 94.81 680 GLU A O 1
ATOM 5282 N N . TRP A 1 681 ? 0.185 0.796 25.639 1.00 95.94 681 TRP A N 1
ATOM 5283 C CA . TRP A 1 681 ? 1.386 0.205 25.058 1.00 95.94 681 TRP A CA 1
ATOM 5284 C C . TRP A 1 681 ? 2.414 -0.167 26.125 1.00 95.94 681 TRP A C 1
ATOM 5286 O O . TRP A 1 681 ? 2.762 -1.335 26.275 1.00 95.94 681 TRP A O 1
ATOM 5296 N N . ALA A 1 682 ? 2.837 0.808 26.931 1.00 95.62 682 ALA A N 1
ATOM 5297 C CA . ALA A 1 682 ? 3.807 0.616 28.004 1.00 95.62 682 ALA A CA 1
ATOM 5298 C C . ALA A 1 682 ? 3.424 -0.523 28.959 1.00 95.62 682 ALA A C 1
ATOM 5300 O O . ALA A 1 682 ? 4.262 -1.337 29.363 1.00 95.62 682 ALA A O 1
ATOM 5301 N N . LYS A 1 683 ? 2.147 -0.596 29.344 1.00 95.25 683 LYS A N 1
ATOM 5302 C CA . LYS A 1 683 ? 1.675 -1.625 30.273 1.00 95.25 683 LYS A CA 1
ATOM 5303 C C . LYS A 1 683 ? 1.582 -2.992 29.623 1.00 95.25 683 LYS A C 1
ATOM 5305 O O . LYS A 1 683 ? 1.977 -3.966 30.265 1.00 95.25 683 LYS A O 1
ATOM 5310 N N . HIS A 1 684 ? 1.132 -3.076 28.382 1.00 95.50 684 HIS A N 1
ATOM 5311 C CA . HIS A 1 684 ? 0.981 -4.352 27.698 1.00 95.50 684 HIS A CA 1
ATOM 5312 C C . HIS A 1 684 ? 2.306 -4.914 27.160 1.00 95.50 684 HIS A C 1
ATOM 5314 O O . HIS A 1 684 ? 2.524 -6.122 27.228 1.00 95.50 684 HIS A O 1
ATOM 5320 N N . VAL A 1 685 ? 3.259 -4.064 26.773 1.00 95.19 685 VAL A N 1
ATOM 5321 C CA . VAL A 1 685 ? 4.635 -4.495 26.480 1.00 95.19 685 VAL A CA 1
ATOM 5322 C C . VAL A 1 685 ? 5.345 -4.945 27.758 1.00 95.19 685 VAL A C 1
ATOM 5324 O O . VAL A 1 685 ? 5.958 -6.011 27.790 1.00 95.19 685 VAL A O 1
ATOM 5327 N N . GLY A 1 686 ? 5.225 -4.154 28.825 1.00 92.75 686 GLY A N 1
ATOM 5328 C CA . GLY A 1 686 ? 5.886 -4.403 30.100 1.00 92.75 686 GLY A CA 1
ATOM 5329 C C . GLY A 1 686 ? 5.006 -5.131 31.117 1.00 92.75 686 GLY A C 1
ATOM 5330 O O . GLY A 1 686 ? 4.613 -6.281 30.951 1.00 92.75 686 GLY A O 1
ATOM 5331 N N . SER A 1 687 ? 4.740 -4.451 32.234 1.00 88.06 687 SER A N 1
ATOM 5332 C CA . SER A 1 687 ? 4.298 -5.065 33.502 1.00 88.06 687 SER A CA 1
ATOM 5333 C C . SER A 1 687 ? 2.950 -5.808 33.506 1.00 88.06 687 SER A C 1
ATOM 5335 O O . SER A 1 687 ? 2.716 -6.600 34.420 1.00 88.06 687 SER A O 1
ATOM 5337 N N . VAL A 1 688 ? 2.057 -5.555 32.546 1.00 88.44 688 VAL A N 1
ATOM 5338 C CA . VAL A 1 688 ? 0.698 -6.127 32.507 1.00 88.44 688 VAL A CA 1
ATOM 5339 C C . VAL A 1 688 ? 0.603 -7.240 31.471 1.00 88.44 688 VAL A C 1
ATOM 5341 O O . VAL A 1 688 ? 0.313 -8.378 31.840 1.00 88.44 688 VAL A O 1
ATOM 5344 N N . GLY A 1 689 ? 0.841 -6.915 30.201 1.00 87.62 689 GLY A N 1
ATOM 5345 C CA . GLY A 1 689 ? 0.677 -7.854 29.087 1.00 87.62 689 GLY A CA 1
ATOM 5346 C C . GLY A 1 689 ? 1.885 -8.761 28.872 1.00 87.62 689 GLY A C 1
ATOM 5347 O O . GLY A 1 689 ? 1.709 -9.905 28.468 1.00 87.62 689 GLY A O 1
ATOM 5348 N N . ARG A 1 690 ? 3.092 -8.284 29.216 1.00 93.50 690 ARG A N 1
ATOM 5349 C CA . ARG A 1 690 ? 4.373 -8.978 29.014 1.00 93.50 690 ARG A CA 1
ATOM 5350 C C . ARG A 1 690 ? 4.502 -9.540 27.595 1.00 93.50 690 ARG A C 1
ATOM 5352 O O . ARG A 1 690 ? 4.759 -10.725 27.420 1.00 93.50 690 ARG A O 1
ATOM 5359 N N . ALA A 1 691 ? 4.325 -8.682 26.588 1.00 93.25 691 ALA A N 1
ATOM 5360 C CA . ALA A 1 691 ? 4.287 -9.040 25.164 1.00 93.25 691 ALA A CA 1
ATOM 5361 C C . ALA A 1 691 ? 5.320 -10.111 24.750 1.00 93.25 691 ALA A C 1
ATOM 5363 O O . ALA A 1 691 ? 4.971 -11.130 24.151 1.00 93.25 691 ALA A O 1
ATOM 5364 N N . ARG A 1 692 ? 6.585 -9.929 25.149 1.00 95.31 692 ARG A N 1
ATOM 5365 C 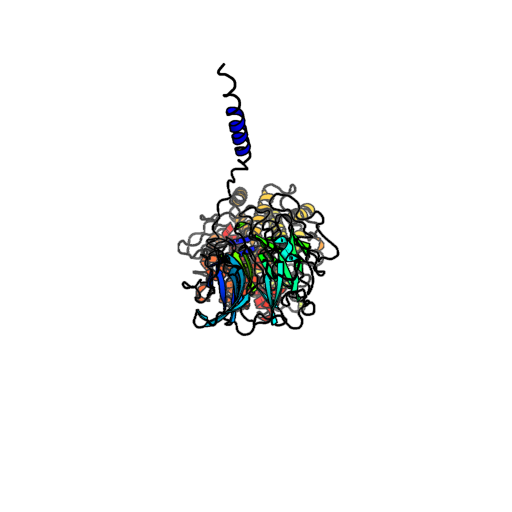CA . ARG A 1 692 ? 7.686 -10.834 24.783 1.00 95.31 692 ARG A CA 1
ATOM 5366 C C . ARG A 1 692 ? 7.591 -12.225 25.417 1.00 95.31 692 ARG A C 1
ATOM 5368 O O . ARG A 1 692 ? 8.013 -13.191 24.789 1.00 95.31 692 ARG A O 1
ATOM 5375 N N . ASP A 1 693 ? 6.960 -12.369 26.586 1.00 96.50 693 ASP A N 1
ATOM 5376 C CA . ASP A 1 693 ? 6.670 -13.687 27.186 1.00 96.50 693 ASP A CA 1
ATOM 5377 C C . ASP A 1 693 ? 5.714 -14.513 26.307 1.00 96.50 693 ASP A C 1
ATOM 5379 O O . ASP A 1 693 ? 5.579 -15.727 26.477 1.00 96.50 693 ASP A O 1
ATOM 5383 N N . HIS A 1 694 ? 5.023 -13.849 25.381 1.00 94.56 694 HIS A N 1
ATOM 5384 C CA . HIS A 1 694 ? 4.053 -14.436 24.472 1.00 94.56 694 HIS A CA 1
ATOM 5385 C C . HIS A 1 694 ? 4.531 -14.458 23.017 1.00 94.56 694 HIS A C 1
ATOM 5387 O O . HIS A 1 694 ? 3.748 -14.825 22.154 1.00 94.56 694 HIS A O 1
ATOM 5393 N N . GLY A 1 695 ? 5.802 -14.135 22.743 1.00 94.62 695 GLY A N 1
ATOM 5394 C CA . GLY A 1 695 ? 6.368 -14.153 21.387 1.00 94.62 695 GLY A CA 1
ATOM 5395 C C . GLY A 1 695 ? 6.036 -12.919 20.545 1.00 94.62 695 GLY A C 1
ATOM 5396 O O . GLY A 1 695 ? 6.216 -12.947 19.333 1.00 94.62 695 GLY A O 1
ATOM 5397 N N . LEU A 1 696 ? 5.557 -11.842 21.174 1.00 95.75 696 LEU A N 1
ATOM 5398 C CA . LEU A 1 696 ? 5.206 -10.603 20.489 1.00 95.75 696 LEU A CA 1
ATOM 5399 C C . LEU A 1 696 ? 6.353 -9.598 20.559 1.00 95.75 696 LEU A C 1
ATOM 5401 O O . LEU A 1 696 ? 6.657 -9.061 21.629 1.00 95.75 696 LEU A O 1
ATOM 5405 N N . GLU A 1 697 ? 6.946 -9.308 19.404 1.00 94.44 697 GLU A N 1
ATOM 5406 C CA . GLU A 1 697 ? 7.945 -8.252 19.270 1.00 94.44 697 GLU A CA 1
ATOM 5407 C C . GLU A 1 697 ? 7.271 -6.888 19.043 1.00 94.44 697 GLU A C 1
ATOM 5409 O O . GLU A 1 697 ? 6.526 -6.729 18.069 1.00 94.44 697 GLU A O 1
ATOM 5414 N N . PRO A 1 698 ? 7.525 -5.876 19.900 1.00 93.75 698 PRO A N 1
ATOM 5415 C CA . PRO A 1 698 ? 6.857 -4.576 19.804 1.00 93.75 698 PRO A CA 1
ATOM 5416 C C . PRO A 1 698 ? 7.038 -3.874 18.450 1.00 93.75 698 PRO A C 1
ATOM 5418 O O . PRO A 1 698 ? 6.107 -3.245 17.956 1.00 93.75 698 PRO A O 1
ATOM 5421 N N . GLU A 1 699 ? 8.200 -4.015 17.808 1.00 92.12 699 GLU A N 1
ATOM 5422 C CA . GLU A 1 699 ? 8.440 -3.435 16.482 1.00 92.12 699 GLU A CA 1
ATOM 5423 C C . GLU A 1 699 ? 7.527 -4.048 15.408 1.00 92.12 699 GLU A C 1
ATOM 5425 O O . GLU A 1 699 ? 6.955 -3.320 14.600 1.00 92.12 699 GLU A O 1
ATOM 5430 N N . TRP A 1 700 ? 7.317 -5.369 15.426 1.00 93.62 700 TRP A N 1
ATOM 5431 C CA . TRP A 1 700 ? 6.443 -6.035 14.454 1.00 93.62 700 TRP A CA 1
ATOM 5432 C C . TRP A 1 700 ? 4.980 -5.639 14.640 1.00 93.62 700 TRP A C 1
ATOM 5434 O O . TRP A 1 700 ? 4.251 -5.489 13.663 1.00 93.62 700 TRP A O 1
ATOM 5444 N N . ILE A 1 701 ? 4.544 -5.443 15.887 1.00 95.00 701 ILE A N 1
ATOM 5445 C CA . ILE A 1 701 ? 3.174 -5.003 16.179 1.00 95.00 701 ILE A CA 1
ATOM 5446 C C . ILE A 1 701 ? 2.944 -3.583 15.652 1.00 95.00 701 ILE A C 1
ATOM 5448 O O . ILE A 1 701 ? 1.901 -3.296 15.060 1.00 95.00 701 ILE A O 1
ATOM 5452 N N . ALA A 1 702 ? 3.927 -2.701 15.839 1.00 93.38 702 ALA A N 1
ATOM 5453 C CA . ALA A 1 702 ? 3.889 -1.343 15.314 1.00 93.38 702 ALA A CA 1
ATOM 5454 C C . ALA A 1 702 ? 3.871 -1.331 13.772 1.00 93.38 702 ALA A C 1
ATOM 5456 O O . ALA A 1 702 ? 3.080 -0.608 13.169 1.00 93.38 702 ALA A O 1
ATOM 5457 N N . GLN A 1 703 ? 4.663 -2.200 13.135 1.00 91.50 703 GLN A N 1
ATOM 5458 C CA . GLN A 1 703 ? 4.678 -2.403 11.680 1.00 91.50 703 GLN A CA 1
ATOM 5459 C C . GLN A 1 703 ? 3.396 -3.056 11.127 1.00 91.50 703 GLN A C 1
ATOM 5461 O O . GLN A 1 703 ? 3.186 -3.045 9.916 1.00 91.50 703 GLN A O 1
ATOM 5466 N N . GLY A 1 704 ? 2.533 -3.627 11.974 1.00 93.12 704 GLY A N 1
ATOM 5467 C CA . GLY A 1 704 ? 1.302 -4.287 11.536 1.00 93.12 704 GLY A CA 1
ATOM 5468 C C . GLY A 1 704 ? 1.578 -5.377 10.498 1.00 93.12 704 GLY A C 1
ATOM 5469 O O . GLY A 1 704 ? 2.523 -6.157 10.637 1.00 93.12 704 GLY A O 1
ATOM 5470 N N . ASN A 1 705 ? 0.779 -5.412 9.431 1.00 90.94 705 ASN A N 1
ATOM 5471 C CA . ASN A 1 705 ? 0.923 -6.402 8.361 1.00 90.94 705 ASN A CA 1
ATOM 5472 C C . ASN A 1 705 ? 2.145 -6.188 7.455 1.00 90.94 705 ASN A C 1
ATOM 5474 O O . ASN A 1 705 ? 2.535 -7.118 6.739 1.00 90.94 705 ASN A O 1
ATOM 5478 N N . ASP A 1 706 ? 2.823 -5.042 7.561 1.00 87.25 706 ASP A N 1
ATOM 5479 C CA . ASP A 1 706 ? 4.077 -4.792 6.846 1.00 87.25 706 ASP A CA 1
ATOM 5480 C C . ASP A 1 706 ? 5.264 -5.552 7.478 1.00 87.25 706 ASP A C 1
ATOM 5482 O O . ASP A 1 706 ? 6.307 -5.739 6.842 1.00 87.25 706 ASP A O 1
ATOM 5486 N N . ALA A 1 707 ? 5.117 -6.062 8.709 1.00 88.81 707 ALA A N 1
ATOM 5487 C CA . ALA A 1 707 ? 6.099 -6.968 9.293 1.00 88.81 707 ALA A CA 1
ATOM 5488 C C . ALA A 1 707 ? 6.076 -8.342 8.600 1.00 88.81 707 ALA A C 1
ATOM 5490 O O . ALA A 1 707 ? 5.036 -8.958 8.344 1.00 88.81 707 ALA A O 1
ATOM 5491 N N . ARG A 1 708 ? 7.267 -8.881 8.325 1.00 80.06 708 ARG A N 1
ATOM 5492 C CA . ARG A 1 708 ? 7.434 -10.162 7.610 1.00 80.06 708 ARG A CA 1
ATOM 5493 C C . ARG A 1 708 ? 7.248 -11.397 8.494 1.00 80.06 708 ARG A C 1
ATOM 5495 O O . ARG A 1 708 ? 7.067 -12.485 7.960 1.00 80.06 708 ARG A O 1
ATOM 5502 N N . GLY A 1 709 ? 7.308 -11.234 9.816 1.00 84.38 709 GLY A N 1
ATOM 5503 C CA . GLY A 1 709 ? 7.325 -12.338 10.779 1.00 84.38 709 GLY A CA 1
ATOM 5504 C C . GLY A 1 709 ? 5.978 -13.017 11.030 1.00 84.38 709 GLY A C 1
ATOM 5505 O O . GLY A 1 709 ? 5.965 -14.125 11.557 1.00 84.38 709 GLY A O 1
ATOM 5506 N N . TRP A 1 710 ? 4.865 -12.388 10.638 1.00 93.38 710 TRP A N 1
ATOM 5507 C CA . TRP A 1 710 ? 3.524 -12.877 10.960 1.00 93.38 710 TRP A CA 1
ATOM 5508 C C . TRP A 1 710 ? 3.064 -14.045 10.089 1.00 93.38 710 TRP A C 1
ATOM 5510 O O . TRP A 1 710 ? 3.184 -14.013 8.855 1.00 93.38 710 TRP A O 1
ATOM 5520 N N . ASN A 1 711 ? 2.456 -15.036 10.737 1.00 94.00 711 ASN A N 1
ATOM 5521 C CA . ASN A 1 711 ? 1.701 -16.105 10.096 1.00 94.00 711 ASN A CA 1
ATOM 5522 C C . ASN A 1 711 ? 0.312 -15.619 9.627 1.00 94.00 711 ASN A C 1
ATOM 5524 O O . ASN A 1 711 ? -0.111 -14.504 9.920 1.00 94.00 711 ASN A O 1
ATOM 5528 N N . ALA A 1 712 ? -0.409 -16.458 8.877 1.00 92.56 712 ALA A N 1
ATOM 5529 C CA . ALA A 1 712 ? -1.690 -16.073 8.279 1.00 92.56 712 ALA A CA 1
ATOM 5530 C C . ALA A 1 712 ? -2.775 -15.701 9.312 1.00 92.56 712 ALA A C 1
ATOM 5532 O O . ALA A 1 712 ? -3.497 -14.733 9.102 1.00 92.56 712 ALA A O 1
ATOM 5533 N N . ALA A 1 713 ? -2.872 -16.421 10.435 1.00 95.00 713 ALA A N 1
ATOM 5534 C CA . ALA A 1 713 ? -3.865 -16.132 11.471 1.00 95.00 713 ALA A CA 1
ATOM 5535 C C . ALA A 1 713 ? -3.545 -14.825 12.217 1.00 95.00 713 ALA A C 1
ATOM 5537 O O . ALA A 1 713 ? -4.443 -14.029 12.480 1.00 95.00 713 ALA A O 1
ATOM 5538 N N . GLU A 1 714 ? -2.266 -14.564 12.499 1.00 97.19 714 GLU A N 1
ATOM 5539 C CA . GLU A 1 714 ? -1.806 -13.306 13.109 1.00 97.19 714 GLU A CA 1
ATOM 5540 C C . GLU A 1 714 ? -2.110 -12.100 12.220 1.00 97.19 714 GLU A C 1
ATOM 5542 O O . GLU A 1 714 ? -2.600 -11.086 12.714 1.00 97.19 714 GLU A O 1
ATOM 5547 N N . ARG A 1 715 ? -1.892 -12.228 10.905 1.00 96.00 715 ARG A N 1
ATOM 5548 C CA . ARG A 1 715 ? -2.222 -11.172 9.936 1.00 96.00 715 ARG A CA 1
ATOM 5549 C C . ARG A 1 715 ? -3.710 -10.837 9.938 1.00 96.00 715 ARG A C 1
ATOM 5551 O O . ARG A 1 715 ? -4.060 -9.662 9.951 1.00 96.00 715 ARG A O 1
ATOM 5558 N N . LEU A 1 716 ? -4.573 -11.852 10.031 1.00 97.88 716 LEU A N 1
ATOM 5559 C CA . LEU A 1 716 ? -6.022 -11.661 10.136 1.00 97.88 716 LEU A CA 1
ATOM 5560 C C . LEU A 1 716 ? -6.447 -11.009 11.464 1.00 97.88 716 LEU A C 1
ATOM 5562 O O . LEU A 1 716 ? -7.404 -10.237 11.490 1.00 97.88 716 LEU A O 1
ATOM 5566 N N . LEU A 1 717 ? -5.754 -11.290 12.574 1.00 98.50 717 LEU A N 1
ATOM 5567 C CA . LEU A 1 717 ? -5.989 -10.590 13.845 1.00 98.50 717 LEU A CA 1
ATOM 5568 C C . LEU A 1 717 ? -5.551 -9.121 13.774 1.00 98.50 717 LEU A C 1
ATOM 5570 O O . LEU A 1 717 ? -6.230 -8.257 14.330 1.00 98.50 717 LEU A O 1
ATOM 5574 N N . ILE A 1 718 ? -4.441 -8.832 13.088 1.00 98.19 718 ILE A N 1
ATOM 5575 C CA . ILE A 1 718 ? -3.986 -7.461 12.824 1.00 98.19 718 ILE A CA 1
ATOM 5576 C C . ILE A 1 718 ? -5.007 -6.732 11.945 1.00 98.19 718 ILE A C 1
ATOM 5578 O O . ILE A 1 718 ? -5.438 -5.646 12.325 1.00 98.19 718 ILE A O 1
ATOM 5582 N N . ASP A 1 719 ? -5.475 -7.357 10.860 1.00 97.00 719 ASP A N 1
ATOM 5583 C CA . ASP A 1 719 ? -6.536 -6.809 10.005 1.00 97.00 719 ASP A CA 1
ATOM 5584 C C . ASP A 1 719 ? -7.808 -6.522 10.808 1.00 97.00 719 ASP A C 1
ATOM 5586 O O . ASP A 1 719 ? -8.403 -5.457 10.667 1.00 97.00 719 ASP A O 1
ATOM 5590 N N . ALA A 1 720 ? -8.209 -7.429 11.704 1.00 98.31 720 ALA A N 1
ATOM 5591 C CA . ALA A 1 720 ? -9.359 -7.208 12.574 1.00 98.31 720 ALA A CA 1
ATOM 5592 C C . ALA A 1 720 ? -9.164 -5.992 13.493 1.00 98.31 720 ALA A C 1
ATOM 5594 O O . ALA A 1 720 ? -10.076 -5.177 13.622 1.00 98.31 720 ALA A O 1
ATOM 5595 N N . ALA A 1 721 ? -7.992 -5.847 14.119 1.00 98.44 721 ALA A N 1
ATOM 5596 C CA . ALA A 1 721 ? -7.689 -4.697 14.971 1.00 98.44 721 ALA A CA 1
ATOM 5597 C C . ALA A 1 721 ? -7.648 -3.375 14.183 1.00 98.44 721 ALA A C 1
ATOM 5599 O O . ALA A 1 721 ? -8.133 -2.354 14.677 1.00 98.44 721 ALA A O 1
ATOM 5600 N N . ASP A 1 722 ? -7.108 -3.399 12.965 1.00 97.50 722 ASP A N 1
ATOM 5601 C CA . ASP A 1 722 ? -6.970 -2.233 12.092 1.00 97.50 722 ASP A CA 1
ATOM 5602 C C . ASP A 1 722 ? -8.326 -1.796 11.521 1.00 97.50 722 ASP A C 1
ATOM 5604 O O . ASP A 1 722 ? -8.707 -0.639 11.693 1.00 97.50 722 ASP A O 1
ATOM 5608 N N . GLN A 1 723 ? -9.110 -2.720 10.957 1.00 95.88 723 GLN A N 1
ATOM 5609 C CA . GLN A 1 723 ? -10.443 -2.444 10.396 1.00 95.88 723 GLN A CA 1
ATOM 5610 C C . GLN A 1 723 ? -11.433 -1.992 11.472 1.00 95.88 723 GLN A C 1
ATOM 5612 O O . GLN A 1 723 ? -12.160 -1.015 11.314 1.00 95.88 723 GLN A O 1
ATOM 5617 N N . MET A 1 724 ? -11.444 -2.650 12.634 1.00 97.56 724 MET A N 1
ATOM 5618 C CA . MET A 1 724 ? -12.313 -2.226 13.733 1.00 97.56 724 MET A CA 1
ATOM 5619 C C . MET A 1 724 ? -11.897 -0.873 14.330 1.00 97.56 724 MET A C 1
ATOM 5621 O O . MET A 1 724 ? -12.722 -0.219 14.973 1.00 97.56 724 MET A O 1
ATOM 5625 N N . TYR A 1 725 ? -10.645 -0.452 14.139 1.00 96.81 725 TYR A N 1
ATOM 5626 C CA . TYR A 1 725 ? -10.182 0.884 14.493 1.00 96.81 725 TYR A CA 1
ATOM 5627 C C . TYR A 1 725 ? -10.623 1.930 13.457 1.00 96.81 725 TYR A C 1
ATOM 5629 O O . TYR A 1 725 ? -11.252 2.916 13.844 1.00 96.81 725 TYR A O 1
ATOM 5637 N N . SER A 1 726 ? -10.320 1.721 12.171 1.00 94.12 726 SER A N 1
ATOM 5638 C CA . SER A 1 726 ? -10.579 2.690 11.092 1.00 94.12 726 SER A CA 1
ATOM 5639 C C . SER A 1 726 ? -12.055 2.762 10.695 1.00 94.12 726 SER A C 1
ATOM 5641 O O . SER A 1 726 ? -12.629 3.849 10.579 1.00 94.12 726 SER A O 1
ATOM 5643 N N . ASP A 1 727 ? -12.687 1.602 10.548 1.00 94.12 727 ASP A N 1
ATOM 5644 C CA . ASP A 1 727 ? -14.018 1.449 9.956 1.00 94.12 727 ASP A CA 1
ATOM 5645 C C . ASP A 1 727 ? -15.075 1.137 11.012 1.00 94.12 727 ASP A C 1
ATOM 5647 O O . ASP A 1 727 ? -16.262 1.076 10.719 1.00 94.12 727 ASP A O 1
ATOM 5651 N N . THR A 1 728 ? -14.681 0.948 12.272 1.00 96.56 728 THR A N 1
ATOM 5652 C CA . THR A 1 728 ? -15.578 0.582 13.383 1.00 96.56 728 THR A CA 1
ATOM 5653 C C . THR A 1 728 ? -16.334 -0.735 13.187 1.00 96.56 728 THR A C 1
ATOM 5655 O O . THR A 1 728 ? -17.328 -1.007 13.866 1.00 96.56 728 THR A O 1
ATOM 5658 N N . ILE A 1 729 ? -15.862 -1.569 12.265 1.00 96.19 729 ILE A N 1
ATOM 5659 C CA . ILE A 1 729 ? -16.398 -2.886 11.949 1.00 96.19 729 ILE A CA 1
ATOM 5660 C C . ILE A 1 729 ? -15.284 -3.719 11.312 1.00 96.19 729 ILE A C 1
ATOM 5662 O O . ILE A 1 729 ? -14.462 -3.199 10.571 1.00 96.19 729 ILE A O 1
ATOM 5666 N N . ILE A 1 730 ? -15.246 -5.018 11.592 1.00 95.25 730 ILE A N 1
ATOM 5667 C CA . ILE A 1 730 ? -14.425 -5.955 10.812 1.00 95.25 730 ILE A CA 1
ATOM 5668 C C . ILE A 1 730 ? -15.119 -6.289 9.483 1.00 95.25 730 ILE A C 1
ATOM 5670 O O . ILE A 1 730 ? -16.333 -6.526 9.468 1.00 95.25 730 ILE A O 1
ATOM 5674 N N . SER A 1 731 ? -14.370 -6.341 8.382 1.00 93.75 731 SER A N 1
ATOM 5675 C CA . SER A 1 731 ? -14.887 -6.675 7.047 1.00 93.75 731 SER A CA 1
ATOM 5676 C C . SER A 1 731 ? -15.457 -8.100 6.974 1.00 93.75 731 SER A C 1
ATOM 5678 O O . SER A 1 731 ? -15.117 -8.964 7.787 1.00 93.75 731 SER A O 1
ATOM 5680 N N . ASP A 1 732 ? -16.334 -8.366 5.999 1.00 93.88 732 ASP A N 1
ATOM 5681 C CA . ASP A 1 732 ? -16.874 -9.718 5.775 1.00 93.88 732 ASP A CA 1
ATOM 5682 C C . ASP A 1 732 ? -15.784 -10.719 5.374 1.00 93.88 732 ASP A C 1
ATOM 5684 O O . ASP A 1 732 ? -15.838 -11.879 5.783 1.00 93.88 732 ASP A O 1
ATOM 5688 N N . GLU A 1 733 ? -14.773 -10.270 4.626 1.00 95.00 733 GLU A N 1
ATOM 5689 C CA . GLU A 1 733 ? -13.625 -11.085 4.227 1.00 95.00 733 GLU A CA 1
ATOM 5690 C C . GLU A 1 733 ? -12.818 -11.533 5.451 1.00 95.00 733 GLU A C 1
ATOM 5692 O O . GLU A 1 733 ? -12.656 -12.734 5.680 1.00 95.00 733 GLU A O 1
ATOM 5697 N N . THR A 1 734 ? -12.396 -10.588 6.298 1.00 96.69 734 THR A N 1
ATOM 5698 C CA . THR A 1 734 ? -11.619 -10.906 7.504 1.00 96.69 734 THR A CA 1
ATOM 5699 C C . THR A 1 734 ? -12.452 -11.694 8.518 1.00 96.69 734 THR A C 1
ATOM 5701 O O . THR A 1 734 ? -11.939 -12.640 9.117 1.00 96.69 734 THR A O 1
ATOM 5704 N N . TRP A 1 735 ? -13.744 -11.378 8.688 1.00 97.25 735 TRP A N 1
ATOM 5705 C CA . TRP A 1 735 ? -14.641 -12.165 9.546 1.00 97.25 735 TRP A CA 1
ATOM 5706 C C . TRP A 1 735 ? -14.738 -13.621 9.080 1.00 97.25 735 TRP A C 1
ATOM 5708 O O . TRP A 1 735 ? -14.603 -14.538 9.892 1.00 97.25 735 TRP A O 1
ATOM 5718 N N . THR A 1 736 ? -14.951 -13.833 7.779 1.00 97.12 736 THR A N 1
ATOM 5719 C CA . THR A 1 736 ? -15.067 -15.172 7.189 1.00 97.12 736 THR A CA 1
ATOM 5720 C C . THR A 1 736 ? -13.766 -15.948 7.366 1.00 97.12 736 THR A C 1
ATOM 5722 O O . THR A 1 736 ? -13.800 -17.056 7.898 1.00 97.12 736 THR A O 1
ATOM 5725 N N . ALA A 1 737 ? -12.623 -15.344 7.031 1.00 97.81 737 ALA A N 1
ATOM 5726 C CA . ALA A 1 737 ? -11.316 -15.983 7.158 1.00 97.81 737 ALA A CA 1
ATOM 5727 C C . ALA A 1 737 ? -10.966 -16.340 8.617 1.00 97.81 737 ALA A C 1
ATOM 5729 O O . ALA A 1 737 ? -10.506 -17.447 8.895 1.00 97.81 737 ALA A O 1
ATOM 5730 N N . LEU A 1 738 ? -11.243 -15.453 9.582 1.00 98.06 738 LEU A N 1
ATOM 5731 C CA . LEU A 1 738 ? -11.041 -15.763 11.003 1.00 98.06 738 LEU A CA 1
ATOM 5732 C C . LEU A 1 738 ? -11.963 -16.886 11.488 1.00 98.06 738 LEU A C 1
ATOM 5734 O O . LEU A 1 738 ? -11.534 -17.709 12.297 1.00 98.06 738 LEU A O 1
ATOM 5738 N N . SER A 1 739 ? -13.199 -16.960 10.985 1.00 97.06 739 SER A N 1
ATOM 5739 C CA . SER A 1 739 ? -14.168 -17.988 11.395 1.00 97.06 739 SER A CA 1
ATOM 5740 C C . SER A 1 739 ? -13.779 -19.415 10.986 1.00 97.06 739 SER A C 1
ATOM 5742 O O . SER A 1 739 ? -14.313 -20.378 11.537 1.00 97.06 739 SER A O 1
ATOM 5744 N N . GLU A 1 740 ? -12.815 -19.572 10.074 1.00 96.88 740 GLU A N 1
ATOM 5745 C CA . GLU A 1 740 ? -12.223 -20.877 9.752 1.00 96.88 740 GLU A CA 1
ATOM 5746 C C . GLU A 1 740 ? -11.333 -21.411 10.888 1.00 96.88 740 GLU A C 1
ATOM 5748 O O . GLU A 1 740 ? -11.139 -22.622 11.008 1.00 96.88 740 GLU A O 1
ATOM 5753 N N . THR A 1 741 ? -10.805 -20.517 11.733 1.00 95.69 741 THR A N 1
ATOM 5754 C CA . THR A 1 741 ? -9.883 -20.844 12.836 1.00 95.69 741 THR A CA 1
ATOM 5755 C C . THR A 1 741 ? -10.518 -20.653 14.216 1.00 95.69 741 THR A C 1
ATOM 5757 O O . THR A 1 741 ? -10.246 -21.433 15.130 1.00 95.69 741 THR A O 1
ATOM 5760 N N . TYR A 1 742 ? -11.361 -19.632 14.380 1.00 97.06 742 TYR A N 1
ATOM 5761 C CA . TYR A 1 742 ? -11.941 -19.225 15.658 1.00 97.06 742 TYR A CA 1
ATOM 5762 C C . TYR A 1 742 ? -13.438 -19.541 15.723 1.00 97.06 742 TYR A C 1
ATOM 5764 O O . TYR A 1 742 ? -14.204 -19.219 14.815 1.00 97.06 742 TYR A O 1
ATOM 5772 N N . ASP A 1 743 ? -13.877 -20.135 16.835 1.00 95.88 743 ASP A N 1
ATOM 5773 C CA . ASP A 1 743 ? -15.296 -20.423 17.056 1.00 95.88 743 ASP A CA 1
ATOM 5774 C C . ASP A 1 743 ? -16.117 -19.152 17.353 1.00 95.88 743 ASP A C 1
ATOM 5776 O O . ASP A 1 743 ? -15.583 -18.067 17.587 1.00 95.88 743 ASP A O 1
ATOM 5780 N N . SER A 1 744 ? -17.449 -19.263 17.396 1.00 94.62 744 SER A N 1
ATOM 5781 C CA . SER A 1 744 ? -18.316 -18.100 17.633 1.00 94.62 744 SER A CA 1
ATOM 5782 C C . SER A 1 744 ? -18.031 -17.369 18.953 1.00 94.62 744 SER A C 1
ATOM 5784 O O . SER A 1 744 ? -18.203 -16.152 19.019 1.00 94.62 744 SER A O 1
ATOM 5786 N N . ARG A 1 745 ? -17.595 -18.069 20.011 1.00 94.50 745 ARG A N 1
ATOM 5787 C CA . ARG A 1 745 ? -17.241 -17.440 21.294 1.00 94.50 745 ARG A CA 1
ATOM 5788 C C . ARG A 1 745 ? -15.933 -16.666 21.160 1.00 94.50 745 ARG A C 1
ATOM 5790 O O . ARG A 1 745 ? -15.845 -15.551 21.671 1.00 94.50 745 ARG A O 1
ATOM 5797 N N . GLN A 1 746 ? -14.944 -17.230 20.477 1.00 96.88 746 GLN A N 1
ATOM 5798 C CA . GLN A 1 746 ? -13.671 -16.573 20.197 1.00 96.88 746 GLN A CA 1
ATOM 5799 C C . GLN A 1 746 ? -13.857 -15.373 19.263 1.00 96.88 746 GLN A C 1
ATOM 5801 O O . GLN A 1 746 ? -13.327 -14.310 19.563 1.00 96.88 746 GLN A O 1
ATOM 5806 N N . MET A 1 747 ? -14.699 -15.471 18.231 1.00 97.88 747 MET A N 1
ATOM 5807 C CA . MET A 1 747 ? -15.061 -14.337 17.368 1.00 97.88 747 MET A CA 1
ATOM 5808 C C . MET A 1 747 ? -15.705 -13.192 18.164 1.00 97.88 747 MET A C 1
ATOM 5810 O O . MET A 1 747 ? -15.315 -12.031 18.023 1.00 97.88 747 MET A O 1
ATOM 5814 N N . MET A 1 748 ? -16.629 -13.506 19.083 1.00 97.31 748 MET A N 1
ATOM 5815 C CA . MET A 1 748 ? -17.181 -12.510 20.014 1.00 97.31 748 MET A CA 1
ATOM 5816 C C . MET A 1 748 ? -16.104 -11.923 20.939 1.00 97.31 748 MET A C 1
ATOM 5818 O O . MET A 1 748 ? -16.159 -10.738 21.268 1.00 97.31 748 MET A O 1
ATOM 5822 N N . SER A 1 749 ? -15.118 -12.721 21.354 1.00 97.00 749 SER A N 1
ATOM 5823 C CA . SER A 1 749 ? -13.990 -12.255 22.164 1.00 97.00 749 SER A CA 1
ATOM 5824 C C . SER A 1 749 ? -13.027 -11.354 21.399 1.00 97.00 749 SER A C 1
ATOM 5826 O O . SER A 1 749 ? -12.621 -10.349 21.971 1.00 97.00 749 SER A O 1
ATOM 5828 N N . ILE A 1 750 ? -12.695 -11.654 20.140 1.00 98.06 750 ILE A N 1
ATOM 5829 C CA . ILE A 1 750 ? -11.886 -10.785 19.267 1.00 98.06 750 ILE A CA 1
ATOM 5830 C C . ILE A 1 750 ? -12.556 -9.411 19.186 1.00 98.06 750 ILE A C 1
ATOM 5832 O O . ILE A 1 750 ? -11.944 -8.401 19.545 1.00 98.06 750 ILE A O 1
ATOM 5836 N N . ALA A 1 751 ? -13.853 -9.397 18.857 1.00 97.94 751 ALA A N 1
ATOM 5837 C CA . ALA A 1 751 ? -14.637 -8.173 18.775 1.00 97.94 751 ALA A CA 1
ATOM 5838 C C . ALA A 1 751 ? -14.642 -7.391 20.106 1.00 97.94 751 ALA A C 1
ATOM 5840 O O . ALA A 1 751 ? -14.440 -6.177 20.147 1.00 97.94 751 ALA A O 1
ATOM 5841 N N . ALA A 1 752 ? -14.838 -8.101 21.219 1.00 96.81 752 ALA A N 1
ATOM 5842 C CA . ALA A 1 752 ? -14.883 -7.525 22.558 1.00 96.81 752 ALA A CA 1
ATOM 5843 C C . ALA A 1 752 ? -13.524 -7.022 23.073 1.00 96.81 752 ALA A C 1
ATOM 5845 O O . ALA A 1 752 ? -13.484 -6.095 23.884 1.00 96.81 752 ALA A O 1
ATOM 5846 N N . ILE A 1 753 ? -12.415 -7.645 22.666 1.00 96.94 753 ILE A N 1
ATOM 5847 C CA . ILE A 1 753 ? -11.059 -7.222 23.032 1.00 96.94 753 ILE A CA 1
ATOM 5848 C C . ILE A 1 753 ? -10.749 -5.904 22.333 1.00 96.94 753 ILE A C 1
ATOM 5850 O O . ILE A 1 753 ? -10.479 -4.913 23.013 1.00 96.94 753 ILE A O 1
ATOM 5854 N N . VAL A 1 754 ? -10.847 -5.874 21.003 1.00 98.25 754 VAL A N 1
ATOM 5855 C CA . VAL A 1 754 ? -10.506 -4.686 20.210 1.00 98.25 754 VAL A CA 1
ATOM 5856 C C . VAL A 1 754 ? -11.378 -3.500 20.617 1.00 98.25 754 VAL A C 1
ATOM 5858 O O . VAL A 1 754 ? -10.860 -2.431 20.945 1.00 98.25 754 VAL A O 1
ATOM 5861 N N . SER A 1 755 ? -12.698 -3.692 20.722 1.00 97.69 755 SER A N 1
ATOM 5862 C CA . SER A 1 755 ? -13.602 -2.605 21.110 1.00 97.69 755 SER A CA 1
ATOM 5863 C C . SER A 1 755 ? -13.305 -2.058 22.510 1.00 97.69 755 SER A C 1
ATOM 5865 O O . SER A 1 755 ? -13.234 -0.841 22.717 1.00 97.69 755 SER A O 1
ATOM 5867 N N . ARG A 1 756 ? -13.031 -2.944 23.476 1.00 95.38 756 ARG A N 1
ATOM 5868 C CA . ARG A 1 756 ? -12.679 -2.545 24.840 1.00 95.38 756 ARG A CA 1
ATOM 5869 C C . ARG A 1 756 ? -11.382 -1.752 24.872 1.00 95.38 756 ARG A C 1
ATOM 5871 O O . ARG A 1 756 ? -11.326 -0.748 25.578 1.00 95.38 756 ARG A O 1
ATOM 5878 N N . TYR A 1 757 ? -10.342 -2.208 24.184 1.00 96.94 757 TYR A N 1
ATOM 5879 C CA . TYR A 1 757 ? -9.038 -1.549 24.237 1.00 96.94 757 TYR A CA 1
ATOM 5880 C C . TYR A 1 757 ? -8.990 -0.271 23.405 1.00 96.94 757 TYR A C 1
ATOM 5882 O O . TYR A 1 757 ? -8.246 0.643 23.768 1.00 96.94 757 TYR A O 1
ATOM 5890 N N . ARG A 1 758 ? -9.881 -0.123 22.414 1.00 97.56 758 ARG A N 1
ATOM 5891 C CA . ARG A 1 758 ? -10.189 1.175 21.806 1.00 97.56 758 ARG A CA 1
ATOM 5892 C C . ARG A 1 758 ? -10.720 2.148 22.857 1.00 97.56 758 ARG A C 1
ATOM 5894 O O . ARG A 1 758 ? -10.141 3.217 23.022 1.00 97.56 758 ARG A O 1
ATOM 5901 N N . LYS A 1 759 ? -11.737 1.755 23.637 1.00 97.31 759 LYS A N 1
ATOM 5902 C CA . LYS A 1 759 ? -12.241 2.577 24.754 1.00 97.31 759 LYS A CA 1
ATOM 5903 C C . LYS A 1 759 ? -11.150 2.926 25.756 1.00 97.31 759 LYS A C 1
ATOM 5905 O O . LYS A 1 759 ? -10.996 4.097 26.078 1.00 97.31 759 LYS A O 1
ATOM 5910 N N . VAL A 1 760 ? -10.426 1.925 26.269 1.00 96.69 760 VAL A N 1
ATOM 5911 C CA . VAL A 1 760 ? -9.398 2.148 27.299 1.00 96.69 760 VAL A CA 1
ATOM 5912 C C . VAL A 1 760 ? -8.386 3.170 26.786 1.00 96.69 760 VAL A C 1
ATOM 5914 O O . VAL A 1 760 ? -8.202 4.201 27.425 1.00 96.69 760 VAL A O 1
ATOM 5917 N N . SER A 1 761 ? -7.833 2.949 25.593 1.00 97.75 761 SER A N 1
ATOM 5918 C CA . SER A 1 761 ? -6.880 3.858 24.951 1.00 97.75 761 SER A CA 1
ATOM 5919 C C . SER A 1 761 ? -7.412 5.292 24.847 1.00 97.75 761 SER A C 1
ATOM 5921 O O . SER A 1 761 ? -6.753 6.227 25.303 1.00 97.75 761 SER A O 1
ATOM 5923 N N . MET A 1 762 ? -8.640 5.458 24.339 1.00 97.75 762 MET A N 1
ATOM 5924 C CA . MET A 1 762 ? -9.299 6.764 24.207 1.00 97.75 762 MET A CA 1
ATOM 5925 C C . MET A 1 762 ? -9.450 7.485 25.549 1.00 97.75 762 MET A C 1
ATOM 5927 O O . MET A 1 762 ? -9.155 8.679 25.668 1.00 97.75 762 MET A O 1
ATOM 5931 N N . THR A 1 763 ? -9.909 6.762 26.575 1.00 98.12 763 THR A N 1
ATOM 5932 C CA . THR A 1 763 ? -10.069 7.306 27.926 1.00 98.12 763 THR A CA 1
ATOM 5933 C C . THR A 1 763 ? -8.718 7.742 28.495 1.00 98.12 763 THR A C 1
ATOM 5935 O O . THR A 1 763 ? -8.609 8.842 29.032 1.00 98.12 763 THR A O 1
ATOM 5938 N N . LEU A 1 764 ? -7.673 6.919 28.373 1.00 97.38 764 LEU A N 1
ATOM 5939 C CA . LEU A 1 764 ? -6.370 7.217 28.975 1.00 97.38 764 LEU A CA 1
ATOM 5940 C C . LEU A 1 764 ? -5.650 8.379 28.311 1.00 97.38 764 LEU A C 1
ATOM 5942 O O . LEU A 1 764 ? -5.094 9.215 29.027 1.00 97.38 764 LEU A O 1
ATOM 5946 N N . ASN A 1 765 ? -5.704 8.463 26.985 1.00 97.50 765 ASN A N 1
ATOM 5947 C CA . ASN A 1 765 ? -5.151 9.591 26.245 1.00 97.50 765 ASN A CA 1
ATOM 5948 C C . ASN A 1 765 ? -5.835 10.894 26.665 1.00 97.50 765 ASN A C 1
ATOM 5950 O O . ASN A 1 765 ? -5.173 11.874 26.992 1.00 97.50 765 ASN A O 1
ATOM 5954 N N . THR A 1 766 ? -7.166 10.871 26.743 1.00 97.69 766 THR A N 1
ATOM 5955 C CA . THR A 1 766 ? -7.975 12.047 27.076 1.00 97.69 766 THR A CA 1
ATOM 5956 C C . THR A 1 766 ? -7.766 12.525 28.515 1.00 97.69 766 THR A C 1
ATOM 5958 O O . THR A 1 766 ? -7.641 13.728 28.744 1.00 97.69 766 THR A O 1
ATOM 5961 N N . LEU A 1 767 ? -7.677 11.603 29.482 1.00 97.31 767 LEU A N 1
ATOM 5962 C CA . LEU A 1 767 ? -7.381 11.920 30.888 1.00 97.31 767 LEU A CA 1
ATOM 5963 C C . LEU A 1 767 ? -5.883 12.198 31.141 1.00 97.31 767 LEU A C 1
ATOM 5965 O O . LEU A 1 767 ? -5.504 12.631 32.234 1.00 97.31 767 LEU A O 1
ATOM 5969 N N . GLY A 1 768 ? -5.023 11.950 30.149 1.00 95.88 768 GLY A N 1
ATOM 5970 C CA . GLY A 1 768 ? -3.577 12.153 30.218 1.00 95.88 768 GLY A CA 1
ATOM 5971 C C . GLY A 1 768 ? -2.850 11.183 31.148 1.00 95.88 768 GLY A C 1
ATOM 5972 O O . GLY A 1 768 ? -1.881 11.573 31.800 1.00 95.88 768 GLY A O 1
ATOM 5973 N N . VAL A 1 769 ? -3.293 9.928 31.262 1.00 96.00 769 VAL A N 1
ATOM 5974 C CA . VAL A 1 769 ? -2.661 8.964 32.178 1.00 96.00 769 VAL A CA 1
ATOM 5975 C C . VAL A 1 769 ? -1.230 8.661 31.730 1.00 96.00 769 VAL A C 1
ATOM 5977 O O . VAL A 1 769 ? -0.993 8.095 30.670 1.00 96.00 769 VAL A O 1
ATOM 5980 N N . GLN A 1 770 ? -0.260 9.018 32.572 1.00 94.69 770 GLN A N 1
ATOM 5981 C CA . GLN A 1 770 ? 1.159 8.904 32.240 1.00 94.69 770 GLN A CA 1
ATOM 5982 C C . GLN A 1 770 ? 1.727 7.530 32.606 1.00 94.69 770 GLN A C 1
ATOM 5984 O O . GLN A 1 770 ? 1.496 7.064 33.731 1.00 94.69 770 GLN A O 1
ATOM 5989 N N . PRO A 1 771 ? 2.524 6.882 31.742 1.00 93.19 771 PRO A N 1
ATOM 5990 C CA . PRO A 1 771 ? 3.290 5.700 32.132 1.00 93.19 771 PRO A CA 1
ATOM 5991 C C . PRO A 1 771 ? 4.470 6.096 33.037 1.00 93.19 771 PRO A C 1
ATOM 5993 O O . PRO A 1 771 ? 4.717 7.277 33.315 1.00 93.19 771 PRO A O 1
ATOM 5996 N N . LEU A 1 772 ? 5.152 5.100 33.590 1.00 90.94 772 LEU A N 1
ATOM 5997 C CA . LEU A 1 772 ? 6.324 5.301 34.437 1.00 90.94 772 LEU A CA 1
ATOM 5998 C C . LEU A 1 772 ? 7.542 5.713 33.588 1.00 90.94 772 LEU A C 1
ATOM 6000 O O . LEU A 1 772 ? 7.562 5.448 32.387 1.00 90.94 772 LEU A O 1
ATOM 6004 N N . PRO A 1 773 ? 8.553 6.369 34.190 1.00 88.69 773 PRO A N 1
ATOM 6005 C CA . PRO A 1 773 ? 9.769 6.759 33.472 1.00 88.69 773 PRO A CA 1
ATOM 6006 C C . PRO A 1 773 ? 10.477 5.586 32.782 1.00 88.69 773 PRO A C 1
ATOM 6008 O O . PRO A 1 773 ? 10.931 5.749 31.657 1.00 88.69 773 PRO A O 1
ATOM 6011 N N . ASP A 1 774 ? 10.489 4.416 33.425 1.00 89.88 774 ASP A N 1
ATOM 6012 C CA . ASP A 1 774 ? 11.188 3.217 32.942 1.00 89.88 774 ASP A CA 1
ATOM 6013 C C . ASP A 1 774 ? 10.304 2.297 32.080 1.00 89.88 774 ASP A C 1
ATOM 6015 O O . ASP A 1 774 ? 10.736 1.216 31.684 1.00 89.88 774 ASP A O 1
ATOM 6019 N N . ASP A 1 775 ? 9.049 2.682 31.816 1.00 92.81 775 ASP A N 1
ATOM 6020 C CA . ASP A 1 775 ? 8.190 1.906 30.923 1.00 92.81 775 ASP A CA 1
ATOM 6021 C C . ASP A 1 775 ? 8.663 2.062 29.462 1.00 92.81 775 ASP A C 1
ATOM 6023 O O . ASP A 1 775 ? 8.911 3.177 28.992 1.00 92.81 775 ASP A O 1
ATOM 6027 N N . GLU A 1 776 ? 8.707 0.949 28.724 1.00 92.00 776 GLU A N 1
ATOM 6028 C CA . GLU A 1 776 ? 8.994 0.938 27.286 1.00 92.00 776 GLU A CA 1
ATOM 6029 C C . GLU A 1 776 ? 7.929 1.734 26.514 1.00 92.00 776 GLU A C 1
ATOM 6031 O O . GLU A 1 776 ? 6.724 1.554 26.703 1.00 92.00 776 GLU A O 1
ATOM 6036 N N . ARG A 1 777 ? 8.381 2.659 25.664 1.00 89.94 777 ARG A N 1
ATOM 6037 C CA . ARG A 1 777 ? 7.519 3.534 24.857 1.00 89.94 777 ARG A CA 1
ATOM 6038 C C . ARG A 1 777 ? 7.308 2.945 23.463 1.00 89.94 777 ARG A C 1
ATOM 6040 O O . ARG A 1 777 ? 7.747 1.835 23.172 1.00 89.94 777 ARG A O 1
ATOM 6047 N N . PHE A 1 778 ? 6.596 3.682 22.617 1.00 91.00 778 PHE A N 1
ATOM 6048 C CA . PHE A 1 778 ? 6.438 3.315 21.218 1.00 91.00 778 PHE A CA 1
ATOM 6049 C C . PHE A 1 778 ? 7.800 3.183 20.518 1.00 91.00 778 PHE A C 1
ATOM 6051 O O . PHE A 1 778 ? 8.649 4.055 20.719 1.00 91.00 778 PHE A O 1
ATOM 6058 N N . PRO A 1 779 ? 8.024 2.122 19.721 1.00 89.44 779 PRO A N 1
ATOM 6059 C CA . PRO A 1 779 ? 9.181 2.042 18.840 1.00 89.44 779 PRO A CA 1
ATOM 6060 C C . PRO A 1 779 ? 9.129 3.148 17.781 1.00 89.44 779 PRO A C 1
ATOM 6062 O O . PRO A 1 779 ? 8.054 3.555 17.340 1.00 89.44 779 PRO A O 1
ATOM 6065 N N . GLU A 1 780 ? 10.300 3.605 17.345 1.00 84.81 780 GLU A N 1
ATOM 6066 C CA . GLU A 1 780 ? 10.421 4.448 16.156 1.00 84.81 780 GLU A CA 1
ATOM 6067 C C . GLU A 1 780 ? 10.323 3.563 14.908 1.00 84.81 780 GLU A C 1
ATOM 6069 O O . GLU A 1 780 ? 11.147 2.671 14.703 1.00 84.81 780 GLU A O 1
ATOM 6074 N N . LEU A 1 781 ? 9.315 3.798 14.068 1.00 80.19 781 LEU A N 1
ATOM 6075 C CA . LEU A 1 781 ? 9.173 3.095 12.798 1.00 80.19 781 LEU A CA 1
ATOM 6076 C C . LEU A 1 781 ? 9.928 3.843 11.706 1.00 80.19 781 LEU A C 1
ATOM 6078 O O . LEU A 1 781 ? 9.451 4.846 11.182 1.00 80.19 781 LEU A O 1
ATOM 6082 N N . GLN A 1 782 ? 11.108 3.348 11.338 1.00 69.00 782 GLN A N 1
ATOM 6083 C CA . GLN A 1 782 ? 11.852 3.950 10.237 1.00 69.00 782 GLN A CA 1
ATOM 6084 C C . GLN A 1 782 ? 11.065 3.860 8.923 1.00 69.00 782 GLN A C 1
ATOM 6086 O O . GLN A 1 782 ? 10.796 2.775 8.390 1.00 69.00 782 GLN A O 1
ATOM 6091 N N . GLY A 1 783 ? 10.741 5.037 8.391 1.00 62.75 783 GLY A N 1
ATOM 6092 C CA . GLY A 1 783 ? 10.054 5.193 7.120 1.00 62.75 783 GLY A CA 1
ATOM 6093 C C . GLY A 1 783 ? 8.538 5.037 7.173 1.00 62.75 783 GLY A C 1
ATOM 6094 O O . GLY A 1 783 ? 7.976 4.615 6.163 1.00 62.75 783 GLY A O 1
ATOM 6095 N N . TYR A 1 784 ? 7.912 5.359 8.313 1.00 63.56 784 TYR A N 1
ATOM 6096 C CA . TYR A 1 784 ? 6.464 5.554 8.479 1.00 63.56 784 TYR A CA 1
ATOM 6097 C C . TYR A 1 784 ? 6.138 6.889 9.140 1.00 63.56 784 TYR A C 1
ATOM 6099 O O . TYR A 1 784 ? 6.975 7.372 9.937 1.00 63.56 784 TYR A O 1
#

pLDDT: mean 91.74, std 11.75, range [34.69, 98.88]

Solvent-accessible surface area (backbone atoms only — not comparable to full-atom values): 41357 Å² total; per-residue (Å²): 145,87,78,81,78,71,73,68,62,59,60,60,57,56,56,59,57,57,64,62,61,67,69,67,62,67,86,71,81,65,81,74,88,57,76,73,68,90,55,37,40,66,45,76,50,95,85,56,66,41,33,24,42,33,54,49,41,64,79,30,41,30,30,45,24,64,31,81,38,94,88,64,37,33,40,35,22,18,15,65,77,42,42,39,38,43,32,49,93,66,38,67,54,90,64,60,40,52,58,62,73,83,52,35,46,92,36,104,58,13,10,26,34,22,42,43,54,41,96,90,46,66,40,36,36,35,36,24,28,25,29,66,45,73,56,99,86,39,86,43,29,24,51,31,34,33,39,26,36,57,50,96,72,30,38,36,84,62,41,74,44,38,69,48,50,66,78,41,90,34,59,46,36,39,36,71,46,77,44,97,86,69,33,38,33,36,33,29,9,49,20,32,66,95,75,74,32,21,64,34,10,69,38,44,80,36,45,32,2,25,34,33,38,20,37,93,72,42,46,52,46,97,82,34,64,32,60,90,39,90,70,37,50,43,36,41,27,28,33,11,36,37,30,36,42,16,61,34,60,40,89,86,84,66,46,40,36,35,23,24,40,40,77,44,19,39,16,37,32,32,77,64,52,80,60,39,38,48,31,25,56,71,19,32,74,17,20,41,92,88,66,49,64,64,31,98,42,46,71,55,94,88,34,59,77,68,77,39,77,30,80,57,17,34,45,44,17,14,30,29,58,38,77,30,80,73,44,70,94,43,56,73,22,41,39,32,13,15,37,16,40,65,80,38,80,57,49,2,24,34,40,40,36,36,57,46,100,85,71,45,82,75,48,74,46,81,40,65,56,87,50,32,43,26,21,28,26,33,43,70,46,100,87,31,37,44,35,36,29,24,52,34,76,67,9,34,39,34,36,47,41,67,45,56,39,63,63,63,56,32,65,77,63,84,75,88,83,61,74,88,59,48,78,50,66,50,58,54,78,94,71,57,49,75,69,39,48,53,50,39,50,70,79,22,71,89,71,69,52,56,49,62,52,30,30,35,40,78,43,50,61,54,32,60,37,50,47,54,38,56,52,32,52,73,72,69,45,81,56,54,54,42,62,41,48,52,28,41,42,33,25,15,48,68,43,67,20,54,33,62,27,20,66,57,68,73,54,74,85,38,75,70,52,75,66,52,59,56,40,40,53,52,39,76,54,93,91,50,54,76,68,52,34,49,45,45,49,48,27,52,27,32,61,46,55,20,25,59,52,72,66,56,51,52,58,48,58,75,78,37,57,68,54,40,49,52,41,54,47,47,33,33,23,50,36,44,19,49,21,23,32,34,47,50,35,18,49,60,50,61,88,94,38,60,85,70,43,85,57,93,88,59,62,85,57,86,88,67,81,79,78,73,79,82,68,90,61,54,76,46,73,50,54,90,77,88,77,61,55,69,64,27,31,43,51,73,32,53,75,61,33,54,30,70,54,33,60,62,53,29,81,77,26,47,88,67,26,66,42,53,71,43,65,47,47,50,30,42,46,36,22,11,52,77,38,67,11,57,37,56,35,18,34,32,52,41,91,71,53,32,28,60,87,52,75,44,55,70,63,44,49,56,31,36,72,64,34,85,84,63,53,75,69,55,42,46,46,46,49,40,26,40,32,36,55,21,60,20,28,51,51,72,67,55,50,54,62,46,53,78,79,38,54,76,63,34,50,53,32,54,40,49,41,34,18,47,34,45,20,51,20,25,41,37,48,51,36,15,53,69,65,61,94,86,46,59,66,82,74,84,60,87,41,109

Sequence (784 aa):
MNHLLRSRVVALALSCLFVANVAAAQRRDFIPPVPAPDAPVVLYTGEVQRIRVVPVVGDLSHPWGMAFRQNGDILITERDKGTLRVVRNGQLLERDIPGVPVVAAESDRAGLMDVAVHPTDDRIVYLTYSKPIVVDGEAGVTVALARGRLDSGNLTEVRDIFVAQGLDTGIAASRLIWGPDGKLFMTVGGSYVFAATGSYAQDPGTHFGKLMRLNDDGTAPSDNPFLGDASYLPEIYSMGHRNQLGLAWHPETGDLWATENGPQGGDEANIIKPGANYGWPLASYSREYSGVRVTETPWRPEFEDADVLWWPSIGPSGLTFYTGPHFPAWQGNLIVGSMMEGRMPRTGHIERIVFNRRGEEIRRESLLTELKQRIRDVRQGPDGYLYVLTDEDDGVLLRIEPATAIPDPPGSAIFIDRLTDARVPPVPENEWTAEQRALVEKYAPAGNAGNALRTLIRVPALADRFMPLLTYVSNDSTLSARHRAILILRTAWLAQNGYLWSAHADRSDHGLSATEIRQLAEGAGDGFTTFEQVLIDLADEMFRNAAVTDRTWTELSRMYDLPNLADAVVTVSETTSSSILFNTLGIQPEAGVTELIPSADVAYRLDVPSIEPPLTTPRVDPVDGDGIRVGRTLRRHPLMADQWYANPSYVQSPERSGMTPHDRELLILRTGWNAQSVYEWAKHVGSVGRARDHGLEPEWIAQGNDARGWNAAERLLIDAADQMYSDTIISDETWTALSETYDSRQMMSIAAIVSRYRKVSMTLNTLGVQPLPDDERFPELQGY

Nearest PDB structures (foldseek):
  7cdy-assembly1_A  TM=9.186E-01  e=1.113E-29  Serratia sp. FS14
  7cgz-assembly1_B  TM=9.376E-01  e=1.022E-28  Serratia sp. FS14
  2g8s-assembly2_B  TM=9.206E-01  e=3.293E-29  Escherichia coli K-12
  7cdy-assembly2_B  TM=9.190E-01  e=6.375E-29  Serratia sp. FS14
  7cgz-assembly1_A  TM=9.145E-01  e=1.448E-26  Serratia sp. FS14

Mean predicted aligned error: 8.84 Å